Protein AF-0000000080382150 (afdb_homodimer)

Nearest PDB structures (foldseek):
  3g67-assembly1_A  TM=8.475E-01  e=1.224E-04  Thermotoga maritima
  3g6b-assembly1_A  TM=8.474E-01  e=5.951E-04  Thermotoga maritima
  1qu7-assembly1_B  TM=4.979E-01  e=1.853E-05  Escherichia coli
  6r1j-assembly1_D-2  TM=4.832E-01  e=9.112E-01  Aeromonas hydrophila J-1
  6grj-assembly1_F  TM=3.628E-01  e=4.428E+00  Aeromonas hydrophila

Organism: NCBI:txid216142

Solvent-accessible surface area (backbone atoms only — not comparable to full-atom values): 65398 Å² total; per-residue (Å²): 125,67,84,46,47,67,38,22,55,52,42,30,62,35,40,66,71,54,51,51,47,52,51,48,49,66,54,48,50,60,53,49,52,54,50,48,54,53,51,50,52,54,51,51,57,50,52,51,51,51,36,27,52,53,31,51,57,52,48,62,43,46,50,56,44,55,53,43,49,49,49,46,41,29,35,49,31,28,34,62,65,70,40,72,81,36,52,63,56,43,56,54,48,51,52,50,41,53,51,35,50,52,52,33,49,55,53,41,70,72,41,30,78,76,42,64,50,80,60,51,66,58,51,52,51,51,52,51,50,52,54,63,70,62,75,49,97,86,55,60,48,69,61,55,46,51,50,45,50,51,53,51,50,52,51,50,50,49,47,45,47,40,35,51,52,24,38,39,64,45,30,77,44,70,62,60,27,40,51,43,45,40,61,52,49,42,49,53,51,45,49,48,49,51,43,49,53,26,26,58,40,47,51,59,51,72,67,41,64,68,50,66,59,59,43,52,51,55,55,50,49,55,53,50,42,53,52,46,49,50,52,41,52,48,50,48,50,57,31,30,73,79,34,46,73,62,31,53,67,49,42,50,39,42,51,56,20,49,54,43,39,51,54,41,50,50,52,52,49,50,63,60,66,48,87,60,59,51,40,71,87,46,83,61,51,30,62,42,32,51,51,25,51,51,32,43,49,51,26,49,51,52,43,50,51,51,50,55,50,49,55,51,51,50,50,51,52,52,52,52,50,52,52,50,53,52,49,50,50,51,52,54,52,51,50,48,52,48,50,50,51,7,43,50,52,39,51,51,51,55,50,48,43,46,37,50,38,34,46,41,38,49,70,20,38,45,67,64,66,43,83,61,85,39,71,19,69,67,24,51,38,27,51,34,44,40,51,27,38,48,53,48,37,55,49,43,52,50,49,46,51,48,24,50,49,42,35,51,48,22,51,53,46,49,53,40,42,52,53,42,52,54,40,49,52,51,38,53,51,38,50,52,50,38,53,52,42,45,52,52,42,46,53,40,35,50,50,36,39,52,32,31,50,52,26,42,51,27,35,52,52,22,43,52,26,32,53,52,22,44,52,31,37,52,50,27,43,54,40,38,53,50,31,33,49,43,36,48,55,34,31,52,46,42,50,53,46,37,53,52,39,50,54,46,52,54,50,40,51,52,42,33,51,49,20,50,49,42,29,49,53,17,50,54,42,33,51,54,17,58,76,54,49,86,81,14,56,71,50,31,54,52,18,52,50,46,26,52,50,19,51,51,40,37,54,48,36,53,50,43,52,54,50,38,55,51,41,42,52,48,34,55,50,34,40,52,45,30,54,51,33,37,51,39,34,53,51,34,46,52,29,42,51,52,26,44,52,22,38,52,50,24,43,53,21,35,52,49,29,41,53,28,33,51,51,36,39,52,39,28,54,50,43,46,52,44,44,51,51,37,53,52,34,50,52,50,40,53,53,38,50,52,54,42,50,52,43,46,52,51,49,50,53,47,27,53,51,38,38,51,47,20,51,52,49,42,53,58,40,66,53,40,46,100,124,66,86,47,47,66,39,22,55,52,43,29,63,35,40,66,71,57,50,51,48,52,50,47,49,66,52,48,50,60,51,48,52,53,50,49,53,53,50,51,52,54,52,51,55,51,53,52,50,51,35,28,52,52,32,51,58,54,48,62,44,46,50,56,44,55,54,43,50,51,48,46,39,29,35,50,31,27,33,59,64,70,39,71,80,34,53,63,56,43,56,55,47,51,51,51,40,53,50,35,49,52,53,33,49,55,52,41,70,75,42,30,79,75,41,64,50,80,61,50,68,57,51,54,51,49,52,51,50,52,53,64,70,60,74,51,96,86,53,59,46,67,60,54,46,52,50,44,51,51,54,50,51,51,52,49,50,49,46,45,49,42,33,51,52,23,39,40,65,44,30,75,45,69,61,60,28,40,51,43,42,41,64,52,47,40,49,52,50,46,48,49,48,52,44,49,53,25,24,56,41,46,51,60,51,69,66,40,66,68,50,67,59,60,43,52,50,53,56,51,49,54,54,50,43,53,51,46,50,49,53,41,51,48,50,48,50,57,31,31,73,79,34,46,74,61,33,52,66,49,42,50,40,45,49,56,20,49,54,45,39,50,54,41,49,50,52,54,51,49,63,59,65,49,86,60,59,50,42,74,85,47,83,60,52,30,60,43,32,51,51,24,51,52,32,42,50,51,27,48,52,53,44,51,51,51,50,54,51,50,54,51,50,51,49,51,52,53,53,53,50,51,51,51,53,51,52,51,52,49,51,53,52,50,50,49,53,49,52,49,50,7,43,47,52,41,51,53,51,55,51,48,42,46,37,52,37,35,48,40,39,48,72,18,37,44,68,67,66,44,83,62,86,40,70,21,69,66,23,51,38,27,52,34,45,40,52,28,41,48,54,50,37,53,49,43,52,51,49,46,52,47,23,51,50,42,36,52,48,20,51,52,46,49,54,42,42,52,52,43,52,54,39,49,51,52,38,53,52,37,50,52,49,39,54,52,43,45,52,51,42,47,52,40,34,50,49,36,39,52,30,31,51,51,27,42,51,26,31,50,53,24,42,52,26,31,53,52,23,44,52,32,36,51,52,28,44,54,43,38,53,51,33,32,49,44,37,52,55,36,30,53,48,42,48,52,47,37,52,52,42,50,51,44,51,55,50,42,50,50,42,34,51,46,20,51,52,42,29,50,53,17,51,55,41,31,54,54,18,56,72,56,50,86,81,13,56,72,50,32,53,51,19,51,51,46,27,51,50,19,52,49,40,39,53,46,35,53,51,43,52,54,52,37,57,52,43,44,52,46,32,54,51,32,38,53,44,32,55,51,31,37,53,38,34,53,52,33,47,53,28,42,50,51,25,43,51,23,38,50,50,25,44,52,21,35,52,50,28,42,52,29,34,51,51,36,39,52,41,28,54,50,44,45,52,42,44,51,50,38,52,53,34,51,51,50,41,52,52,37,51,54,55,43,50,52,42,45,52,53,49,50,53,48,28,52,50,38,40,52,48,20,50,50,48,42,52,59,39,65,55,40,48,102

InterPro domains:
  IPR003660 HAMP domain [PF00672] (346-391)
  IPR003660 HAMP domain [PS50885] (345-397)
  IPR003660 HAMP domain [SM00304] (345-397)
  IPR004089 Methyl-accepting chemotaxis protein (MCP) signalling domain [PF00015] (469-638)
  IPR004089 Methyl-accepting chemotaxis protein (MCP) signalling domain [PS50111] (402-638)
  IPR004089 Methyl-accepting chemotaxis protein (MCP) signalling domain [SM00283] (412-673)
  IPR004090 Chemotaxis methyl-accepting receptor [PR00260] (426-455)
  IPR004090 Chemotaxis methyl-accepting receptor [PR00260] (539-568)

Radius of gyration: 103.99 Å; Cα contacts (8 Å, |Δi|>4): 1599; chains: 2; bounding box: 56×317×166 Å

Foldseek 3Di:
DPPCVVVVVVVVVDDLVVVLVVVCCVVVVVLVVVLVVVLVVLVVLLLLLVLQLLLLVLVVLLVQLLVLLLVLLLLLLLCQLPDVVSVVVNVVSVVVNVVSLVVSVVSCVVCCVQLVLDCLSVVLVVLSVVLSVPSDHPDDSVVSSVSSLVSSVSSLVSLVSSCVSSCQCVDPDQLSNLLSCLLRPLLSVLLNLLSSLLSLLSSADFFAFDDPVSLVVNVVSLVVSVVSVVVSVVSLVSSCVVPVPVSVQLVVLVVVLVVLVVVLSVVSVCQSPDPDRGGDPSVCSSVSSVVSSVSSVVSSVSSSVVSSVVSVVVSVVSVVVSVVSVVVSVVVVVVVVVVSVVVSVVVVVLVVLVVVQVVCVVQFELVDARDQPDDDPSSVVRVVVNVVSVVVVVVLVVLLVVLVVLLVVLVVLVVVLVVLVVVLVVVLVVLVVVLVVLVVLLVVLVVLLVVLVVLLVVLVVLLVVLVVLLVVLVVVLVVLVVVLVVLVVVLVVLVVVLVVLVVVLVVLVVQLVVLVVQLVVLVVQLVVLVVVPPVSPVSNVVSVVSNVVSVVSNVVSVVSNVVSVVSNVVSVVSSVVSVVVSVVSVVVSVVSVVVSVVSVVSSVVSVVSNVVSVVSNVVSVVSNVVSVVVNVVSVVSSVVSVVVNVVSVVSNVVSVVSNVVSVVSVVVSVSHDD/DPPCVVVVVVVVVDDLVVVLVVVCCVVVVVLVVVLVVVLVVLVVLLLLLVLQLLLLVLLVLLVVLLVLLLVLLLLLLLCQLPDVVSVVVNVVSLVVNVVSLVVSVVSCVVCCVQLVLDCLSVVLVVLSVVLSVPSDHPDDSVVSSVSSLVSSVSSLVSLVSSCVSSCQCVDPDQLLNLLSCLLRPLLSVLLNLLSSLLSLLSSADFFAFDDPVSLVVNVVSLVVSVVSVVVSVVSLVSSCVVPVPVSVQLVVLVVVLVVLVVVLSVVSVCQSVDPDRGGDPSVCSSVSSVVSSVSSVVSSVSSSVVSSVVSVVVSVVSVVVSVVSVVVSVVVVVVVVVVSVVVSVVVVVLVVLVVVQVVCVVQFELVDARDQPDDDPSSVVRVVVNVVSVVVVVVLVVLLVVLVVLLVVLVVLVVVLVVLVVVLVVVLVVLVVVLVVLVVLLVVLVVLLVVLVVLLVVLVVLLVVLVVLLVVLVVVLVVLVVVLVVLVVVLVVLVVQLVVLVVVLVVLVVQLVVLVVQLVVLVVQLVVLVVVPPVSPVSNVVSVVSNVVSVVSNVVSVVSNVVSVVSNVVSVVSSVVSVVVSVVSVVVSVVSVVVSVVSVVSSVVSVVSSVVSVVSNVVSVVSNVVSVVVNVVSVVSSVVSVVVNVVSVVSNVVSVVSNVVSVVSVVVSVSHDD

pLDDT: mean 86.03, std 6.14, range [49.38, 97.38]

Structure (mmCIF, N/CA/C/O backbone):
data_AF-0000000080382150-model_v1
#
loop_
_entity.id
_entity.type
_entity.pdbx_description
1 polymer 'Chemotaxis protein'
#
loop_
_atom_site.group_PDB
_atom_site.id
_atom_site.type_symbol
_atom_site.label_atom_id
_atom_site.label_alt_id
_atom_site.label_comp_id
_atom_site.label_asym_id
_atom_site.label_entity_id
_atom_site.label_seq_id
_atom_site.pdbx_PDB_ins_code
_atom_site.Cartn_x
_atom_site.Cartn_y
_atom_site.Cartn_z
_atom_site.occupancy
_atom_site.B_iso_or_equiv
_atom_site.auth_seq_id
_atom_site.auth_comp_id
_atom_site.auth_asym_id
_atom_site.auth_atom_id
_atom_site.pdbx_PDB_model_num
ATOM 1 N N . MET A 1 1 ? 17.188 16.141 25.906 1 49.38 1 MET A N 1
ATOM 2 C CA . MET A 1 1 ? 15.758 15.953 26.156 1 49.38 1 MET A CA 1
ATOM 3 C C . MET A 1 1 ? 14.93 16.828 25.219 1 49.38 1 MET A C 1
ATOM 5 O O . MET A 1 1 ? 15.133 18.031 25.141 1 49.38 1 MET A O 1
ATOM 9 N N . ASN A 1 2 ? 14.414 16.312 24.234 1 62.56 2 ASN A N 1
ATOM 10 C CA . ASN A 1 2 ? 13.797 17.094 23.172 1 62.56 2 ASN A CA 1
ATOM 11 C C . ASN A 1 2 ? 12.688 17.984 23.703 1 62.56 2 ASN A C 1
ATOM 13 O O . ASN A 1 2 ? 11.664 17.5 24.188 1 62.56 2 ASN A O 1
ATOM 17 N N . ILE A 1 3 ? 13.117 19.172 24.094 1 74.12 3 ILE A N 1
ATOM 18 C CA . ILE A 1 3 ? 12.305 20.219 24.703 1 74.12 3 ILE A CA 1
ATOM 19 C C . ILE A 1 3 ? 10.914 20.234 24.062 1 74.12 3 ILE A C 1
ATOM 21 O O . ILE A 1 3 ? 9.93 20.594 24.703 1 74.12 3 ILE A O 1
ATOM 25 N N . LEU A 1 4 ? 10.852 19.625 22.906 1 77.5 4 LEU A N 1
ATOM 26 C CA . LEU A 1 4 ? 9.586 19.656 22.188 1 77.5 4 LEU A CA 1
ATOM 27 C C . LEU A 1 4 ? 8.789 18.375 22.438 1 77.5 4 LEU A C 1
ATOM 29 O O . LEU A 1 4 ? 7.656 18.25 21.969 1 77.5 4 LEU A O 1
ATOM 33 N N . ALA A 1 5 ? 9.336 17.453 23.281 1 80.25 5 ALA A N 1
ATOM 34 C CA . ALA A 1 5 ? 8.75 16.125 23.453 1 80.25 5 ALA A CA 1
ATOM 35 C C . ALA A 1 5 ? 7.336 16.219 24.016 1 80.25 5 ALA A C 1
ATOM 37 O O . ALA A 1 5 ? 6.41 15.586 23.5 1 80.25 5 ALA A O 1
ATOM 38 N N . PRO A 1 6 ? 7.203 17.125 25.047 1 74.69 6 PRO A N 1
ATOM 39 C CA . PRO A 1 6 ? 5.832 17.188 25.562 1 74.69 6 PRO A CA 1
ATOM 40 C C . PRO A 1 6 ? 4.848 17.766 24.547 1 74.69 6 PRO A C 1
ATOM 42 O O . PRO A 1 6 ? 3.711 17.297 24.453 1 74.69 6 PRO A O 1
ATOM 45 N N . ALA A 1 7 ? 5.254 18.672 23.797 1 79.38 7 ALA A N 1
ATOM 46 C CA . ALA A 1 7 ? 4.387 19.266 22.781 1 79.38 7 ALA A CA 1
ATOM 47 C C . ALA A 1 7 ? 4.086 18.266 21.656 1 79.38 7 ALA A C 1
ATOM 49 O O . ALA A 1 7 ? 2.967 18.219 21.156 1 79.38 7 ALA A O 1
ATOM 50 N N . VAL A 1 8 ? 5.066 17.547 21.469 1 80.25 8 VAL A N 1
ATOM 51 C CA . VAL A 1 8 ? 4.91 16.578 20.406 1 80.25 8 VAL A CA 1
ATOM 52 C C . VAL A 1 8 ? 3.975 15.453 20.859 1 80.25 8 VAL A C 1
ATOM 54 O O . VAL A 1 8 ? 3.113 15.008 20.094 1 80.25 8 VAL A O 1
ATOM 57 N N . THR A 1 9 ? 4.105 15.023 22.062 1 77.62 9 THR A N 1
ATOM 58 C CA . THR A 1 9 ? 3.242 13.969 22.578 1 77.62 9 THR A CA 1
ATOM 59 C C . THR A 1 9 ? 1.796 14.445 22.672 1 77.62 9 THR A C 1
ATOM 61 O O . THR A 1 9 ? 0.867 13.688 22.375 1 77.62 9 THR A O 1
ATOM 64 N N . LEU A 1 10 ? 1.676 15.672 23.031 1 77.56 10 LEU A N 1
ATOM 65 C CA . LEU A 1 10 ? 0.33 16.234 23.109 1 77.56 10 LEU A CA 1
ATOM 66 C C . LEU A 1 10 ? -0.272 16.375 21.703 1 77.56 10 LEU A C 1
ATOM 68 O O . LEU A 1 10 ? -1.456 16.094 21.5 1 77.56 10 LEU A O 1
ATOM 72 N N . ALA A 1 11 ? 0.559 16.797 20.812 1 78.12 11 ALA A N 1
ATOM 73 C CA . ALA A 1 11 ? 0.101 16.969 19.438 1 78.12 11 ALA A CA 1
ATOM 74 C C . ALA A 1 11 ? -0.298 15.633 18.828 1 78.12 11 ALA A C 1
ATOM 76 O O . ALA A 1 11 ? -1.242 15.555 18.047 1 78.12 11 ALA A O 1
ATOM 77 N N . ASN A 1 12 ? 0.377 14.641 19.297 1 79.38 12 ASN A N 1
ATOM 78 C CA . ASN A 1 12 ? 0.105 13.32 18.734 1 79.38 12 ASN A CA 1
ATOM 79 C C . ASN A 1 12 ? -1.193 12.734 19.297 1 79.38 12 ASN A C 1
ATOM 81 O O . ASN A 1 12 ? -1.806 11.867 18.656 1 79.38 12 ASN A O 1
ATOM 85 N N . ARG A 1 13 ? -1.609 13.266 20.406 1 76.69 13 ARG A N 1
ATOM 86 C CA . ARG A 1 13 ? -2.818 12.727 21.016 1 76.69 13 ARG A CA 1
ATOM 87 C C . ARG A 1 13 ? -4.059 13.469 20.531 1 76.69 13 ARG A C 1
ATOM 89 O O . ARG A 1 13 ? -5.18 12.984 20.672 1 76.69 13 ARG A O 1
ATOM 96 N N . LEU A 1 14 ? -3.844 14.578 19.891 1 77.88 14 LEU A N 1
ATOM 97 C CA . LEU A 1 14 ? -4.977 15.391 19.469 1 77.88 14 LEU A CA 1
ATOM 98 C C . LEU A 1 14 ? -5.246 15.211 17.969 1 77.88 14 LEU A C 1
ATOM 100 O O . LEU A 1 14 ? -4.312 15.047 17.188 1 77.88 14 LEU A O 1
ATOM 104 N N . ARG A 1 15 ? -6.59 15.109 17.672 1 84.94 15 ARG A N 1
ATOM 105 C CA . ARG A 1 15 ? -6.988 15.047 16.266 1 84.94 15 ARG A CA 1
ATOM 106 C C . ARG A 1 15 ? -6.715 16.359 15.555 1 84.94 15 ARG A C 1
ATOM 108 O O . ARG A 1 15 ? -6.426 17.375 16.203 1 84.94 15 ARG A O 1
ATOM 115 N N . PHE A 1 16 ? -6.734 16.516 14.367 1 77.25 16 PHE A N 1
ATOM 116 C CA . PHE A 1 16 ? -6.34 17.672 13.562 1 77.25 16 PHE A CA 1
ATOM 117 C C . PHE A 1 16 ? -7.246 18.859 13.836 1 77.25 16 PHE A C 1
ATOM 119 O O . PHE A 1 16 ? -6.766 19.984 14.039 1 77.25 16 PHE A O 1
ATOM 126 N N . PRO A 1 17 ? -8.57 18.562 13.93 1 77 17 PRO A N 1
ATOM 127 C CA . PRO A 1 17 ? -9.406 19.734 14.227 1 77 17 PRO A CA 1
ATOM 128 C C . PRO A 1 17 ? -9.125 20.328 15.602 1 77 17 PRO A C 1
ATOM 130 O O . PRO A 1 17 ? -9.18 21.547 15.781 1 77 17 PRO A O 1
ATOM 133 N N . THR A 1 18 ? -8.789 19.531 16.531 1 78.56 18 THR A N 1
ATOM 134 C CA . THR A 1 18 ? -8.508 20.031 17.875 1 78.56 18 THR A CA 1
ATOM 135 C C . THR A 1 18 ? -7.152 20.719 17.938 1 78.56 18 THR A C 1
ATOM 137 O O . THR A 1 18 ? -6.984 21.719 18.641 1 78.56 18 THR A O 1
ATOM 140 N N . LYS A 1 19 ? -6.207 20.266 17.125 1 77.38 19 LYS A N 1
ATOM 141 C CA . LYS A 1 19 ? -4.898 20.906 17.062 1 77.38 19 LYS A CA 1
ATOM 142 C C . LYS A 1 19 ? -5.016 22.328 16.516 1 77.38 19 LYS A C 1
ATOM 144 O O . LYS A 1 19 ? -4.43 23.266 17.062 1 77.38 19 LYS A O 1
ATOM 149 N N . PHE A 1 20 ? -5.91 22.453 15.523 1 77.25 20 PHE A N 1
ATOM 150 C CA . PHE A 1 20 ? -6.062 23.75 14.891 1 77.25 20 PHE A CA 1
ATOM 151 C C . PHE A 1 20 ? -6.914 24.672 15.75 1 77.25 20 PHE A C 1
ATOM 153 O O . PHE A 1 20 ? -6.695 25.891 15.766 1 77.25 20 PHE A O 1
ATOM 160 N N . ALA A 1 21 ? -7.781 24 16.484 1 77.38 21 ALA A N 1
ATOM 161 C CA . ALA A 1 21 ? -8.594 24.797 17.391 1 77.38 21 ALA A CA 1
ATOM 162 C C . ALA A 1 21 ? -7.758 25.359 18.531 1 77.38 21 ALA A C 1
ATOM 164 O O . ALA A 1 21 ? -7.922 26.516 18.922 1 77.38 21 ALA A O 1
ATOM 165 N N . VAL A 1 22 ? -6.852 24.547 19 1 76.75 22 VAL A N 1
ATOM 166 C CA . VAL A 1 22 ? -5.977 24.984 20.094 1 76.75 22 VAL A CA 1
ATOM 167 C C . VAL A 1 22 ? -5.047 26.094 19.578 1 76.75 22 VAL A C 1
ATOM 169 O O . VAL A 1 22 ? -4.828 27.094 20.266 1 76.75 22 VAL A O 1
ATOM 172 N N . LEU A 1 23 ? -4.629 25.953 18.359 1 76.5 23 LEU A N 1
ATOM 173 C CA . LEU A 1 23 ? -3.76 26.969 17.766 1 76.5 23 LEU A CA 1
ATOM 174 C C . LEU A 1 23 ? -4.52 28.266 17.547 1 76.5 23 LEU A C 1
ATOM 176 O O . LEU A 1 23 ? -3.996 29.344 17.812 1 76.5 23 LEU A O 1
ATOM 180 N N . ALA A 1 24 ? -5.77 28.094 17.078 1 75.88 24 ALA A N 1
ATOM 181 C CA . ALA A 1 24 ? -6.602 29.281 16.859 1 75.88 24 ALA A CA 1
ATOM 182 C C . ALA A 1 24 ? -6.871 30.016 18.172 1 75.88 24 ALA A C 1
ATOM 184 O O . ALA A 1 24 ? -6.82 31.234 18.234 1 75.88 24 ALA A O 1
ATOM 185 N N . PHE A 1 25 ? -7.047 29.281 19.234 1 76.94 25 PHE A N 1
ATOM 186 C CA . PHE A 1 25 ? -7.34 29.859 20.547 1 76.94 25 PHE A CA 1
ATOM 187 C C . PHE A 1 25 ? -6.125 30.578 21.094 1 76.94 25 PHE A C 1
ATOM 189 O O . PHE A 1 25 ? -6.246 31.688 21.641 1 76.94 25 PHE A O 1
ATOM 196 N N . ILE A 1 26 ? -4.984 30.016 20.875 1 75 26 ILE A N 1
ATOM 197 C CA . ILE A 1 26 ? -3.756 30.578 21.422 1 75 26 ILE A CA 1
ATOM 198 C C . ILE A 1 26 ? -3.396 31.875 20.688 1 75 26 ILE A C 1
ATOM 200 O O . ILE A 1 26 ? -2.844 32.812 21.281 1 75 26 ILE A O 1
ATOM 204 N N . VAL A 1 27 ? -3.889 31.969 19.375 1 76.19 27 VAL A N 1
ATOM 205 C CA . VAL A 1 27 ? -3.586 33.156 18.578 1 76.19 27 VAL A CA 1
ATOM 206 C C . VAL A 1 27 ? -4.648 34.219 18.812 1 76.19 27 VAL A C 1
ATOM 208 O O . VAL A 1 27 ? -4.32 35.375 19 1 76.19 27 VAL A O 1
ATOM 211 N N . LEU A 1 28 ? -5.961 33.844 18.953 1 76.31 28 LEU A N 1
ATOM 212 C CA . LEU A 1 28 ? -7.07 34.781 18.953 1 76.31 28 LEU A CA 1
ATOM 213 C C . LEU A 1 28 ? -7.223 35.438 20.328 1 76.31 28 LEU A C 1
ATOM 215 O O . LEU A 1 28 ? -7.594 36.594 20.438 1 76.31 28 LEU A O 1
ATOM 219 N N . VAL A 1 29 ? -6.809 34.781 21.391 1 76.81 29 VAL A N 1
ATOM 220 C CA . VAL A 1 29 ? -7.055 35.281 22.734 1 76.81 29 VAL A CA 1
ATOM 221 C C . VAL A 1 29 ? -6.168 36.5 23 1 76.81 29 VAL A C 1
ATOM 223 O O . VAL A 1 29 ? -6.656 37.562 23.375 1 76.81 29 VAL A O 1
ATOM 226 N N . PRO A 1 30 ? -4.84 36.344 22.719 1 74.75 30 PRO A N 1
ATOM 227 C CA . PRO A 1 30 ? -4.02 37.531 22.938 1 74.75 30 PRO A CA 1
ATOM 228 C C . PRO A 1 30 ? -4.355 38.656 21.984 1 74.75 30 PRO A C 1
ATOM 230 O O . PRO A 1 30 ? -4.293 39.844 22.375 1 74.75 30 PRO A O 1
ATOM 233 N N . LEU A 1 31 ? -4.785 38.406 20.766 1 77.5 31 LEU A N 1
ATOM 234 C CA . LEU A 1 31 ? -5.141 39.438 19.797 1 77.5 31 LEU A CA 1
ATOM 235 C C . LEU A 1 31 ? -6.41 40.156 20.219 1 77.5 31 LEU A C 1
ATOM 237 O O . LEU A 1 31 ? -6.492 41.375 20.109 1 77.5 31 LEU A O 1
ATOM 241 N N . LEU A 1 32 ? -7.352 39.438 20.812 1 77.44 32 LEU A N 1
ATOM 242 C CA . LEU A 1 32 ? -8.602 40 21.266 1 77.44 32 LEU A CA 1
ATOM 243 C C . LEU A 1 32 ? -8.398 40.812 22.547 1 77.44 32 LEU A C 1
ATOM 245 O O . LEU A 1 32 ? -8.992 41.875 22.719 1 77.44 32 LEU A O 1
ATOM 249 N N . LEU A 1 33 ? -7.5 40.344 23.375 1 76.94 33 LEU A N 1
ATOM 250 C CA . LEU A 1 33 ? -7.238 41.062 24.625 1 76.94 33 LEU A CA 1
ATOM 251 C C . LEU A 1 33 ? -6.527 42.375 24.375 1 76.94 33 LEU A C 1
ATOM 253 O O . LEU A 1 33 ? -6.91 43.406 24.922 1 76.94 33 LEU A O 1
ATOM 257 N N . LEU A 1 34 ? -5.551 42.281 23.438 1 75.88 34 LEU A N 1
ATOM 258 C CA . LEU A 1 34 ? -4.82 43.5 23.109 1 75.88 34 LEU A CA 1
ATOM 259 C C . LEU A 1 34 ? -5.703 44.469 22.328 1 75.88 34 LEU A C 1
ATOM 261 O O . LEU A 1 34 ? -5.668 45.688 22.562 1 75.88 34 LEU A O 1
ATOM 265 N N . GLY A 1 35 ? -6.543 43.844 21.453 1 75.94 35 GLY A N 1
ATOM 266 C CA . GLY A 1 35 ? -7.449 44.688 20.688 1 75.94 35 GLY A CA 1
ATOM 267 C C . GLY A 1 35 ? -8.492 45.375 21.531 1 75.94 35 GLY A C 1
ATOM 268 O O . GLY A 1 35 ? -8.758 46.562 21.344 1 75.94 35 GLY A O 1
ATOM 269 N N . THR A 1 36 ? -9.008 44.75 22.578 1 78.81 36 THR A N 1
ATOM 270 C CA . THR A 1 36 ? -10.031 45.312 23.453 1 78.81 36 THR A CA 1
ATOM 271 C C . THR A 1 36 ? -9.43 46.406 24.344 1 78.81 36 THR A C 1
ATOM 273 O O . THR A 1 36 ? -10.055 47.438 24.562 1 78.81 36 THR A O 1
ATOM 276 N N . ARG A 1 37 ? -8.25 46.219 24.781 1 76.69 37 ARG A N 1
ATOM 277 C CA . ARG A 1 37 ? -7.605 47.219 25.625 1 76.69 37 ARG A CA 1
ATOM 278 C C . ARG A 1 37 ? -7.332 48.5 24.844 1 76.69 37 ARG A C 1
ATOM 280 O O . ARG A 1 37 ? -7.512 49.594 25.359 1 76.69 37 ARG A O 1
ATOM 287 N N . PHE A 1 38 ? -6.996 48.312 23.641 1 79.75 38 PHE A N 1
ATOM 288 C CA . PHE A 1 38 ? -6.715 49.469 22.797 1 79.75 38 PHE A CA 1
ATOM 289 C C . PHE A 1 38 ? -7.996 50.25 22.5 1 79.75 38 PHE A C 1
ATOM 291 O O . PHE A 1 38 ? -8 51.5 22.516 1 79.75 38 PHE A O 1
ATOM 298 N N . ILE A 1 39 ? -9.125 49.562 22.344 1 81 39 ILE A N 1
ATOM 299 C CA . ILE A 1 39 ? -10.398 50.188 22.047 1 81 39 ILE A CA 1
ATOM 300 C C . ILE A 1 39 ? -10.922 50.906 23.281 1 81 39 ILE A C 1
ATOM 302 O O . ILE A 1 39 ? -11.461 52.031 23.172 1 81 39 ILE A O 1
ATOM 306 N N . VAL A 1 40 ? -10.664 50.375 24.406 1 81 40 VAL A N 1
ATOM 307 C CA . VAL A 1 40 ? -11.117 51 25.641 1 81 40 VAL A CA 1
ATOM 308 C C . VAL A 1 40 ? -10.336 52.281 25.875 1 81 40 VAL A C 1
ATOM 310 O O . VAL A 1 40 ? -10.914 53.312 26.266 1 81 40 VAL A O 1
ATOM 313 N N . GLN A 1 41 ? -9.086 52.188 25.562 1 78.25 41 GLN A N 1
ATOM 314 C CA . GLN A 1 41 ? -8.258 53.375 25.719 1 78.25 41 GLN A CA 1
ATOM 315 C C . GLN A 1 41 ? -8.711 54.5 24.781 1 78.25 41 GLN A C 1
ATOM 317 O O . GLN A 1 41 ? -8.781 55.656 25.172 1 78.25 41 GLN A O 1
ATOM 322 N N . LEU A 1 42 ? -9.047 54.156 23.578 1 80.25 42 LEU A N 1
ATOM 323 C CA . LEU A 1 42 ? -9.492 55.156 22.594 1 80.25 42 LEU A CA 1
ATOM 324 C C . LEU A 1 42 ? -10.859 55.719 22.969 1 80.25 42 LEU A C 1
ATOM 326 O O . LEU A 1 42 ? -11.094 56.906 22.828 1 80.25 42 LEU A O 1
ATOM 330 N N . ASN A 1 43 ? -11.711 54.906 23.578 1 84.75 43 ASN A N 1
ATOM 331 C CA . ASN A 1 43 ? -13.031 55.375 24.016 1 84.75 43 ASN A CA 1
ATOM 332 C C . ASN A 1 43 ? -12.945 56.312 25.203 1 84.75 43 ASN A C 1
ATOM 334 O O . ASN A 1 43 ? -13.703 57.281 25.312 1 84.75 43 ASN A O 1
ATOM 338 N N . ASP A 1 44 ? -11.961 56.062 26.062 1 82.88 44 ASP A N 1
ATOM 339 C CA . ASP A 1 44 ? -11.766 56.938 27.203 1 82.88 44 ASP A CA 1
ATOM 340 C C . ASP A 1 44 ? -11.289 58.312 26.766 1 82.88 44 ASP A C 1
ATOM 342 O O . ASP A 1 44 ? -11.789 59.344 27.266 1 82.88 44 ASP A O 1
ATOM 346 N N . SER A 1 45 ? -10.375 58.281 25.859 1 82.94 45 SER A N 1
ATOM 347 C CA . SER A 1 45 ? -9.875 59.562 25.344 1 82.94 45 SER A CA 1
ATOM 348 C C . SER A 1 45 ? -10.984 60.344 24.656 1 82.94 45 SER A C 1
ATOM 350 O O . SER A 1 45 ? -11.062 61.562 24.797 1 82.94 45 SER A O 1
ATOM 352 N N . LEU A 1 46 ? -11.914 59.75 23.984 1 85.56 46 LEU A N 1
ATOM 353 C CA . LEU A 1 46 ? -13.016 60.406 23.297 1 85.56 46 LEU A CA 1
ATOM 354 C C . LEU A 1 46 ? -14.047 60.938 24.281 1 85.56 46 LEU A C 1
ATOM 356 O O . LEU A 1 46 ? -14.609 62 24.078 1 85.56 46 LEU A O 1
ATOM 360 N N . ALA A 1 47 ? -14.227 60.25 25.375 1 86.12 47 ALA A N 1
ATOM 361 C CA . ALA A 1 47 ? -15.172 60.688 26.391 1 86.12 47 ALA A CA 1
ATOM 362 C C . ALA A 1 47 ? -14.688 61.969 27.078 1 86.12 47 ALA A C 1
ATOM 364 O O . ALA A 1 47 ? -15.484 62.875 27.359 1 86.12 47 ALA A O 1
ATOM 365 N N . VAL A 1 48 ? -13.383 62 27.203 1 85.31 48 VAL A N 1
ATOM 366 C CA . VAL A 1 48 ? -12.797 63.188 27.828 1 85.31 48 VAL A CA 1
ATOM 367 C C . VAL A 1 48 ? -12.992 64.375 26.922 1 85.31 48 VAL A C 1
ATOM 369 O O . VAL A 1 48 ? -13.391 65.5 27.375 1 85.31 48 VAL A O 1
ATOM 372 N N . ILE A 1 49 ? -12.82 64.25 25.625 1 86.81 49 ILE A N 1
ATOM 373 C CA . ILE A 1 49 ? -12.953 65.312 24.672 1 86.81 49 ILE A CA 1
ATOM 374 C C . ILE A 1 49 ? -14.414 65.75 24.594 1 86.81 49 ILE A C 1
ATOM 376 O O . ILE A 1 49 ? -14.695 67 24.531 1 86.81 49 ILE A O 1
ATOM 380 N N . ARG A 1 50 ? -15.359 65 24.781 1 89.5 50 ARG A N 1
ATOM 381 C CA . ARG A 1 50 ? -16.766 65.312 24.734 1 89.5 50 ARG A CA 1
ATOM 382 C C . ARG A 1 50 ? -17.188 66.125 25.984 1 89.5 50 ARG A C 1
ATOM 384 O O . ARG A 1 50 ? -17.984 67.062 25.891 1 89.5 50 ARG A O 1
ATOM 391 N N . SER A 1 51 ? -16.562 65.688 27.078 1 90.75 51 SER A N 1
ATOM 392 C CA . SER A 1 51 ? -16.828 66.438 28.312 1 90.75 51 SER A CA 1
ATOM 393 C C . SER A 1 51 ? -16.281 67.875 28.219 1 90.75 51 SER A C 1
ATOM 395 O O . SER A 1 51 ? -16.906 68.812 28.703 1 90.75 51 SER A O 1
ATOM 397 N N . GLU A 1 52 ? -15.219 67.938 27.578 1 90.88 52 GLU A N 1
ATOM 398 C CA . GLU A 1 52 ? -14.625 69.25 27.375 1 90.88 52 GLU A CA 1
ATOM 399 C C . GLU A 1 52 ? -15.5 70.125 26.469 1 90.88 52 GLU A C 1
ATOM 401 O O . GLU A 1 52 ? -15.641 71.312 26.703 1 90.88 52 GLU A O 1
ATOM 406 N N . GLN A 1 53 ? -16.016 69.5 25.484 1 91 53 GLN A N 1
ATOM 407 C CA . GLN A 1 53 ? -16.906 70.25 24.594 1 91 53 GLN A CA 1
ATOM 408 C C . GLN A 1 53 ? -18.141 70.75 25.328 1 91 53 GLN A C 1
ATOM 410 O O . GLN A 1 53 ? -18.609 71.875 25.094 1 91 53 GLN A O 1
ATOM 415 N N . THR A 1 54 ? -18.625 69.938 26.188 1 92.38 54 THR A N 1
ATOM 416 C CA . THR A 1 54 ? -19.766 70.375 27 1 92.38 54 THR A CA 1
ATOM 417 C C . THR A 1 54 ? -19.391 71.562 27.891 1 92.38 54 THR A C 1
ATOM 419 O O . THR A 1 54 ? -20.188 72.5 28.047 1 92.38 54 THR A O 1
ATOM 422 N N . GLY A 1 55 ? -18.25 71.5 28.469 1 92.75 55 GLY A N 1
ATOM 423 C CA . GLY A 1 55 ? -17.781 72.625 29.266 1 92.75 55 GLY A CA 1
ATOM 424 C C . GLY A 1 55 ? -17.656 73.875 28.469 1 92.75 55 GLY A C 1
ATOM 425 O O . GLY A 1 55 ? -18.062 74.938 28.938 1 92.75 55 GLY A O 1
ATOM 426 N N . GLN A 1 56 ? -17.156 73.75 27.312 1 93.25 56 GLN A N 1
ATOM 427 C CA . GLN A 1 56 ? -16.969 74.938 26.469 1 93.25 56 GLN A CA 1
ATOM 428 C C . GLN A 1 56 ? -18.328 75.562 26.078 1 93.25 56 GLN A C 1
ATOM 430 O O . GLN A 1 56 ? -18.484 76.75 26.078 1 93.25 56 GLN A O 1
ATOM 435 N N . ARG A 1 57 ? -19.281 74.812 25.797 1 92.19 57 ARG A N 1
ATOM 436 C CA . ARG A 1 57 ? -20.609 75.312 25.469 1 92.19 57 ARG A CA 1
ATOM 437 C C . ARG A 1 57 ? -21.25 76 26.656 1 92.19 57 ARG A C 1
ATOM 439 O O . ARG A 1 57 ? -21.906 77 26.5 1 92.19 57 ARG A O 1
ATOM 446 N N . TYR A 1 58 ? -21.047 75.438 27.797 1 95 58 TYR A N 1
ATOM 447 C CA . TYR A 1 58 ? -21.531 76.062 29.031 1 95 58 TYR A CA 1
ATOM 448 C C . TYR A 1 58 ? -20.922 77.438 29.25 1 95 58 TYR A C 1
ATOM 450 O O . TYR A 1 58 ? -21.625 78.375 29.562 1 95 58 TYR A O 1
ATOM 458 N N . LEU A 1 59 ? -19.656 77.5 29 1 93.94 59 LEU A N 1
ATOM 459 C CA . LEU A 1 59 ? -18.938 78.75 29.266 1 93.94 59 LEU A CA 1
ATOM 460 C C . LEU A 1 59 ? -19.281 79.812 28.25 1 93.94 59 LEU A C 1
ATOM 462 O O . LEU A 1 59 ? -19.234 81 28.547 1 93.94 59 LEU A O 1
ATOM 466 N N . LEU A 1 60 ? -19.656 79.438 27.109 1 94.25 60 LEU A N 1
ATOM 467 C CA . LEU A 1 60 ? -20.125 80.375 26.109 1 94.25 60 LEU A CA 1
ATOM 468 C C . LEU A 1 60 ? -21.391 81.062 26.594 1 94.25 60 LEU A C 1
ATOM 470 O O . LEU A 1 60 ? -21.609 82.25 26.266 1 94.25 60 LEU A O 1
ATOM 474 N N . ASP A 1 61 ? -22.109 80.438 27.484 1 95 61 ASP A N 1
ATOM 475 C CA . ASP A 1 61 ? -23.344 81.062 27.984 1 95 61 ASP A CA 1
ATOM 476 C C . ASP A 1 61 ? -23.078 81.812 29.266 1 95 61 ASP A C 1
ATOM 478 O O . ASP A 1 61 ? -23.922 82.625 29.672 1 95 61 ASP A O 1
ATOM 482 N N . VAL A 1 62 ? -21.969 81.688 29.828 1 95.88 62 VAL A N 1
ATOM 483 C CA . VAL A 1 62 ? -21.594 82.5 31 1 95.88 62 VAL A CA 1
ATOM 484 C C . VAL A 1 62 ? -20.953 83.812 30.562 1 95.88 62 VAL A C 1
ATOM 486 O O . VAL A 1 62 ? -21.062 84.812 31.25 1 95.88 62 VAL A O 1
ATOM 489 N N . THR A 1 63 ? -20.344 83.812 29.438 1 94.88 63 THR A N 1
ATOM 490 C CA . THR A 1 63 ? -19.562 84.938 28.938 1 94.88 63 THR A CA 1
ATOM 491 C C . THR A 1 63 ? -20.422 86.188 28.828 1 94.88 63 THR A C 1
ATOM 493 O O . THR A 1 63 ? -20.031 87.25 29.297 1 94.88 63 THR A O 1
ATOM 496 N N . PRO A 1 64 ? -21.656 86.125 28.359 1 94.94 64 PRO A N 1
ATOM 497 C CA . PRO A 1 64 ? -22.484 87.312 28.281 1 94.94 64 PRO A CA 1
ATOM 498 C C . PRO A 1 64 ? -22.844 87.875 29.656 1 94.94 64 PRO A C 1
ATOM 500 O O . PRO A 1 64 ? -22.969 89.062 29.828 1 94.94 64 PRO A O 1
ATOM 503 N N . ILE A 1 65 ? -22.984 87.062 30.625 1 96.25 65 ILE A N 1
ATOM 504 C CA . ILE A 1 65 ? -23.281 87.562 31.969 1 96.25 65 ILE A CA 1
ATOM 505 C C . ILE A 1 65 ? -22.125 88.375 32.5 1 96.25 65 ILE A C 1
ATOM 507 O O . ILE A 1 65 ? -22.328 89.438 33.094 1 96.25 65 ILE A O 1
ATOM 511 N N . LEU A 1 66 ? -20.953 87.938 32.25 1 94.69 66 LEU A N 1
ATOM 512 C CA . LEU A 1 66 ? -19.766 88.625 32.656 1 94.69 66 LEU A CA 1
ATOM 513 C C . LEU A 1 66 ? -19.688 90 31.969 1 94.69 66 LEU A C 1
ATOM 515 O O . LEU A 1 66 ? -19.484 91.062 32.625 1 94.69 66 LEU A O 1
ATOM 519 N N . ARG A 1 67 ? -19.969 90.062 30.766 1 92.44 67 ARG A N 1
ATOM 520 C CA . ARG A 1 67 ? -19.875 91.312 29.984 1 92.44 67 ARG A CA 1
ATOM 521 C C . ARG A 1 67 ? -20.953 92.312 30.391 1 92.44 67 ARG A C 1
ATOM 523 O O . ARG A 1 67 ? -20.656 93.438 30.641 1 92.44 67 ARG A O 1
ATOM 530 N N . LEU A 1 68 ? -22.094 91.812 30.547 1 95.19 68 LEU A N 1
ATOM 531 C CA . LEU A 1 68 ? -23.219 92.688 30.859 1 95.19 68 LEU A CA 1
ATOM 532 C C . LEU A 1 68 ? -23.141 93.125 32.312 1 95.19 68 LEU A C 1
ATOM 534 O O . LEU A 1 68 ? -23.547 94.25 32.594 1 95.19 68 LEU A O 1
ATOM 538 N N . SER A 1 69 ? -22.641 92.375 33.156 1 95.38 69 SER A N 1
ATOM 539 C CA . SER A 1 69 ? -22.438 92.812 34.531 1 95.38 69 SER A CA 1
ATOM 540 C C . SER A 1 69 ? -21.375 93.875 34.625 1 95.38 69 SER A C 1
ATOM 542 O O . SER A 1 69 ? -21.516 94.812 35.406 1 95.38 69 SER A O 1
ATOM 544 N N . MET A 1 70 ? -20.391 93.688 33.844 1 92 70 MET A N 1
ATOM 545 C CA . MET A 1 70 ? -19.359 94.75 33.812 1 92 70 MET A CA 1
ATOM 546 C C . MET A 1 70 ? -19.922 96.062 33.281 1 92 70 MET A C 1
ATOM 548 O O . MET A 1 70 ? -19.609 97.125 33.781 1 92 70 MET A O 1
ATOM 552 N N . MET A 1 71 ? -20.719 95.938 32.312 1 90.62 71 MET A N 1
ATOM 553 C CA . MET A 1 71 ? -21.375 97.125 31.766 1 90.62 71 MET A CA 1
ATOM 554 C C . MET A 1 71 ? -22.344 97.75 32.781 1 90.62 71 MET A C 1
ATOM 556 O O . MET A 1 71 ? -22.391 98.938 32.906 1 90.62 71 MET A O 1
ATOM 560 N N . GLN A 1 72 ? -23.016 96.938 33.438 1 93.69 72 GLN A N 1
ATOM 561 C CA . GLN A 1 72 ? -23.953 97.375 34.469 1 93.69 72 GLN A CA 1
ATOM 562 C C . GLN A 1 72 ? -23.219 98.188 35.562 1 93.69 72 GLN A C 1
ATOM 564 O O . GLN A 1 72 ? -23.719 99.188 36.062 1 93.69 72 GLN A O 1
ATOM 569 N N . ARG A 1 73 ? -22.062 97.625 35.938 1 92.5 73 ARG A N 1
ATOM 570 C CA . ARG A 1 73 ? -21.234 98.312 36.906 1 92.5 73 ARG A CA 1
ATOM 571 C C . ARG A 1 73 ? -20.875 99.75 36.469 1 92.5 73 ARG A C 1
ATOM 573 O O . ARG A 1 73 ? -21.016 100.688 37.219 1 92.5 73 ARG A O 1
ATOM 580 N N . ALA A 1 74 ? -20.5 99.812 35.219 1 88.62 74 ALA A N 1
ATOM 581 C CA . ALA A 1 74 ? -20.109 101.125 34.688 1 88.62 74 ALA A CA 1
ATOM 582 C C . ALA A 1 74 ? -21.312 102.062 34.594 1 88.62 74 ALA A C 1
ATOM 584 O O . ALA A 1 74 ? -21.219 103.25 34.938 1 88.62 74 ALA A O 1
ATOM 585 N N . LEU A 1 75 ? -22.438 101.562 34.188 1 89.31 75 LEU A N 1
ATOM 586 C CA . LEU A 1 75 ? -23.641 102.375 34 1 89.31 75 LEU A CA 1
ATOM 587 C C . LEU A 1 75 ? -24.203 102.812 35.344 1 89.31 75 LEU A C 1
ATOM 589 O O . LEU A 1 75 ? -24.641 104 35.469 1 89.31 75 LEU A O 1
ATOM 593 N N . THR A 1 76 ? -24.203 102 36.281 1 91.81 76 THR A N 1
ATOM 594 C CA . THR A 1 76 ? -24.703 102.375 37.594 1 91.81 76 THR A CA 1
ATOM 595 C C . THR A 1 76 ? -23.828 103.438 38.25 1 91.81 76 THR A C 1
ATOM 597 O O . THR A 1 76 ? -24.328 104.312 38.906 1 91.81 76 THR A O 1
ATOM 600 N N . ASN A 1 77 ? -22.531 103.25 38.062 1 88.81 77 ASN A N 1
ATOM 601 C CA . ASN A 1 77 ? -21.625 104.25 38.625 1 88.81 77 ASN A CA 1
ATOM 602 C C . ASN A 1 77 ? -21.828 105.625 37.969 1 88.81 77 ASN A C 1
ATOM 604 O O . ASN A 1 77 ? -21.75 106.625 38.625 1 88.81 77 ASN A O 1
ATOM 608 N N . ARG A 1 78 ? -22.125 105.625 36.75 1 84.81 78 ARG A N 1
ATOM 609 C CA . ARG A 1 78 ? -22.406 106.875 36 1 84.81 78 ARG A CA 1
ATOM 610 C C . ARG A 1 78 ? -23.703 107.5 36.5 1 84.81 78 ARG A C 1
ATOM 612 O O . ARG A 1 78 ? -23.766 108.688 36.688 1 84.81 78 ARG A O 1
ATOM 619 N N . LEU A 1 79 ? -24.656 106.812 36.719 1 88.81 79 LEU A N 1
ATOM 620 C CA . LEU A 1 79 ? -25.953 107.25 37.156 1 88.81 79 LEU A CA 1
ATOM 621 C C . LEU A 1 79 ? -25.859 107.812 38.562 1 88.81 79 LEU A C 1
ATOM 623 O O . LEU A 1 79 ? -26.359 108.938 38.844 1 88.81 79 LEU A O 1
ATOM 627 N N . LEU A 1 80 ? -25.172 107.188 39.438 1 88.5 80 LEU A N 1
ATOM 628 C CA . LEU A 1 80 ? -25.078 107.625 40.844 1 88.5 80 LEU A CA 1
ATOM 629 C C . LEU A 1 80 ? -24.141 108.812 41 1 88.5 80 LEU A C 1
ATOM 631 O O . LEU A 1 80 ? -24.188 109.5 42.031 1 88.5 80 LEU A O 1
ATOM 635 N N . SER A 1 81 ? -23.281 109 40 1 80.31 81 SER A N 1
ATOM 636 C CA . SER A 1 81 ? -22.359 110.125 40.031 1 80.31 81 SER A CA 1
ATOM 637 C C . SER A 1 81 ? -23.031 111.375 39.469 1 80.31 81 SER A C 1
ATOM 639 O O . SER A 1 81 ? -22.359 112.438 39.25 1 80.31 81 SER A O 1
ATOM 641 N N . GLY A 1 82 ? -24.375 111.375 39.094 1 80 82 GLY A N 1
ATOM 642 C CA . GLY A 1 82 ? -25.125 112.562 38.812 1 80 82 GLY A CA 1
ATOM 643 C C . GLY A 1 82 ? -25.609 112.688 37.406 1 80 82 GLY A C 1
ATOM 644 O O . GLY A 1 82 ? -26.297 113.625 37.031 1 80 82 GLY A O 1
ATOM 645 N N . ASP A 1 83 ? -25.328 111.75 36.531 1 83.12 83 ASP A N 1
ATOM 646 C CA . ASP A 1 83 ? -25.766 111.75 35.125 1 83.12 83 ASP A CA 1
ATOM 647 C C . ASP A 1 83 ? -27.125 111.062 34.969 1 83.12 83 ASP A C 1
ATOM 649 O O . ASP A 1 83 ? -27.172 109.875 34.781 1 83.12 83 ASP A O 1
ATOM 653 N N . GLN A 1 84 ? -28.141 111.75 34.875 1 84.69 84 GLN A N 1
ATOM 654 C CA . GLN A 1 84 ? -29.484 111.188 34.844 1 84.69 84 GLN A CA 1
ATOM 655 C C . GLN A 1 84 ? -29.797 110.562 33.5 1 84.69 84 GLN A C 1
ATOM 657 O O . GLN A 1 84 ? -30.719 109.75 33.375 1 84.69 84 GLN A O 1
ATOM 662 N N . THR A 1 85 ? -29.047 110.875 32.5 1 85.19 85 THR A N 1
ATOM 663 C CA . THR A 1 85 ? -29.297 110.375 31.156 1 85.19 85 THR A CA 1
ATOM 664 C C . THR A 1 85 ? -28.953 108.875 31.078 1 85.19 85 THR A C 1
ATOM 666 O O . THR A 1 85 ? -29.359 108.188 30.156 1 85.19 85 THR A O 1
ATOM 669 N N . ALA A 1 86 ? -28.281 108.375 32.062 1 88.06 86 ALA A N 1
ATOM 670 C CA . ALA A 1 86 ? -27.828 107 32.094 1 88.06 86 ALA A CA 1
ATOM 671 C C . ALA A 1 86 ? -28.938 106.062 32.562 1 88.06 86 ALA A C 1
ATOM 673 O O . ALA A 1 86 ? -28.828 104.812 32.406 1 88.06 86 ALA A O 1
ATOM 674 N N . GLN A 1 87 ? -30.047 106.625 33.031 1 90.44 87 GLN A N 1
ATOM 675 C CA . GLN A 1 87 ? -31.125 105.812 33.625 1 90.44 87 GLN A CA 1
ATOM 676 C C . GLN A 1 87 ? -31.719 104.875 32.562 1 90.44 87 GLN A C 1
ATOM 678 O O . GLN A 1 87 ? -31.969 103.688 32.844 1 90.44 87 GLN A O 1
ATOM 683 N N . ALA A 1 88 ? -31.875 105.312 31.422 1 92.5 88 ALA A N 1
ATOM 684 C CA . ALA A 1 88 ? -32.438 104.5 30.359 1 92.5 88 ALA A CA 1
ATOM 685 C C . ALA A 1 88 ? -31.5 103.312 30 1 92.5 88 ALA A C 1
ATOM 687 O O . ALA A 1 88 ? -31.953 102.188 29.766 1 92.5 88 ALA A O 1
ATOM 688 N N . ASP A 1 89 ? -30.281 103.562 29.922 1 92.06 89 ASP A N 1
ATOM 689 C CA . ASP A 1 89 ? -29.281 102.562 29.578 1 92.06 89 ASP A CA 1
ATOM 690 C C . ASP A 1 89 ? -29.172 101.562 30.672 1 92.06 89 ASP A C 1
ATOM 692 O O . ASP A 1 89 ? -28.969 100.375 30.391 1 92.06 89 ASP A O 1
ATOM 696 N N . VAL A 1 90 ? -29.25 101.938 31.953 1 93.88 90 VAL A N 1
ATOM 697 C CA . VAL A 1 90 ? -29.188 101 33.094 1 93.88 90 VAL A CA 1
ATOM 698 C C . VAL A 1 90 ? -30.344 100 33.031 1 93.88 90 VAL A C 1
ATOM 700 O O . VAL A 1 90 ? -30.141 98.812 33.156 1 93.88 90 VAL A O 1
ATOM 703 N N . LEU A 1 91 ? -31.531 100.562 32.688 1 93.81 91 LEU A N 1
ATOM 704 C CA . LEU A 1 91 ? -32.719 99.688 32.656 1 93.81 91 LEU A CA 1
ATOM 705 C C . LEU A 1 91 ? -32.625 98.75 31.453 1 93.81 91 LEU A C 1
ATOM 707 O O . LEU A 1 91 ? -33 97.562 31.578 1 93.81 91 LEU A O 1
ATOM 711 N N . ALA A 1 92 ? -32.188 99.188 30.375 1 95.25 92 ALA A N 1
ATOM 712 C CA . ALA A 1 92 ? -32.031 98.375 29.188 1 95.25 92 ALA A CA 1
ATOM 713 C C . ALA A 1 92 ? -31.031 97.25 29.406 1 95.25 92 ALA A C 1
ATOM 715 O O . ALA A 1 92 ? -31.234 96.125 28.984 1 95.25 92 ALA A O 1
ATOM 716 N N . ASN A 1 93 ? -29.922 97.5 30.016 1 95.56 93 ASN A N 1
ATOM 717 C CA . ASN A 1 93 ? -28.891 96.5 30.297 1 95.56 93 ASN A CA 1
ATOM 718 C C . ASN A 1 93 ? -29.375 95.5 31.328 1 95.56 93 ASN A C 1
ATOM 720 O O . ASN A 1 93 ? -28.969 94.375 31.281 1 95.56 93 ASN A O 1
ATOM 724 N N . GLN A 1 94 ? -30.203 96 32.281 1 96.38 94 GLN A N 1
ATOM 725 C CA . GLN A 1 94 ? -30.75 95.062 33.281 1 96.38 94 GLN A CA 1
ATOM 726 C C . GLN A 1 94 ? -31.625 94 32.625 1 96.38 94 GLN A C 1
ATOM 728 O O . GLN A 1 94 ? -31.562 92.812 33 1 96.38 94 GLN A O 1
ATOM 733 N N . ALA A 1 95 ? -32.25 94.375 31.641 1 96 95 ALA A N 1
ATOM 734 C CA . ALA A 1 95 ? -33.062 93.438 30.906 1 96 95 ALA A CA 1
ATOM 735 C C . ALA A 1 95 ? -32.219 92.438 30.172 1 96 95 ALA A C 1
ATOM 737 O O . ALA A 1 95 ? -32.562 91.25 30.109 1 96 95 ALA A O 1
ATOM 738 N N . LYS A 1 96 ? -31.156 92.812 29.672 1 96.69 96 LYS A N 1
ATOM 739 C CA . LYS A 1 96 ? -30.25 91.938 28.969 1 96.69 96 LYS A CA 1
ATOM 740 C C . LYS A 1 96 ? -29.594 90.938 29.922 1 96.69 96 LYS A C 1
ATOM 742 O O . LYS A 1 96 ? -29.359 89.812 29.562 1 96.69 96 LYS A O 1
ATOM 747 N N . ILE A 1 97 ? -29.25 91.438 31.094 1 97.19 97 ILE A N 1
ATOM 748 C CA . ILE A 1 97 ? -28.656 90.562 32.094 1 97.19 97 ILE A CA 1
ATOM 749 C C . ILE A 1 97 ? -29.656 89.438 32.5 1 97.19 97 ILE A C 1
ATOM 751 O O . ILE A 1 97 ? -29.281 88.25 32.594 1 97.19 97 ILE A O 1
ATOM 755 N N . GLU A 1 98 ? -30.875 89.875 32.625 1 96.75 98 GLU A N 1
ATOM 756 C CA . GLU A 1 98 ? -31.891 88.938 33 1 96.75 98 GLU A CA 1
ATOM 757 C C . GLU A 1 98 ? -32.094 87.875 31.875 1 96.75 98 GLU A C 1
ATOM 759 O O . GLU A 1 98 ? -32.281 86.688 32.156 1 96.75 98 GLU A O 1
ATOM 764 N N . ALA A 1 99 ? -32 88.312 30.734 1 96.75 99 ALA A N 1
ATOM 765 C CA . ALA A 1 99 ? -32.125 87.375 29.594 1 96.75 99 ALA A CA 1
ATOM 766 C C . ALA A 1 99 ? -30.938 86.438 29.547 1 96.75 99 ALA A C 1
ATOM 768 O O . ALA A 1 99 ? -31.109 85.25 29.219 1 96.75 99 ALA A O 1
ATOM 769 N N . ALA A 1 100 ? -29.797 86.938 29.781 1 97.19 100 ALA A N 1
ATOM 770 C CA . ALA A 1 100 ? -28.594 86.062 29.766 1 97.19 100 ALA A CA 1
ATOM 771 C C . ALA A 1 100 ? -28.641 85.062 30.875 1 97.19 100 ALA A C 1
ATOM 773 O O . ALA A 1 100 ? -28.266 83.875 30.656 1 97.19 100 ALA A O 1
ATOM 774 N N . PHE A 1 101 ? -29.125 85.438 32.031 1 97.31 101 PHE A N 1
ATOM 775 C CA . PHE A 1 101 ? -29.25 84.5 33.125 1 97.31 101 PHE A CA 1
ATOM 776 C C . PHE A 1 101 ? -30.312 83.438 32.812 1 97.31 101 PHE A C 1
ATOM 778 O O . PHE A 1 101 ? -30.156 82.312 33.188 1 97.31 101 PHE A O 1
ATOM 785 N N . SER A 1 102 ? -31.328 83.812 32.125 1 96.31 102 SER A N 1
ATOM 786 C CA . SER A 1 102 ? -32.344 82.875 31.719 1 96.31 102 SER A CA 1
ATOM 787 C C . SER A 1 102 ? -31.781 81.812 30.75 1 96.31 102 SER A C 1
ATOM 789 O O . SER A 1 102 ? -32.094 80.625 30.844 1 96.31 102 SER A O 1
ATOM 791 N N . LYS A 1 103 ? -31.047 82.25 29.875 1 96.5 103 LYS A N 1
ATOM 792 C CA . LYS A 1 103 ? -30.406 81.375 28.938 1 96.5 103 LYS A CA 1
ATOM 793 C C . LYS A 1 103 ? -29.438 80.438 29.656 1 96.5 103 LYS A C 1
ATOM 795 O O . LYS A 1 103 ? -29.406 79.25 29.375 1 96.5 103 LYS A O 1
ATOM 800 N N . LEU A 1 104 ? -28.656 80.938 30.547 1 97 104 LEU A N 1
ATOM 801 C CA . LEU A 1 104 ? -27.734 80.125 31.312 1 97 104 LEU A CA 1
ATOM 802 C C . LEU A 1 104 ? -28.469 79.125 32.188 1 97 104 LEU A C 1
ATOM 804 O O . LEU A 1 104 ? -28.016 78 32.375 1 97 104 LEU A O 1
ATOM 808 N N . ALA A 1 105 ? -29.547 79.562 32.688 1 95.81 105 ALA A N 1
ATOM 809 C CA . ALA A 1 105 ? -30.359 78.688 33.5 1 95.81 105 ALA A CA 1
ATOM 810 C C . ALA A 1 105 ? -30.828 77.5 32.688 1 95.81 105 ALA A C 1
ATOM 812 O O . ALA A 1 105 ? -30.875 76.375 33.188 1 95.81 105 ALA A O 1
ATOM 813 N N . THR A 1 106 ? -31.141 77.625 31.469 1 95.12 106 THR A N 1
ATOM 814 C CA . THR A 1 106 ? -31.531 76.562 30.594 1 95.12 106 THR A CA 1
ATOM 815 C C . THR A 1 106 ? -30.359 75.625 30.344 1 95.12 106 THR A C 1
ATOM 817 O O . THR A 1 106 ? -30.531 74.375 30.391 1 95.12 106 THR A O 1
ATOM 820 N N . THR A 1 107 ? -29.312 76.25 30.078 1 95.56 107 THR A N 1
ATOM 821 C CA . THR A 1 107 ? -28.125 75.438 29.844 1 95.56 107 THR A CA 1
ATOM 822 C C . THR A 1 107 ? -27.719 74.688 31.125 1 95.56 107 THR A C 1
ATOM 824 O O . THR A 1 107 ? -27.328 73.5 31.062 1 95.56 107 THR A O 1
ATOM 827 N N . ASP A 1 108 ? -27.812 75.312 32.25 1 95.94 108 ASP A N 1
ATOM 828 C CA . ASP A 1 108 ? -27.484 74.688 33.531 1 95.94 108 ASP A CA 1
ATOM 829 C C . ASP A 1 108 ? -28.422 73.562 33.844 1 95.94 108 ASP A C 1
ATOM 831 O O . ASP A 1 108 ? -28.016 72.562 34.469 1 95.94 108 ASP A O 1
ATOM 835 N N . GLY A 1 109 ? -29.625 73.625 33.5 1 93.19 109 GLY A N 1
ATOM 836 C CA . GLY A 1 109 ? -30.562 72.562 33.688 1 93.19 109 GLY A CA 1
ATOM 837 C C . GLY A 1 109 ? -30.172 71.312 32.938 1 93.19 109 GLY A C 1
ATOM 838 O O . GLY A 1 109 ? -30.391 70.188 33.406 1 93.19 109 GLY A O 1
ATOM 839 N N . GLN A 1 110 ? -29.547 71.5 31.891 1 93.38 110 GLN A N 1
ATOM 840 C CA . GLN A 1 110 ? -29.141 70.375 31.047 1 93.38 110 GLN A CA 1
ATOM 841 C C . GLN A 1 110 ? -27.859 69.75 31.562 1 93.38 110 GLN A C 1
ATOM 843 O O . GLN A 1 110 ? -27.672 68.562 31.438 1 93.38 110 GLN A O 1
ATOM 848 N N . PHE A 1 111 ? -26.953 70.562 32.188 1 93 111 PHE A N 1
ATOM 849 C CA . PHE A 1 111 ? -25.609 70 32.438 1 93 111 PHE A CA 1
ATOM 850 C C . PHE A 1 111 ? -25.281 70.125 33.906 1 93 111 PHE A C 1
ATOM 852 O O . PHE A 1 111 ? -24.141 69.875 34.312 1 93 111 PHE A O 1
ATOM 859 N N . ASN A 1 112 ? -26.188 70.5 34.75 1 92.5 112 ASN A N 1
ATOM 860 C CA . ASN A 1 112 ? -25.953 70.688 36.188 1 92.5 112 ASN A CA 1
ATOM 861 C C . ASN A 1 112 ? -25.391 69.438 36.875 1 92.5 112 ASN A C 1
ATOM 863 O O . ASN A 1 112 ? -24.484 69.562 37.688 1 92.5 112 ASN A O 1
ATOM 867 N N . ASP A 1 113 ? -25.859 68.312 36.531 1 90.81 113 ASP A N 1
ATOM 868 C CA . ASP A 1 113 ? -25.422 67.062 37.156 1 90.81 113 ASP A CA 1
ATOM 869 C C . ASP A 1 113 ? -24.016 66.688 36.719 1 90.81 113 ASP A C 1
ATOM 871 O O . ASP A 1 113 ? -23.188 66.312 37.531 1 90.81 113 ASP A O 1
ATOM 875 N N . ALA A 1 114 ? -23.766 66.875 35.531 1 89.31 114 ALA A N 1
ATOM 876 C CA . ALA A 1 114 ? -22.469 66.5 34.969 1 89.31 114 ALA A CA 1
ATOM 877 C C . ALA A 1 114 ? -21.359 67.438 35.469 1 89.31 114 ALA A C 1
ATOM 879 O O . ALA A 1 114 ? -20.234 67 35.719 1 89.31 114 ALA A O 1
ATOM 880 N N . LEU A 1 115 ? -21.641 68.625 35.594 1 91.81 115 LEU A N 1
ATOM 881 C CA . LEU A 1 115 ? -20.641 69.625 35.969 1 91.81 115 LEU A CA 1
ATOM 882 C C . LEU A 1 115 ? -20.703 69.938 37.469 1 91.81 115 LEU A C 1
ATOM 884 O O . LEU A 1 115 ? -19.844 70.688 37.969 1 91.81 115 LEU A O 1
ATOM 888 N N . GLN A 1 116 ? -21.719 69.5 38.125 1 91.25 116 GLN A N 1
ATOM 889 C CA . GLN A 1 116 ? -21.875 69.688 39.594 1 91.25 116 GLN A CA 1
ATOM 890 C C . GLN A 1 116 ? -21.891 71.188 39.938 1 91.25 116 GLN A C 1
ATOM 892 O O . GLN A 1 116 ? -21.172 71.625 40.844 1 91.25 116 GLN A O 1
ATOM 897 N N . THR A 1 117 ? -22.672 71.875 39.25 1 92.62 117 THR A N 1
ATOM 898 C CA . THR A 1 117 ? -22.734 73.312 39.5 1 92.62 117 THR A CA 1
ATOM 899 C C . THR A 1 117 ? -23.625 73.625 40.688 1 92.62 117 THR A C 1
ATOM 901 O O . THR A 1 117 ? -23.531 74.688 41.281 1 92.62 117 THR A O 1
ATOM 904 N N . GLY A 1 118 ? -24.531 72.75 41.094 1 91.94 118 GLY A N 1
ATOM 905 C CA . GLY A 1 118 ? -25.391 72.938 42.25 1 91.94 118 GLY A CA 1
ATOM 906 C C . GLY A 1 118 ? -26.297 74.188 42.125 1 91.94 118 GLY A C 1
ATOM 907 O O . GLY A 1 118 ? -27.016 74.312 41.125 1 91.94 118 GLY A O 1
ATOM 908 N N . ASP A 1 119 ? -26.141 75.062 43.156 1 93 119 ASP A N 1
ATOM 909 C CA . ASP A 1 119 ? -27 76.25 43.156 1 93 119 ASP A CA 1
ATOM 910 C C . ASP A 1 119 ? -26.188 77.5 42.844 1 93 119 ASP A C 1
ATOM 912 O O . ASP A 1 119 ? -26.625 78.625 43.156 1 93 119 ASP A O 1
ATOM 916 N N . ARG A 1 120 ? -25.141 77.312 42.25 1 93.81 120 ARG A N 1
ATOM 917 C CA . ARG A 1 120 ? -24.219 78.438 42.031 1 93.81 120 ARG A CA 1
ATOM 918 C C . ARG A 1 120 ? -24.812 79.438 41.062 1 93.81 120 ARG A C 1
ATOM 920 O O . ARG A 1 120 ? -24.688 80.625 41.25 1 93.81 120 ARG A O 1
ATOM 927 N N . VAL A 1 121 ? -25.484 78.938 40.062 1 96.25 121 VAL A N 1
ATOM 928 C CA . VAL A 1 121 ? -26.094 79.812 39.062 1 96.25 121 VAL A CA 1
ATOM 929 C C . VAL A 1 121 ? -27.203 80.625 39.719 1 96.25 121 VAL A C 1
ATOM 931 O O . VAL A 1 121 ? -27.328 81.812 39.469 1 96.25 121 VAL A O 1
ATOM 934 N N . GLU A 1 122 ? -27.922 80.062 40.562 1 94.81 122 GLU A N 1
ATOM 935 C CA . GLU A 1 122 ? -29 80.75 41.281 1 94.81 122 GLU A CA 1
ATOM 936 C C . GLU A 1 122 ? -28.469 81.812 42.25 1 94.81 122 GLU A C 1
ATOM 938 O O . GLU A 1 122 ? -29.031 82.875 42.375 1 94.81 122 GLU A O 1
ATOM 943 N N . ARG A 1 123 ? -27.469 81.5 42.906 1 95.19 123 ARG A N 1
ATOM 944 C CA . ARG A 1 123 ? -26.844 82.438 43.812 1 95.19 123 ARG A CA 1
ATOM 945 C C . ARG A 1 123 ? -26.281 83.625 43.094 1 95.19 123 ARG A C 1
ATOM 947 O O . ARG A 1 123 ? -26.391 84.75 43.562 1 95.19 123 ARG A O 1
ATOM 954 N N . LEU A 1 124 ? -25.656 83.312 41.906 1 95.62 124 LEU A N 1
ATOM 955 C CA . LEU A 1 124 ? -25.125 84.375 41.094 1 95.62 124 LEU A CA 1
ATOM 956 C C . LEU A 1 124 ? -26.234 85.312 40.594 1 95.62 124 LEU A C 1
ATOM 958 O O . LEU A 1 124 ? -26.109 86.5 40.625 1 95.62 124 LEU A O 1
ATOM 962 N N . HIS A 1 125 ? -27.281 84.75 40.188 1 96.38 125 HIS A N 1
ATOM 963 C CA . HIS A 1 125 ? -28.453 85.5 39.75 1 96.38 125 HIS A CA 1
ATOM 964 C C . HIS A 1 125 ? -29.047 86.312 40.875 1 96.38 125 HIS A C 1
ATOM 966 O O . HIS A 1 125 ? -29.375 87.5 40.656 1 96.38 125 HIS A O 1
ATOM 972 N N . ALA A 1 126 ? -29.156 85.75 42.031 1 95.88 126 ALA A N 1
ATOM 973 C CA . ALA A 1 126 ? -29.719 86.438 43.188 1 95.88 126 ALA A CA 1
ATOM 974 C C . ALA A 1 126 ? -28.844 87.625 43.594 1 95.88 126 ALA A C 1
ATOM 976 O O . ALA A 1 126 ? -29.359 88.688 43.938 1 95.88 126 ALA A O 1
ATOM 977 N N . SER A 1 127 ? -27.641 87.375 43.531 1 95.56 127 SER A N 1
ATOM 978 C CA . SER A 1 127 ? -26.719 88.438 43.875 1 95.56 127 SER A CA 1
ATOM 979 C C . SER A 1 127 ? -26.828 89.625 42.875 1 95.56 127 SER A C 1
ATOM 981 O O . SER A 1 127 ? -26.828 90.75 43.25 1 95.56 127 SER A O 1
ATOM 983 N N . ALA A 1 128 ? -26.938 89.312 41.625 1 96.19 128 ALA A N 1
ATOM 984 C CA . ALA A 1 128 ? -27.078 90.312 40.594 1 96.19 128 ALA A CA 1
ATOM 985 C C . ALA A 1 128 ? -28.406 91.062 40.719 1 96.19 128 ALA A C 1
ATOM 987 O O . ALA A 1 128 ? -28.453 92.25 40.594 1 96.19 128 ALA A O 1
ATOM 988 N N . THR A 1 129 ? -29.422 90.375 41.062 1 95.19 129 THR A N 1
ATOM 989 C CA . THR A 1 129 ? -30.734 91 41.219 1 95.19 129 THR A CA 1
ATOM 990 C C . THR A 1 129 ? -30.766 91.938 42.406 1 95.19 129 THR A C 1
ATOM 992 O O . THR A 1 129 ? -31.359 93 42.375 1 95.19 129 THR A O 1
ATOM 995 N N . ARG A 1 130 ? -30.141 91.5 43.406 1 94.88 130 ARG A N 1
ATOM 996 C CA . ARG A 1 130 ? -30.062 92.375 44.594 1 94.88 130 ARG A CA 1
ATOM 997 C C . ARG A 1 130 ? -29.328 93.688 44.312 1 94.88 130 ARG A C 1
ATOM 999 O O . ARG A 1 130 ? -29.75 94.75 44.75 1 94.88 130 ARG A O 1
ATOM 1006 N N . LEU A 1 131 ? -28.328 93.5 43.562 1 95.5 131 LEU A N 1
ATOM 1007 C CA . LEU A 1 131 ? -27.547 94.688 43.219 1 95.5 131 LEU A CA 1
ATOM 1008 C C . LEU A 1 131 ? -28.312 95.625 42.281 1 95.5 131 LEU A C 1
ATOM 1010 O O . LEU A 1 131 ? -28.266 96.875 42.406 1 95.5 131 LEU A O 1
ATOM 1014 N N . MET A 1 132 ? -29.031 95.125 41.375 1 93.81 132 MET A N 1
ATOM 1015 C CA . MET A 1 132 ? -29.812 95.938 40.438 1 93.81 132 MET A CA 1
ATOM 1016 C C . MET A 1 132 ? -30.969 96.625 41.156 1 93.81 132 MET A C 1
ATOM 1018 O O . MET A 1 132 ? -31.266 97.75 40.844 1 93.81 132 MET A O 1
ATOM 1022 N N . SER A 1 133 ? -31.469 96.062 42.188 1 91.94 133 SER A N 1
ATOM 1023 C CA . SER A 1 133 ? -32.594 96.625 42.906 1 91.94 133 SER A CA 1
ATOM 1024 C C . SER A 1 133 ? -32.125 97.688 43.906 1 91.94 133 SER A C 1
ATOM 1026 O O . SER A 1 133 ? -32.875 98.562 44.25 1 91.94 133 SER A O 1
ATOM 1028 N N . SER A 1 134 ? -30.953 97.562 44.312 1 90.5 134 SER A N 1
ATOM 1029 C CA . SER A 1 134 ? -30.422 98.5 45.312 1 90.5 134 SER A CA 1
ATOM 1030 C C . SER A 1 134 ? -29.891 99.75 44.688 1 90.5 134 SER A C 1
ATOM 1032 O O . SER A 1 134 ? -29.531 100.688 45.406 1 90.5 134 SER A O 1
ATOM 1034 N N . ALA A 1 135 ? -29.844 99.812 43.375 1 86.69 135 ALA A N 1
ATOM 1035 C CA . ALA A 1 135 ? -29.312 101 42.688 1 86.69 135 ALA A CA 1
ATOM 1036 C C . ALA A 1 135 ? -30.328 102.125 42.688 1 86.69 135 ALA A C 1
ATOM 1038 O O . ALA A 1 135 ? -30.969 102.438 41.656 1 86.69 135 ALA A O 1
ATOM 1039 N N . LYS A 1 136 ? -30.594 102.938 43.969 1 79.19 136 LYS A N 1
ATOM 1040 C CA . LYS A 1 136 ? -31.531 104 44.125 1 79.19 136 LYS A CA 1
ATOM 1041 C C . LYS A 1 136 ? -30.781 105.312 44.344 1 79.19 136 LYS A C 1
ATOM 1043 O O . LYS A 1 136 ? -29.609 105.312 44.75 1 79.19 136 LYS A O 1
ATOM 1048 N N . PRO A 1 137 ? -31.562 106.375 43.938 1 76.5 137 PRO A N 1
ATOM 1049 C CA . PRO A 1 137 ? -30.938 107.688 44.156 1 76.5 137 PRO A CA 1
ATOM 1050 C C . PRO A 1 137 ? -30.594 107.938 45.625 1 76.5 137 PRO A C 1
ATOM 1052 O O . PRO A 1 137 ? -31.406 107.688 46.531 1 76.5 137 PRO A O 1
ATOM 1055 N N . GLY A 1 138 ? -29.344 108.25 46.031 1 79.38 138 GLY A N 1
ATOM 1056 C CA . GLY A 1 138 ? -28.922 108.562 47.375 1 79.38 138 GLY A CA 1
ATOM 1057 C C . GLY A 1 138 ? -27.953 107.5 47.938 1 79.38 138 GLY A C 1
ATOM 1058 O O . GLY A 1 138 ? -27.344 107.688 48.969 1 79.38 138 GLY A O 1
ATOM 1059 N N . VAL A 1 139 ? -27.766 106.312 47.25 1 86.5 139 VAL A N 1
ATOM 1060 C CA . VAL A 1 139 ? -26.875 105.312 47.719 1 86.5 139 VAL A CA 1
ATOM 1061 C C . VAL A 1 139 ? -25.422 105.688 47.438 1 86.5 139 VAL A C 1
ATOM 1063 O O . VAL A 1 139 ? -25.156 106.438 46.5 1 86.5 139 VAL A O 1
ATOM 1066 N N . ASP A 1 140 ? -24.594 105.188 48.344 1 86 140 ASP A N 1
ATOM 1067 C CA . ASP A 1 140 ? -23.156 105.5 48.188 1 86 140 ASP A CA 1
ATOM 1068 C C . ASP A 1 140 ? -22.609 104.875 46.906 1 86 140 ASP A C 1
ATOM 1070 O O . ASP A 1 140 ? -22.625 103.625 46.75 1 86 140 ASP A O 1
ATOM 1074 N N . PRO A 1 141 ? -22.25 105.688 45.969 1 86 141 PRO A N 1
ATOM 1075 C CA . PRO A 1 141 ? -21.734 105.188 44.688 1 86 141 PRO A CA 1
ATOM 1076 C C . PRO A 1 141 ? -20.562 104.25 44.875 1 86 141 PRO A C 1
ATOM 1078 O O . PRO A 1 141 ? -20.438 103.25 44.156 1 86 141 PRO A O 1
ATOM 1081 N N . SER A 1 142 ? -19.719 104.5 45.781 1 82.94 142 SER A N 1
ATOM 1082 C CA . SER A 1 142 ? -18.562 103.625 46.031 1 82.94 142 SER A CA 1
ATOM 1083 C C . SER A 1 142 ? -18.969 102.25 46.562 1 82.94 142 SER A C 1
ATOM 1085 O O . SER A 1 142 ? -18.391 101.25 46.156 1 82.94 142 SER A O 1
ATOM 1087 N N . GLY A 1 143 ? -19.922 102.188 47.375 1 86.12 143 GLY A N 1
ATOM 1088 C CA . GLY A 1 143 ? -20.422 100.938 47.906 1 86.12 143 GLY A CA 1
ATOM 1089 C C . GLY A 1 143 ? -21.062 100.062 46.812 1 86.12 143 GLY A C 1
ATOM 1090 O O . GLY A 1 143 ? -20.875 98.875 46.812 1 86.12 143 GLY A O 1
ATOM 1091 N N . MET A 1 144 ? -21.797 100.688 45.969 1 91 144 MET A N 1
ATOM 1092 C CA . MET A 1 144 ? -22.453 100 44.875 1 91 144 MET A CA 1
ATOM 1093 C C . MET A 1 144 ? -21.422 99.438 43.875 1 91 144 MET A C 1
ATOM 1095 O O . MET A 1 144 ? -21.562 98.375 43.375 1 91 144 MET A O 1
ATOM 1099 N N . PHE A 1 145 ? -20.422 100.188 43.594 1 90.12 145 PHE A N 1
ATOM 1100 C CA . PHE A 1 145 ? -19.359 99.812 42.688 1 90.12 145 PHE A CA 1
ATOM 1101 C C . PHE A 1 145 ? -18.625 98.562 43.25 1 90.12 145 PHE A C 1
ATOM 1103 O O . PHE A 1 145 ? -18.359 97.625 42.5 1 90.12 145 PHE A O 1
ATOM 1110 N N . ASP A 1 146 ? -18.391 98.562 44.469 1 87.12 146 ASP A N 1
ATOM 1111 C CA . ASP A 1 146 ? -17.719 97.438 45.125 1 87.12 146 ASP A CA 1
ATOM 1112 C C . ASP A 1 146 ? -18.594 96.188 45.125 1 87.12 146 ASP A C 1
ATOM 1114 O O . ASP A 1 146 ? -18.094 95.062 45.031 1 87.12 146 ASP A O 1
ATOM 1118 N N . GLY A 1 147 ? -19.812 96.438 45.281 1 90 147 GLY A N 1
ATOM 1119 C CA . GLY A 1 147 ? -20.75 95.312 45.219 1 90 147 GLY A CA 1
ATOM 1120 C C . GLY A 1 147 ? -20.734 94.562 43.906 1 90 147 GLY A C 1
ATOM 1121 O O . GLY A 1 147 ? -20.719 93.375 43.844 1 90 147 GLY A O 1
ATOM 1122 N N . TRP A 1 148 ? -20.734 95.312 42.812 1 93.75 148 TRP A N 1
ATOM 1123 C CA . TRP A 1 148 ? -20.656 94.75 41.5 1 93.75 148 TRP A CA 1
ATOM 1124 C C . TRP A 1 148 ? -19.312 94.062 41.281 1 93.75 148 TRP A C 1
ATOM 1126 O O . TRP A 1 148 ? -19.234 93 40.594 1 93.75 148 TRP A O 1
ATOM 1136 N N . ASN A 1 149 ? -18.266 94.625 41.781 1 90.38 149 ASN A N 1
ATOM 1137 C CA . ASN A 1 149 ? -16.969 93.938 41.688 1 90.38 149 ASN A CA 1
ATOM 1138 C C . ASN A 1 149 ? -16.969 92.625 42.375 1 90.38 149 ASN A C 1
ATOM 1140 O O . ASN A 1 149 ? -16.391 91.625 41.844 1 90.38 149 ASN A O 1
ATOM 1144 N N . ASP A 1 150 ? -17.578 92.5 43.469 1 88.94 150 ASP A N 1
ATOM 1145 C CA . ASP A 1 150 ? -17.672 91.25 44.156 1 88.94 150 ASP A CA 1
ATOM 1146 C C . ASP A 1 150 ? -18.469 90.25 43.375 1 88.94 150 ASP A C 1
ATOM 1148 O O . ASP A 1 150 ? -18.094 89.062 43.281 1 88.94 150 ASP A O 1
ATOM 1152 N N . GLN A 1 151 ? -19.562 90.75 42.844 1 93.69 151 GLN A N 1
ATOM 1153 C CA . GLN A 1 151 ? -20.375 89.875 42 1 93.69 151 GLN A CA 1
ATOM 1154 C C . GLN A 1 151 ? -19.594 89.312 40.812 1 93.69 151 GLN A C 1
ATOM 1156 O O . GLN A 1 151 ? -19.734 88.188 40.438 1 93.69 151 GLN A O 1
ATOM 1161 N N . LEU A 1 152 ? -18.844 90.125 40.188 1 93.88 152 LEU A N 1
ATOM 1162 C CA . LEU A 1 152 ? -18.062 89.75 39 1 93.88 152 LEU A CA 1
ATOM 1163 C C . LEU A 1 152 ? -16.938 88.75 39.375 1 93.88 152 LEU A C 1
ATOM 1165 O O . LEU A 1 152 ? -16.609 87.875 38.625 1 93.88 152 LEU A O 1
ATOM 1169 N N . THR A 1 153 ? -16.344 88.938 40.469 1 88.62 153 THR A N 1
ATOM 1170 C CA . THR A 1 153 ? -15.344 88 40.969 1 88.62 153 THR A CA 1
ATOM 1171 C C . THR A 1 153 ? -15.945 86.625 41.188 1 88.62 153 THR A C 1
ATOM 1173 O O . THR A 1 153 ? -15.328 85.625 40.844 1 88.62 153 THR A O 1
ATOM 1176 N N . GLU A 1 154 ? -17.062 86.625 41.719 1 91.25 154 GLU A N 1
ATOM 1177 C CA . GLU A 1 154 ? -17.75 85.312 41.906 1 91.25 154 GLU A CA 1
ATOM 1178 C C . GLU A 1 154 ? -18.062 84.625 40.594 1 91.25 154 GLU A C 1
ATOM 1180 O O . GLU A 1 154 ? -17.984 83.438 40.469 1 91.25 154 GLU A O 1
ATOM 1185 N N . THR A 1 155 ? -18.469 85.375 39.656 1 94.38 155 THR A N 1
ATOM 1186 C CA . THR A 1 155 ? -18.766 84.875 38.344 1 94.38 155 THR A CA 1
ATOM 1187 C C . THR A 1 155 ? -17.484 84.312 37.688 1 94.38 155 THR A C 1
ATOM 1189 O O . THR A 1 155 ? -17.516 83.25 37.062 1 94.38 155 THR A O 1
ATOM 1192 N N . LEU A 1 156 ? -16.391 85 37.812 1 92.31 156 LEU A N 1
ATOM 1193 C CA . LEU A 1 156 ? -15.109 84.5 37.281 1 92.31 156 LEU A CA 1
ATOM 1194 C C . LEU A 1 156 ? -14.688 83.188 37.969 1 92.31 156 LEU A C 1
ATOM 1196 O O . LEU A 1 156 ? -14.156 82.312 37.312 1 92.31 156 LEU A O 1
ATOM 1200 N N . ASN A 1 157 ? -14.914 83.125 39.219 1 89.62 157 ASN A N 1
ATOM 1201 C CA . ASN A 1 157 ? -14.625 81.875 39.906 1 89.62 157 ASN A CA 1
ATOM 1202 C C . ASN A 1 157 ? -15.5 80.75 39.406 1 89.62 157 ASN A C 1
ATOM 1204 O O . ASN A 1 157 ? -15.062 79.625 39.375 1 89.62 157 ASN A O 1
ATOM 1208 N N . PHE A 1 158 ? -16.719 81.062 39.125 1 92.19 158 PHE A N 1
ATOM 1209 C CA . PHE A 1 158 ? -17.641 80.062 38.562 1 92.19 158 PHE A CA 1
ATOM 1210 C C . PHE A 1 158 ? -17.141 79.562 37.219 1 92.19 158 PHE A C 1
ATOM 1212 O O . PHE A 1 158 ? -17.25 78.375 36.938 1 92.19 158 PHE A O 1
ATOM 1219 N N . VAL A 1 159 ? -16.609 80.438 36.406 1 93.62 159 VAL A N 1
ATOM 1220 C CA . VAL A 1 159 ? -16.047 80.062 35.125 1 93.62 159 VAL A CA 1
ATOM 1221 C C . VAL A 1 159 ? -14.922 79.062 35.344 1 93.62 159 VAL A C 1
ATOM 1223 O O . VAL A 1 159 ? -14.867 78 34.656 1 93.62 159 VAL A O 1
ATOM 1226 N N . TYR A 1 160 ? -14.062 79.25 36.25 1 88.75 160 TYR A N 1
ATOM 1227 C CA . TYR A 1 160 ? -12.977 78.312 36.531 1 88.75 160 TYR A CA 1
ATOM 1228 C C . TYR A 1 160 ? -13.523 77 37.031 1 88.75 160 TYR A C 1
ATOM 1230 O O . TYR A 1 160 ? -13.008 75.938 36.688 1 88.75 160 TYR A O 1
ATOM 1238 N N . TYR A 1 161 ? -14.5 77.125 37.875 1 91.44 161 TYR A N 1
ATOM 1239 C CA . TYR A 1 161 ? -15.102 75.938 38.406 1 91.44 161 TYR A CA 1
ATOM 1240 C C . TYR A 1 161 ? -15.633 75 37.312 1 91.44 161 TYR A C 1
ATOM 1242 O O . TYR A 1 161 ? -15.383 73.812 37.281 1 91.44 161 TYR A O 1
ATOM 1250 N N . VAL A 1 162 ? -16.344 75.625 36.406 1 93.75 162 VAL A N 1
ATOM 1251 C CA . VAL A 1 162 ? -16.906 74.875 35.312 1 93.75 162 VAL A CA 1
ATOM 1252 C C . VAL A 1 162 ? -15.789 74.25 34.438 1 93.75 162 VAL A C 1
ATOM 1254 O O . VAL A 1 162 ? -15.875 73.125 33.969 1 93.75 162 VAL A O 1
ATOM 1257 N N . SER A 1 163 ? -14.758 75 34.188 1 91.56 163 SER A N 1
ATOM 1258 C CA . SER A 1 163 ? -13.609 74.562 33.406 1 91.56 163 SER A CA 1
ATOM 1259 C C . SER A 1 163 ? -12.945 73.375 34.062 1 91.56 163 SER A C 1
ATOM 1261 O O . SER A 1 163 ? -12.492 72.438 33.406 1 91.56 163 SER A O 1
ATOM 1263 N N . ALA A 1 164 ? -12.938 73.375 35.344 1 88.56 164 ALA A N 1
ATOM 1264 C CA . ALA A 1 164 ? -12.305 72.312 36.094 1 88.56 164 ALA A CA 1
ATOM 1265 C C . ALA A 1 164 ? -13.18 71.062 36.094 1 88.56 164 ALA A C 1
ATOM 1267 O O . ALA A 1 164 ? -12.68 69.938 35.875 1 88.56 164 ALA A O 1
ATOM 1268 N N . THR A 1 165 ? -14.445 71.188 36.312 1 90.44 165 THR A N 1
ATOM 1269 C CA . THR A 1 165 ? -15.336 70.062 36.438 1 90.44 165 THR A CA 1
ATOM 1270 C C . THR A 1 165 ? -15.594 69.438 35.094 1 90.44 165 THR A C 1
ATOM 1272 O O . THR A 1 165 ? -15.898 68.188 35 1 90.44 165 THR A O 1
ATOM 1275 N N . SER A 1 166 ? -15.508 70.188 34 1 91.94 166 SER A N 1
ATOM 1276 C CA . SER A 1 166 ? -15.68 69.625 32.656 1 91.94 166 SER A CA 1
ATOM 1277 C C . SER A 1 166 ? -14.414 68.938 32.188 1 91.94 166 SER A C 1
ATOM 1279 O O . SER A 1 166 ? -14.422 68.312 31.156 1 91.94 166 SER A O 1
ATOM 1281 N N . GLY A 1 167 ? -13.367 69.25 33 1 86.75 167 GLY A N 1
ATOM 1282 C CA . GLY A 1 167 ? -12.117 68.625 32.594 1 86.75 167 GLY A CA 1
ATOM 1283 C C . GLY A 1 167 ? -11.305 69.438 31.625 1 86.75 167 GLY A C 1
ATOM 1284 O O . GLY A 1 167 ? -10.258 69 31.141 1 86.75 167 GLY A O 1
ATOM 1285 N N . MET A 1 168 ? -11.664 70.562 31.297 1 88.81 168 MET A N 1
ATOM 1286 C CA . MET A 1 168 ? -10.961 71.438 30.375 1 88.81 168 MET A CA 1
ATOM 1287 C C . MET A 1 168 ? -9.57 71.75 30.891 1 88.81 168 MET A C 1
ATOM 1289 O O . MET A 1 168 ? -8.602 71.75 30.125 1 88.81 168 MET A O 1
ATOM 1293 N N . VAL A 1 169 ? -9.453 71.875 32.125 1 82.25 169 VAL A N 1
ATOM 1294 C CA . VAL A 1 169 ? -8.172 72.25 32.719 1 82.25 169 VAL A CA 1
ATOM 1295 C C . VAL A 1 169 ? -7.207 71.062 32.656 1 82.25 169 VAL A C 1
ATOM 1297 O O . VAL A 1 169 ? -5.992 71.25 32.781 1 82.25 169 VAL A O 1
ATOM 1300 N N . LEU A 1 170 ? -7.727 69.812 32.375 1 77.56 170 LEU A N 1
ATOM 1301 C CA . LEU A 1 170 ? -6.922 68.625 32.312 1 77.56 170 LEU A CA 1
ATOM 1302 C C . LEU A 1 170 ? -6.684 68.188 30.891 1 77.56 170 LEU A C 1
ATOM 1304 O O . LEU A 1 170 ? -6.371 67 30.641 1 77.56 170 LEU A O 1
ATOM 1308 N N . ASP A 1 171 ? -6.879 69.125 30.078 1 83.38 171 ASP A N 1
ATOM 1309 C CA . ASP A 1 171 ? -6.75 68.812 28.672 1 83.38 171 ASP A CA 1
ATOM 1310 C C . ASP A 1 171 ? -5.355 68.25 28.375 1 83.38 171 ASP A C 1
ATOM 1312 O O . ASP A 1 171 ? -4.355 68.812 28.859 1 83.38 171 ASP A O 1
ATOM 1316 N N . GLU A 1 172 ? -5.332 67.25 27.719 1 78.19 172 GLU A N 1
ATOM 1317 C CA . GLU A 1 172 ? -4.074 66.562 27.422 1 78.19 172 GLU A CA 1
ATOM 1318 C C . GLU A 1 172 ? -3.314 67.25 26.297 1 78.19 172 GLU A C 1
ATOM 1320 O O . GLU A 1 172 ? -2.102 67.125 26.156 1 78.19 172 GLU A O 1
ATOM 1325 N N . ASP A 1 173 ? -3.957 68.062 25.516 1 84.5 173 ASP A N 1
ATOM 1326 C CA . ASP A 1 173 ? -3.338 68.75 24.391 1 84.5 173 ASP A CA 1
ATOM 1327 C C . ASP A 1 173 ? -2.785 70.062 24.812 1 84.5 173 ASP A C 1
ATOM 1329 O O . ASP A 1 173 ? -3.502 70.875 25.391 1 84.5 173 ASP A O 1
ATOM 1333 N N . TYR A 1 174 ? -1.611 70.25 24.438 1 83.81 174 TYR A N 1
ATOM 1334 C CA . TYR A 1 174 ? -0.9 71.438 24.844 1 83.81 174 TYR A CA 1
ATOM 1335 C C . TYR A 1 174 ? -1.588 72.688 24.281 1 83.81 174 TYR A C 1
ATOM 1337 O O . TYR A 1 174 ? -1.826 73.625 25.016 1 83.81 174 TYR A O 1
ATOM 1345 N N . ALA A 1 175 ? -1.911 72.625 23.047 1 85 175 ALA A N 1
ATOM 1346 C CA . ALA A 1 175 ? -2.506 73.812 22.406 1 85 175 ALA A CA 1
ATOM 1347 C C . ALA A 1 175 ? -3.879 74.125 22.984 1 85 175 ALA A C 1
ATOM 1349 O O . ALA A 1 175 ? -4.172 75.25 23.328 1 85 175 ALA A O 1
ATOM 1350 N N . SER A 1 176 ? -4.664 73.125 23.203 1 87.56 176 SER A N 1
ATOM 1351 C CA . SER A 1 176 ? -6.008 73.312 23.75 1 87.56 176 SER A CA 1
ATOM 1352 C C . SER A 1 176 ? -5.957 73.75 25.203 1 87.56 176 SER A C 1
ATOM 1354 O O . SER A 1 176 ? -6.777 74.562 25.625 1 87.56 176 SER A O 1
ATOM 1356 N N . LEU A 1 177 ? -4.988 73.312 25.844 1 86.94 177 LEU A N 1
ATOM 1357 C CA . LEU A 1 177 ? -4.875 73.625 27.25 1 86.94 177 LEU A CA 1
ATOM 1358 C C . LEU A 1 177 ? -4.625 75.125 27.422 1 86.94 177 LEU A C 1
ATOM 1360 O O . LEU A 1 177 ? -5.277 75.75 28.25 1 86.94 177 LEU A O 1
ATOM 1364 N N . PHE A 1 178 ? -3.682 75.625 26.688 1 88.75 178 PHE A N 1
ATOM 1365 C CA . PHE A 1 178 ? -3.348 77.062 26.844 1 88.75 178 PHE A CA 1
ATOM 1366 C C . PHE A 1 178 ? -4.445 77.938 26.266 1 88.75 178 PHE A C 1
ATOM 1368 O O . PHE A 1 178 ? -4.691 79 26.766 1 88.75 178 PHE A O 1
ATOM 1375 N N . MET A 1 179 ? -5.117 77.438 25.266 1 90.19 179 MET A N 1
ATOM 1376 C CA . MET A 1 179 ? -6.285 78.188 24.781 1 90.19 179 MET A CA 1
ATOM 1377 C C . MET A 1 179 ? -7.379 78.188 25.844 1 90.19 179 MET A C 1
ATOM 1379 O O . MET A 1 179 ? -8.055 79.25 26 1 90.19 179 MET A O 1
ATOM 1383 N N . ILE A 1 180 ? -7.492 77.125 26.5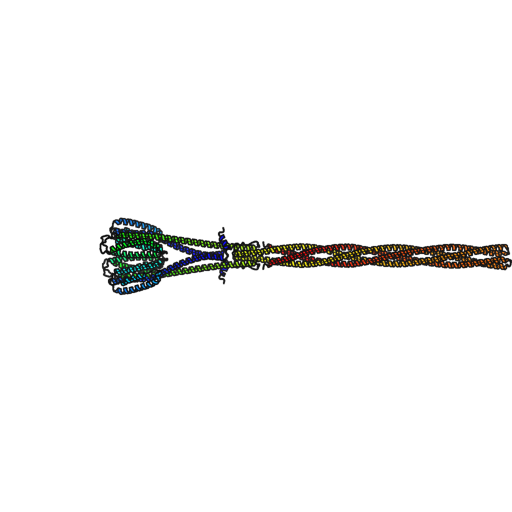62 1 90.75 180 ILE A N 1
ATOM 1384 C CA . ILE A 1 180 ? -8.461 77.062 27.656 1 90.75 180 ILE A CA 1
ATOM 1385 C C . ILE A 1 180 ? -8.062 78.062 28.766 1 90.75 180 ILE A C 1
ATOM 1387 O O . ILE A 1 180 ? -8.898 78.812 29.281 1 90.75 180 ILE A O 1
ATOM 1391 N N . ASP A 1 181 ? -6.832 78 29.047 1 87.88 181 ASP A N 1
ATOM 1392 C CA . ASP A 1 181 ? -6.305 78.938 30.062 1 87.88 181 ASP A CA 1
ATOM 1393 C C . ASP A 1 181 ? -6.555 80.375 29.672 1 87.88 181 ASP A C 1
ATOM 1395 O O . ASP A 1 181 ? -7.023 81.188 30.484 1 87.88 181 ASP A O 1
ATOM 1399 N N . LEU A 1 182 ? -6.285 80.688 28.469 1 90.56 182 LEU A N 1
ATOM 1400 C CA . LEU A 1 182 ? -6.473 82.062 27.953 1 90.56 182 LEU A CA 1
ATOM 1401 C C . LEU A 1 182 ? -7.949 82.438 27.953 1 90.56 182 LEU A C 1
ATOM 1403 O O . LEU A 1 182 ? -8.305 83.562 28.359 1 90.56 182 LEU A O 1
ATOM 1407 N N . SER A 1 183 ? -8.734 81.562 27.609 1 90.69 183 SER A N 1
ATOM 1408 C CA . SER A 1 183 ? -10.156 81.812 27.422 1 90.69 183 SER A CA 1
ATOM 1409 C C . SER A 1 183 ? -10.891 81.875 28.766 1 90.69 183 SER A C 1
ATOM 1411 O O . SER A 1 183 ? -11.844 82.625 28.938 1 90.69 183 SER A O 1
ATOM 1413 N N . THR A 1 184 ? -10.406 81.125 29.766 1 87.5 184 THR A N 1
ATOM 1414 C CA . THR A 1 184 ? -11.195 80.938 30.984 1 87.5 184 THR A CA 1
ATOM 1415 C C . THR A 1 184 ? -10.594 81.75 32.156 1 87.5 184 THR A C 1
ATOM 1417 O O . THR A 1 184 ? -11.305 82.062 33.094 1 87.5 184 THR A O 1
ATOM 1420 N N . LEU A 1 185 ? -9.336 82 32.031 1 84.44 185 LEU A N 1
ATOM 1421 C CA . LEU A 1 185 ? -8.711 82.562 33.188 1 84.44 185 LEU A CA 1
ATOM 1422 C C . LEU A 1 185 ? -8.086 83.938 32.844 1 84.44 185 LEU A C 1
ATOM 1424 O O . LEU A 1 185 ? -8.523 85 33.344 1 84.44 185 LEU A O 1
ATOM 1428 N N . ARG A 1 186 ? -7.254 84 31.938 1 88.5 186 ARG A N 1
ATOM 1429 C CA . ARG A 1 186 ? -6.379 85.125 31.734 1 88.5 186 ARG A CA 1
ATOM 1430 C C . ARG A 1 186 ? -7.129 86.312 31.062 1 88.5 186 ARG A C 1
ATOM 1432 O O . ARG A 1 186 ? -7.145 87.438 31.562 1 88.5 186 ARG A O 1
ATOM 1439 N N . LEU A 1 187 ? -7.789 86 30.031 1 92.69 187 LEU A N 1
ATOM 1440 C CA . LEU A 1 187 ? -8.445 87.062 29.266 1 92.69 187 LEU A CA 1
ATOM 1441 C C . LEU A 1 187 ? -9.617 87.688 30.047 1 92.69 187 LEU A C 1
ATOM 1443 O O . LEU A 1 187 ? -9.766 88.875 30.125 1 92.69 187 LEU A O 1
ATOM 1447 N N . PRO A 1 188 ? -10.398 86.812 30.719 1 91.75 188 PRO A N 1
ATOM 1448 C CA . PRO A 1 188 ? -11.484 87.438 31.5 1 91.75 188 PRO A CA 1
ATOM 1449 C C . PRO A 1 188 ? -10.984 88.312 32.656 1 91.75 188 PRO A C 1
ATOM 1451 O O . PRO A 1 188 ? -11.594 89.312 32.938 1 91.75 188 PRO A O 1
ATOM 1454 N N . ARG A 1 189 ? -9.93 88 33.219 1 89.62 189 ARG A N 1
ATOM 1455 C CA . ARG A 1 189 ? -9.352 88.812 34.281 1 89.62 189 ARG A CA 1
ATOM 1456 C C . ARG A 1 189 ? -8.844 90.125 33.719 1 89.62 189 ARG A C 1
ATOM 1458 O O . ARG A 1 189 ? -9.008 91.188 34.344 1 89.62 189 ARG A O 1
ATOM 1465 N N . GLN A 1 190 ? -8.281 90.062 32.594 1 92.62 190 GLN A N 1
ATOM 1466 C CA . GLN A 1 190 ? -7.828 91.312 31.938 1 92.62 190 GLN A CA 1
ATOM 1467 C C . GLN A 1 190 ? -9 92.188 31.594 1 92.62 190 GLN A C 1
ATOM 1469 O O . GLN A 1 190 ? -8.945 93.375 31.812 1 92.62 190 GLN A O 1
ATOM 1474 N N . ILE A 1 191 ? -10.016 91.688 31.141 1 94.25 191 ILE A N 1
ATOM 1475 C CA . ILE A 1 191 ? -11.203 92.438 30.781 1 94.25 191 ILE A CA 1
ATOM 1476 C C . ILE A 1 191 ? -11.812 93.062 32.031 1 94.25 191 ILE A C 1
ATOM 1478 O O . ILE A 1 191 ? -12.188 94.25 32.031 1 94.25 191 ILE A O 1
ATOM 1482 N N . ASN A 1 192 ? -11.805 92.312 33.062 1 92.25 192 ASN A N 1
ATOM 1483 C CA . ASN A 1 192 ? -12.422 92.75 34.281 1 92.25 192 ASN A CA 1
ATOM 1484 C C . ASN A 1 192 ? -11.664 94 34.875 1 92.25 192 ASN A C 1
ATOM 1486 O O . ASN A 1 192 ? -12.281 94.938 35.312 1 92.25 192 ASN A O 1
ATOM 1490 N N . ILE A 1 193 ? -10.359 93.875 34.844 1 91.19 193 ILE A N 1
ATOM 1491 C CA . ILE A 1 193 ? -9.578 94.938 35.438 1 91.19 193 ILE A CA 1
ATOM 1492 C C . ILE A 1 193 ? -9.68 96.188 34.594 1 91.19 193 ILE A C 1
ATOM 1494 O O . ILE A 1 193 ? -9.773 97.312 35.094 1 91.19 193 ILE A O 1
ATOM 1498 N N . VAL A 1 194 ? -9.727 96.062 33.375 1 93.06 194 VAL A N 1
ATOM 1499 C CA . VAL A 1 194 ? -9.922 97.188 32.469 1 93.06 194 VAL A CA 1
ATOM 1500 C C . VAL A 1 194 ? -11.336 97.75 32.625 1 93.06 194 VAL A C 1
ATOM 1502 O O . VAL A 1 194 ? -11.531 99 32.625 1 93.06 194 VAL A O 1
ATOM 1505 N N . GLY A 1 195 ? -12.219 96.875 32.812 1 92.19 195 GLY A N 1
ATOM 1506 C CA . GLY A 1 195 ? -13.586 97.312 33.094 1 92.19 195 GLY A CA 1
ATOM 1507 C C . GLY A 1 195 ? -13.727 98.125 34.375 1 92.19 195 GLY A C 1
ATOM 1508 O O . GLY A 1 195 ? -14.484 99.062 34.438 1 92.19 195 GLY A O 1
ATOM 1509 N N . GLN A 1 196 ? -13 97.688 35.344 1 90.75 196 GLN A N 1
ATOM 1510 C CA . GLN A 1 196 ? -13 98.438 36.594 1 90.75 196 GLN A CA 1
ATOM 1511 C C . GLN A 1 196 ? -12.422 99.812 36.406 1 90.75 196 GLN A C 1
ATOM 1513 O O . GLN A 1 196 ? -12.977 100.812 36.906 1 90.75 196 GLN A O 1
ATOM 1518 N N . LEU A 1 197 ? -11.375 99.875 35.719 1 90.44 197 LEU A N 1
ATOM 1519 C CA . LEU A 1 197 ? -10.742 101.125 35.438 1 90.44 197 LEU A CA 1
ATOM 1520 C C . LEU A 1 197 ? -11.672 102.062 34.656 1 90.44 197 LEU A C 1
ATOM 1522 O O . LEU A 1 197 ? -11.789 103.25 34.938 1 90.44 197 LEU A O 1
ATOM 1526 N N . ARG A 1 198 ? -12.305 101.5 33.75 1 88.5 198 ARG A N 1
ATOM 1527 C CA . ARG A 1 198 ? -13.273 102.188 32.938 1 88.5 198 ARG A CA 1
ATOM 1528 C C . ARG A 1 198 ? -14.438 102.688 33.781 1 88.5 198 ARG A C 1
ATOM 1530 O O . ARG A 1 198 ? -14.906 103.812 33.656 1 88.5 198 ARG A O 1
ATOM 1537 N N . GLY A 1 199 ? -14.945 101.875 34.625 1 85.62 199 GLY A N 1
ATOM 1538 C CA . GLY A 1 199 ? -16.031 102.25 35.531 1 85.62 199 GLY A CA 1
ATOM 1539 C C . GLY A 1 199 ? -15.664 103.375 36.438 1 85.62 199 GLY A C 1
ATOM 1540 O O . GLY A 1 199 ? -16.469 104.312 36.656 1 85.62 199 GLY A O 1
ATOM 1541 N N . LEU A 1 200 ? -14.484 103.312 36.906 1 83.25 200 LEU A N 1
ATOM 1542 C CA . LEU A 1 200 ? -14.016 104.438 37.781 1 83.25 200 LEU A CA 1
ATOM 1543 C C . LEU A 1 200 ? -13.852 105.688 36.969 1 83.25 200 LEU A C 1
ATOM 1545 O O . LEU A 1 200 ? -14.211 106.812 37.469 1 83.25 200 LEU A O 1
ATOM 1549 N N . ALA A 1 201 ? -13.383 105.562 35.844 1 84.88 201 ALA A N 1
ATOM 1550 C CA . ALA A 1 201 ? -13.164 106.75 34.969 1 84.88 201 ALA A CA 1
ATOM 1551 C C . ALA A 1 201 ? -14.492 107.375 34.594 1 84.88 201 ALA A C 1
ATOM 1553 O O . ALA A 1 201 ? -14.555 108.562 34.344 1 84.88 201 ALA A O 1
ATOM 1554 N N . SER A 1 202 ? -15.562 106.688 34.531 1 82.19 202 SER A N 1
ATOM 1555 C CA . SER A 1 202 ? -16.875 107.188 34.125 1 82.19 202 SER A CA 1
ATOM 1556 C C . SER A 1 202 ? -17.469 108.062 35.219 1 82.19 202 SER A C 1
ATOM 1558 O O . SER A 1 202 ? -18.359 108.875 34.938 1 82.19 202 SER A O 1
ATOM 1560 N N . GLY A 1 203 ? -16.938 108 36.406 1 77.44 203 GLY A N 1
ATOM 1561 C CA . GLY A 1 203 ? -17.391 108.875 37.5 1 77.44 203 GLY A CA 1
ATOM 1562 C C . GLY A 1 203 ? -16.609 110.125 37.594 1 77.44 203 GLY A C 1
ATOM 1563 O O . GLY A 1 203 ? -16.969 111 38.406 1 77.44 203 GLY A O 1
ATOM 1564 N N . LEU A 1 204 ? -15.57 110.375 36.781 1 78.62 204 LEU A N 1
ATOM 1565 C CA . LEU A 1 204 ? -14.734 111.562 36.844 1 78.62 204 LEU A CA 1
ATOM 1566 C C . LEU A 1 204 ? -15.383 112.688 36.062 1 78.62 204 LEU A C 1
ATOM 1568 O O . LEU A 1 204 ? -15.953 112.5 35 1 78.62 204 LEU A O 1
ATOM 1572 N N . ARG A 1 205 ? -15.492 114.062 36.75 1 78.62 205 ARG A N 1
ATOM 1573 C CA . ARG A 1 205 ? -16.094 115.25 36.094 1 78.62 205 ARG A CA 1
ATOM 1574 C C . ARG A 1 205 ? -15.094 116.375 36.031 1 78.62 205 ARG A C 1
ATOM 1576 O O . ARG A 1 205 ? -14.336 116.625 37 1 78.62 205 ARG A O 1
ATOM 1583 N N . GLU A 1 206 ? -15.172 116.875 34.906 1 76.62 206 GLU A N 1
ATOM 1584 C CA . GLU A 1 206 ? -14.297 118.062 34.688 1 76.62 206 GLU A CA 1
ATOM 1585 C C . GLU A 1 206 ? -14.562 119.125 35.719 1 76.62 206 GLU A C 1
ATOM 1587 O O . GLU A 1 206 ? -15.719 119.5 36 1 76.62 206 GLU A O 1
ATOM 1592 N N . GLY A 1 207 ? -13.609 119.625 36.406 1 75.81 207 GLY A N 1
ATOM 1593 C CA . GLY A 1 207 ? -13.719 120.688 37.344 1 75.81 207 GLY A CA 1
ATOM 1594 C C . GLY A 1 207 ? -13.82 120.25 38.781 1 75.81 207 GLY A C 1
ATOM 1595 O O . GLY A 1 207 ? -13.781 121.062 39.719 1 75.81 207 GLY A O 1
ATOM 1596 N N . GLN A 1 208 ? -13.992 119 39 1 77.12 208 GLN A N 1
ATOM 1597 C CA . GLN A 1 208 ? -14.102 118.438 40.375 1 77.12 208 GLN A CA 1
ATOM 1598 C C . GLN A 1 208 ? -12.75 118 40.875 1 77.12 208 GLN A C 1
ATOM 1600 O O . GLN A 1 208 ? -11.906 117.5 40.125 1 77.12 208 GLN A O 1
ATOM 1605 N N . PRO A 1 209 ? -12.555 118.25 42.156 1 80.12 209 PRO A N 1
ATOM 1606 C CA . PRO A 1 209 ? -11.289 117.812 42.719 1 80.12 209 PRO A CA 1
ATOM 1607 C C . PRO A 1 209 ? -11.211 116.25 42.844 1 80.12 209 PRO A C 1
ATOM 1609 O O . PRO A 1 209 ? -12.227 115.625 43.062 1 80.12 209 PRO A O 1
ATOM 1612 N N . LEU A 1 210 ? -10.102 115.75 42.5 1 79.5 210 LEU A N 1
ATOM 1613 C CA . LEU A 1 210 ? -9.836 114.312 42.688 1 79.5 210 LEU A CA 1
ATOM 1614 C C . LEU A 1 210 ? -9.344 114 44.094 1 79.5 210 LEU A C 1
ATOM 1616 O O . LEU A 1 210 ? -8.258 114.438 44.5 1 79.5 210 LEU A O 1
ATOM 1620 N N . SER A 1 211 ? -10.258 113.375 44.812 1 75.56 211 SER A N 1
ATOM 1621 C CA . SER A 1 211 ? -9.891 113.062 46.188 1 75.56 211 SER A CA 1
ATOM 1622 C C . SER A 1 211 ? -8.617 112.188 46.25 1 75.56 211 SER A C 1
ATOM 1624 O O . SER A 1 211 ? -8.359 111.375 45.375 1 75.56 211 SER A O 1
ATOM 1626 N N . PRO A 1 212 ? -7.707 112.5 47.188 1 74.94 212 PRO A N 1
ATOM 1627 C CA . PRO A 1 212 ? -6.504 111.688 47.344 1 74.94 212 PRO A CA 1
ATOM 1628 C C . PRO A 1 212 ? -6.812 110.188 47.438 1 74.94 212 PRO A C 1
ATOM 1630 O O . PRO A 1 212 ? -6.035 109.375 46.969 1 74.94 212 PRO A O 1
ATOM 1633 N N . ALA A 1 213 ? -7.918 109.875 47.938 1 70.94 213 ALA A N 1
ATOM 1634 C CA . ALA A 1 213 ? -8.312 108.438 48.062 1 70.94 213 ALA A CA 1
ATOM 1635 C C . ALA A 1 213 ? -8.578 107.812 46.688 1 70.94 213 ALA A C 1
ATOM 1637 O O . ALA A 1 213 ? -8.094 106.75 46.406 1 70.94 213 ALA A O 1
ATOM 1638 N N . THR A 1 214 ? -9.258 108.562 45.938 1 76.19 214 THR A N 1
ATOM 1639 C CA . THR A 1 214 ? -9.578 108.062 44.594 1 76.19 214 THR A CA 1
ATOM 1640 C C . THR A 1 214 ? -8.328 108 43.719 1 76.19 214 THR A C 1
ATOM 1642 O O . THR A 1 214 ? -8.18 107.062 42.906 1 76.19 214 THR A O 1
ATOM 1645 N N . ARG A 1 215 ? -7.406 109 43.938 1 81.44 215 ARG A N 1
ATOM 1646 C CA . ARG A 1 215 ? -6.133 109 43.219 1 81.44 215 ARG A CA 1
ATOM 1647 C C . ARG A 1 215 ? -5.316 107.75 43.562 1 81.44 215 ARG A C 1
ATOM 1649 O O . ARG A 1 215 ? -4.75 107.125 42.688 1 81.44 215 ARG A O 1
ATOM 1656 N N . GLY A 1 216 ? -5.324 107.312 44.75 1 72 216 GLY A N 1
ATOM 1657 C CA . GLY A 1 216 ? -4.598 106.188 45.219 1 72 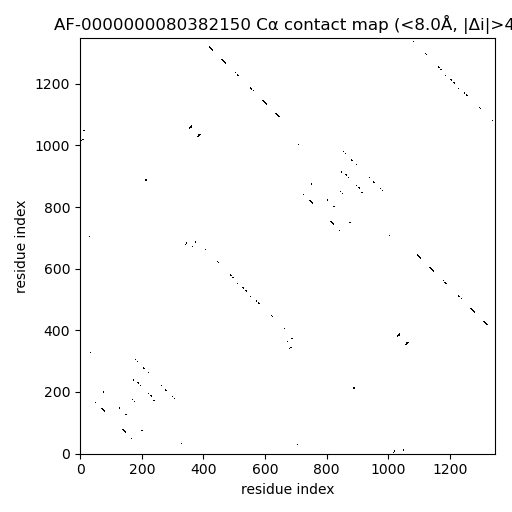216 GLY A CA 1
ATOM 1658 C C . GLY A 1 216 ? -5.18 104.875 44.688 1 72 216 GLY A C 1
ATOM 1659 O O . GLY A 1 216 ? -4.438 103.938 44.281 1 72 216 GLY A O 1
ATOM 1660 N N . VAL A 1 217 ? -6.434 104.812 44.531 1 76.31 217 VAL A N 1
ATOM 1661 C CA . VAL A 1 217 ? -7.109 103.562 44.031 1 76.31 217 VAL A CA 1
ATOM 1662 C C . VAL A 1 217 ? -6.816 103.375 42.562 1 76.31 217 VAL A C 1
ATOM 1664 O O . VAL A 1 217 ? -6.527 102.25 42.125 1 76.31 217 VAL A O 1
ATOM 1667 N N . ILE A 1 218 ? -6.895 104.375 41.75 1 82.56 218 ILE A N 1
ATOM 1668 C CA . ILE A 1 218 ? -6.648 104.312 40.312 1 82.56 218 ILE A CA 1
ATOM 1669 C C . ILE A 1 218 ? -5.203 103.875 40.062 1 82.56 218 ILE A C 1
ATOM 1671 O O . ILE A 1 218 ? -4.934 103.062 39.219 1 82.56 218 ILE A O 1
ATOM 1675 N N . LYS A 1 219 ? -4.293 104.438 40.844 1 81.19 219 LYS A N 1
ATOM 1676 C CA . LYS A 1 219 ? -2.883 104.125 40.688 1 81.19 219 LYS A CA 1
ATOM 1677 C C . LYS A 1 219 ? -2.639 102.625 41 1 81.19 219 LYS A C 1
ATOM 1679 O O . LYS A 1 219 ? -1.887 101.938 40.312 1 81.19 219 LYS A O 1
ATOM 1684 N N . SER A 1 220 ? -3.279 102.125 42 1 76.44 220 SER A N 1
ATOM 1685 C CA . SER A 1 220 ? -3.145 100.75 42.406 1 76.44 220 SER A CA 1
ATOM 1686 C C . SER A 1 220 ? -3.74 99.812 41.344 1 76.44 220 SER A C 1
ATOM 1688 O O . SER A 1 220 ? -3.164 98.812 41.031 1 76.44 220 SER A O 1
ATOM 1690 N N . MET A 1 221 ? -4.789 100.188 40.812 1 83.62 221 MET A N 1
ATOM 1691 C CA . MET A 1 221 ? -5.449 99.312 39.812 1 83.62 221 MET A CA 1
ATOM 1692 C C . MET A 1 221 ? -4.633 99.312 38.531 1 83.62 221 MET A C 1
ATOM 1694 O O . MET A 1 221 ? -4.598 98.25 37.844 1 83.62 221 MET A O 1
ATOM 1698 N N . LEU A 1 222 ? -4.082 100.438 38.219 1 88 222 LEU A N 1
ATOM 1699 C CA . LEU A 1 222 ? -3.227 100.5 37.031 1 88 222 LEU A CA 1
ATOM 1700 C C . LEU A 1 222 ? -2.027 99.562 37.188 1 88 222 LEU A C 1
ATOM 1702 O O . LEU A 1 222 ? -1.624 98.875 36.25 1 88 222 LEU A O 1
ATOM 1706 N N . LYS A 1 223 ? -1.505 99.438 38.344 1 80.12 223 LYS A N 1
ATOM 1707 C CA . LYS A 1 223 ? -0.406 98.562 38.625 1 80.12 223 LYS A CA 1
ATOM 1708 C C . LYS A 1 223 ? -0.863 97.062 38.5 1 80.12 223 LYS A C 1
ATOM 1710 O O . LYS A 1 223 ? -0.15 96.25 37.938 1 80.12 223 LYS A O 1
ATOM 1715 N N . ASN A 1 224 ? -1.988 96.812 39.031 1 82.25 224 ASN A N 1
ATOM 1716 C CA . ASN A 1 224 ? -2.551 95.5 38.938 1 82.25 224 ASN A CA 1
ATOM 1717 C C . ASN A 1 224 ? -2.807 95.062 37.469 1 82.25 224 ASN A C 1
ATOM 1719 O O . ASN A 1 224 ? -2.598 93.938 37.094 1 82.25 224 ASN A O 1
ATOM 1723 N N . GLU A 1 225 ? -3.369 96 36.812 1 89.75 225 GLU A N 1
ATOM 1724 C CA . GLU A 1 225 ? -3.623 95.75 35.375 1 89.75 225 GLU A CA 1
ATOM 1725 C C . GLU A 1 225 ? -2.34 95.375 34.656 1 89.75 225 GLU A C 1
ATOM 1727 O O . GLU A 1 225 ? -2.344 94.5 33.812 1 89.75 225 GLU A O 1
ATOM 1732 N N . LEU A 1 226 ? -1.233 96.062 34.969 1 87.19 226 LEU A N 1
ATOM 1733 C CA . LEU A 1 226 ? 0.04 95.75 34.312 1 87.19 226 LEU A CA 1
ATOM 1734 C C . LEU A 1 226 ? 0.486 94.312 34.656 1 87.19 226 LEU A C 1
ATOM 1736 O O . LEU A 1 226 ? 1.068 93.625 33.812 1 87.19 226 LEU A O 1
ATOM 1740 N N . LEU A 1 227 ? 0.194 93.875 35.812 1 80.88 227 LEU A N 1
ATOM 1741 C CA . LEU A 1 227 ? 0.537 92.562 36.219 1 80.88 227 LEU A CA 1
ATOM 1742 C C . LEU A 1 227 ? -0.289 91.5 35.438 1 80.88 227 LEU A C 1
ATOM 1744 O O . LEU A 1 227 ? 0.25 90.562 34.938 1 80.88 227 LEU A O 1
ATOM 1748 N N . ILE A 1 228 ? -1.514 91.688 35.312 1 87.81 228 ILE A N 1
ATOM 1749 C CA . ILE A 1 228 ? -2.418 90.812 34.625 1 87.81 228 ILE A CA 1
ATOM 1750 C C . ILE A 1 228 ? -2.051 90.812 33.125 1 87.81 228 ILE A C 1
ATOM 1752 O O . ILE A 1 228 ? -2.109 89.75 32.5 1 87.81 228 ILE A O 1
ATOM 1756 N N . HIS A 1 229 ? -1.687 92 32.719 1 90.75 229 HIS A N 1
ATOM 1757 C CA . HIS A 1 229 ? -1.233 92.125 31.344 1 90.75 229 HIS A CA 1
ATOM 1758 C C . HIS A 1 229 ? -0.028 91.188 31.062 1 90.75 229 HIS A C 1
ATOM 1760 O O . HIS A 1 229 ? 0.012 90.5 30.062 1 90.75 229 HIS A O 1
ATOM 1766 N N . LYS A 1 230 ? 0.867 91.125 31.953 1 86.31 230 LYS A N 1
ATOM 1767 C CA . LYS A 1 230 ? 2.07 90.312 31.797 1 86.31 230 LYS A CA 1
ATOM 1768 C C . LYS A 1 230 ? 1.741 88.812 31.844 1 86.31 230 LYS A C 1
ATOM 1770 O O . LYS A 1 230 ? 2.342 88 31.125 1 86.31 230 LYS A O 1
ATOM 1775 N N . GLU A 1 231 ? 0.868 88.5 32.656 1 86.12 231 GLU A N 1
ATOM 1776 C CA . GLU A 1 231 ? 0.449 87.125 32.781 1 86.12 231 GLU A CA 1
ATOM 1777 C C . GLU A 1 231 ? -0.209 86.625 31.469 1 86.12 231 GLU A C 1
ATOM 1779 O O . GLU A 1 231 ? 0.018 85.5 31.031 1 86.12 231 GLU A O 1
ATOM 1784 N N . LEU A 1 232 ? -1.029 87.5 30.953 1 91.88 232 LEU A N 1
ATOM 1785 C CA . LEU A 1 232 ? -1.689 87.188 29.688 1 91.88 232 LEU A CA 1
ATOM 1786 C C . LEU A 1 232 ? -0.668 87 28.562 1 91.88 232 LEU A C 1
ATOM 1788 O O . LEU A 1 232 ? -0.748 86.062 27.781 1 91.88 232 LEU A O 1
ATOM 1792 N N . GLN A 1 233 ? 0.287 87.875 28.547 1 89.88 233 GLN A N 1
ATOM 1793 C CA . GLN A 1 233 ? 1.33 87.812 27.531 1 89.88 233 GLN A CA 1
ATOM 1794 C C . GLN A 1 233 ? 2.15 86.562 27.688 1 89.88 233 GLN A C 1
ATOM 1796 O O . GLN A 1 233 ? 2.523 85.938 26.688 1 89.88 233 GLN A O 1
ATOM 1801 N N . GLN A 1 234 ? 2.412 86.188 28.828 1 88.75 234 GLN A N 1
ATOM 1802 C CA . GLN A 1 234 ? 3.166 84.938 29.062 1 88.75 234 GLN A CA 1
ATOM 1803 C C . GLN A 1 234 ? 2.393 83.688 28.562 1 88.75 234 GLN A C 1
ATOM 1805 O O . GLN A 1 234 ? 2.975 82.812 27.984 1 88.75 234 GLN A O 1
ATOM 1810 N N . SER A 1 235 ? 1.186 83.688 28.938 1 90.12 235 SER A N 1
ATOM 1811 C CA . SER A 1 235 ? 0.365 82.562 28.484 1 90.12 235 SER A CA 1
ATOM 1812 C C . SER A 1 235 ? 0.326 82.5 26.969 1 90.12 235 SER A C 1
ATOM 1814 O O . SER A 1 235 ? 0.357 81.375 26.406 1 90.12 235 SER A O 1
ATOM 1816 N N . LEU A 1 236 ? 0.272 83.625 26.312 1 91.94 236 LEU A N 1
ATOM 1817 C CA . LEU A 1 236 ? 0.281 83.688 24.844 1 91.94 236 LEU A CA 1
ATOM 1818 C C . LEU A 1 236 ? 1.617 83.188 24.297 1 91.94 236 LEU A C 1
ATOM 1820 O O . LEU A 1 236 ? 1.658 82.5 23.281 1 91.94 236 LEU A O 1
ATOM 1824 N N . GLU A 1 237 ? 2.664 83.5 24.984 1 89.75 237 GLU A N 1
ATOM 1825 C CA . GLU A 1 237 ? 3.986 83 24.562 1 89.75 237 GLU A CA 1
ATOM 1826 C C . GLU A 1 237 ? 4.125 81.5 24.703 1 89.75 237 GLU A C 1
ATOM 1828 O O . GLU A 1 237 ? 4.789 80.875 23.906 1 89.75 237 GLU A O 1
ATOM 1833 N N . LEU A 1 238 ? 3.568 81.062 25.719 1 89.06 238 LEU A N 1
ATOM 1834 C CA . LEU A 1 238 ? 3.602 79.625 25.938 1 89.06 238 LEU A CA 1
ATOM 1835 C C . LEU A 1 238 ? 2.799 78.875 24.859 1 89.06 238 LEU A C 1
ATOM 1837 O O . LEU A 1 238 ? 3.201 77.812 24.391 1 89.06 238 LEU A O 1
ATOM 1841 N N . LEU A 1 239 ? 1.66 79.438 24.5 1 90.62 239 LEU A N 1
ATOM 1842 C CA . LEU A 1 239 ? 0.888 78.875 23.406 1 90.62 239 LEU A CA 1
ATOM 1843 C C . LEU A 1 239 ? 1.685 78.938 22.094 1 90.62 239 LEU A C 1
ATOM 1845 O O . LEU A 1 239 ? 1.663 78 21.312 1 90.62 239 LEU A O 1
ATOM 1849 N N . ARG A 1 240 ? 2.432 80 21.906 1 90 240 ARG A N 1
ATOM 1850 C CA . ARG A 1 240 ? 3.213 80.25 20.688 1 90 240 ARG A CA 1
ATOM 1851 C C . ARG A 1 240 ? 4.355 79.188 20.594 1 90 240 ARG A C 1
ATOM 1853 O O . ARG A 1 240 ? 4.727 78.812 19.5 1 90 240 ARG A O 1
ATOM 1860 N N . ARG A 1 241 ? 4.863 78.75 21.688 1 86.81 241 ARG A N 1
ATOM 1861 C CA . ARG A 1 241 ? 5.977 77.812 21.734 1 86.81 241 ARG A CA 1
ATOM 1862 C C . ARG A 1 241 ? 5.629 76.5 21.016 1 86.81 241 ARG A C 1
ATOM 1864 O O . ARG A 1 241 ? 6.473 75.938 20.328 1 86.81 241 ARG A O 1
ATOM 1871 N N . ARG A 1 242 ? 4.41 76.188 21.141 1 84 242 ARG A N 1
ATOM 1872 C CA . ARG A 1 242 ? 4.055 74.875 20.594 1 84 242 ARG A CA 1
ATOM 1873 C C . ARG A 1 242 ? 3.215 75 19.328 1 84 242 ARG A C 1
ATOM 1875 O O . ARG A 1 242 ? 3.289 74.188 18.438 1 84 242 ARG A O 1
ATOM 1882 N N . GLU A 1 243 ? 2.322 76.188 19.406 1 89.44 243 GLU A N 1
ATOM 1883 C CA . GLU A 1 243 ? 1.449 76.438 18.25 1 89.44 243 GLU A CA 1
ATOM 1884 C C . GLU A 1 243 ? 1.521 77.875 17.797 1 89.44 243 GLU A C 1
ATOM 1886 O O . GLU A 1 243 ? 0.591 78.625 18.016 1 89.44 243 GLU A O 1
ATOM 1891 N N . PRO A 1 244 ? 2.5 78.188 17.031 1 90.69 244 PRO A N 1
ATOM 1892 C CA . PRO A 1 244 ? 2.688 79.562 16.641 1 90.69 244 PRO A CA 1
ATOM 1893 C C . PRO A 1 244 ? 1.557 80.062 15.75 1 90.69 244 PRO A C 1
ATOM 1895 O O . PRO A 1 244 ? 1.117 81.25 15.914 1 90.69 244 PRO A O 1
ATOM 1898 N N . ALA A 1 245 ? 1.098 79.25 14.805 1 89.06 245 ALA A N 1
ATOM 1899 C CA . ALA A 1 245 ? 0.043 79.688 13.898 1 89.06 245 ALA A CA 1
ATOM 1900 C C . ALA A 1 245 ? -1.227 80.062 14.664 1 89.06 245 ALA A C 1
ATOM 1902 O O . ALA A 1 245 ? -1.854 81.062 14.391 1 89.06 245 ALA A O 1
ATOM 1903 N N . LEU A 1 246 ? -1.565 79.25 15.602 1 86.31 246 LEU A N 1
ATOM 1904 C CA . LEU A 1 246 ? -2.746 79.5 16.422 1 86.31 246 LEU A CA 1
ATOM 1905 C C . LEU A 1 246 ? -2.539 80.75 17.312 1 86.31 246 LEU A C 1
ATOM 1907 O O . LEU A 1 246 ? -3.451 81.562 17.469 1 86.31 246 LEU A O 1
ATOM 1911 N N . ALA A 1 247 ? -1.381 80.875 17.828 1 89.94 247 ALA A N 1
ATOM 1912 C CA . ALA A 1 247 ? -1.044 82 18.688 1 89.94 247 ALA A CA 1
ATOM 1913 C C . ALA A 1 247 ? -1.155 83.312 17.938 1 89.94 247 ALA A C 1
ATOM 1915 O O . ALA A 1 247 ? -1.636 84.312 18.484 1 89.94 247 ALA A O 1
ATOM 1916 N N . ASP A 1 248 ? -0.758 83.25 16.688 1 88.06 248 ASP A N 1
ATOM 1917 C CA . ASP A 1 248 ? -0.804 84.5 15.883 1 88.06 248 ASP A CA 1
ATOM 1918 C C . ASP A 1 248 ? -2.246 84.875 15.617 1 88.06 248 ASP A C 1
ATOM 1920 O O . ASP A 1 248 ? -2.553 86.062 15.609 1 88.06 248 ASP A O 1
ATOM 1924 N N . ARG A 1 249 ? -3.066 84 15.398 1 87.31 249 ARG A N 1
ATOM 1925 C CA . ARG A 1 249 ? -4.469 84.312 15.125 1 87.31 249 ARG A CA 1
ATOM 1926 C C . ARG A 1 249 ? -5.148 84.938 16.344 1 87.31 249 ARG A C 1
ATOM 1928 O O . ARG A 1 249 ? -5.992 85.812 16.219 1 87.31 249 ARG A O 1
ATOM 1935 N N . ILE A 1 250 ? -4.77 84.438 17.5 1 87.12 250 ILE A N 1
ATOM 1936 C CA . ILE A 1 250 ? -5.395 84.875 18.734 1 87.12 250 ILE A CA 1
ATOM 1937 C C . ILE A 1 250 ? -4.723 86.188 19.203 1 87.12 250 ILE A C 1
ATOM 1939 O O . ILE A 1 250 ? -5.363 87.062 19.828 1 87.12 250 ILE A O 1
ATOM 1943 N N . GLN A 1 251 ? -3.445 86.375 18.875 1 88.56 251 GLN A N 1
ATOM 1944 C CA . GLN A 1 251 ? -2.643 87.438 19.359 1 88.56 251 GLN A CA 1
ATOM 1945 C C . GLN A 1 251 ? -3.039 88.75 18.672 1 88.56 251 GLN A C 1
ATOM 1947 O O . GLN A 1 251 ? -2.951 89.875 19.266 1 88.56 251 GLN A O 1
ATOM 1952 N N . ALA A 1 252 ? -3.553 88.75 17.516 1 88.56 252 ALA A N 1
ATOM 1953 C CA . ALA A 1 252 ? -3.836 89.938 16.734 1 88.56 252 ALA A CA 1
ATOM 1954 C C . ALA A 1 252 ? -4.895 90.812 17.406 1 88.56 252 ALA A C 1
ATOM 1956 O O . ALA A 1 252 ? -4.66 92 17.688 1 88.56 252 ALA A O 1
ATOM 1957 N N . PRO A 1 253 ? -5.977 90.188 17.734 1 88.31 253 PRO A N 1
ATOM 1958 C CA . PRO A 1 253 ? -6.961 91 18.422 1 88.31 253 PRO A CA 1
ATOM 1959 C C . PRO A 1 253 ? -6.488 91.5 19.797 1 88.31 253 PRO A C 1
ATOM 1961 O O . PRO A 1 253 ? -6.84 92.562 20.234 1 88.31 253 PRO A O 1
ATOM 1964 N N . ILE A 1 254 ? -5.691 90.812 20.438 1 90.94 254 ILE A N 1
ATOM 1965 C CA . ILE A 1 254 ? -5.18 91.188 21.766 1 90.94 254 ILE A CA 1
ATOM 1966 C C . ILE A 1 254 ? -4.188 92.312 21.641 1 90.94 254 ILE A C 1
ATOM 1968 O O . ILE A 1 254 ? -4.207 93.25 22.453 1 90.94 254 ILE A O 1
ATOM 1972 N N . ASP A 1 255 ? -3.4 92.25 20.641 1 89.56 255 ASP A N 1
ATOM 1973 C CA . ASP A 1 255 ? -2.439 93.312 20.406 1 89.56 255 ASP A CA 1
ATOM 1974 C C . ASP A 1 255 ? -3.148 94.625 20.094 1 89.56 255 ASP A C 1
ATOM 1976 O O . ASP A 1 255 ? -2.727 95.688 20.562 1 89.56 255 ASP A O 1
ATOM 1980 N N . SER A 1 256 ? -4.145 94.562 19.344 1 89.62 256 SER A N 1
ATOM 1981 C CA . SER A 1 256 ? -4.938 95.75 19.062 1 89.62 256 SER A CA 1
ATOM 1982 C C . SER A 1 256 ? -5.523 96.312 20.328 1 89.62 256 SER A C 1
ATOM 1984 O O . SER A 1 256 ? -5.492 97.562 20.531 1 89.62 256 SER A O 1
ATOM 1986 N N . ALA A 1 257 ? -5.977 95.5 21.172 1 91.88 257 ALA A N 1
ATOM 1987 C CA . ALA A 1 257 ? -6.531 95.875 22.453 1 91.88 257 ALA A CA 1
ATOM 1988 C C . ALA A 1 257 ? -5.453 96.5 23.344 1 91.88 257 ALA A C 1
ATOM 1990 O O . ALA A 1 257 ? -5.695 97.5 24.016 1 91.88 257 ALA A O 1
ATOM 1991 N N . PHE A 1 258 ? -4.285 96 23.281 1 90.81 258 PHE A N 1
ATOM 1992 C CA . PHE A 1 258 ? -3.186 96.438 24.109 1 90.81 258 PHE A CA 1
ATOM 1993 C C . PHE A 1 258 ? -2.695 97.812 23.625 1 90.81 258 PHE A C 1
ATOM 1995 O O . PHE A 1 258 ? -2.285 98.688 24.438 1 90.81 258 PHE A O 1
ATOM 2002 N N . MET A 1 259 ? -2.82 98.062 22.422 1 90.69 259 MET A N 1
ATOM 2003 C CA . MET A 1 259 ? -2.467 99.375 21.891 1 90.69 259 MET A CA 1
ATOM 2004 C C . MET A 1 259 ? -3.438 100.438 22.375 1 90.69 259 MET A C 1
ATOM 2006 O O . MET A 1 259 ? -3.018 101.5 22.812 1 90.69 259 MET A O 1
ATOM 2010 N N . SER A 1 260 ? -4.617 100.062 22.281 1 91.69 260 SER A N 1
ATOM 2011 C CA . SER A 1 260 ? -5.629 101 22.797 1 91.69 260 SER A CA 1
ATOM 2012 C C . SER A 1 260 ? -5.508 101.125 24.312 1 91.69 260 SER A C 1
ATOM 2014 O O . SER A 1 260 ? -5.738 102.25 24.844 1 91.69 260 SER A O 1
ATOM 2016 N N . LEU A 1 261 ? -5.133 100.125 24.922 1 93.12 261 LEU A N 1
ATOM 2017 C CA . LEU A 1 261 ? -4.984 100.125 26.375 1 93.12 261 LEU A CA 1
ATOM 2018 C C . LEU A 1 261 ? -3.834 101.062 26.797 1 93.12 261 LEU A C 1
ATOM 2020 O O . LEU A 1 261 ? -3.904 101.688 27.844 1 93.12 261 LEU A O 1
ATOM 2024 N N . THR A 1 262 ? -2.805 101.062 26.062 1 91.06 262 THR A N 1
ATOM 2025 C CA . THR A 1 262 ? -1.674 101.938 26.359 1 91.06 262 THR A CA 1
ATOM 2026 C C . THR A 1 262 ? -2.107 103.438 26.375 1 91.06 262 THR A C 1
ATOM 2028 O O . THR A 1 262 ? -1.712 104.188 27.266 1 91.06 262 THR A O 1
ATOM 2031 N N . GLY A 1 263 ? -2.885 103.75 25.422 1 88.56 263 GLY A N 1
ATOM 2032 C CA . GLY A 1 263 ? -3.426 105.125 25.406 1 88.56 263 GLY A CA 1
ATOM 2033 C C . GLY A 1 263 ? -4.316 105.375 26.609 1 88.56 263 GLY A C 1
ATOM 2034 O O . GLY A 1 263 ? -4.211 106.438 27.219 1 88.56 263 GLY A O 1
ATOM 2035 N N . PHE A 1 264 ? -5.172 104.562 26.953 1 91.62 264 PHE A N 1
ATOM 2036 C CA . PHE A 1 264 ? -6.062 104.688 28.094 1 91.62 264 PHE A CA 1
ATOM 2037 C C . PHE A 1 264 ? -5.27 104.812 29.391 1 91.62 264 PHE A C 1
ATOM 2039 O O . PHE A 1 264 ? -5.562 105.688 30.234 1 91.62 264 PHE A O 1
ATOM 2046 N N . ARG A 1 265 ? -4.219 103.938 29.5 1 91.31 265 ARG A N 1
ATOM 2047 C CA . ARG A 1 265 ? -3.348 103.938 30.672 1 91.31 265 ARG A CA 1
ATOM 2048 C C . ARG A 1 265 ? -2.623 105.25 30.797 1 91.31 265 ARG A C 1
ATOM 2050 O O . ARG A 1 265 ? -2.518 105.812 31.891 1 91.31 265 ARG A O 1
ATOM 2057 N N . ALA A 1 266 ? -2.215 105.812 29.734 1 88.81 266 ALA A N 1
ATOM 2058 C CA . ALA A 1 266 ? -1.505 107.062 29.734 1 88.81 266 ALA A CA 1
ATOM 2059 C C . ALA A 1 266 ? -2.414 108.188 30.188 1 88.81 266 ALA A C 1
ATOM 2061 O O . ALA A 1 266 ? -1.984 109.062 30.938 1 88.81 266 ALA A O 1
ATOM 2062 N N . ASP A 1 267 ? -3.594 108.125 29.75 1 88.25 267 ASP A N 1
ATOM 2063 C CA . ASP A 1 267 ? -4.555 109.188 30.141 1 88.25 267 ASP A CA 1
ATOM 2064 C C . ASP A 1 267 ? -4.855 109.062 31.641 1 88.25 267 ASP A C 1
ATOM 2066 O O . ASP A 1 267 ? -4.953 110.125 32.312 1 88.25 267 ASP A O 1
ATOM 2070 N N . LEU A 1 268 ? -5.031 107.938 32.125 1 89.31 268 LEU A N 1
ATOM 2071 C CA . LEU A 1 268 ? -5.312 107.75 33.531 1 89.31 268 LEU A CA 1
ATOM 2072 C C . LEU A 1 268 ? -4.098 108.188 34.375 1 89.31 268 LEU A C 1
ATOM 2074 O O . LEU A 1 268 ? -4.242 108.75 35.469 1 89.31 268 LEU A O 1
ATOM 2078 N N . ASP A 1 269 ? -2.93 107.812 33.875 1 86.38 269 ASP A N 1
ATOM 2079 C CA . ASP A 1 269 ? -1.701 108.25 34.562 1 86.38 269 ASP A CA 1
ATOM 2080 C C . ASP A 1 269 ? -1.559 109.75 34.594 1 86.38 269 ASP A C 1
ATOM 2082 O O . ASP A 1 269 ? -1.095 110.312 35.594 1 86.38 269 ASP A O 1
ATOM 2086 N N . ALA A 1 270 ? -1.985 110.375 33.625 1 84 270 ALA A N 1
ATOM 2087 C CA . ALA A 1 270 ? -1.93 111.875 33.531 1 84 270 ALA A CA 1
ATOM 2088 C C . ALA A 1 270 ? -2.895 112.5 34.531 1 84 270 ALA A C 1
ATOM 2090 O O . ALA A 1 270 ? -2.572 113.5 35.188 1 84 270 ALA A O 1
ATOM 2091 N N . VAL A 1 271 ? -3.963 111.812 34.625 1 82.25 271 VAL A N 1
ATOM 2092 C CA . VAL A 1 271 ? -4.98 112.312 35.562 1 82.25 271 VAL A CA 1
ATOM 2093 C C . VAL A 1 271 ? -4.496 112.125 37 1 82.25 271 VAL A C 1
ATOM 2095 O O . VAL A 1 271 ? -4.707 113 37.844 1 82.25 271 VAL A O 1
ATOM 2098 N N . THR A 1 272 ? -3.881 111.125 37.312 1 81.94 272 THR A N 1
ATOM 2099 C CA . THR A 1 272 ? -3.477 110.812 38.688 1 81.94 272 THR A CA 1
ATOM 2100 C C . THR A 1 272 ? -2.17 111.5 39.031 1 81.94 272 THR A C 1
ATOM 2102 O O . THR A 1 272 ? -1.871 111.75 40.219 1 81.94 272 THR A O 1
ATOM 2105 N N . SER A 1 273 ? -1.369 111.875 38.062 1 78.19 273 SER A N 1
ATOM 2106 C CA . SER A 1 273 ? -0.089 112.562 38.344 1 78.19 273 SER A CA 1
ATOM 2107 C C . SER A 1 273 ? -0.235 114.062 38.344 1 78.19 273 SER A C 1
ATOM 2109 O O . SER A 1 273 ? 0.688 114.812 38.75 1 78.19 273 SER A O 1
ATOM 2111 N N . SER A 1 274 ? -1.374 114.562 37.906 1 74.94 274 SER A N 1
ATOM 2112 C CA . SER A 1 274 ? -1.565 116 37.844 1 74.94 274 SER A CA 1
ATOM 2113 C C . SER A 1 274 ? -1.637 116.625 39.219 1 74.94 274 SER A C 1
ATOM 2115 O O . SER A 1 274 ? -2.236 116.062 40.125 1 74.94 274 SER A O 1
ATOM 2117 N N . THR A 1 275 ? -0.794 117.688 39.594 1 65.19 275 THR A N 1
ATOM 2118 C CA . THR A 1 275 ? -0.686 118.375 40.875 1 65.19 275 THR A CA 1
ATOM 2119 C C . THR A 1 275 ? -1.869 119.312 41.062 1 65.19 275 THR A C 1
ATOM 2121 O O . THR A 1 275 ? -2.062 119.875 42.156 1 65.19 275 THR A O 1
ATOM 2124 N N . SER A 1 276 ? -2.643 119.562 40.031 1 66.06 276 SER A N 1
ATOM 2125 C CA . SER A 1 276 ? -3.783 120.438 40.188 1 66.06 276 SER A CA 1
ATOM 2126 C C . SER A 1 276 ? -4.973 119.75 40.812 1 66.06 276 SER A C 1
ATOM 2128 O O . SER A 1 276 ? -5.23 118.562 40.562 1 66.06 276 SER A O 1
ATOM 2130 N N . ASP A 1 277 ? -5.547 120.25 41.781 1 64.94 277 ASP A N 1
ATOM 2131 C CA . ASP A 1 277 ? -6.66 119.75 42.531 1 64.94 277 ASP A CA 1
ATOM 2132 C C . ASP A 1 277 ? -7.895 119.562 41.656 1 64.94 277 ASP A C 1
ATOM 2134 O O . ASP A 1 277 ? -8.836 118.812 42.062 1 64.94 277 ASP A O 1
ATOM 2138 N N . THR A 1 278 ? -7.867 120.25 40.469 1 74 278 THR A N 1
ATOM 2139 C CA . THR A 1 278 ? -9.07 120.188 39.625 1 74 278 THR A CA 1
ATOM 2140 C C . THR A 1 278 ? -8.828 119.312 38.375 1 74 278 THR A C 1
ATOM 2142 O O . THR A 1 278 ? -7.785 119.438 37.75 1 74 278 THR A O 1
ATOM 2145 N N . LEU A 1 279 ? -9.695 118.312 38 1 77.5 279 LEU A N 1
ATOM 2146 C CA . LEU A 1 279 ? -9.617 117.438 36.875 1 77.5 279 LEU A CA 1
ATOM 2147 C C . LEU A 1 279 ? -9.805 118.125 35.562 1 77.5 279 LEU A C 1
ATOM 2149 O O . LEU A 1 279 ? -10.727 118.938 35.406 1 77.5 279 LEU A O 1
ATOM 2153 N N . VAL A 1 280 ? -8.734 118.062 34.719 1 75.12 280 VAL A N 1
ATOM 2154 C CA . VAL A 1 280 ? -8.82 118.688 33.406 1 75.12 280 VAL A CA 1
ATOM 2155 C C . VAL A 1 280 ? -8.742 117.625 32.312 1 75.12 280 VAL A C 1
ATOM 2157 O O . VAL A 1 280 ? -7.973 116.688 32.438 1 75.12 280 VAL A O 1
ATOM 2160 N N . ASN A 1 281 ? -9.586 117.75 31.281 1 74.06 281 ASN A N 1
ATOM 2161 C CA . ASN A 1 281 ? -9.539 116.938 30.047 1 74.06 281 ASN A CA 1
ATOM 2162 C C . ASN A 1 281 ? -9.883 115.5 30.312 1 74.06 281 ASN A C 1
ATOM 2164 O O . ASN A 1 281 ? -9.188 114.562 29.844 1 74.06 281 ASN A O 1
ATOM 2168 N N . VAL A 1 282 ? -10.875 115.188 31.172 1 80.62 282 VAL A N 1
ATOM 2169 C CA . VAL A 1 282 ? -11.242 113.812 31.562 1 80.62 282 VAL A CA 1
ATOM 2170 C C . VAL A 1 282 ? -12.477 113.375 30.781 1 80.62 282 VAL A C 1
ATOM 2172 O O . VAL A 1 282 ? -12.906 112.25 30.891 1 80.62 282 VAL A O 1
ATOM 2175 N N . GLN A 1 283 ? -12.953 114.25 29.891 1 76.19 283 GLN A N 1
ATOM 2176 C CA . GLN A 1 283 ? -14.211 114 29.203 1 76.19 283 GLN A CA 1
ATOM 2177 C C . GLN A 1 283 ? -14.078 112.812 28.26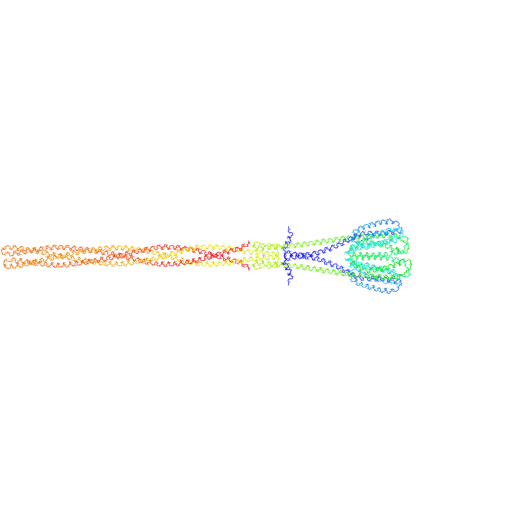6 1 76.19 283 GLN A C 1
ATOM 2179 O O . GLN A 1 283 ? -15.016 112 28.109 1 76.19 283 GLN A O 1
ATOM 2184 N N . ASN A 1 284 ? -12.93 112.5 27.734 1 84.19 284 ASN A N 1
ATOM 2185 C CA . ASN A 1 284 ? -12.789 111.5 26.719 1 84.19 284 ASN A CA 1
ATOM 2186 C C . ASN A 1 284 ? -12.195 110.188 27.297 1 84.19 284 ASN A C 1
ATOM 2188 O O . ASN A 1 284 ? -12.07 109.188 26.578 1 84.19 284 ASN A O 1
ATOM 2192 N N . VAL A 1 285 ? -11.883 110.062 28.484 1 87.62 285 VAL A N 1
ATOM 2193 C CA . VAL A 1 285 ? -11.18 108.938 29.094 1 87.62 285 VAL A CA 1
ATOM 2194 C C . VAL A 1 285 ? -12.117 107.75 29.156 1 87.62 285 VAL A C 1
ATOM 2196 O O . VAL A 1 285 ? -11.734 106.625 28.766 1 87.62 285 VAL A O 1
ATOM 2199 N N . PRO A 1 286 ? -13.398 107.938 29.531 1 85.25 286 PRO A N 1
ATOM 2200 C CA . PRO A 1 286 ? -14.289 106.75 29.562 1 85.25 286 PRO A CA 1
ATOM 2201 C C . PRO A 1 286 ? -14.539 106.188 28.172 1 85.25 286 PRO A C 1
ATOM 2203 O O . PRO A 1 286 ? -14.641 104.938 28.031 1 85.25 286 PRO A O 1
ATOM 2206 N N . ALA A 1 287 ? -14.602 107 27.219 1 86.19 287 ALA A N 1
ATOM 2207 C CA . ALA A 1 287 ? -14.812 106.562 25.844 1 86.19 287 ALA A CA 1
ATOM 2208 C C . ALA A 1 287 ? -13.633 105.688 25.375 1 86.19 287 ALA A C 1
ATOM 2210 O O . ALA A 1 287 ? -13.812 104.75 24.656 1 86.19 287 ALA A O 1
ATOM 2211 N N . LYS A 1 288 ? -12.422 106 25.75 1 90 288 LYS A N 1
ATOM 2212 C CA . LYS A 1 288 ? -11.242 105.188 25.406 1 90 288 LYS A CA 1
ATOM 2213 C C . LYS A 1 288 ? -11.273 103.875 26.125 1 90 288 LYS A C 1
ATOM 2215 O O . LYS A 1 288 ? -10.875 102.875 25.547 1 90 288 LYS A O 1
ATOM 2220 N N . GLY A 1 289 ? -11.719 103.938 27.281 1 90.62 289 GLY A N 1
ATOM 2221 C CA . GLY A 1 289 ? -11.891 102.688 28 1 90.62 289 GLY A CA 1
ATOM 2222 C C . GLY A 1 289 ? -12.898 101.75 27.344 1 90.62 289 GLY A C 1
ATOM 2223 O O . GLY A 1 289 ? -12.688 100.562 27.297 1 90.62 289 GLY A O 1
ATOM 2224 N N . ASN A 1 290 ? -13.945 102.312 26.812 1 89.06 290 ASN A N 1
ATOM 2225 C CA . ASN A 1 290 ? -14.945 101.5 26.109 1 89.06 290 ASN A CA 1
ATOM 2226 C C . ASN A 1 290 ? -14.375 100.875 24.859 1 89.06 290 ASN A C 1
ATOM 2228 O O . ASN A 1 290 ? -14.711 99.688 24.547 1 89.06 290 ASN A O 1
ATOM 2232 N N . THR A 1 291 ? -13.531 101.5 24.297 1 90.88 291 THR A N 1
ATOM 2233 C CA . THR A 1 291 ? -12.93 100.938 23.078 1 90.88 291 THR A CA 1
ATOM 2234 C C . THR A 1 291 ? -12.023 99.812 23.422 1 90.88 291 THR A C 1
ATOM 2236 O O . THR A 1 291 ? -12.023 98.75 22.703 1 90.88 291 THR A O 1
ATOM 2239 N N . VAL A 1 292 ? -11.266 99.875 24.453 1 93.5 292 VAL A N 1
ATOM 2240 C CA . VAL A 1 292 ? -10.375 98.812 24.875 1 93.5 292 VAL A CA 1
ATOM 2241 C C . VAL A 1 292 ? -11.188 97.562 25.219 1 93.5 292 VAL A C 1
ATOM 2243 O O . VAL A 1 292 ? -10.875 96.438 24.781 1 93.5 292 VAL A O 1
ATOM 2246 N N . VAL A 1 293 ? -12.211 97.688 25.969 1 93.12 293 VAL A N 1
ATOM 2247 C CA . VAL A 1 293 ? -13.039 96.625 26.406 1 93.12 293 VAL A CA 1
ATOM 2248 C C . VAL A 1 293 ? -13.703 95.938 25.203 1 93.12 293 VAL A C 1
ATOM 2250 O O . VAL A 1 293 ? -13.797 94.688 25.125 1 93.12 293 VAL A O 1
ATOM 2253 N N . ALA A 1 294 ? -14.125 96.688 24.328 1 91.06 294 ALA A N 1
ATOM 2254 C CA . ALA A 1 294 ? -14.75 96.188 23.125 1 91.06 294 ALA A CA 1
ATOM 2255 C C . ALA A 1 294 ? -13.766 95.312 22.328 1 91.06 294 ALA A C 1
ATOM 2257 O O . ALA A 1 294 ? -14.133 94.312 21.781 1 91.06 294 ALA A O 1
ATOM 2258 N N . GLU A 1 295 ? -12.578 95.812 22.234 1 92.5 295 GLU A N 1
ATOM 2259 C CA . GLU A 1 295 ? -11.555 95.062 21.516 1 92.5 295 GLU A CA 1
ATOM 2260 C C . GLU A 1 295 ? -11.203 93.75 22.25 1 92.5 295 GLU A C 1
ATOM 2262 O O . GLU A 1 295 ? -10.945 92.688 21.625 1 92.5 295 GLU A O 1
ATOM 2267 N N . LEU A 1 296 ? -11.172 93.812 23.484 1 93.88 296 LEU A N 1
ATOM 2268 C CA . LEU A 1 296 ? -10.898 92.562 24.281 1 93.88 296 LEU A CA 1
ATOM 2269 C C . LEU A 1 296 ? -12.031 91.562 24.125 1 93.88 296 LEU A C 1
ATOM 2271 O O . LEU A 1 296 ? -11.789 90.375 24.125 1 93.88 296 LEU A O 1
ATOM 2275 N N . TYR A 1 297 ? -13.234 92.062 24.062 1 93.31 297 TYR A N 1
ATOM 2276 C CA . TYR A 1 297 ? -14.359 91.188 23.828 1 93.31 297 TYR A CA 1
ATOM 2277 C C . TYR A 1 297 ? -14.242 90.5 22.484 1 93.31 297 TYR A C 1
ATOM 2279 O O . TYR A 1 297 ? -14.547 89.312 22.359 1 93.31 297 TYR A O 1
ATOM 2287 N N . LYS A 1 298 ? -13.805 91.25 21.594 1 90.94 298 LYS A N 1
ATOM 2288 C CA . LYS A 1 298 ? -13.594 90.688 20.266 1 90.94 298 LYS A CA 1
ATOM 2289 C C . LYS A 1 298 ? -12.531 89.562 20.328 1 90.94 298 LYS A C 1
ATOM 2291 O O . LYS A 1 298 ? -12.68 88.5 19.688 1 90.94 298 LYS A O 1
ATOM 2296 N N . ALA A 1 299 ? -11.469 89.812 21.016 1 92.25 299 ALA A N 1
ATOM 2297 C CA . ALA A 1 299 ? -10.422 88.812 21.203 1 92.25 299 ALA A CA 1
ATOM 2298 C C . ALA A 1 299 ? -10.977 87.562 21.891 1 92.25 299 ALA A C 1
ATOM 2300 O O . ALA A 1 299 ? -10.633 86.438 21.531 1 92.25 299 ALA A O 1
ATOM 2301 N N . GLN A 1 300 ? -11.773 87.75 22.812 1 93.62 300 GLN A N 1
ATOM 2302 C CA . GLN A 1 300 ? -12.391 86.688 23.547 1 93.62 300 GLN A CA 1
ATOM 2303 C C . GLN A 1 300 ? -13.281 85.812 22.625 1 93.62 300 GLN A C 1
ATOM 2305 O O . GLN A 1 300 ? -13.258 84.625 22.703 1 93.62 300 GLN A O 1
ATOM 2310 N N . ASP A 1 301 ? -14.031 86.438 21.828 1 92.38 301 ASP A N 1
ATOM 2311 C CA . ASP A 1 301 ? -14.898 85.75 20.891 1 92.38 301 ASP A CA 1
ATOM 2312 C C . ASP A 1 301 ? -14.07 84.938 19.922 1 92.38 301 ASP A C 1
ATOM 2314 O O . ASP A 1 301 ? -14.414 83.75 19.641 1 92.38 301 ASP A O 1
ATOM 2318 N N . THR A 1 302 ? -13.047 85.5 19.453 1 91.44 302 THR A N 1
ATOM 2319 C CA . THR A 1 302 ? -12.18 84.75 18.531 1 91.44 302 THR A CA 1
ATOM 2320 C C . THR A 1 302 ? -11.562 83.562 19.203 1 91.44 302 THR A C 1
ATOM 2322 O O . THR A 1 302 ? -11.5 82.5 18.609 1 91.44 302 THR A O 1
ATOM 2325 N N . LEU A 1 303 ? -11.141 83.812 20.344 1 93 303 LEU A N 1
ATOM 2326 C CA . LEU A 1 303 ? -10.516 82.688 21.109 1 93 303 LEU A CA 1
ATOM 2327 C C . LEU A 1 303 ? -11.523 81.562 21.375 1 93 303 LEU A C 1
ATOM 2329 O O . LEU A 1 303 ? -11.195 80.438 21.234 1 93 303 LEU A O 1
ATOM 2333 N N . GLN A 1 304 ? -12.695 81.938 21.781 1 92.81 304 GLN A N 1
ATOM 2334 C CA . GLN A 1 304 ? -13.719 80.938 22.094 1 92.81 304 GLN A CA 1
ATOM 2335 C C . GLN A 1 304 ? -14.133 80.188 20.844 1 92.81 304 GLN A C 1
ATOM 2337 O O . GLN A 1 304 ? -14.352 79 20.906 1 92.81 304 GLN A O 1
ATOM 2342 N N . GLU A 1 305 ? -14.211 80.875 19.766 1 91 305 GLU A N 1
ATOM 2343 C CA . GLU A 1 305 ? -14.562 80.188 18.516 1 91 305 GLU A CA 1
ATOM 2344 C C . GLU A 1 305 ? -13.469 79.25 18.078 1 91 305 GLU A C 1
ATOM 2346 O O . GLU A 1 305 ? -13.75 78.125 17.656 1 91 305 GLU A O 1
ATOM 2351 N N . GLU A 1 306 ? -12.281 79.688 18.203 1 91.06 306 GLU A N 1
ATOM 2352 C CA . GLU A 1 306 ? -11.164 78.812 17.812 1 91.06 306 GLU A CA 1
ATOM 2353 C C . GLU A 1 306 ? -11.062 77.625 18.719 1 91.06 306 GLU A C 1
ATOM 2355 O O . GLU A 1 306 ? -10.695 76.5 18.25 1 91.06 306 GLU A O 1
ATOM 2360 N N . LEU A 1 307 ? -11.32 77.812 19.953 1 91.88 307 LEU A N 1
ATOM 2361 C CA . LEU A 1 307 ? -11.289 76.688 20.875 1 91.88 307 LEU A CA 1
ATOM 2362 C C . LEU A 1 307 ? -12.383 75.688 20.547 1 91.88 307 LEU A C 1
ATOM 2364 O O . LEU A 1 307 ? -12.148 74.438 20.578 1 91.88 307 LEU A O 1
ATOM 2368 N N . LEU A 1 308 ? -13.547 76.125 20.234 1 91.5 308 LEU A N 1
ATOM 2369 C CA . LEU A 1 308 ? -14.656 75.25 19.844 1 91.5 308 LEU A CA 1
ATOM 2370 C C . LEU A 1 308 ? -14.297 74.438 18.609 1 91.5 308 LEU A C 1
ATOM 2372 O O . LEU A 1 308 ? -14.562 73.25 18.547 1 91.5 308 LEU A O 1
ATOM 2376 N N . ASN A 1 309 ? -13.672 75.062 17.688 1 90.5 309 ASN A N 1
ATOM 2377 C CA . ASN A 1 309 ? -13.297 74.375 16.453 1 90.5 309 ASN A CA 1
ATOM 2378 C C . ASN A 1 309 ? -12.195 73.375 16.672 1 90.5 309 ASN A C 1
ATOM 2380 O O . ASN A 1 309 ? -12.227 72.25 16.094 1 90.5 309 ASN A O 1
ATOM 2384 N N . ARG A 1 310 ? -11.289 73.688 17.516 1 90 310 ARG A N 1
ATOM 2385 C CA . ARG A 1 310 ? -10.18 72.812 17.781 1 90 310 ARG A CA 1
ATOM 2386 C C . ARG A 1 310 ? -10.672 71.562 18.484 1 90 310 ARG A C 1
ATOM 2388 O O . ARG A 1 310 ? -10.227 70.438 18.172 1 90 310 ARG A O 1
ATOM 2395 N N . LEU A 1 311 ? -11.547 71.688 19.422 1 90.88 311 LEU A N 1
ATOM 2396 C CA . LEU A 1 311 ? -12.078 70.562 20.141 1 90.88 311 LEU A CA 1
ATOM 2397 C C . LEU A 1 311 ? -12.906 69.688 19.234 1 90.88 311 LEU A C 1
ATOM 2399 O O . LEU A 1 311 ? -12.844 68.438 19.328 1 90.88 311 LEU A O 1
ATOM 2403 N N . ALA A 1 312 ? -13.602 70.312 18.344 1 90.44 312 ALA A N 1
ATOM 2404 C CA . ALA A 1 312 ? -14.398 69.562 17.375 1 90.44 312 ALA A CA 1
ATOM 2405 C C . ALA A 1 312 ? -13.5 68.75 16.422 1 90.44 312 ALA A C 1
ATOM 2407 O O . ALA A 1 312 ? -13.773 67.562 16.125 1 90.44 312 ALA A O 1
ATOM 2408 N N . TYR A 1 313 ? -12.438 69.375 16 1 89.75 313 TYR A N 1
ATOM 2409 C CA . TYR A 1 313 ? -11.484 68.688 15.109 1 89.75 313 TYR A CA 1
ATOM 2410 C C . TYR A 1 313 ? -10.812 67.5 15.797 1 89.75 313 TYR A C 1
ATOM 2412 O O . TYR A 1 313 ? -10.672 66.438 15.203 1 89.75 313 TYR A O 1
ATOM 2420 N N . ARG A 1 314 ? -10.445 67.625 17 1 88.44 314 ARG A N 1
ATOM 2421 C CA . ARG A 1 314 ? -9.789 66.562 17.75 1 88.44 314 ARG A CA 1
ATOM 2422 C C . ARG A 1 314 ? -10.727 65.375 17.969 1 88.44 314 ARG A C 1
ATOM 2424 O O . ARG A 1 314 ? -10.297 64.25 17.891 1 88.44 314 ARG A O 1
ATOM 2431 N N . ALA A 1 315 ? -11.969 65.75 18.281 1 89.5 315 ALA A N 1
ATOM 2432 C CA . ALA A 1 315 ? -12.953 64.688 18.469 1 89.5 315 ALA A CA 1
ATOM 2433 C C . ALA A 1 315 ? -13.148 63.875 17.172 1 89.5 315 ALA A C 1
ATOM 2435 O O . ALA A 1 315 ? -13.219 62.625 17.203 1 89.5 315 ALA A O 1
ATOM 2436 N N . GLN A 1 316 ? -13.172 64.562 16.062 1 89.25 316 GLN A N 1
ATOM 2437 C CA . GLN A 1 316 ? -13.352 63.875 14.773 1 89.25 316 GLN A CA 1
ATOM 2438 C C . GLN A 1 316 ? -12.117 63.062 14.406 1 89.25 316 GLN A C 1
ATOM 2440 O O . GLN A 1 316 ? -12.242 61.969 13.875 1 89.25 316 GLN A O 1
ATOM 2445 N N . GLU A 1 317 ? -10.969 63.562 14.719 1 87 317 GLU A N 1
ATOM 2446 C CA . GLU A 1 317 ? -9.719 62.875 14.422 1 87 317 GLU A CA 1
ATOM 2447 C C . GLU A 1 317 ? -9.609 61.594 15.234 1 87 317 GLU A C 1
ATOM 2449 O O . GLU A 1 317 ? -9.219 60.531 14.695 1 87 317 GLU A O 1
ATOM 2454 N N . LYS A 1 318 ? -10.008 61.656 16.422 1 86.5 318 LYS A N 1
ATOM 2455 C CA . LYS A 1 318 ? -9.914 60.5 17.281 1 86.5 318 LYS A CA 1
ATOM 2456 C C . LYS A 1 318 ? -10.945 59.438 16.891 1 86.5 318 LYS A C 1
ATOM 2458 O O . LYS A 1 318 ? -10.672 58.219 16.969 1 86.5 318 LYS A O 1
ATOM 2463 N N . THR A 1 319 ? -12.102 59.875 16.438 1 87.25 319 THR A N 1
ATOM 2464 C CA . THR A 1 319 ? -13.125 58.969 15.992 1 87.25 319 THR A CA 1
ATOM 2465 C C . THR A 1 319 ? -12.695 58.25 14.703 1 87.25 319 THR A C 1
ATOM 2467 O O . THR A 1 319 ? -12.914 57.062 14.539 1 87.25 319 THR A O 1
ATOM 2470 N N . SER A 1 320 ? -12.07 59 13.852 1 89.06 320 SER A N 1
ATOM 2471 C CA . SER A 1 320 ? -11.578 58.406 12.609 1 89.06 320 SER A CA 1
ATOM 2472 C C . SER A 1 320 ? -10.453 57.406 12.875 1 89.06 320 SER A C 1
ATOM 2474 O O . SER A 1 320 ? -10.375 56.375 12.227 1 89.06 320 SER A O 1
ATOM 2476 N N . GLU A 1 321 ? -9.633 57.656 13.859 1 82.69 321 GLU A N 1
ATOM 2477 C CA . GLU A 1 321 ? -8.562 56.75 14.25 1 82.69 321 GLU A CA 1
ATOM 2478 C C . GLU A 1 321 ? -9.125 55.438 14.82 1 82.69 321 GLU A C 1
ATOM 2480 O O . GLU A 1 321 ? -8.633 54.344 14.516 1 82.69 321 GLU A O 1
ATOM 2485 N N . ARG A 1 322 ? -10.148 55.594 15.508 1 82.75 322 ARG A N 1
ATOM 2486 C CA . ARG A 1 322 ? -10.781 54.406 16.109 1 82.75 322 ARG A CA 1
ATOM 2487 C C . ARG A 1 322 ? -11.367 53.5 15.023 1 82.75 322 ARG A C 1
ATOM 2489 O O . ARG A 1 322 ? -11.164 52.281 15.047 1 82.75 322 ARG A O 1
ATOM 2496 N N . LEU A 1 323 ? -12.008 54.125 14.039 1 83.31 323 LEU A N 1
ATOM 2497 C CA . LEU A 1 323 ? -12.633 53.344 12.977 1 83.31 323 LEU A CA 1
ATOM 2498 C C . LEU A 1 323 ? -11.578 52.656 12.102 1 83.31 323 LEU A C 1
ATOM 2500 O O . LEU A 1 323 ? -11.75 51.5 11.688 1 83.31 323 LEU A O 1
ATOM 2504 N N . PHE A 1 324 ? -10.484 53.312 11.945 1 82.06 324 PHE A N 1
ATOM 2505 C CA . PHE A 1 324 ? -9.398 52.781 11.133 1 82.06 324 PHE A CA 1
ATOM 2506 C C . PHE A 1 324 ? -8.766 51.562 11.82 1 82.06 324 PHE A C 1
ATOM 2508 O O . PHE A 1 324 ? -8.531 50.531 11.188 1 82.06 324 PHE A O 1
ATOM 2515 N N . ILE A 1 325 ? -8.609 51.688 13.078 1 77.69 325 ILE A N 1
ATOM 2516 C CA . ILE A 1 325 ? -7.957 50.625 13.82 1 77.69 325 ILE A CA 1
ATOM 2517 C C . ILE A 1 325 ? -8.906 49.438 13.945 1 77.69 325 ILE A C 1
ATOM 2519 O O . ILE A 1 325 ? -8.492 48.281 13.789 1 77.69 325 ILE A O 1
ATOM 2523 N N . LEU A 1 326 ? -10.195 49.688 14.062 1 82 326 LEU A N 1
ATOM 2524 C CA . LEU A 1 326 ? -11.195 48.625 14.125 1 82 326 LEU A CA 1
ATOM 2525 C C . LEU A 1 326 ? -11.297 47.906 12.789 1 82 326 LEU A C 1
ATOM 2527 O O . LEU A 1 326 ? -11.398 46.656 12.75 1 82 326 LEU A O 1
ATOM 2531 N N . GLY A 1 327 ? -11.25 48.688 11.727 1 79.88 327 GLY A N 1
ATOM 2532 C CA . GLY A 1 327 ? -11.258 48.094 10.406 1 79.88 327 GLY A CA 1
ATOM 2533 C C . GLY A 1 327 ? -10.031 47.219 10.133 1 79.88 327 GLY A C 1
ATOM 2534 O O . GLY A 1 327 ? -10.148 46.125 9.586 1 79.88 327 GLY A O 1
ATOM 2535 N N . MET A 1 328 ? -8.914 47.656 10.609 1 77.31 328 MET A N 1
ATOM 2536 C CA . MET A 1 328 ? -7.672 46.906 10.414 1 77.31 328 MET A CA 1
ATOM 2537 C C . MET A 1 328 ? -7.695 45.594 11.203 1 77.31 328 MET A C 1
ATOM 2539 O O . MET A 1 328 ? -7.281 44.562 10.703 1 77.31 328 MET A O 1
ATOM 2543 N N . PHE A 1 329 ? -8.281 45.625 12.406 1 77.75 329 PHE A N 1
ATOM 2544 C CA . PHE A 1 329 ? -8.398 44.406 13.234 1 77.75 329 PHE A CA 1
ATOM 2545 C C . PHE A 1 329 ? -9.344 43.406 12.594 1 77.75 329 PHE A C 1
ATOM 2547 O O . PHE A 1 329 ? -9.078 42.219 12.609 1 77.75 329 PHE A O 1
ATOM 2554 N N . ALA A 1 330 ? -10.344 43.969 12.008 1 79.88 330 ALA A N 1
ATOM 2555 C CA . ALA A 1 330 ? -11.32 43.094 11.367 1 79.88 330 ALA A CA 1
ATOM 2556 C C . ALA A 1 330 ? -10.727 42.438 10.125 1 79.88 330 ALA A C 1
ATOM 2558 O O . ALA A 1 330 ? -10.898 41.219 9.914 1 79.88 330 ALA A O 1
ATOM 2559 N N . VAL A 1 331 ? -9.922 43.125 9.359 1 80.44 331 VAL A N 1
ATOM 2560 C CA . VAL A 1 331 ? -9.344 42.625 8.125 1 80.44 331 VAL A CA 1
ATOM 2561 C C . VAL A 1 331 ? -8.281 41.562 8.461 1 80.44 331 VAL A C 1
ATOM 2563 O O . VAL A 1 331 ? -8.258 40.5 7.859 1 80.44 331 VAL A O 1
ATOM 2566 N N . VAL A 1 332 ? -7.441 41.812 9.477 1 75.94 332 VAL A N 1
ATOM 2567 C CA . VAL A 1 332 ? -6.387 40.875 9.852 1 75.94 332 VAL A CA 1
ATOM 2568 C C . VAL A 1 332 ? -7 39.594 10.461 1 75.94 332 VAL A C 1
ATOM 2570 O O . VAL A 1 332 ? -6.551 38.5 10.188 1 75.94 332 VAL A O 1
ATOM 2573 N N . GLY A 1 333 ? -8.039 39.844 11.289 1 75.94 333 GLY A N 1
ATOM 2574 C CA . GLY A 1 333 ? -8.734 38.719 11.859 1 75.94 333 GLY A CA 1
ATOM 2575 C C . GLY A 1 333 ? -9.383 37.812 10.812 1 75.94 333 GLY A C 1
ATOM 2576 O O . GLY A 1 333 ? -9.258 36.594 10.859 1 75.94 333 GLY A O 1
ATOM 2577 N N . LEU A 1 334 ? -10.023 38.438 9.82 1 80.62 334 LEU A N 1
ATOM 2578 C CA . LEU A 1 334 ? -10.688 37.688 8.75 1 80.62 334 LEU A CA 1
ATOM 2579 C C . LEU A 1 334 ? -9.664 36.969 7.883 1 80.62 334 LEU A C 1
ATOM 2581 O O . LEU A 1 334 ? -9.898 35.844 7.453 1 80.62 334 LEU A O 1
ATOM 2585 N N . LEU A 1 335 ? -8.57 37.625 7.637 1 78.62 335 LEU A N 1
ATOM 2586 C CA . LEU A 1 335 ? -7.512 37.031 6.844 1 78.62 335 LEU A CA 1
ATOM 2587 C C . LEU A 1 335 ? -6.93 35.812 7.562 1 78.62 335 LEU A C 1
ATOM 2589 O O . LEU A 1 335 ? -6.656 34.781 6.938 1 78.62 335 LEU A O 1
ATOM 2593 N N . LEU A 1 336 ? -6.789 35.875 8.836 1 76.25 336 LEU A N 1
ATOM 2594 C CA . LEU A 1 336 ? -6.277 34.75 9.641 1 76.25 336 LEU A CA 1
ATOM 2595 C C . LEU A 1 336 ? -7.223 33.562 9.586 1 76.25 336 LEU A C 1
ATOM 2597 O O . LEU A 1 336 ? -6.793 32.438 9.367 1 76.25 336 LEU A O 1
ATOM 2601 N N . VAL A 1 337 ? -8.484 33.875 9.75 1 76.81 337 VAL A N 1
ATOM 2602 C CA . VAL A 1 337 ? -9.484 32.812 9.727 1 76.81 337 VAL A CA 1
ATOM 2603 C C . VAL A 1 337 ? -9.539 32.188 8.336 1 76.81 337 VAL A C 1
ATOM 2605 O O . VAL A 1 337 ? -9.625 30.969 8.195 1 76.81 337 VAL A O 1
ATOM 2608 N N . TYR A 1 338 ? -9.367 32.969 7.316 1 82.44 338 TYR A N 1
ATOM 2609 C CA . TYR A 1 338 ? -9.414 32.5 5.934 1 82.44 338 TYR A CA 1
ATOM 2610 C C . TYR A 1 338 ? -8.234 31.578 5.629 1 82.44 338 TYR A C 1
ATOM 2612 O O . TYR A 1 338 ? -8.422 30.484 5.086 1 82.44 338 TYR A O 1
ATOM 2620 N N . VAL A 1 339 ? -7.074 32 6.02 1 76.88 339 VAL A N 1
ATOM 2621 C CA . VAL A 1 339 ? -5.879 31.219 5.734 1 76.88 339 VAL A CA 1
ATOM 2622 C C . VAL A 1 339 ? -5.887 29.938 6.566 1 76.88 339 VAL A C 1
ATOM 2624 O O . VAL A 1 339 ? -5.543 28.875 6.07 1 76.88 339 VAL A O 1
ATOM 2627 N N . PHE A 1 340 ? -6.344 30.062 7.77 1 78.56 340 PHE A N 1
ATOM 2628 C CA . PHE A 1 340 ? -6.422 28.906 8.656 1 78.56 340 PHE A CA 1
ATOM 2629 C C . PHE A 1 340 ? -7.41 27.875 8.117 1 78.56 340 PHE A C 1
ATOM 2631 O O . PHE A 1 340 ? -7.105 26.688 8.07 1 78.56 340 PHE A O 1
ATOM 2638 N N . CYS A 1 341 ? -8.539 28.359 7.707 1 77.69 341 CYS A N 1
ATOM 2639 C CA . CYS A 1 341 ? -9.562 27.453 7.184 1 77.69 341 CYS A CA 1
ATOM 2640 C C . CYS A 1 341 ? -9.109 26.812 5.879 1 77.69 341 CYS A C 1
ATOM 2642 O O . CYS A 1 341 ? -9.406 25.641 5.617 1 77.69 341 CYS A O 1
ATOM 2644 N N . GLY A 1 342 ? -8.406 27.578 5.105 1 78.06 342 GLY A N 1
ATOM 2645 C CA . GLY A 1 342 ? -7.871 27.031 3.865 1 78.06 342 GLY A CA 1
ATOM 2646 C C . GLY A 1 342 ? -6.855 25.922 4.086 1 78.06 342 GLY A C 1
ATOM 2647 O O . GLY A 1 342 ? -6.941 24.859 3.467 1 78.06 342 GLY A O 1
ATOM 2648 N N . ILE A 1 343 ? -5.938 26.125 4.957 1 76.19 343 ILE A N 1
ATOM 2649 C CA . ILE A 1 343 ? -4.898 25.156 5.25 1 76.19 343 ILE A CA 1
ATOM 2650 C C . ILE A 1 343 ? -5.52 23.906 5.879 1 76.19 343 ILE A C 1
ATOM 2652 O O . ILE A 1 343 ? -5.168 22.781 5.52 1 76.19 343 ILE A O 1
ATOM 2656 N N . TYR A 1 344 ? -6.488 24.094 6.746 1 80.44 344 TYR A N 1
ATOM 2657 C CA . TYR A 1 344 ? -7.176 22.984 7.398 1 80.44 344 TYR A CA 1
ATOM 2658 C C . TYR A 1 344 ? -7.945 22.156 6.383 1 80.44 344 TYR A C 1
ATOM 2660 O O . TYR A 1 344 ? -7.855 20.922 6.391 1 80.44 344 TYR A O 1
ATOM 2668 N N . SER A 1 345 ? -8.633 22.828 5.625 1 81.5 345 SER A N 1
ATOM 2669 C CA . SER A 1 345 ? -9.453 22.109 4.652 1 81.5 345 SER A CA 1
ATOM 2670 C C . SER A 1 345 ? -8.578 21.328 3.666 1 81.5 345 SER A C 1
ATOM 2672 O O . SER A 1 345 ? -8.898 20.203 3.309 1 81.5 345 SER A O 1
ATOM 2674 N N . ALA A 1 346 ? -7.516 21.875 3.236 1 79.25 346 ALA A N 1
ATOM 2675 C CA . ALA A 1 346 ? -6.602 21.219 2.307 1 79.25 346 ALA A CA 1
ATOM 2676 C C . ALA A 1 346 ? -5.977 19.969 2.938 1 79.25 346 ALA A C 1
ATOM 2678 O O . ALA A 1 346 ? -5.914 18.906 2.312 1 79.25 346 ALA A O 1
ATOM 2679 N N . MET A 1 347 ? -5.59 20.078 4.125 1 77.31 347 MET A N 1
ATOM 2680 C CA . MET A 1 347 ? -4.953 18.969 4.824 1 77.31 347 MET A CA 1
ATOM 2681 C C . MET A 1 347 ? -5.953 17.859 5.098 1 77.31 347 MET A C 1
ATOM 2683 O O . MET A 1 347 ? -5.637 16.672 4.934 1 77.31 347 MET A O 1
ATOM 2687 N N . ARG A 1 348 ? -7.082 18.25 5.547 1 78.5 348 ARG A N 1
ATOM 2688 C CA . ARG A 1 348 ? -8.117 17.266 5.852 1 78.5 348 ARG A CA 1
ATOM 2689 C C . ARG A 1 348 ? -8.484 16.453 4.613 1 78.5 348 ARG A C 1
ATOM 2691 O O . ARG A 1 348 ? -8.617 15.227 4.68 1 78.5 348 ARG A O 1
ATOM 2698 N N . ARG A 1 349 ? -8.641 16.969 3.488 1 85.25 349 ARG A N 1
ATOM 2699 C CA . ARG A 1 349 ? -9.031 16.297 2.252 1 85.25 349 ARG A CA 1
ATOM 2700 C C . ARG A 1 349 ? -7.93 15.352 1.777 1 85.25 349 ARG A C 1
ATOM 2702 O O . ARG A 1 349 ? -8.211 14.219 1.375 1 85.25 349 ARG A O 1
ATOM 2709 N N . SER A 1 350 ? -6.711 15.906 1.82 1 80.88 350 SER A N 1
ATOM 2710 C CA . SER A 1 350 ? -5.59 15.094 1.362 1 80.88 350 SER A CA 1
ATOM 2711 C C . SER A 1 350 ? -5.426 13.844 2.223 1 80.88 350 SER A C 1
ATOM 2713 O O . SER A 1 350 ? -5.191 12.75 1.701 1 80.88 350 SER A O 1
ATOM 2715 N N . ILE A 1 351 ? -5.586 13.953 3.506 1 81.56 351 ILE A N 1
ATOM 2716 C CA . ILE A 1 351 ? -5.434 12.828 4.426 1 81.56 351 ILE A CA 1
ATOM 2717 C C . ILE A 1 351 ? -6.59 11.844 4.238 1 81.56 351 ILE A C 1
ATOM 2719 O O . ILE A 1 351 ? -6.383 10.633 4.234 1 81.56 351 ILE A O 1
ATOM 2723 N N . GLN A 1 352 ? -7.738 12.43 4.062 1 82.25 352 GLN A N 1
ATOM 2724 C CA . GLN A 1 352 ? -8.898 11.578 3.857 1 82.25 352 GLN A CA 1
ATOM 2725 C C . GLN A 1 352 ? -8.773 10.766 2.568 1 82.25 352 GLN A C 1
ATOM 2727 O O . GLN A 1 352 ? -9.164 9.602 2.52 1 82.25 352 GLN A O 1
ATOM 2732 N N . ASP A 1 353 ? -8.25 11.359 1.572 1 84.44 353 ASP A N 1
ATOM 2733 C CA . ASP A 1 353 ? -8.047 10.664 0.304 1 84.44 353 ASP A CA 1
ATOM 2734 C C . ASP A 1 353 ? -7.086 9.492 0.467 1 84.44 353 ASP A C 1
ATOM 2736 O O . ASP A 1 353 ? -7.332 8.406 -0.059 1 84.44 353 ASP A O 1
ATOM 2740 N N . VAL A 1 354 ? -6.043 9.695 1.127 1 82.62 354 VAL A N 1
ATOM 2741 C CA . VAL A 1 354 ? -5.055 8.648 1.353 1 82.62 354 VAL A CA 1
ATOM 2742 C C . VAL A 1 354 ? -5.652 7.551 2.227 1 82.62 354 VAL A C 1
ATOM 2744 O O . VAL A 1 354 ? -5.469 6.363 1.954 1 82.62 354 VAL A O 1
ATOM 2747 N N . LEU A 1 355 ? -6.383 7.988 3.23 1 82.19 355 LEU A N 1
ATOM 2748 C CA . LEU A 1 355 ? -7 7.027 4.137 1 82.19 355 LEU A CA 1
ATOM 2749 C C . LEU A 1 355 ? -8.023 6.164 3.402 1 82.19 355 LEU A C 1
ATOM 2751 O O . LEU A 1 355 ? -8.031 4.941 3.559 1 82.19 355 LEU A O 1
ATOM 2755 N N . GLN A 1 356 ? -8.836 6.777 2.641 1 83.81 356 GLN A N 1
ATOM 2756 C CA . GLN A 1 356 ? -9.836 6.043 1.878 1 83.81 356 GLN A CA 1
ATOM 2757 C C . GLN A 1 356 ? -9.188 5.082 0.889 1 83.81 356 GLN A C 1
ATOM 2759 O O . GLN A 1 356 ? -9.609 3.932 0.759 1 83.81 356 GLN A O 1
ATOM 2764 N N . ALA A 1 357 ? -8.195 5.543 0.197 1 84.25 357 ALA A N 1
ATOM 2765 C CA . ALA A 1 357 ? -7.488 4.703 -0.77 1 84.25 357 ALA A CA 1
ATOM 2766 C C . ALA A 1 357 ? -6.84 3.504 -0.085 1 84.25 357 ALA A C 1
ATOM 2768 O O . ALA A 1 357 ? -6.949 2.373 -0.565 1 84.25 357 ALA A O 1
ATOM 2769 N N . THR A 1 358 ? -6.203 3.713 0.971 1 82.25 358 THR A N 1
ATOM 2770 C CA . THR A 1 358 ? -5.523 2.639 1.683 1 82.25 358 THR A CA 1
ATOM 2771 C C . THR A 1 358 ? -6.523 1.616 2.209 1 82.25 358 THR A C 1
ATOM 2773 O O . THR A 1 358 ? -6.25 0.414 2.209 1 82.25 358 THR A O 1
ATOM 2776 N N . GLN A 1 359 ? -7.684 2.098 2.65 1 82.56 359 GLN A N 1
ATOM 2777 C CA . GLN A 1 359 ? -8.719 1.19 3.139 1 82.56 359 GLN A CA 1
ATOM 2778 C C . GLN A 1 359 ? -9.273 0.335 2.006 1 82.56 359 GLN A C 1
ATOM 2780 O O . GLN A 1 359 ? -9.477 -0.87 2.17 1 82.56 359 GLN A O 1
ATOM 2785 N N . LEU A 1 360 ? -9.5 0.96 0.907 1 83 360 LEU A N 1
ATOM 2786 C CA . LEU A 1 360 ? -10.008 0.236 -0.253 1 83 360 LEU A CA 1
ATOM 2787 C C . LEU A 1 360 ? -8.984 -0.79 -0.741 1 83 360 LEU A C 1
ATOM 2789 O O . LEU A 1 360 ? -9.352 -1.913 -1.095 1 83 360 LEU A O 1
ATOM 2793 N N . ILE A 1 361 ? -7.785 -0.405 -0.745 1 81.5 361 ILE A N 1
ATOM 2794 C CA . ILE A 1 361 ? -6.715 -1.302 -1.159 1 81.5 361 ILE A CA 1
ATOM 2795 C C . ILE A 1 361 ? -6.602 -2.463 -0.174 1 81.5 361 ILE A C 1
ATOM 2797 O O . ILE A 1 361 ? -6.418 -3.613 -0.579 1 81.5 361 ILE A O 1
ATOM 2801 N N . ALA A 1 362 ? -6.727 -2.154 1.102 1 77.19 362 ALA A N 1
ATOM 2802 C CA . ALA A 1 362 ? -6.68 -3.189 2.131 1 77.19 362 ALA A CA 1
ATOM 2803 C C . ALA A 1 362 ? -7.828 -4.18 1.966 1 77.19 362 ALA A C 1
ATOM 2805 O O . ALA A 1 362 ? -7.699 -5.352 2.318 1 77.19 362 ALA A O 1
ATOM 2806 N N . GLN A 1 363 ? -8.969 -3.695 1.414 1 79 363 GLN A N 1
ATOM 2807 C CA . GLN A 1 363 ? -10.133 -4.543 1.184 1 79 363 GLN A CA 1
ATOM 2808 C C . GLN A 1 363 ? -10.023 -5.285 -0.146 1 79 363 GLN A C 1
ATOM 2810 O O . GLN A 1 363 ? -10.906 -6.07 -0.502 1 79 363 GLN A O 1
ATOM 2815 N N . GLY A 1 364 ? -8.984 -4.988 -0.908 1 80.44 364 GLY A N 1
ATOM 2816 C CA . GLY A 1 364 ? -8.711 -5.793 -2.086 1 80.44 364 GLY A CA 1
ATOM 2817 C C . GLY A 1 364 ? -8.867 -5.027 -3.385 1 80.44 364 GLY A C 1
ATOM 2818 O O . GLY A 1 364 ? -8.656 -5.578 -4.469 1 80.44 364 GLY A O 1
ATOM 2819 N N . ASP A 1 365 ? -9.25 -3.789 -3.352 1 83.06 365 ASP A N 1
ATOM 2820 C CA . ASP A 1 365 ? -9.43 -3.01 -4.574 1 83.06 365 ASP A CA 1
ATOM 2821 C C . ASP A 1 365 ? -8.133 -2.328 -4.992 1 83.06 365 ASP A C 1
ATOM 2823 O O . ASP A 1 365 ? -7.848 -1.207 -4.566 1 83.06 365 ASP A O 1
ATOM 2827 N N . LEU A 1 366 ? -7.414 -2.945 -5.895 1 82.12 366 LEU A N 1
ATOM 2828 C CA . LEU A 1 366 ? -6.129 -2.404 -6.324 1 82.12 366 LEU A CA 1
ATOM 2829 C C . LEU A 1 366 ? -6.301 -1.468 -7.516 1 82.12 366 LEU A C 1
ATOM 2831 O O . LEU A 1 366 ? -5.324 -0.915 -8.023 1 82.12 366 LEU A O 1
ATOM 2835 N N . SER A 1 367 ? -7.566 -1.274 -7.934 1 81.69 367 SER A N 1
ATOM 2836 C CA . SER A 1 367 ? -7.828 -0.371 -9.047 1 81.69 367 SER A CA 1
ATOM 2837 C C . SER A 1 367 ? -7.918 1.077 -8.578 1 81.69 367 SER A C 1
ATOM 2839 O O . SER A 1 367 ? -7.82 2.004 -9.383 1 81.69 367 SER A O 1
ATOM 2841 N N . THR A 1 368 ? -7.996 1.236 -7.277 1 82.25 368 THR A N 1
ATOM 2842 C CA . THR A 1 368 ? -8.141 2.572 -6.707 1 82.25 368 THR A CA 1
ATOM 2843 C C . THR A 1 368 ? -6.797 3.295 -6.672 1 82.25 368 THR A C 1
ATOM 2845 O O . THR A 1 368 ? -5.762 2.68 -6.418 1 82.25 368 THR A O 1
ATOM 2848 N N . ARG A 1 369 ? -6.824 4.535 -7.098 1 85.31 369 ARG A N 1
ATOM 2849 C CA . ARG A 1 369 ? -5.648 5.398 -7.035 1 85.31 369 ARG A CA 1
ATOM 2850 C C . ARG A 1 369 ? -5.918 6.629 -6.176 1 85.31 369 ARG A C 1
ATOM 2852 O O . ARG A 1 369 ? -7.051 7.113 -6.109 1 85.31 369 ARG A O 1
ATOM 2859 N N . VAL A 1 370 ? -4.895 7.02 -5.398 1 83.12 370 VAL A N 1
ATOM 2860 C CA . VAL A 1 370 ? -5.008 8.242 -4.617 1 83.12 370 VAL A CA 1
ATOM 2861 C C . VAL A 1 370 ? -4.973 9.453 -5.543 1 83.12 370 VAL A C 1
ATOM 2863 O O . VAL A 1 370 ? -4.105 9.555 -6.418 1 83.12 370 VAL A O 1
ATOM 2866 N N . GLN A 1 371 ? -5.988 10.328 -5.516 1 81.44 371 GLN A N 1
ATOM 2867 C CA . GLN A 1 371 ? -5.988 11.57 -6.281 1 81.44 371 GLN A CA 1
ATOM 2868 C C . GLN A 1 371 ? -4.992 12.57 -5.699 1 81.44 371 GLN A C 1
ATOM 2870 O O . GLN A 1 371 ? -5.23 13.148 -4.641 1 81.44 371 GLN A O 1
ATOM 2875 N N . VAL A 1 372 ? -3.824 12.656 -6.371 1 78.62 372 VAL A N 1
ATOM 2876 C CA . VAL A 1 372 ? -2.775 13.555 -5.891 1 78.62 372 VAL A CA 1
ATOM 2877 C C . VAL A 1 372 ? -3.076 14.984 -6.332 1 78.62 372 VAL A C 1
ATOM 2879 O O . VAL A 1 372 ? -3.109 15.273 -7.531 1 78.62 372 VAL A O 1
ATOM 2882 N N . ARG A 1 373 ? -3.633 15.867 -5.598 1 75.44 373 ARG A N 1
ATOM 2883 C CA . ARG A 1 373 ? -4.09 17.219 -5.938 1 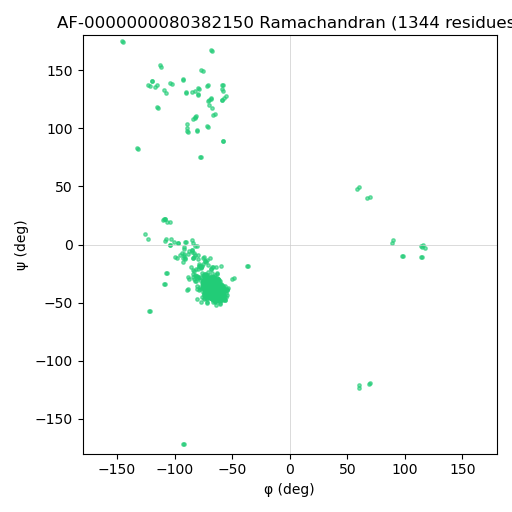75.44 373 ARG A CA 1
ATOM 2884 C C . ARG A 1 373 ? -3 18.25 -5.672 1 75.44 373 ARG A C 1
ATOM 2886 O O . ARG A 1 373 ? -2.998 19.328 -6.27 1 75.44 373 ARG A O 1
ATOM 2893 N N . GLY A 1 374 ? -1.849 17.953 -5.051 1 75 374 GLY A N 1
ATOM 2894 C CA . GLY A 1 374 ? -0.894 18.969 -4.656 1 75 374 GLY A CA 1
ATOM 2895 C C . GLY A 1 374 ? 0.549 18.516 -4.766 1 75 374 GLY A C 1
ATOM 2896 O O . GLY A 1 374 ? 0.839 17.516 -5.414 1 75 374 GLY A O 1
ATOM 2897 N N . LYS A 1 375 ? 1.46 19.438 -4.523 1 78.94 375 LYS A N 1
ATOM 2898 C CA . LYS A 1 375 ? 2.889 19.141 -4.586 1 78.94 375 LYS A CA 1
ATOM 2899 C C . LYS A 1 375 ? 3.51 19.125 -3.193 1 78.94 375 LYS A C 1
ATOM 2901 O O . LYS A 1 375 ? 4.699 19.406 -3.037 1 78.94 375 LYS A O 1
ATOM 2906 N N . ASP A 1 376 ? 2.682 18.922 -2.201 1 77.62 376 ASP A N 1
ATOM 2907 C CA . ASP A 1 376 ? 3.199 18.938 -0.836 1 77.62 376 ASP A CA 1
ATOM 2908 C C . ASP A 1 376 ? 3.592 17.531 -0.384 1 77.62 376 ASP A C 1
ATOM 2910 O O . ASP A 1 376 ? 3.715 16.625 -1.205 1 77.62 376 ASP A O 1
ATOM 2914 N N . GLU A 1 377 ? 3.912 17.344 0.883 1 78.44 377 GLU A N 1
ATOM 2915 C CA . GLU A 1 377 ? 4.355 16.078 1.443 1 78.44 377 GLU A CA 1
ATOM 2916 C C . GLU A 1 377 ? 3.262 15.016 1.341 1 78.44 377 GLU A C 1
ATOM 2918 O O . GLU A 1 377 ? 3.553 13.828 1.174 1 78.44 377 GLU A O 1
ATOM 2923 N N . MET A 1 378 ? 2.045 15.523 1.397 1 79 378 MET A N 1
ATOM 2924 C CA . MET A 1 378 ? 0.942 14.57 1.265 1 79 378 MET A CA 1
ATOM 2925 C C . MET A 1 378 ? 0.829 14.062 -0.169 1 79 378 MET A C 1
ATOM 2927 O O . MET A 1 378 ? 0.427 12.922 -0.399 1 79 378 MET A O 1
ATOM 2931 N N . ALA A 1 379 ? 1.141 14.922 -1.082 1 81.44 379 ALA A N 1
ATOM 2932 C CA . ALA A 1 379 ? 1.191 14.492 -2.479 1 81.44 379 ALA A CA 1
ATOM 2933 C C . ALA A 1 379 ? 2.271 13.438 -2.688 1 81.44 379 ALA A C 1
ATOM 2935 O O . ALA A 1 379 ? 2.072 12.477 -3.438 1 81.44 379 ALA A O 1
ATOM 2936 N N . ASP A 1 380 ? 3.346 13.562 -2 1 81.75 380 ASP A N 1
ATOM 2937 C CA . ASP A 1 380 ? 4.422 12.586 -2.082 1 81.75 380 ASP A CA 1
ATOM 2938 C C . ASP A 1 380 ? 3.967 11.227 -1.544 1 81.75 380 ASP A C 1
ATOM 2940 O O . ASP A 1 380 ? 4.297 10.188 -2.113 1 81.75 380 ASP A O 1
ATOM 2944 N N . VAL A 1 381 ? 3.27 11.258 -0.496 1 82.19 381 VAL A N 1
ATOM 2945 C CA . VAL A 1 381 ? 2.738 10.031 0.09 1 82.19 381 VAL A CA 1
ATOM 2946 C C . VAL A 1 381 ? 1.764 9.375 -0.885 1 82.19 381 VAL A C 1
ATOM 2948 O O . VAL A 1 381 ? 1.822 8.164 -1.107 1 82.19 381 VAL A O 1
ATOM 2951 N N . GLY A 1 382 ? 0.883 10.242 -1.379 1 85.19 382 GLY A N 1
ATOM 2952 C CA . GLY A 1 382 ? -0.079 9.719 -2.334 1 85.19 382 GLY A CA 1
ATOM 2953 C C . GLY A 1 382 ? 0.573 9.086 -3.547 1 85.19 382 GLY A C 1
ATOM 2954 O O . GLY A 1 382 ? 0.179 7.992 -3.971 1 85.19 382 GLY A O 1
ATOM 2955 N N . ASN A 1 383 ? 1.575 9.695 -4.125 1 84.88 383 ASN A N 1
ATOM 2956 C CA . ASN A 1 383 ? 2.299 9.172 -5.277 1 84.88 383 ASN A CA 1
ATOM 2957 C C . ASN A 1 383 ? 3.018 7.867 -4.941 1 84.88 383 ASN A C 1
ATOM 2959 O O . ASN A 1 383 ? 3.031 6.938 -5.75 1 84.88 383 ASN A O 1
ATOM 2963 N N . SER A 1 384 ? 3.617 7.859 -3.826 1 83.56 384 SER A N 1
ATOM 2964 C CA . SER A 1 384 ? 4.316 6.652 -3.398 1 83.56 384 SER A CA 1
ATOM 2965 C C . SER A 1 384 ? 3.348 5.484 -3.219 1 83.56 384 SER A C 1
ATOM 2967 O O . SER A 1 384 ? 3.66 4.352 -3.584 1 83.56 384 SER A O 1
ATOM 2969 N N . LEU A 1 385 ? 2.213 5.777 -2.711 1 84.31 385 LEU A N 1
ATOM 2970 C CA . LEU A 1 385 ? 1.18 4.762 -2.545 1 84.31 385 LEU A CA 1
ATOM 2971 C C . LEU A 1 385 ? 0.692 4.254 -3.896 1 84.31 385 LEU A C 1
ATOM 2973 O O . LEU A 1 385 ? 0.516 3.049 -4.086 1 84.31 385 LEU A O 1
ATOM 2977 N N . ASN A 1 386 ? 0.518 5.125 -4.801 1 86.38 386 ASN A N 1
ATOM 2978 C CA . ASN A 1 386 ? 0.086 4.734 -6.141 1 86.38 386 ASN A CA 1
ATOM 2979 C C . ASN A 1 386 ? 1.115 3.84 -6.824 1 86.38 386 ASN A C 1
ATOM 2981 O O . ASN A 1 386 ? 0.754 2.877 -7.5 1 86.38 386 ASN A O 1
ATOM 2985 N N . ARG A 1 387 ? 2.34 3.982 -6.754 1 87.44 387 ARG A N 1
ATOM 2986 C CA . ARG A 1 387 ? 3.398 3.145 -7.312 1 87.44 387 ARG A CA 1
ATOM 2987 C C . ARG A 1 387 ? 3.389 1.758 -6.676 1 87.44 387 ARG A C 1
ATOM 2989 O O . ARG A 1 387 ? 3.588 0.754 -7.363 1 87.44 387 ARG A O 1
ATOM 2996 N N . MET A 1 388 ? 3.193 1.843 -5.414 1 82.81 388 MET A N 1
ATOM 2997 C CA . MET A 1 388 ? 3.119 0.578 -4.688 1 82.81 388 MET A CA 1
ATOM 2998 C C . MET A 1 388 ? 1.966 -0.278 -5.203 1 82.81 388 MET A C 1
ATOM 3000 O O . MET A 1 388 ? 2.145 -1.465 -5.48 1 82.81 388 MET A O 1
ATOM 3004 N N . VAL A 1 389 ? 0.801 0.348 -5.27 1 84.19 389 VAL A N 1
ATOM 3005 C CA . VAL A 1 389 ? -0.386 -0.37 -5.719 1 84.19 389 VAL A CA 1
ATOM 3006 C C . VAL A 1 389 ? -0.186 -0.853 -7.152 1 84.19 389 VAL A C 1
ATOM 3008 O O . VAL A 1 389 ? -0.61 -1.955 -7.508 1 84.19 389 VAL A O 1
ATOM 3011 N N . GLN A 1 390 ? 0.479 -0.061 -7.938 1 83.12 390 GLN A N 1
ATOM 3012 C CA . GLN A 1 390 ? 0.759 -0.452 -9.312 1 83.12 390 GLN A CA 1
ATOM 3013 C C . GLN A 1 390 ? 1.698 -1.654 -9.367 1 83.12 390 GLN A C 1
ATOM 3015 O O . GLN A 1 390 ? 1.481 -2.586 -10.141 1 83.12 390 GLN A O 1
ATOM 3020 N N . ALA A 1 391 ? 2.691 -1.609 -8.617 1 79.75 391 ALA A N 1
ATOM 3021 C CA . ALA A 1 391 ? 3.637 -2.721 -8.555 1 79.75 391 ALA A CA 1
ATOM 3022 C C . ALA A 1 391 ? 2.949 -3.998 -8.078 1 79.75 391 ALA A C 1
ATOM 3024 O O . ALA A 1 391 ? 3.158 -5.07 -8.648 1 79.75 391 ALA A O 1
ATOM 3025 N N . PHE A 1 392 ? 2.076 -3.961 -7.207 1 83.44 392 PHE A N 1
ATOM 3026 C CA . PHE A 1 392 ? 1.339 -5.105 -6.68 1 83.44 392 PHE A CA 1
ATOM 3027 C C . PHE A 1 392 ? 0.335 -5.617 -7.703 1 83.44 392 PHE A C 1
ATOM 3029 O O . PHE A 1 392 ? 0.201 -6.828 -7.895 1 83.44 392 PHE A O 1
ATOM 3036 N N . GLY A 1 393 ? -0.277 -4.598 -8.211 1 82.5 393 GLY A N 1
ATOM 3037 C CA . GLY A 1 393 ? -1.233 -4.996 -9.227 1 82.5 393 GLY A CA 1
ATOM 3038 C C . GLY A 1 393 ? -0.6 -5.762 -10.375 1 82.5 393 GLY A C 1
ATOM 3039 O O . GLY A 1 393 ? -1.137 -6.777 -10.82 1 82.5 393 GLY A O 1
ATOM 3040 N N . SER A 1 394 ? 0.513 -5.34 -10.82 1 83.12 394 SER A N 1
ATOM 3041 C CA . SER A 1 394 ? 1.23 -6.016 -11.898 1 83.12 394 SER A CA 1
ATOM 3042 C C . SER A 1 394 ? 1.673 -7.414 -11.469 1 83.12 394 SER A C 1
ATOM 3044 O O . SER A 1 394 ? 1.589 -8.359 -12.258 1 83.12 394 SER A O 1
ATOM 3046 N N . SER A 1 395 ? 2.131 -7.547 -10.305 1 81.56 395 SER A N 1
ATOM 3047 C CA . SER A 1 395 ? 2.549 -8.844 -9.773 1 81.56 395 SER A CA 1
ATOM 3048 C C . SER A 1 395 ? 1.367 -9.805 -9.664 1 81.56 395 SER A C 1
ATOM 3050 O O . SER A 1 395 ? 1.478 -10.977 -10.031 1 81.56 395 SER A O 1
ATOM 3052 N N . LEU A 1 396 ? 0.281 -9.344 -9.266 1 82 396 LEU A N 1
ATOM 3053 C CA . LEU A 1 396 ? -0.902 -10.188 -9.117 1 82 396 LEU A CA 1
ATOM 3054 C C . LEU A 1 396 ? -1.459 -10.586 -10.477 1 82 396 LEU A C 1
ATOM 3056 O O . LEU A 1 396 ? -1.96 -11.703 -10.641 1 82 396 LEU A O 1
ATOM 3060 N N . THR A 1 397 ? -1.378 -9.734 -11.391 1 84.12 397 THR A N 1
ATOM 3061 C CA . THR A 1 397 ? -1.789 -10.086 -12.742 1 84.12 397 THR A CA 1
ATOM 3062 C C . THR A 1 397 ? -0.921 -11.203 -13.305 1 84.12 397 THR A C 1
ATOM 3064 O O . THR A 1 397 ? -1.423 -12.109 -13.977 1 84.12 397 THR A O 1
ATOM 3067 N N . GLN A 1 398 ? 0.279 -11.125 -13.055 1 82.31 398 GLN A N 1
ATOM 3068 C CA . GLN A 1 398 ? 1.193 -12.18 -13.477 1 82.31 398 GLN A CA 1
ATOM 3069 C C . GLN A 1 398 ? 0.862 -13.5 -12.797 1 82.31 398 GLN A C 1
ATOM 3071 O O . GLN A 1 398 ? 0.896 -14.555 -13.43 1 82.31 398 GLN A O 1
ATOM 3076 N N . VAL A 1 399 ? 0.558 -13.523 -11.562 1 81.31 399 VAL A N 1
ATOM 3077 C CA . VAL A 1 399 ? 0.16 -14.719 -10.828 1 81.31 399 VAL A CA 1
ATOM 3078 C C . VAL A 1 399 ? -1.136 -15.273 -11.414 1 81.31 399 VAL A C 1
ATOM 3080 O O . VAL A 1 399 ? -1.293 -16.5 -11.547 1 81.31 399 VAL A O 1
ATOM 3083 N N . GLU A 1 400 ? -2.02 -14.398 -11.766 1 82.69 400 GLU A N 1
ATOM 3084 C CA . GLU A 1 400 ? -3.268 -14.828 -12.391 1 82.69 400 GLU A CA 1
ATOM 3085 C C . GLU A 1 400 ? -3.002 -15.562 -13.703 1 82.69 400 GLU A C 1
ATOM 3087 O O . GLU A 1 400 ? -3.586 -16.625 -13.953 1 82.69 400 GLU A O 1
ATOM 3092 N N . ARG A 1 401 ? -2.152 -15.078 -14.477 1 84.25 401 ARG A N 1
ATOM 3093 C CA . ARG A 1 401 ? -1.787 -15.711 -15.734 1 84.25 401 ARG A CA 1
ATOM 3094 C C . ARG A 1 401 ? -1.109 -17.062 -15.5 1 84.25 401 ARG A C 1
ATOM 3096 O O . ARG A 1 401 ? -1.401 -18.031 -16.188 1 84.25 401 ARG A O 1
ATOM 3103 N N . SER A 1 402 ? -0.266 -17.016 -14.586 1 81.56 402 SER A N 1
ATOM 3104 C CA . SER A 1 402 ? 0.426 -18.266 -14.266 1 81.56 402 SER A CA 1
ATOM 3105 C C . SER A 1 402 ? -0.545 -19.312 -13.742 1 81.56 402 SER A C 1
ATOM 3107 O O . SER A 1 402 ? -0.424 -20.5 -14.07 1 81.56 402 SER A O 1
ATOM 3109 N N . SER A 1 403 ? -1.476 -18.891 -12.93 1 83.94 403 SER A N 1
ATOM 3110 C CA . SER A 1 403 ? -2.49 -19.797 -12.414 1 83.94 403 SER A CA 1
ATOM 3111 C C . SER A 1 403 ? -3.32 -20.406 -13.539 1 83.94 403 SER A C 1
ATOM 3113 O O . SER A 1 403 ? -3.625 -21.594 -13.531 1 83.94 403 SER A O 1
ATOM 3115 N N . GLN A 1 404 ? -3.65 -19.609 -14.539 1 85 404 GLN A N 1
ATOM 3116 C CA . GLN A 1 404 ? -4.387 -20.109 -15.695 1 85 404 GLN A CA 1
ATOM 3117 C C . GLN A 1 404 ? -3.549 -21.094 -16.5 1 85 404 GLN A C 1
ATOM 3119 O O . GLN A 1 404 ? -4.059 -22.125 -16.953 1 85 404 GLN A O 1
ATOM 3124 N N . SER A 1 405 ? -2.34 -20.766 -16.609 1 86.81 405 SER A N 1
ATOM 3125 C CA . SER A 1 405 ? -1.447 -21.656 -17.344 1 86.81 405 SER A CA 1
ATOM 3126 C C . SER A 1 405 ? -1.292 -23 -16.625 1 86.81 405 SER A C 1
ATOM 3128 O O . SER A 1 405 ? -1.244 -24.047 -17.281 1 86.81 405 SER A O 1
ATOM 3130 N N . VAL A 1 406 ? -1.185 -23.016 -15.352 1 84.38 406 VAL A N 1
ATOM 3131 C CA . VAL A 1 406 ? -1.102 -24.25 -14.57 1 84.38 406 VAL A CA 1
ATOM 3132 C C . VAL A 1 406 ? -2.393 -25.062 -14.734 1 84.38 406 VAL A C 1
ATOM 3134 O O . VAL A 1 406 ? -2.355 -26.281 -14.906 1 84.38 406 VAL A O 1
ATOM 3137 N N . SER A 1 407 ? -3.498 -24.391 -14.711 1 86.56 407 SER A N 1
ATOM 3138 C CA . SER A 1 407 ? -4.785 -25.047 -14.914 1 86.56 407 SER A CA 1
ATOM 3139 C C . SER A 1 407 ? -4.859 -25.703 -16.297 1 86.56 407 SER A C 1
ATOM 3141 O O . SER A 1 407 ? -5.32 -26.844 -16.422 1 86.56 407 SER A O 1
ATOM 3143 N N . ASP A 1 408 ? -4.398 -25.016 -17.281 1 88.75 408 ASP A N 1
ATOM 3144 C CA . ASP A 1 408 ? -4.383 -25.547 -18.641 1 88.75 408 ASP A CA 1
ATOM 3145 C C . ASP A 1 408 ? -3.465 -26.766 -18.734 1 88.75 408 ASP A C 1
ATOM 3147 O O . ASP A 1 408 ? -3.803 -27.766 -19.391 1 88.75 408 ASP A O 1
ATOM 3151 N N . ALA A 1 409 ? -2.344 -26.625 -18.125 1 84.31 409 ALA A N 1
ATOM 3152 C CA . ALA A 1 409 ? -1.399 -27.734 -18.125 1 84.31 409 ALA A CA 1
ATOM 3153 C C . ALA A 1 409 ? -1.993 -28.969 -17.438 1 84.31 409 ALA A C 1
ATOM 3155 O O . ALA A 1 409 ? -1.843 -30.094 -17.906 1 84.31 409 ALA A O 1
ATOM 3156 N N . ALA A 1 410 ? -2.66 -28.797 -16.312 1 85.06 410 ALA A N 1
ATOM 3157 C CA . ALA A 1 410 ? -3.309 -29.891 -15.586 1 85.06 410 ALA A CA 1
ATOM 3158 C C . ALA A 1 410 ? -4.391 -30.547 -16.438 1 85.06 410 ALA A C 1
ATOM 3160 O O . ALA A 1 410 ? -4.516 -31.781 -16.453 1 85.06 410 ALA A O 1
ATOM 3161 N N . ALA A 1 411 ? -5.129 -29.781 -17.188 1 85.81 411 ALA A N 1
ATOM 3162 C CA . ALA A 1 411 ? -6.176 -30.297 -18.062 1 85.81 411 ALA A CA 1
ATOM 3163 C C . ALA A 1 411 ? -5.578 -31.141 -19.188 1 85.81 411 ALA A C 1
ATOM 3165 O O . ALA A 1 411 ? -6.086 -32.219 -19.5 1 85.81 411 ALA A O 1
ATOM 3166 N N . ARG A 1 412 ? -4.555 -30.641 -19.734 1 86.25 412 ARG A N 1
ATOM 3167 C CA . ARG A 1 412 ? -3.873 -31.391 -20.797 1 86.25 412 ARG A CA 1
ATOM 3168 C C . ARG A 1 412 ? -3.32 -32.719 -20.281 1 86.25 412 ARG A C 1
ATOM 3170 O O . ARG A 1 412 ? -3.404 -33.719 -20.953 1 86.25 412 ARG A O 1
ATOM 3177 N N . MET A 1 413 ? -2.803 -32.656 -19.125 1 82.5 413 MET A N 1
ATOM 3178 C CA . MET A 1 413 ? -2.299 -33.875 -18.484 1 82.5 413 MET A CA 1
ATOM 3179 C C . MET A 1 413 ? -3.426 -34.875 -18.25 1 82.5 413 MET A C 1
ATOM 3181 O O . MET A 1 413 ? -3.25 -36.062 -18.484 1 82.5 413 MET A O 1
ATOM 3185 N N . GLY A 1 414 ? -4.547 -34.312 -17.828 1 85.31 414 GLY A N 1
ATOM 3186 C CA . GLY A 1 414 ? -5.699 -35.188 -17.656 1 85.31 414 GLY A CA 1
ATOM 3187 C C . GLY A 1 414 ? -6.105 -35.906 -18.922 1 85.31 414 GLY A C 1
ATOM 3188 O O . GLY A 1 414 ? -6.344 -37.125 -18.906 1 85.31 414 GLY A O 1
ATOM 3189 N N . VAL A 1 415 ? -6.129 -35.25 -20 1 86.56 415 VAL A N 1
ATOM 3190 C CA . VAL A 1 415 ? -6.48 -35.844 -21.297 1 86.56 415 VAL A CA 1
ATOM 3191 C C . VAL A 1 415 ? -5.449 -36.906 -21.688 1 86.56 415 VAL A C 1
ATOM 3193 O O . VAL A 1 415 ? -5.809 -38 -22.141 1 86.56 415 VAL A O 1
ATOM 3196 N N . SER A 1 416 ? -4.195 -36.531 -21.453 1 83.75 416 SER A N 1
ATOM 3197 C CA . SER A 1 416 ? -3.111 -37.469 -21.766 1 83.75 416 SER A CA 1
ATOM 3198 C C . SER A 1 416 ? -3.207 -38.719 -20.938 1 83.75 416 SER A C 1
ATOM 3200 O O . SER A 1 416 ? -2.996 -39.812 -21.438 1 83.75 416 SER A O 1
ATOM 3202 N N . ILE A 1 417 ? -3.523 -38.594 -19.719 1 85.56 417 ILE A N 1
ATOM 3203 C CA . ILE A 1 417 ? -3.648 -39.719 -18.797 1 85.56 417 ILE A CA 1
ATOM 3204 C C . ILE A 1 417 ? -4.805 -40.625 -19.234 1 85.56 417 ILE A C 1
ATOM 3206 O O . ILE A 1 417 ? -4.672 -41.844 -19.25 1 85.56 417 ILE A O 1
ATOM 3210 N N . ASP A 1 418 ? -5.863 -40.062 -19.656 1 87 418 ASP A N 1
ATOM 3211 C CA . ASP A 1 418 ? -7.02 -40.812 -20.109 1 87 418 ASP A CA 1
ATOM 3212 C C . ASP A 1 418 ? -6.688 -41.625 -21.359 1 87 418 ASP A C 1
ATOM 3214 O O . ASP A 1 418 ? -7.055 -42.781 -21.469 1 87 418 ASP A O 1
ATOM 3218 N N . SER A 1 419 ? -6.039 -40.969 -22.219 1 85.94 419 SER A N 1
ATOM 3219 C CA . SER A 1 419 ? -5.617 -41.625 -23.438 1 85.94 419 SER A CA 1
ATOM 3220 C C . SER A 1 419 ? -4.664 -42.781 -23.141 1 85.94 419 SER A C 1
ATOM 3222 O O . SER A 1 419 ? -4.766 -43.844 -23.75 1 85.94 419 SER A O 1
ATOM 3224 N N . ALA A 1 420 ? -3.764 -42.562 -22.234 1 83.44 420 ALA A N 1
ATOM 3225 C CA . ALA A 1 420 ? -2.801 -43.594 -21.859 1 83.44 420 ALA A CA 1
ATOM 3226 C C . ALA A 1 420 ? -3.496 -44.781 -21.203 1 83.44 420 ALA A C 1
ATOM 3228 O O . ALA A 1 420 ? -3.15 -45.938 -21.453 1 83.44 420 ALA A O 1
ATOM 3229 N N . LYS A 1 421 ? -4.402 -44.5 -20.359 1 86.69 421 LYS A N 1
ATOM 3230 C CA . LYS A 1 421 ? -5.156 -45.562 -19.703 1 86.69 421 LYS A CA 1
ATOM 3231 C C . LYS A 1 421 ? -5.891 -46.438 -20.719 1 86.69 421 LYS A C 1
ATOM 3233 O O . LYS A 1 421 ? -5.887 -47.656 -20.609 1 86.69 421 LYS A O 1
ATOM 3238 N N . ARG A 1 422 ? -6.535 -45.781 -21.641 1 89.5 422 ARG A N 1
ATOM 3239 C CA . ARG A 1 422 ? -7.242 -46.531 -22.688 1 89.5 422 ARG A CA 1
ATOM 3240 C C . ARG A 1 422 ? -6.281 -47.375 -23.5 1 89.5 422 ARG A C 1
ATOM 3242 O O . ARG A 1 422 ? -6.562 -48.562 -23.781 1 89.5 422 ARG A O 1
ATOM 3249 N N . ALA A 1 423 ? -5.164 -46.75 -23.891 1 83.56 423 ALA A N 1
ATOM 3250 C CA . ALA A 1 423 ? -4.152 -47.469 -24.656 1 83.56 423 ALA A CA 1
ATOM 3251 C C . ALA A 1 423 ? -3.619 -48.656 -23.875 1 83.56 423 ALA A C 1
ATOM 3253 O O . ALA A 1 423 ? -3.428 -49.75 -24.438 1 83.56 423 ALA A O 1
ATOM 3254 N N . MET A 1 424 ? -3.406 -48.562 -22.625 1 84.19 424 MET A N 1
ATOM 3255 C CA . MET A 1 424 ? -2.873 -49.625 -21.781 1 84.19 424 MET A CA 1
ATOM 3256 C C . MET A 1 424 ? -3.887 -50.75 -21.625 1 84.19 424 MET A C 1
ATOM 3258 O O . MET A 1 424 ? -3.514 -51.906 -21.594 1 84.19 424 MET A O 1
ATOM 3262 N N . SER A 1 425 ? -5.082 -50.438 -21.484 1 87.06 425 SER A N 1
ATOM 3263 C CA . SER A 1 425 ? -6.125 -51.438 -21.391 1 87.06 425 SER A CA 1
ATOM 3264 C C . SER A 1 425 ? -6.172 -52.312 -22.641 1 87.06 425 SER A C 1
ATOM 3266 O O . SER A 1 425 ? -6.254 -53.531 -22.547 1 87.06 425 SER A O 1
ATOM 3268 N N . THR A 1 426 ? -6.152 -51.625 -23.719 1 86.19 426 THR A N 1
ATOM 3269 C CA . THR A 1 426 ? -6.141 -52.344 -24.984 1 86.19 426 THR A CA 1
ATOM 3270 C C . THR A 1 426 ? -4.91 -53.25 -25.094 1 86.19 426 THR A C 1
ATOM 3272 O O . THR A 1 426 ? -5.012 -54.406 -25.5 1 86.19 426 THR A O 1
ATOM 3275 N N . GLN A 1 427 ? -3.805 -52.719 -24.719 1 85.31 427 GLN A N 1
ATOM 3276 C CA . GLN A 1 427 ? -2.557 -53.469 -24.781 1 85.31 427 GLN A CA 1
ATOM 3277 C C . GLN A 1 427 ? -2.605 -54.688 -23.875 1 85.31 427 GLN A C 1
ATOM 3279 O O . GLN A 1 427 ? -2.109 -55.781 -24.234 1 85.31 427 GLN A O 1
ATOM 3284 N N . GLN A 1 428 ? -3.107 -54.562 -22.719 1 86.81 428 GLN A N 1
ATOM 3285 C CA . GLN A 1 428 ? -3.238 -55.688 -21.797 1 86.81 428 GLN A CA 1
ATOM 3286 C C . GLN A 1 428 ? -4.117 -56.781 -22.391 1 86.81 428 GLN A C 1
ATOM 3288 O O . GLN A 1 428 ? -3.811 -57.969 -22.25 1 86.81 428 GLN A O 1
ATOM 3293 N N . GLY A 1 429 ? -5.16 -56.375 -23 1 90.19 429 GLY A N 1
ATOM 3294 C CA . GLY A 1 429 ? -6.02 -57.344 -23.672 1 90.19 429 GLY A CA 1
ATOM 3295 C C . GLY A 1 429 ? -5.32 -58.094 -24.781 1 90.19 429 GLY A C 1
ATOM 3296 O O . GLY A 1 429 ? -5.434 -59.312 -24.859 1 90.19 429 GLY A O 1
ATOM 3297 N N . GLU A 1 430 ? -4.629 -57.281 -25.547 1 90.38 430 GLU A N 1
ATOM 3298 C CA . GLU A 1 430 ? -3.895 -57.906 -26.656 1 90.38 430 GLU A CA 1
ATOM 3299 C C . GLU A 1 430 ? -2.82 -58.844 -26.125 1 90.38 430 GLU A C 1
ATOM 3301 O O . GLU A 1 430 ? -2.598 -59.906 -26.703 1 90.38 430 GLU A O 1
ATOM 3306 N N . THR A 1 431 ? -2.152 -58.531 -25.141 1 89.56 431 THR A N 1
ATOM 3307 C CA . THR A 1 431 ? -1.102 -59.344 -24.562 1 89.56 431 THR A CA 1
ATOM 3308 C C . THR A 1 431 ? -1.682 -60.656 -24.016 1 89.56 431 THR A C 1
ATOM 3310 O O . THR A 1 431 ? -1.082 -61.719 -24.172 1 89.56 431 THR A O 1
ATOM 3313 N N . GLU A 1 432 ? -2.799 -60.562 -23.406 1 92.19 432 GLU A N 1
ATOM 3314 C CA . GLU A 1 432 ? -3.467 -61.75 -22.891 1 92.19 432 GLU A CA 1
ATOM 3315 C C . GLU A 1 432 ? -3.861 -62.688 -24.031 1 92.19 432 GLU A C 1
ATOM 3317 O O . GLU A 1 432 ? -3.764 -63.906 -23.891 1 92.19 432 GLU A O 1
ATOM 3322 N N . GLN A 1 433 ? -4.293 -62.031 -25.047 1 92.62 433 GLN A N 1
ATOM 3323 C CA . GLN A 1 433 ? -4.652 -62.844 -26.203 1 92.62 433 GLN A CA 1
ATOM 3324 C C . GLN A 1 433 ? -3.438 -63.562 -26.781 1 92.62 433 GLN A C 1
ATOM 3326 O O . GLN A 1 433 ? -3.527 -64.75 -27.172 1 92.62 433 GLN A O 1
ATOM 3331 N N . VAL A 1 434 ? -2.365 -62.875 -26.844 1 92.94 434 VAL A N 1
ATOM 3332 C CA . VAL A 1 434 ? -1.139 -63.5 -27.328 1 92.94 434 VAL A CA 1
ATOM 3333 C C . VAL A 1 434 ? -0.735 -64.625 -26.391 1 92.94 434 VAL A C 1
ATOM 3335 O O . VAL A 1 434 ? -0.319 -65.688 -26.844 1 92.94 434 VAL A O 1
ATOM 3338 N N . ALA A 1 435 ? -0.806 -64.438 -25.109 1 92.38 435 ALA A N 1
ATOM 3339 C CA . ALA A 1 435 ? -0.47 -65.5 -24.125 1 92.38 435 ALA A CA 1
ATOM 3340 C C . ALA A 1 435 ? -1.313 -66.75 -24.344 1 92.38 435 ALA A C 1
ATOM 3342 O O . ALA A 1 435 ? -0.792 -67.875 -24.312 1 92.38 435 ALA A O 1
ATOM 3343 N N . THR A 1 436 ? -2.586 -66.5 -24.516 1 93.12 436 THR A N 1
ATOM 3344 C CA . THR A 1 436 ? -3.49 -67.625 -24.75 1 93.12 436 THR A CA 1
ATOM 3345 C C . THR A 1 436 ? -3.131 -68.312 -26.047 1 93.12 436 THR A C 1
ATOM 3347 O O . THR A 1 436 ? -3.098 -69.562 -26.094 1 93.12 436 THR A O 1
ATOM 3350 N N . ALA A 1 437 ? -2.891 -67.438 -27.016 1 93.56 437 ALA A N 1
ATOM 3351 C CA . ALA A 1 437 ? -2.553 -68 -28.328 1 93.56 437 ALA A CA 1
ATOM 3352 C C . ALA A 1 437 ? -1.269 -68.812 -28.266 1 93.56 437 ALA A C 1
ATOM 3354 O O . ALA A 1 437 ? -1.174 -69.875 -28.875 1 93.56 437 ALA A O 1
ATOM 3355 N N . ILE A 1 438 ? -0.363 -68.375 -27.562 1 92.5 438 ILE A N 1
ATOM 3356 C CA . ILE A 1 438 ? 0.914 -69.125 -27.469 1 92.5 438 ILE A CA 1
ATOM 3357 C C . ILE A 1 438 ? 0.737 -70.375 -26.688 1 92.5 438 ILE A C 1
ATOM 3359 O O . ILE A 1 438 ? 1.404 -71.375 -26.969 1 92.5 438 ILE A O 1
ATOM 3363 N N . ASN A 1 439 ? -0.1 -70.5 -25.719 1 92.12 439 ASN A N 1
ATOM 3364 C CA . ASN A 1 439 ? -0.419 -71.75 -25.031 1 92.12 439 ASN A CA 1
ATOM 3365 C C . ASN A 1 439 ? -1.03 -72.75 -25.984 1 92.12 439 ASN A C 1
ATOM 3367 O O . ASN A 1 439 ? -0.666 -73.938 -25.938 1 92.12 439 ASN A O 1
ATOM 3371 N N . GLU A 1 440 ? -1.906 -72.188 -26.75 1 92.44 440 GLU A N 1
ATOM 3372 C CA . GLU A 1 440 ? -2.5 -73.062 -27.766 1 92.44 440 GLU A CA 1
ATOM 3373 C C . GLU A 1 440 ? -1.444 -73.625 -28.734 1 92.44 440 GLU A C 1
ATOM 3375 O O . GLU A 1 440 ? -1.452 -74.75 -29.094 1 92.44 440 GLU A O 1
ATOM 3380 N N . MET A 1 441 ? -0.561 -72.812 -29.109 1 89.69 441 MET A N 1
ATOM 3381 C CA . MET A 1 441 ? 0.522 -73.125 -30.016 1 89.69 441 MET A CA 1
ATOM 3382 C C . MET A 1 441 ? 1.424 -74.188 -29.391 1 89.69 441 MET A C 1
ATOM 3384 O O . MET A 1 441 ? 1.795 -75.188 -30.047 1 89.69 441 MET A O 1
ATOM 3388 N N . THR A 1 442 ? 1.761 -74 -28.172 1 91.5 442 THR A N 1
ATOM 3389 C CA . THR A 1 442 ? 2.609 -75 -27.469 1 91.5 442 THR A CA 1
ATOM 3390 C C . THR A 1 442 ? 1.953 -76.375 -27.406 1 91.5 442 THR A C 1
ATOM 3392 O O . THR A 1 442 ? 2.615 -77.375 -27.625 1 91.5 442 THR A O 1
ATOM 3395 N N . ALA A 1 443 ? 0.668 -76.375 -27.141 1 92.75 443 ALA A N 1
ATOM 3396 C CA . ALA A 1 443 ? -0.07 -77.625 -27.125 1 92.75 443 ALA A CA 1
ATOM 3397 C C . ALA A 1 443 ? -0.072 -78.25 -28.5 1 92.75 443 ALA A C 1
ATOM 3399 O O . ALA A 1 443 ? 0.119 -79.5 -28.609 1 92.75 443 ALA A O 1
ATOM 3400 N N . SER A 1 444 ? -0.274 -77.438 -29.391 1 93.69 444 SER A N 1
ATOM 3401 C CA . SER A 1 444 ? -0.31 -77.938 -30.766 1 93.69 444 SER A CA 1
ATOM 3402 C C . SER A 1 444 ? 1.047 -78.5 -31.188 1 93.69 444 SER A C 1
ATOM 3404 O O . SER A 1 444 ? 1.119 -79.5 -31.891 1 93.69 444 SER A O 1
ATOM 3406 N N . VAL A 1 445 ? 2.082 -77.875 -30.875 1 93.38 445 VAL A N 1
ATOM 3407 C CA . VAL A 1 445 ? 3.438 -78.312 -31.188 1 93.38 445 VAL A CA 1
ATOM 3408 C C . VAL A 1 445 ? 3.701 -79.688 -30.516 1 93.38 445 VAL A C 1
ATOM 3410 O O . VAL A 1 445 ? 4.344 -80.562 -31.094 1 93.38 445 VAL A O 1
ATOM 3413 N N . ALA A 1 446 ? 3.211 -79.812 -29.312 1 92.31 446 ALA A N 1
ATOM 3414 C CA . ALA A 1 446 ? 3.348 -81.062 -28.609 1 92.31 446 ALA A CA 1
ATOM 3415 C C . ALA A 1 446 ? 2.611 -82.188 -29.344 1 92.31 446 ALA A C 1
ATOM 3417 O O . ALA A 1 446 ? 3.111 -83.312 -29.438 1 92.31 446 ALA A O 1
ATOM 3418 N N . ASP A 1 447 ? 1.481 -81.812 -29.844 1 92.81 447 ASP A N 1
ATOM 3419 C CA . ASP A 1 447 ? 0.71 -82.812 -30.625 1 92.81 447 ASP A CA 1
ATOM 3420 C C . ASP A 1 447 ? 1.472 -83.25 -31.891 1 92.81 447 ASP A C 1
ATOM 3422 O O . ASP A 1 447 ? 1.496 -84.375 -32.25 1 92.81 447 ASP A O 1
ATOM 3426 N N . VAL A 1 448 ? 2.061 -82.312 -32.531 1 92.81 448 VAL A N 1
ATOM 3427 C CA . VAL A 1 448 ? 2.85 -82.562 -33.719 1 92.81 448 VAL A CA 1
ATOM 3428 C C . VAL A 1 448 ? 4.016 -83.5 -33.375 1 92.81 448 VAL A C 1
ATOM 3430 O O . VAL A 1 448 ? 4.27 -84.5 -34.062 1 92.81 448 VAL A O 1
ATOM 3433 N N . ALA A 1 449 ? 4.691 -83.188 -32.312 1 91.62 449 ALA A N 1
ATOM 3434 C CA . ALA A 1 449 ? 5.824 -84 -31.875 1 91.62 449 ALA A CA 1
ATOM 3435 C C . ALA A 1 449 ? 5.387 -85.438 -31.578 1 91.62 449 ALA A C 1
ATOM 3437 O O . ALA A 1 449 ? 6.039 -86.375 -32 1 91.62 449 ALA A O 1
ATOM 3438 N N . GLN A 1 450 ? 4.281 -85.625 -30.922 1 93.06 450 GLN A N 1
ATOM 3439 C CA . GLN A 1 450 ? 3.773 -86.938 -30.547 1 93.06 450 GLN A CA 1
ATOM 3440 C C . GLN A 1 450 ? 3.357 -87.75 -31.781 1 93.06 450 GLN A C 1
ATOM 3442 O O . GLN A 1 450 ? 3.689 -88.938 -31.922 1 93.06 450 GLN A O 1
ATOM 3447 N N . ASN A 1 451 ? 2.666 -87 -32.594 1 94.12 451 ASN A N 1
ATOM 3448 C CA . ASN A 1 451 ? 2.221 -87.688 -33.812 1 94.12 451 ASN A CA 1
ATOM 3449 C C . ASN A 1 451 ? 3.396 -88 -34.719 1 94.12 451 ASN A C 1
ATOM 3451 O O . ASN A 1 451 ? 3.377 -89.062 -35.406 1 94.12 451 ASN A O 1
ATOM 3455 N N . THR A 1 452 ? 4.336 -87.188 -34.75 1 94.06 452 THR A N 1
ATOM 3456 C CA . THR A 1 452 ? 5.535 -87.438 -35.562 1 94.06 452 THR A CA 1
ATOM 3457 C C . THR A 1 452 ? 6.285 -88.625 -35 1 94.06 452 THR A C 1
ATOM 3459 O O . THR A 1 452 ? 6.773 -89.5 -35.781 1 94.06 452 THR A O 1
ATOM 3462 N N . GLU A 1 453 ? 6.375 -88.812 -33.75 1 91.62 453 GLU A N 1
ATOM 3463 C CA . GLU A 1 453 ? 7 -90 -33.125 1 91.62 453 GLU A CA 1
ATOM 3464 C C . GLU A 1 453 ? 6.246 -91.25 -33.469 1 91.62 453 GLU A C 1
ATOM 3466 O O . GLU A 1 453 ? 6.855 -92.312 -33.75 1 91.62 453 GLU A O 1
ATOM 3471 N N . GLY A 1 454 ? 4.938 -91.125 -33.344 1 91.06 454 GLY A N 1
ATOM 3472 C CA . GLY A 1 454 ? 4.121 -92.25 -33.719 1 91.06 454 GLY A CA 1
ATOM 3473 C C . GLY A 1 454 ? 4.305 -92.688 -35.188 1 91.06 454 GLY A C 1
ATOM 3474 O O . GLY A 1 454 ? 4.422 -93.875 -35.469 1 91.06 454 GLY A O 1
ATOM 3475 N N . ALA A 1 455 ? 4.414 -91.688 -36 1 91.44 455 ALA A N 1
ATOM 3476 C CA . ALA A 1 455 ? 4.625 -91.938 -37.406 1 91.44 455 ALA A CA 1
ATOM 3477 C C . ALA A 1 455 ? 5.996 -92.562 -37.656 1 91.44 455 ALA A C 1
ATOM 3479 O O . ALA A 1 455 ? 6.125 -93.5 -38.469 1 91.44 455 ALA A O 1
ATOM 3480 N N . ALA A 1 456 ? 6.988 -92.125 -37 1 88.81 456 ALA A N 1
ATOM 3481 C CA . ALA A 1 456 ? 8.336 -92.688 -37.094 1 88.81 456 ALA A CA 1
ATOM 3482 C C . ALA A 1 456 ? 8.367 -94.125 -36.656 1 88.81 456 ALA A C 1
ATOM 3484 O O . ALA A 1 456 ? 9.008 -94.938 -37.312 1 88.81 456 ALA A O 1
ATOM 3485 N N . HIS A 1 457 ? 7.66 -94.438 -35.625 1 91.25 457 HIS A N 1
ATOM 3486 C CA . HIS A 1 457 ? 7.586 -95.812 -35.125 1 91.25 457 HIS A CA 1
ATOM 3487 C C . HIS A 1 457 ? 6.871 -96.75 -36.125 1 91.25 457 HIS A C 1
ATOM 3489 O O . HIS A 1 457 ? 7.336 -97.875 -36.438 1 91.25 457 HIS A O 1
ATOM 3495 N N . ALA A 1 458 ? 5.785 -96.188 -36.594 1 90.69 458 ALA A N 1
ATOM 3496 C CA . ALA A 1 458 ? 5.031 -96.938 -37.594 1 90.69 458 ALA A CA 1
ATOM 3497 C C . ALA A 1 458 ? 5.855 -97.188 -38.844 1 90.69 458 ALA A C 1
ATOM 3499 O O . ALA A 1 458 ? 5.828 -98.25 -39.438 1 90.69 458 ALA A O 1
ATOM 3500 N N . ALA A 1 459 ? 6.598 -96.25 -39.281 1 89.69 459 ALA A N 1
ATOM 3501 C CA . ALA A 1 459 ? 7.48 -96.312 -40.438 1 89.69 459 ALA A CA 1
ATOM 3502 C C . ALA A 1 459 ? 8.594 -97.375 -40.188 1 89.69 459 ALA A C 1
ATOM 3504 O O . ALA A 1 459 ? 8.945 -98.125 -41.094 1 89.69 459 ALA A O 1
ATOM 3505 N N . GLY A 1 460 ? 9.133 -97.438 -39 1 88.75 460 GLY A N 1
ATOM 3506 C CA . GLY A 1 460 ? 10.125 -98.438 -38.625 1 88.75 460 GLY A CA 1
ATOM 3507 C C . GLY A 1 460 ? 9.602 -99.812 -38.688 1 88.75 460 GLY A C 1
ATOM 3508 O O . GLY A 1 460 ? 10.273 -100.75 -39.219 1 88.75 460 GLY A O 1
ATOM 3509 N N . GLN A 1 461 ? 8.438 -100 -38.219 1 90.12 461 GLN A N 1
ATOM 3510 C CA . GLN A 1 461 ? 7.812 -101.312 -38.281 1 90.12 461 GLN A CA 1
ATOM 3511 C C . GLN A 1 461 ? 7.535 -101.75 -39.719 1 90.12 461 GLN A C 1
ATOM 3513 O O . GLN A 1 461 ? 7.762 -102.938 -40.062 1 90.12 461 GLN A O 1
ATOM 3518 N N . ALA A 1 462 ? 7.098 -100.75 -40.438 1 89.38 462 ALA A N 1
ATOM 3519 C CA . ALA A 1 462 ? 6.844 -101.062 -41.844 1 89.38 462 ALA A CA 1
ATOM 3520 C C . ALA A 1 462 ? 8.133 -101.438 -42.562 1 89.38 462 ALA A C 1
ATOM 3522 O O . ALA A 1 462 ? 8.148 -102.375 -43.406 1 89.38 462 ALA A O 1
ATOM 3523 N N . SER A 1 463 ? 9.172 -100.812 -42.312 1 89.75 463 SER A N 1
ATOM 3524 C CA . SER A 1 463 ? 10.477 -101.062 -42.906 1 89.75 463 SER A CA 1
ATOM 3525 C C . SER A 1 463 ? 10.945 -102.5 -42.531 1 89.75 463 SER A C 1
ATOM 3527 O O . SER A 1 463 ? 11.414 -103.25 -43.406 1 89.75 463 SER A O 1
ATOM 3529 N N . GLN A 1 464 ? 10.773 -102.875 -41.344 1 91.31 464 GLN A N 1
ATOM 3530 C CA . GLN A 1 464 ? 11.164 -104.25 -40.875 1 91.31 464 GLN A CA 1
ATOM 3531 C C . GLN A 1 464 ? 10.344 -105.312 -41.562 1 91.31 464 GLN A C 1
ATOM 3533 O O . GLN A 1 464 ? 10.891 -106.312 -42 1 91.31 464 GLN A O 1
ATOM 3538 N N . SER A 1 465 ? 9.109 -105 -41.594 1 91.19 465 SER A N 1
ATOM 3539 C CA . SER A 1 465 ? 8.234 -105.938 -42.281 1 91.19 465 SER A CA 1
ATOM 3540 C C . SER A 1 465 ? 8.586 -106.062 -43.75 1 91.19 465 SER A C 1
ATOM 3542 O O . SER A 1 465 ? 8.523 -107.125 -44.312 1 91.19 465 SER A O 1
ATOM 3544 N N . THR A 1 466 ? 8.961 -104.938 -44.344 1 90.62 466 THR A N 1
ATOM 3545 C CA . THR A 1 466 ? 9.359 -104.938 -45.75 1 90.62 466 THR A CA 1
ATOM 3546 C C . THR A 1 466 ? 10.633 -105.75 -45.969 1 90.62 466 THR A C 1
ATOM 3548 O O . THR A 1 466 ? 10.711 -106.562 -46.875 1 90.62 466 THR A O 1
ATOM 3551 N N . HIS A 1 467 ? 11.57 -105.688 -45.125 1 89.19 467 HIS A N 1
ATOM 3552 C CA . HIS A 1 467 ? 12.812 -106.438 -45.188 1 89.19 467 HIS A CA 1
ATOM 3553 C C . HIS A 1 467 ? 12.547 -107.938 -45 1 89.19 467 HIS A C 1
ATOM 3555 O O . HIS A 1 467 ? 13.125 -108.75 -45.719 1 89.19 467 HIS A O 1
ATOM 3561 N N . ALA A 1 468 ? 11.695 -108.188 -44.094 1 90.12 468 ALA A N 1
ATOM 3562 C CA . ALA A 1 468 ? 11.328 -109.625 -43.875 1 90.12 468 ALA A CA 1
ATOM 3563 C C . ALA A 1 468 ? 10.609 -110.188 -45.094 1 90.12 468 ALA A C 1
ATOM 3565 O O . ALA A 1 468 ? 10.883 -111.312 -45.5 1 90.12 468 ALA A O 1
ATOM 3566 N N . GLY A 1 469 ? 9.773 -109.25 -45.594 1 85.69 469 GLY A N 1
ATOM 3567 C CA . GLY A 1 469 ? 9.07 -109.688 -46.781 1 85.69 469 GLY A CA 1
ATOM 3568 C C . GLY A 1 469 ? 9.992 -109.938 -47.969 1 85.69 469 GLY A C 1
ATOM 3569 O O . GLY A 1 469 ? 9.836 -110.938 -48.688 1 85.69 469 GLY A O 1
ATOM 3570 N N . LEU A 1 470 ? 10.984 -109.188 -48.156 1 86.44 470 LEU A N 1
ATOM 3571 C CA . LEU A 1 470 ? 11.961 -109.312 -49.219 1 86.44 470 LEU A CA 1
ATOM 3572 C C . LEU A 1 470 ? 12.766 -110.625 -49.062 1 86.44 470 LEU A C 1
ATOM 3574 O O . LEU A 1 470 ? 13.016 -111.312 -50 1 86.44 470 LEU A O 1
ATOM 3578 N N . ALA A 1 471 ? 13.117 -110.938 -47.844 1 89.19 471 ALA A N 1
ATOM 3579 C CA . ALA A 1 471 ? 13.867 -112.125 -47.562 1 89.19 471 ALA A CA 1
ATOM 3580 C C . ALA A 1 471 ? 13.039 -113.375 -47.875 1 89.19 471 ALA A C 1
ATOM 3582 O O . ALA A 1 471 ? 13.539 -114.375 -48.469 1 89.19 471 ALA A O 1
ATOM 3583 N N . GLN A 1 472 ? 11.836 -113.312 -47.5 1 84.69 472 GLN A N 1
ATOM 3584 C CA . GLN A 1 472 ? 10.93 -114.438 -47.75 1 84.69 472 GLN A CA 1
ATOM 3585 C C . GLN A 1 472 ? 10.695 -114.625 -49.219 1 84.69 472 GLN A C 1
ATOM 3587 O O . GLN A 1 472 ? 10.625 -115.812 -49.688 1 84.69 472 GLN A O 1
ATOM 3592 N N . MET A 1 473 ? 10.633 -113.562 -49.969 1 85.75 473 MET A N 1
ATOM 3593 C CA . MET A 1 473 ? 10.438 -113.688 -51.406 1 85.75 473 MET A CA 1
ATOM 3594 C C . MET A 1 473 ? 11.672 -114.25 -52.094 1 85.75 473 MET A C 1
ATOM 3596 O O . MET A 1 473 ? 11.555 -115 -53.062 1 85.75 473 MET A O 1
ATOM 3600 N N . HIS A 1 474 ? 12.789 -113.875 -51.625 1 86.38 474 HIS A N 1
ATOM 3601 C CA . HIS A 1 474 ? 14.016 -114.438 -52.156 1 86.38 474 HIS A CA 1
ATOM 3602 C C . HIS A 1 474 ? 14.07 -116 -51.938 1 86.38 474 HIS A C 1
ATOM 3604 O O . HIS A 1 474 ? 14.422 -116.75 -52.844 1 86.38 474 HIS A O 1
ATOM 3610 N N . GLU A 1 475 ? 13.727 -116.375 -50.812 1 85.44 475 GLU A N 1
ATOM 3611 C CA . GLU A 1 475 ? 13.695 -117.812 -50.5 1 85.44 475 GLU A CA 1
ATOM 3612 C C . GLU A 1 475 ? 12.688 -118.562 -51.375 1 85.44 475 GLU A C 1
ATOM 3614 O O . GLU A 1 475 ? 12.961 -119.625 -51.844 1 85.44 475 GLU A O 1
ATOM 3619 N N . THR A 1 476 ? 11.602 -117.812 -51.5 1 82.81 476 THR A N 1
ATOM 3620 C CA . THR A 1 476 ? 10.57 -118.375 -52.344 1 82.81 476 THR A CA 1
ATOM 3621 C C . THR A 1 476 ? 11.078 -118.562 -53.781 1 82.81 476 THR A C 1
ATOM 3623 O O . THR A 1 476 ? 10.859 -119.625 -54.406 1 82.81 476 THR A O 1
ATOM 3626 N N . LYS A 1 477 ? 11.797 -117.688 -54.281 1 84.69 477 LYS A N 1
ATOM 3627 C CA . LYS A 1 477 ? 12.352 -117.75 -55.656 1 84.69 477 LYS A CA 1
ATOM 3628 C C . LYS A 1 477 ? 13.328 -118.938 -55.781 1 84.69 477 LYS A C 1
ATOM 3630 O O . LYS A 1 477 ? 13.273 -119.688 -56.75 1 84.69 477 LYS A O 1
ATOM 3635 N N . VAL A 1 478 ? 14.117 -119.188 -54.812 1 87.81 478 VAL A N 1
ATOM 3636 C CA . VAL A 1 478 ? 15.094 -120.25 -54.844 1 87.81 478 VAL A CA 1
ATOM 3637 C C . VAL A 1 478 ? 14.383 -121.625 -54.812 1 87.81 478 VAL A C 1
ATOM 3639 O O . VAL A 1 478 ? 14.75 -122.5 -55.531 1 87.81 478 VAL A O 1
ATOM 3642 N N . THR A 1 479 ? 13.383 -121.562 -53.969 1 83.56 479 THR A N 1
ATOM 3643 C CA . THR A 1 479 ? 12.641 -122.812 -53.844 1 83.56 479 THR A CA 1
ATOM 3644 C C . THR A 1 479 ? 11.906 -123.125 -55.156 1 83.56 479 THR A C 1
ATOM 3646 O O . THR A 1 479 ? 11.852 -124.312 -55.562 1 83.56 479 THR A O 1
ATOM 3649 N N . ILE A 1 480 ? 11.414 -122.125 -55.812 1 82.94 480 ILE A N 1
ATOM 3650 C CA . ILE A 1 480 ? 10.711 -122.312 -57.094 1 82.94 480 ILE A CA 1
ATOM 3651 C C . ILE A 1 480 ? 11.695 -122.812 -58.156 1 82.94 480 ILE A C 1
ATOM 3653 O O . ILE A 1 480 ? 11.383 -123.688 -58.969 1 82.94 480 ILE A O 1
ATOM 3657 N N . GLU A 1 481 ? 12.859 -122.25 -58.219 1 85.31 481 GLU A N 1
ATOM 3658 C CA . GLU A 1 481 ? 13.891 -122.688 -59.156 1 85.31 481 GLU A CA 1
ATOM 3659 C C . GLU A 1 481 ? 14.281 -124.125 -58.969 1 85.31 481 GLU A C 1
ATOM 3661 O O . GLU A 1 481 ? 14.43 -124.875 -59.938 1 85.31 481 GLU A O 1
ATOM 3666 N N . SER A 1 482 ? 14.383 -124.562 -57.781 1 85.31 482 SER A N 1
ATOM 3667 C CA . SER A 1 482 ? 14.695 -125.938 -57.469 1 85.31 482 SER A CA 1
ATOM 3668 C C . SER A 1 482 ? 13.57 -126.875 -57.906 1 85.31 482 SER A C 1
ATOM 3670 O O . SER A 1 482 ? 13.828 -128 -58.344 1 85.31 482 SER A O 1
ATOM 3672 N N . LEU A 1 483 ? 12.438 -126.375 -57.656 1 82.38 483 LEU A N 1
ATOM 3673 C CA . LEU A 1 483 ? 11.266 -127.125 -58.062 1 82.38 483 LEU A CA 1
ATOM 3674 C C . LEU A 1 483 ? 11.234 -127.312 -59.594 1 82.38 483 LEU A C 1
ATOM 3676 O O . LEU A 1 483 ? 10.969 -128.375 -60.094 1 82.38 483 LEU A O 1
ATOM 3680 N N . ALA A 1 484 ? 11.508 -126.25 -60.312 1 82.25 484 ALA A N 1
ATOM 3681 C CA . ALA A 1 484 ? 11.57 -126.312 -61.75 1 82.25 484 ALA A CA 1
ATOM 3682 C C . ALA A 1 484 ? 12.633 -127.312 -62.25 1 82.25 484 ALA A C 1
ATOM 3684 O O . ALA A 1 484 ? 12.398 -128.125 -63.156 1 82.25 484 ALA A O 1
ATOM 3685 N N . ASP A 1 485 ? 13.672 -127.438 -61.594 1 84.25 485 ASP A N 1
ATOM 3686 C CA . ASP A 1 485 ? 14.758 -128.375 -61.938 1 84.25 485 ASP A CA 1
ATOM 3687 C C . ASP A 1 485 ? 14.352 -129.75 -61.656 1 84.25 485 ASP A C 1
ATOM 3689 O O . ASP A 1 485 ? 14.656 -130.625 -62.469 1 84.25 485 ASP A O 1
ATOM 3693 N N . GLU A 1 486 ? 13.758 -129.875 -60.562 1 78.81 486 GLU A N 1
ATOM 3694 C CA . GLU A 1 486 ? 13.32 -131.25 -60.219 1 78.81 486 GLU A CA 1
ATOM 3695 C C . GLU A 1 486 ? 12.297 -131.75 -61.219 1 78.81 486 GLU A C 1
ATOM 3697 O O . GLU A 1 486 ? 12.336 -132.875 -61.594 1 78.81 486 GLU A O 1
ATOM 3702 N N . VAL A 1 487 ? 11.461 -130.875 -61.656 1 80.44 487 VAL A N 1
ATOM 3703 C CA . VAL A 1 487 ? 10.461 -131.25 -62.656 1 80.44 487 VAL A CA 1
ATOM 3704 C C . VAL A 1 487 ? 11.133 -131.625 -63.969 1 80.44 487 VAL A C 1
ATOM 3706 O O . VAL A 1 487 ? 10.758 -132.625 -64.688 1 80.44 487 VAL A O 1
ATOM 3709 N N . GLU A 1 488 ? 12.141 -131 -64.312 1 82.31 488 GLU A N 1
ATOM 3710 C CA . GLU A 1 488 ? 12.891 -131.25 -65.562 1 82.31 488 GLU A CA 1
ATOM 3711 C C . GLU A 1 488 ? 13.633 -132.5 -65.5 1 82.31 488 GLU A C 1
ATOM 3713 O O . GLU A 1 488 ? 13.648 -133.25 -66.438 1 82.31 488 GLU A O 1
ATOM 3718 N N . ARG A 1 489 ? 14.266 -132.875 -64.375 1 82.56 489 ARG A N 1
ATOM 3719 C CA . ARG A 1 489 ? 14.984 -134.125 -64.188 1 82.56 489 ARG A CA 1
ATOM 3720 C C . ARG A 1 489 ? 14.023 -135.25 -64.25 1 82.56 489 ARG A C 1
ATOM 3722 O O . ARG A 1 489 ? 14.352 -136.25 -64.812 1 82.56 489 ARG A O 1
ATOM 3729 N N . SER A 1 490 ? 12.82 -135 -63.719 1 81.31 490 SER A N 1
ATOM 3730 C CA . SER A 1 490 ? 11.789 -136 -63.75 1 81.31 490 SER A CA 1
ATOM 3731 C C . SER A 1 490 ? 11.312 -136.25 -65.188 1 81.31 490 SER A C 1
ATOM 3733 O O . SER A 1 490 ? 11.109 -137.5 -65.625 1 81.31 490 SER A O 1
ATOM 3735 N N . ALA A 1 491 ? 11.25 -135.125 -65.938 1 79.94 491 ALA A N 1
ATOM 3736 C CA . ALA A 1 491 ? 10.852 -135.25 -67.312 1 79.94 491 ALA A CA 1
ATOM 3737 C C . ALA A 1 491 ? 11.867 -136 -68.125 1 79.94 491 ALA A C 1
ATOM 3739 O O . ALA A 1 491 ? 11.5 -136.875 -69 1 79.94 491 ALA A O 1
ATOM 3740 N N . GLN A 1 492 ? 13.086 -136 -67.875 1 82.81 492 GLN A N 1
ATOM 3741 C CA . GLN A 1 492 ? 14.141 -136.625 -68.625 1 82.81 492 GLN A CA 1
ATOM 3742 C C . GLN A 1 492 ? 14.109 -138.125 -68.25 1 82.81 492 GLN A C 1
ATOM 3744 O O . GLN A 1 492 ? 14.25 -139 -69.188 1 82.81 492 GLN A O 1
ATOM 3749 N N . LYS A 1 493 ? 13.875 -138.375 -67.062 1 79.25 493 LYS A N 1
ATOM 3750 C CA . LYS A 1 493 ? 13.828 -139.75 -66.625 1 79.25 493 LYS A CA 1
ATOM 3751 C C . LYS A 1 493 ? 12.617 -140.5 -67.25 1 79.25 493 LYS A C 1
ATOM 3753 O O . LYS A 1 493 ? 12.719 -141.625 -67.688 1 79.25 493 LYS A O 1
ATOM 3758 N N . VAL A 1 494 ? 11.547 -139.75 -67.312 1 82 494 VAL A N 1
ATOM 3759 C CA . VAL A 1 494 ? 10.328 -140.375 -67.875 1 82 494 VAL A CA 1
ATOM 3760 C C . VAL A 1 494 ? 10.484 -140.5 -69.375 1 82 494 VAL A C 1
ATOM 3762 O O . VAL A 1 494 ? 9.992 -141.5 -69.938 1 82 494 VAL A O 1
ATOM 3765 N N . SER A 1 495 ? 11.133 -139.75 -70.062 1 82.62 495 SER A N 1
ATOM 3766 C CA . SER A 1 495 ? 11.414 -139.875 -71.438 1 82.62 495 SER A CA 1
ATOM 3767 C C . SER A 1 495 ? 12.289 -141.125 -71.75 1 82.62 495 SER A C 1
ATOM 3769 O O . SER A 1 495 ? 12.109 -141.75 -72.75 1 82.62 495 SER A O 1
ATOM 3771 N N . ALA A 1 496 ? 13.227 -141.375 -70.938 1 81.69 496 ALA A N 1
ATOM 3772 C CA . ALA A 1 496 ? 14.062 -142.5 -71.062 1 81.69 496 ALA A CA 1
ATOM 3773 C C . ALA A 1 496 ? 13.234 -143.875 -70.938 1 81.69 496 ALA A C 1
ATOM 3775 O O . ALA A 1 496 ? 13.508 -144.875 -71.625 1 81.69 496 ALA A O 1
ATOM 3776 N N . LEU A 1 497 ? 12.18 -143.625 -70.125 1 78.69 497 LEU A N 1
ATOM 3777 C CA . LEU A 1 497 ? 11.258 -144.75 -70 1 78.69 497 LEU A CA 1
ATOM 3778 C C . LEU A 1 497 ? 10.547 -145 -71.312 1 78.69 497 LEU A C 1
ATOM 3780 O O . LEU A 1 497 ? 10.312 -146.25 -71.625 1 78.69 497 LEU A O 1
ATOM 3784 N N . ALA A 1 498 ? 10.328 -144 -72.062 1 76 498 ALA A N 1
ATOM 3785 C CA . ALA A 1 498 ? 9.711 -144.25 -73.375 1 76 498 ALA A CA 1
ATOM 3786 C C . ALA A 1 498 ? 10.633 -144.875 -74.375 1 76 498 ALA A C 1
ATOM 3788 O O . ALA A 1 498 ? 10.18 -145.75 -75.125 1 76 498 ALA A O 1
ATOM 3789 N N . GLN A 1 499 ? 11.883 -144.75 -74.312 1 81.69 499 GLN A N 1
ATOM 3790 C CA . GLN A 1 499 ? 12.852 -145.375 -75.188 1 81.69 499 GLN A CA 1
ATOM 3791 C C . GLN A 1 499 ? 12.977 -146.875 -74.812 1 81.69 499 GLN A C 1
ATOM 3793 O O . GLN A 1 499 ? 13.031 -147.75 -75.75 1 81.69 499 GLN A O 1
ATOM 3798 N N . HIS A 1 500 ? 12.984 -147.125 -73.562 1 80.06 500 HIS A N 1
ATOM 3799 C CA . HIS A 1 500 ? 13.031 -148.5 -73.188 1 80.06 500 HIS A CA 1
ATOM 3800 C C . HIS A 1 500 ? 11.789 -149.25 -73.625 1 80.06 500 HIS A C 1
ATOM 3802 O O . HIS A 1 500 ? 11.883 -150.375 -74.062 1 80.06 500 HIS A O 1
ATOM 3808 N N . SER A 1 501 ? 10.68 -148.5 -73.562 1 81 501 SER A N 1
ATOM 3809 C CA . SER A 1 501 ? 9.43 -149.125 -74 1 81 501 SER A CA 1
ATOM 3810 C C . SER A 1 501 ? 9.453 -149.5 -75.5 1 81 501 SER A C 1
ATOM 3812 O O . SER A 1 501 ? 8.938 -150.5 -75.938 1 81 501 SER A O 1
ATOM 3814 N N . GLN A 1 502 ? 10.102 -148.75 -76.25 1 80.88 502 GLN A N 1
ATOM 3815 C CA . GLN A 1 502 ? 10.25 -148.875 -77.625 1 80.88 502 GLN A CA 1
ATOM 3816 C C . GLN A 1 502 ? 11.156 -150.125 -77.938 1 80.88 502 GLN A C 1
ATOM 3818 O O . GLN A 1 502 ? 10.914 -150.875 -78.875 1 80.88 502 GLN A O 1
ATOM 3823 N N . GLN A 1 503 ? 12.141 -150.25 -77.188 1 86.06 503 GLN A N 1
ATOM 3824 C CA . GLN A 1 503 ? 13.055 -151.375 -77.375 1 86.06 503 GLN A CA 1
ATOM 3825 C C . GLN A 1 503 ? 12.359 -152.75 -77.062 1 86.06 503 GLN A C 1
ATOM 3827 O O . GLN A 1 503 ? 12.57 -153.75 -77.812 1 86.06 503 GLN A O 1
ATOM 3832 N N . ILE A 1 504 ? 11.547 -152.5 -76.125 1 84 504 ILE A N 1
ATOM 3833 C CA . ILE A 1 504 ? 10.773 -153.75 -75.812 1 84 504 ILE A CA 1
ATOM 3834 C C . ILE A 1 504 ? 9.859 -154.125 -77 1 84 504 ILE A C 1
ATOM 3836 O O . ILE A 1 504 ? 9.727 -155.25 -77.375 1 84 504 ILE A O 1
ATOM 3840 N N . GLY A 1 505 ? 9.344 -153 -77.562 1 81.31 505 GLY A N 1
ATOM 3841 C CA . GLY A 1 505 ? 8.523 -153.25 -78.75 1 81.31 505 GLY A CA 1
ATOM 3842 C C . GLY A 1 505 ? 9.258 -154 -79.875 1 81.31 505 GLY A C 1
ATOM 3843 O O . GLY A 1 505 ? 8.727 -154.875 -80.5 1 81.31 505 GLY A O 1
ATOM 3844 N N . GLY A 1 506 ? 10.477 -153.75 -80.125 1 85.25 506 GLY A N 1
ATOM 3845 C CA . GLY A 1 506 ? 11.281 -154.375 -81.125 1 85.25 506 GLY A CA 1
ATOM 3846 C C . GLY A 1 506 ? 11.578 -155.75 -80.875 1 85.25 506 GLY A C 1
ATOM 3847 O O . GLY A 1 506 ? 11.469 -156.625 -81.75 1 85.25 506 GLY A O 1
ATOM 3848 N N . VAL A 1 507 ? 11.812 -156 -79.75 1 88.12 507 VAL A N 1
ATOM 3849 C CA . VAL A 1 507 ? 12.18 -157.375 -79.312 1 88.12 507 VAL A CA 1
ATOM 3850 C C . VAL A 1 507 ? 10.953 -158.25 -79.375 1 88.12 507 VAL A C 1
ATOM 3852 O O . VAL A 1 507 ? 11.039 -159.5 -79.75 1 88.12 507 VAL A O 1
ATOM 3855 N N . ILE A 1 508 ? 9.914 -157.75 -79.062 1 89.38 508 ILE A N 1
ATOM 3856 C CA . ILE A 1 508 ? 8.664 -158.375 -79.125 1 89.38 508 ILE A CA 1
ATOM 3857 C C . ILE A 1 508 ? 8.273 -158.75 -80.562 1 89.38 508 ILE A C 1
ATOM 3859 O O . ILE A 1 508 ? 7.703 -159.875 -80.812 1 89.38 508 ILE A O 1
ATOM 3863 N N . GLU A 1 509 ? 8.633 -158 -81.438 1 87.12 509 GLU A N 1
ATOM 3864 C CA . GLU A 1 509 ? 8.398 -158.375 -82.875 1 87.12 509 GLU A CA 1
ATOM 3865 C C . GLU A 1 509 ? 9.25 -159.5 -83.312 1 87.12 509 GLU A C 1
ATOM 3867 O O . GLU A 1 509 ? 8.797 -160.25 -84.125 1 87.12 509 GLU A O 1
ATOM 3872 N N . VAL A 1 510 ? 10.352 -159.625 -82.875 1 89.44 510 VAL A N 1
ATOM 3873 C CA . VAL A 1 510 ? 11.234 -160.75 -83.25 1 89.44 510 VAL A CA 1
ATOM 3874 C C . VAL A 1 510 ? 10.656 -162 -82.688 1 89.44 510 VAL A C 1
ATOM 3876 O O . VAL A 1 510 ? 10.602 -163 -83.375 1 89.44 510 VAL A O 1
ATOM 3879 N N . ILE A 1 511 ? 10.133 -161.75 -81.562 1 89.44 511 ILE A N 1
ATOM 3880 C CA . ILE A 1 511 ? 9.57 -163 -80.938 1 89.44 511 ILE A CA 1
ATOM 3881 C C . ILE A 1 511 ? 8.32 -163.375 -81.688 1 89.44 511 ILE A C 1
ATOM 3883 O O . ILE A 1 511 ? 8.109 -164.625 -81.875 1 89.44 511 ILE A O 1
ATOM 3887 N N . ARG A 1 512 ? 7.613 -162.625 -82.062 1 89.56 512 ARG A N 1
ATOM 3888 C CA . ARG A 1 512 ? 6.414 -162.875 -82.875 1 89.56 512 ARG A CA 1
ATOM 3889 C C . ARG A 1 512 ? 6.777 -163.5 -84.188 1 89.56 512 ARG A C 1
ATOM 3891 O O . ARG A 1 512 ? 6.152 -164.5 -84.625 1 89.56 512 ARG A O 1
ATOM 3898 N N . ASN A 1 513 ? 7.762 -163.125 -84.75 1 91.12 513 ASN A N 1
ATOM 3899 C CA . ASN A 1 513 ? 8.227 -163.75 -86 1 91.12 513 ASN A CA 1
ATOM 3900 C C . ASN A 1 513 ? 8.758 -165.125 -85.812 1 91.12 513 ASN A C 1
ATOM 3902 O O . ASN A 1 513 ? 8.516 -166 -86.625 1 91.12 513 ASN A O 1
ATOM 3906 N N . ILE A 1 514 ? 9.344 -165.125 -84.75 1 88.88 514 ILE A N 1
ATOM 3907 C CA . ILE A 1 514 ? 9.883 -166.5 -84.438 1 88.88 514 ILE A CA 1
ATOM 3908 C C . ILE A 1 514 ? 8.734 -167.375 -84.188 1 88.88 514 ILE A C 1
ATOM 3910 O O . ILE A 1 514 ? 8.781 -168.625 -84.625 1 88.88 514 ILE A O 1
ATOM 3914 N N . ALA A 1 515 ? 7.785 -167 -83.625 1 92.06 515 ALA A N 1
ATOM 3915 C CA . ALA A 1 515 ? 6.609 -167.75 -83.312 1 92.06 515 ALA A CA 1
ATOM 3916 C C . ALA A 1 515 ? 5.871 -168.125 -84.625 1 92.06 515 ALA A C 1
ATOM 3918 O O . ALA A 1 515 ? 5.391 -169.25 -84.75 1 92.06 515 ALA A O 1
ATOM 3919 N N . ASP A 1 516 ? 5.91 -167.375 -85.562 1 88.44 516 ASP A N 1
ATOM 3920 C CA . ASP A 1 516 ? 5.289 -167.625 -86.875 1 88.44 516 ASP A CA 1
ATOM 3921 C C . ASP A 1 516 ? 6.07 -168.625 -87.625 1 88.44 516 ASP A C 1
ATOM 3923 O O . ASP A 1 516 ? 5.477 -169.5 -88.25 1 88.44 516 ASP A O 1
ATOM 3927 N N . GLN A 1 517 ? 7.223 -168.5 -87.562 1 90.94 517 GLN A N 1
ATOM 3928 C CA . GLN A 1 517 ? 8.094 -169.375 -88.25 1 90.94 517 GLN A CA 1
ATOM 3929 C C . GLN A 1 517 ? 8.039 -170.75 -87.625 1 90.94 517 GLN A C 1
ATOM 3931 O O . GLN A 1 517 ? 8.023 -171.75 -88.375 1 90.94 517 GLN A O 1
ATOM 3936 N N . THR A 1 518 ? 7.965 -170.625 -86.312 1 88.69 518 THR A N 1
ATOM 3937 C CA . THR A 1 518 ? 7.852 -171.875 -85.625 1 88.69 518 THR A CA 1
ATOM 3938 C C . THR A 1 518 ? 6.516 -172.625 -85.938 1 88.69 518 THR A C 1
ATOM 3940 O O . THR A 1 518 ? 6.453 -173.75 -86.125 1 88.69 518 THR A O 1
ATOM 3943 N N . ASN A 1 519 ? 5.57 -171.875 -86.062 1 88.62 519 ASN A N 1
ATOM 3944 C CA . ASN A 1 519 ? 4.242 -172.375 -86.375 1 88.62 519 ASN A CA 1
ATOM 3945 C C . ASN A 1 519 ? 4.199 -173 -87.812 1 88.62 519 ASN A C 1
ATOM 3947 O O . ASN A 1 519 ? 3.602 -174 -88.062 1 88.62 519 ASN A O 1
ATOM 3951 N N . LEU A 1 520 ? 4.895 -172.5 -88.688 1 87.62 520 LEU A N 1
ATOM 3952 C CA . LEU A 1 520 ? 4.957 -172.875 -90.062 1 87.62 520 LEU A CA 1
ATOM 3953 C C . LEU A 1 520 ? 5.785 -174.25 -90.188 1 87.62 520 LEU A C 1
ATOM 3955 O O . LEU A 1 520 ? 5.434 -175.125 -90.938 1 87.62 520 LEU A O 1
ATOM 3959 N N . LEU A 1 521 ? 6.766 -174.125 -89.5 1 87.94 521 LEU A N 1
ATOM 3960 C CA . LEU A 1 521 ? 7.629 -175.25 -89.5 1 87.94 521 LEU A CA 1
ATOM 3961 C C . LEU A 1 521 ? 6.91 -176.5 -88.875 1 87.94 521 LEU A C 1
ATOM 3963 O O . LEU A 1 521 ? 7.039 -177.625 -89.375 1 87.94 521 LEU A O 1
ATOM 3967 N N . ALA A 1 522 ? 6.117 -176.25 -87.938 1 86.62 522 ALA A N 1
ATOM 3968 C CA . ALA A 1 522 ? 5.328 -177.25 -87.312 1 86.62 522 ALA A CA 1
ATOM 3969 C C . ALA A 1 522 ? 4.203 -177.75 -88.188 1 86.62 522 ALA A C 1
ATOM 3971 O O . ALA A 1 522 ? 3.9 -179 -88.25 1 86.62 522 ALA A O 1
ATOM 3972 N N . LEU A 1 523 ? 3.725 -177 -89 1 85.31 523 LEU A N 1
ATOM 3973 C CA . LEU A 1 523 ? 2.689 -177.375 -90 1 85.31 523 LEU A CA 1
ATOM 3974 C C . LEU A 1 523 ? 3.264 -178.25 -91.125 1 85.31 523 LEU A C 1
ATOM 3976 O O . LEU A 1 523 ? 2.66 -179.25 -91.5 1 85.31 523 LEU A O 1
ATOM 3980 N N . ASN A 1 524 ? 4.297 -178 -91.562 1 84.19 524 ASN A N 1
ATOM 3981 C CA . ASN A 1 524 ? 4.957 -178.75 -92.625 1 84.19 524 ASN A CA 1
ATOM 3982 C C . ASN A 1 524 ? 5.383 -180.125 -92.125 1 84.19 524 ASN A C 1
ATOM 3984 O O . ASN A 1 524 ? 5.309 -181.125 -92.875 1 84.19 524 ASN A O 1
ATOM 3988 N N . ALA A 1 525 ? 5.793 -180 -90.875 1 83.44 525 ALA A N 1
ATOM 3989 C CA . ALA A 1 525 ? 6.184 -181.25 -90.188 1 83.44 525 ALA A CA 1
ATOM 3990 C C . ALA A 1 525 ? 4.977 -182.125 -90 1 83.44 525 ALA A C 1
ATOM 3992 O O . ALA A 1 525 ? 5.07 -183.375 -90.125 1 83.44 525 ALA A O 1
ATOM 3993 N N . ALA A 1 526 ? 3.84 -181.625 -89.812 1 84.44 526 ALA A N 1
ATOM 3994 C CA . ALA A 1 526 ? 2.596 -182.375 -89.688 1 84.44 526 ALA A CA 1
ATOM 3995 C C . ALA A 1 526 ? 2.119 -183 -91 1 84.44 526 ALA A C 1
ATOM 3997 O O . ALA A 1 526 ? 1.629 -184.125 -91.062 1 84.44 526 ALA A O 1
ATOM 3998 N N . ILE A 1 527 ? 2.365 -182.375 -92 1 80.44 527 ILE A N 1
ATOM 3999 C CA . ILE A 1 527 ? 1.989 -182.875 -93.312 1 80.44 527 ILE A CA 1
ATOM 4000 C C . ILE A 1 527 ? 2.885 -184 -93.75 1 80.44 527 ILE A C 1
ATOM 4002 O O . ILE A 1 527 ? 2.402 -185 -94.312 1 80.44 527 ILE A O 1
ATOM 4006 N N . GLU A 1 528 ? 4.031 -183.875 -93.562 1 77.5 528 GLU A N 1
ATOM 4007 C CA . GLU A 1 528 ? 4.996 -184.875 -93.938 1 77.5 528 GLU A CA 1
ATOM 4008 C C . GLU A 1 528 ? 4.809 -186.125 -93.125 1 77.5 528 GLU A C 1
ATOM 4010 O O . GLU A 1 528 ? 4.965 -187.25 -93.625 1 77.5 528 GLU A O 1
ATOM 4015 N N . ALA A 1 529 ? 4.488 -186 -91.875 1 79.88 529 ALA A N 1
ATOM 4016 C CA . ALA A 1 529 ? 4.211 -187.125 -91 1 79.88 529 ALA A CA 1
ATOM 4017 C C . ALA A 1 529 ? 2.961 -187.875 -91.438 1 79.88 529 ALA A C 1
ATOM 4019 O O . ALA A 1 529 ? 2.906 -189 -91.375 1 79.88 529 ALA A O 1
ATOM 4020 N N . ALA A 1 530 ? 2.031 -187.375 -92.062 1 79.06 530 ALA A N 1
ATOM 4021 C CA . ALA A 1 530 ? 0.815 -187.875 -92.562 1 79.06 530 ALA A CA 1
ATOM 4022 C C . ALA A 1 530 ? 1.108 -188.75 -93.875 1 79.06 530 ALA A C 1
ATOM 4024 O O . ALA A 1 530 ? 0.541 -189.75 -94.062 1 79.06 530 ALA A O 1
ATOM 4025 N N . ARG A 1 531 ? 1.966 -188.375 -94.625 1 77.62 531 ARG A N 1
ATOM 4026 C CA . ARG A 1 531 ? 2.35 -188.875 -95.938 1 77.62 531 ARG A CA 1
ATOM 4027 C C . ARG A 1 531 ? 3.123 -190.25 -95.688 1 77.62 531 ARG A C 1
ATOM 4029 O O . ARG A 1 531 ? 3.113 -191.125 -96.562 1 77.62 531 ARG A O 1
ATOM 4036 N N . ALA A 1 532 ? 3.768 -190.25 -94.562 1 78.44 532 ALA A N 1
ATOM 4037 C CA . ALA A 1 532 ? 4.602 -191.375 -94.25 1 78.44 532 ALA A CA 1
ATOM 4038 C C . ALA A 1 532 ? 3.773 -192.5 -93.688 1 78.44 532 ALA A C 1
ATOM 4040 O O . ALA A 1 532 ? 4.305 -193.625 -93.375 1 78.44 532 ALA A O 1
ATOM 4041 N N . GLY A 1 533 ? 2.379 -192.375 -93.5 1 75.44 533 GLY A N 1
ATOM 4042 C CA . GLY A 1 533 ? 1.395 -193.375 -93.125 1 75.44 533 GLY A CA 1
ATOM 4043 C C . GLY A 1 533 ? 1.517 -193.875 -91.688 1 75.44 533 GLY A C 1
ATOM 4044 O O . GLY A 1 533 ? 1.54 -193 -90.75 1 75.44 533 GLY A O 1
ATOM 4045 N N . GLU A 1 534 ? 1.749 -195.25 -91.438 1 74.81 534 GLU A N 1
ATOM 4046 C CA . GLU A 1 534 ? 1.769 -195.875 -90.125 1 74.81 534 GLU A CA 1
ATOM 4047 C C . GLU A 1 534 ? 3.082 -195.625 -89.375 1 74.81 534 GLU A C 1
ATOM 4049 O O . GLU A 1 534 ? 3.129 -195.5 -88.125 1 74.81 534 GLU A O 1
ATOM 4054 N N . GLN A 1 535 ? 4.113 -195.25 -90.062 1 74.06 535 GLN A N 1
ATOM 4055 C CA . GLN A 1 535 ? 5.434 -195 -89.5 1 74.06 535 GLN A CA 1
ATOM 4056 C C . GLN A 1 535 ? 5.57 -193.625 -89.062 1 74.06 535 GLN A C 1
ATOM 4058 O O . GLN A 1 535 ? 6.48 -193.25 -88.312 1 74.06 535 GLN A O 1
ATOM 4063 N N . GLY A 1 536 ? 4.559 -192.75 -89.375 1 75.38 536 GLY A N 1
ATOM 4064 C CA . GLY A 1 536 ? 4.66 -191.375 -89.062 1 75.38 536 GLY A CA 1
ATOM 4065 C C . GLY A 1 536 ? 3.76 -191 -87.938 1 75.38 536 GLY A C 1
ATOM 4066 O O . GLY A 1 536 ? 3.682 -189.75 -87.625 1 75.38 536 GLY A O 1
ATOM 4067 N N . ARG A 1 537 ? 3.104 -191.75 -87.312 1 82.94 537 ARG A N 1
ATOM 4068 C CA . ARG A 1 537 ? 2.125 -191.375 -86.25 1 82.94 537 ARG A CA 1
ATOM 4069 C C . ARG A 1 537 ? 2.793 -190.75 -85.062 1 82.94 537 ARG A C 1
ATOM 4071 O O . ARG A 1 537 ? 2.256 -189.75 -84.5 1 82.94 537 ARG A O 1
ATOM 4078 N N . GLY A 1 538 ? 3.98 -191.125 -84.688 1 79.62 538 GLY A N 1
ATOM 4079 C CA . GLY A 1 538 ? 4.691 -190.5 -83.562 1 79.62 538 GLY A CA 1
ATOM 4080 C C . GLY A 1 538 ? 5.156 -189 -83.875 1 79.62 538 GLY A C 1
ATOM 4081 O O . GLY A 1 538 ? 5.031 -188.125 -83 1 79.62 538 GLY A O 1
ATOM 4082 N N . PHE A 1 539 ? 5.52 -188.75 -85.062 1 79.56 539 PHE A N 1
ATOM 4083 C CA . PHE A 1 539 ? 6.004 -187.375 -85.5 1 79.56 539 PHE A CA 1
ATOM 4084 C C . PHE A 1 539 ? 4.844 -186.375 -85.688 1 79.56 539 PHE A C 1
ATOM 4086 O O . PHE A 1 539 ? 4.988 -185.25 -85.438 1 79.56 539 PHE A O 1
ATOM 4093 N N . ALA A 1 540 ? 3.711 -187 -85.938 1 83.12 540 ALA A N 1
ATOM 4094 C CA . ALA A 1 540 ? 2.512 -186.125 -86.062 1 83.12 540 ALA A CA 1
ATOM 4095 C C . ALA A 1 540 ? 2.07 -185.5 -84.75 1 83.12 540 ALA A C 1
ATOM 4097 O O . ALA A 1 540 ? 1.672 -184.375 -84.688 1 83.12 540 ALA A O 1
ATOM 4098 N N . VAL A 1 541 ? 2.369 -186.25 -83.688 1 85.19 541 VAL A N 1
ATOM 4099 C CA . VAL A 1 541 ? 2.006 -185.75 -82.375 1 85.19 541 VAL A CA 1
ATOM 4100 C C . VAL A 1 541 ? 2.965 -184.625 -81.875 1 85.19 541 VAL A C 1
ATOM 4102 O O . VAL A 1 541 ? 2.539 -183.625 -81.312 1 85.19 541 VAL A O 1
ATOM 4105 N N . VAL A 1 542 ? 4.102 -184.75 -82.25 1 85.19 542 VAL A N 1
ATOM 4106 C CA . VAL A 1 542 ? 5.109 -183.75 -81.875 1 85.19 542 VAL A CA 1
ATOM 4107 C C . VAL A 1 542 ? 4.895 -182.5 -82.688 1 85.19 542 VAL A C 1
ATOM 4109 O O . VAL A 1 542 ? 4.965 -181.375 -82.188 1 85.19 542 VAL A O 1
ATOM 4112 N N . ALA A 1 543 ? 4.656 -182.625 -83.938 1 85.38 543 ALA A N 1
ATOM 4113 C CA . ALA A 1 543 ? 4.414 -181.375 -84.75 1 85.38 543 ALA A CA 1
ATOM 4114 C C . ALA A 1 543 ? 3.186 -180.625 -84.312 1 85.38 543 ALA A C 1
ATOM 4116 O O . ALA A 1 543 ? 3.193 -179.375 -84.312 1 85.38 543 ALA A O 1
ATOM 4117 N N . ASP A 1 544 ? 2.178 -181.375 -83.75 1 86.12 544 ASP A N 1
ATOM 4118 C CA . ASP A 1 544 ? 0.955 -180.75 -83.312 1 86.12 544 ASP A CA 1
ATOM 4119 C C . ASP A 1 544 ? 1.188 -180 -82 1 86.12 544 ASP A C 1
ATOM 4121 O O . ASP A 1 544 ? 0.598 -179 -81.75 1 86.12 544 ASP A O 1
ATOM 4125 N N . GLU A 1 545 ? 2.035 -180.625 -81.312 1 88.69 545 GLU A N 1
ATOM 4126 C CA . GLU A 1 545 ? 2.346 -179.875 -80 1 88.69 545 GLU A CA 1
ATOM 4127 C C . GLU A 1 545 ? 3.191 -178.625 -80.188 1 88.69 545 GLU A C 1
ATOM 4129 O O . GLU A 1 545 ? 2.961 -177.625 -79.562 1 88.69 545 GLU A O 1
ATOM 4134 N N . VAL A 1 546 ? 4.121 -178.625 -81.125 1 86.31 546 VAL A N 1
ATOM 4135 C CA . VAL A 1 546 ? 4.953 -177.5 -81.438 1 86.31 546 VAL A CA 1
ATOM 4136 C C . VAL A 1 546 ? 4.102 -176.375 -82.062 1 86.31 546 VAL A C 1
ATOM 4138 O O . VAL A 1 546 ? 4.305 -175.25 -81.812 1 86.31 546 VAL A O 1
ATOM 4141 N N . ARG A 1 547 ? 3.184 -176.875 -82.75 1 87.88 547 ARG A N 1
ATOM 4142 C CA . ARG A 1 547 ? 2.262 -175.875 -83.375 1 87.88 547 ARG A CA 1
ATOM 4143 C C . ARG A 1 547 ? 1.431 -175.125 -82.312 1 87.88 547 ARG A C 1
ATOM 4145 O O . ARG A 1 547 ? 1.241 -174 -82.375 1 87.88 547 ARG A O 1
ATOM 4152 N N . THR A 1 548 ? 0.999 -175.875 -81.312 1 90.25 548 THR A N 1
ATOM 4153 C CA . THR A 1 548 ? 0.205 -175.25 -80.25 1 90.25 548 THR A CA 1
ATOM 4154 C C . THR A 1 548 ? 1.04 -174.375 -79.375 1 90.25 548 THR A C 1
ATOM 4156 O O . THR A 1 548 ? 0.562 -173.25 -79 1 90.25 548 THR A O 1
ATOM 4159 N N . LEU A 1 549 ? 2.266 -174.625 -79.25 1 87.31 549 LEU A N 1
ATOM 4160 C CA . LEU A 1 549 ? 3.164 -173.75 -78.438 1 87.31 549 LEU A CA 1
ATOM 4161 C C . LEU A 1 549 ? 3.514 -172.5 -79.25 1 87.31 549 LEU A C 1
ATOM 4163 O O . LEU A 1 549 ? 3.6 -171.5 -78.625 1 87.31 549 LEU A O 1
ATOM 4167 N N . ALA A 1 550 ? 3.666 -172.625 -80.438 1 89 550 ALA A N 1
ATOM 4168 C CA . ALA A 1 550 ? 3.926 -171.375 -81.25 1 89 550 ALA A CA 1
ATOM 4169 C C . ALA A 1 550 ? 2.73 -170.5 -81.312 1 89 550 ALA A C 1
ATOM 4171 O O . ALA A 1 550 ? 2.898 -169.25 -81.25 1 89 550 ALA A O 1
ATOM 4172 N N . SER A 1 551 ? 1.583 -171.125 -81.312 1 89.06 551 SER A N 1
ATOM 4173 C CA . SER A 1 551 ? 0.362 -170.375 -81.25 1 89.06 551 SER A CA 1
ATOM 4174 C C . SER A 1 551 ? 0.199 -169.625 -79.938 1 89.06 551 SER A C 1
ATOM 4176 O O . SER A 1 551 ? -0.246 -168.5 -79.875 1 89.06 551 SER A O 1
ATOM 4178 N N . ARG A 1 552 ? 0.585 -170.25 -78.938 1 90.12 552 ARG A N 1
ATOM 4179 C CA . ARG A 1 552 ? 0.521 -169.625 -77.625 1 90.12 552 ARG A CA 1
ATOM 4180 C C . ARG A 1 552 ? 1.528 -168.5 -77.5 1 90.12 552 ARG A C 1
ATOM 4182 O O . ARG A 1 552 ? 1.24 -167.5 -76.875 1 90.12 552 ARG A O 1
ATOM 4189 N N . THR A 1 553 ? 2.635 -168.5 -78.062 1 88.38 553 THR A N 1
ATOM 4190 C CA . THR A 1 553 ? 3.645 -167.5 -78.062 1 88.38 553 THR A CA 1
ATOM 4191 C C . THR A 1 553 ? 3.16 -166.25 -78.812 1 88.38 553 THR A C 1
ATOM 4193 O O . THR A 1 553 ? 3.361 -165.125 -78.438 1 88.38 553 THR A O 1
ATOM 4196 N N . GLN A 1 554 ? 2.518 -166.625 -79.938 1 87.69 554 GLN A N 1
ATOM 4197 C CA . GLN A 1 554 ? 1.964 -165.5 -80.75 1 87.69 554 GLN A CA 1
ATOM 4198 C C . GLN A 1 554 ? 0.928 -164.75 -79.938 1 87.69 554 GLN A C 1
ATOM 4200 O O . GLN A 1 554 ? 0.918 -163.5 -80 1 87.69 554 GLN A O 1
ATOM 4205 N N . ASN A 1 555 ? 0.121 -165.5 -79.188 1 90.38 555 ASN A N 1
ATOM 4206 C CA . ASN A 1 555 ? -0.892 -164.75 -78.375 1 90.38 555 ASN A CA 1
ATOM 4207 C C . ASN A 1 555 ? -0.262 -164 -77.312 1 90.38 555 ASN A C 1
ATOM 4209 O O . ASN A 1 555 ? -0.703 -162.875 -77 1 90.38 555 ASN A O 1
ATOM 4213 N N . SER A 1 556 ? 0.74 -164.375 -76.812 1 88.62 556 SER A N 1
ATOM 4214 C CA . SER A 1 556 ? 1.438 -163.75 -75.75 1 88.62 556 SER A CA 1
ATOM 4215 C C . SER A 1 556 ? 2.154 -162.5 -76.25 1 88.62 556 SER A C 1
ATOM 4217 O O . SER A 1 556 ? 2.176 -161.375 -75.625 1 88.62 556 SER A O 1
ATOM 4219 N N . THR A 1 557 ? 2.748 -162.5 -77.375 1 87.56 557 THR A N 1
ATOM 4220 C CA . THR A 1 557 ? 3.436 -161.375 -78 1 87.56 557 THR A CA 1
ATOM 4221 C C . THR A 1 557 ? 2.441 -160.25 -78.375 1 87.56 557 THR A C 1
ATOM 4223 O O . THR A 1 557 ? 2.762 -159 -78.25 1 87.56 557 THR A O 1
ATOM 4226 N N . GLU A 1 558 ? 1.253 -160.875 -78.75 1 87.56 558 GLU A N 1
ATOM 4227 C CA . GLU A 1 558 ? 0.217 -159.875 -79.062 1 87.56 558 GLU A CA 1
ATOM 4228 C C . GLU A 1 558 ? -0.252 -159.125 -77.812 1 87.56 558 GLU A C 1
ATOM 4230 O O . GLU A 1 558 ? -0.569 -158 -77.875 1 87.56 558 GLU A O 1
ATOM 4235 N N . GLU A 1 559 ? -0.249 -159.875 -76.812 1 90.38 559 GLU A N 1
ATOM 4236 C CA . GLU A 1 559 ? -0.623 -159.25 -75.562 1 90.38 559 GLU A CA 1
ATOM 4237 C C . GLU A 1 559 ? 0.423 -158.25 -75.125 1 90.38 559 GLU A C 1
ATOM 4239 O O . GLU A 1 559 ? 0.081 -157.125 -74.688 1 90.38 559 GLU A O 1
ATOM 4244 N N . ILE A 1 560 ? 1.59 -158.375 -75.25 1 86.62 560 ILE A N 1
ATOM 4245 C CA . ILE A 1 560 ? 2.67 -157.5 -74.812 1 86.62 560 ILE A CA 1
ATOM 4246 C C . ILE A 1 560 ? 2.678 -156.25 -75.75 1 86.62 560 ILE A C 1
ATOM 4248 O O . ILE A 1 560 ? 2.934 -155.125 -75.312 1 86.62 560 ILE A O 1
ATOM 4252 N N . ARG A 1 561 ? 2.441 -156.625 -77 1 83.06 561 ARG A N 1
ATOM 4253 C CA . ARG A 1 561 ? 2.389 -155.5 -77.938 1 83.06 561 ARG A CA 1
ATOM 4254 C C . ARG A 1 561 ? 1.347 -154.5 -77.5 1 83.06 561 ARG A C 1
ATOM 4256 O O . ARG A 1 561 ? 1.591 -153.25 -77.562 1 83.06 561 ARG A O 1
ATOM 4263 N N . ARG A 1 562 ? 0.222 -154.875 -76.938 1 87.25 562 ARG A N 1
ATOM 4264 C CA . ARG A 1 562 ? -0.837 -154 -76.5 1 87.25 562 ARG A CA 1
ATOM 4265 C C . ARG A 1 562 ? -0.4 -153.25 -75.25 1 87.25 562 ARG A C 1
ATOM 4267 O O . ARG A 1 562 ? -0.618 -152 -75.188 1 87.25 562 ARG A O 1
ATOM 4274 N N . ILE A 1 563 ? 0.307 -153.75 -74.438 1 83.19 563 ILE A N 1
ATOM 4275 C CA . ILE A 1 563 ? 0.743 -153.125 -73.25 1 83.19 563 ILE A CA 1
ATOM 4276 C C . ILE A 1 563 ? 1.813 -152.125 -73.5 1 83.19 563 ILE A C 1
ATOM 4278 O O . ILE A 1 563 ? 1.811 -151 -72.938 1 83.19 563 ILE A O 1
ATOM 4282 N N . ILE A 1 564 ? 2.631 -152.375 -74.438 1 81.5 564 ILE A N 1
ATOM 4283 C CA . ILE A 1 564 ? 3.707 -151.5 -74.812 1 81.5 564 ILE A CA 1
ATOM 4284 C C . ILE A 1 564 ? 3.121 -150.25 -75.5 1 81.5 564 ILE A C 1
ATOM 4286 O O . ILE A 1 564 ? 3.615 -149.125 -75.25 1 81.5 564 ILE A O 1
ATOM 4290 N N . GLN A 1 565 ? 2.109 -150.625 -76.312 1 84.62 565 GLN A N 1
ATOM 4291 C CA . GLN A 1 565 ? 1.457 -149.375 -76.938 1 84.62 565 GLN A CA 1
ATOM 4292 C C . GLN A 1 565 ? 0.815 -148.5 -75.938 1 84.62 565 GLN A C 1
ATOM 4294 O O . GLN A 1 565 ? 0.9 -147.25 -76 1 84.62 565 GLN A O 1
ATOM 4299 N N . GLU A 1 566 ? 0.333 -149.125 -74.875 1 82.81 566 GLU A N 1
ATOM 4300 C CA . GLU A 1 566 ? -0.265 -148.375 -73.75 1 82.81 566 GLU A CA 1
ATOM 4301 C C . GLU A 1 566 ? 0.802 -147.625 -72.938 1 82.81 566 GLU A C 1
ATOM 4303 O O . GLU A 1 566 ? 0.614 -146.5 -72.562 1 82.81 566 GLU A O 1
ATOM 4308 N N . LEU A 1 567 ? 1.927 -148.125 -72.812 1 78.5 567 LEU A N 1
ATOM 4309 C CA . LEU A 1 567 ? 3.031 -147.625 -72.062 1 78.5 567 LEU A CA 1
ATOM 4310 C C . LEU A 1 567 ? 3.617 -146.375 -72.812 1 78.5 567 LEU A C 1
ATOM 4312 O O . LEU A 1 567 ? 3.945 -145.375 -72.188 1 78.5 567 LEU A O 1
ATOM 4316 N N . GLN A 1 568 ? 3.744 -146.625 -74.125 1 79.62 568 GLN A N 1
ATOM 4317 C CA . GLN A 1 568 ? 4.285 -145.625 -74.938 1 79.62 568 GLN A CA 1
ATOM 4318 C C . GLN A 1 568 ? 3.363 -144.375 -74.875 1 79.62 568 GLN A C 1
ATOM 4320 O O . GLN A 1 568 ? 3.83 -143.25 -74.812 1 79.62 568 GLN A O 1
ATOM 4325 N N . SER A 1 569 ? 2.07 -144.625 -74.812 1 83.88 569 SER A N 1
ATOM 4326 C CA . SER A 1 569 ? 1.107 -143.5 -74.75 1 83.88 569 SER A CA 1
ATOM 4327 C C . SER A 1 569 ? 1.104 -142.875 -73.438 1 83.88 569 SER A C 1
ATOM 4329 O O . SER A 1 569 ? 1.03 -141.625 -73.312 1 83.88 569 SER A O 1
ATOM 4331 N N . ALA A 1 570 ? 1.3 -143.5 -72.375 1 75.75 570 ALA A N 1
ATOM 4332 C CA . ALA A 1 570 ? 1.287 -143 -71 1 75.75 570 ALA A CA 1
ATOM 4333 C C . ALA A 1 570 ? 2.547 -142.125 -70.75 1 75.75 570 ALA A C 1
ATOM 4335 O O . ALA A 1 570 ? 2.488 -141.125 -70.125 1 75.75 570 ALA A O 1
ATOM 4336 N N . THR A 1 571 ? 3.68 -142.5 -71.25 1 77.62 571 THR A N 1
ATOM 4337 C CA . THR A 1 571 ? 4.938 -141.875 -71.062 1 77.62 571 THR A CA 1
ATOM 4338 C C . THR A 1 571 ? 4.926 -140.5 -71.812 1 77.62 571 THR A C 1
ATOM 4340 O O . THR A 1 571 ? 5.398 -139.5 -71.25 1 77.62 571 THR A O 1
ATOM 4343 N N . SER A 1 572 ? 4.332 -140.75 -73.062 1 81.88 572 SER A N 1
ATOM 4344 C CA . SER A 1 572 ? 4.246 -139.5 -73.812 1 81.88 572 SER A CA 1
ATOM 4345 C C . SER A 1 572 ? 3.354 -138.375 -73.125 1 81.88 572 SER A C 1
ATOM 4347 O O . SER A 1 572 ? 3.658 -137.25 -73.125 1 81.88 572 SER A O 1
ATOM 4349 N N . ALA A 1 573 ? 2.346 -138.875 -72.438 1 80.44 573 ALA A N 1
ATOM 4350 C CA . ALA A 1 573 ? 1.434 -138 -71.688 1 80.44 573 ALA A CA 1
ATOM 4351 C C . ALA A 1 573 ? 2.088 -137.5 -70.438 1 80.44 573 ALA A C 1
ATOM 4353 O O . ALA A 1 573 ? 1.887 -136.375 -70.062 1 80.44 573 ALA A O 1
ATOM 4354 N N . ALA A 1 574 ? 2.926 -138.125 -69.812 1 76.44 574 ALA A N 1
ATOM 4355 C CA . ALA A 1 574 ? 3.613 -137.75 -68.625 1 76.44 574 ALA A CA 1
ATOM 4356 C C . ALA A 1 574 ? 4.648 -136.625 -68.938 1 76.44 574 ALA A C 1
ATOM 4358 O O . ALA A 1 574 ? 4.77 -135.625 -68.188 1 76.44 574 ALA A O 1
ATOM 4359 N N . VAL A 1 575 ? 5.375 -136.875 -70 1 77.19 575 VAL A N 1
ATOM 4360 C CA . VAL A 1 575 ? 6.387 -135.875 -70.438 1 77.19 575 VAL A CA 1
ATOM 4361 C C . VAL A 1 575 ? 5.719 -134.625 -70.75 1 77.19 575 VAL A C 1
ATOM 4363 O O . VAL A 1 575 ? 6.234 -133.5 -70.438 1 77.19 575 VAL A O 1
ATOM 4366 N N . GLU A 1 576 ? 4.473 -134.75 -71.375 1 82.56 576 GLU A N 1
ATOM 4367 C CA . GLU A 1 576 ? 3.762 -133.5 -71.688 1 82.56 576 GLU A CA 1
ATOM 4368 C C . GLU A 1 576 ? 3.273 -132.75 -70.438 1 82.56 576 GLU A C 1
ATOM 4370 O O . GLU A 1 576 ? 3.307 -131.5 -70.375 1 82.56 576 GLU A O 1
ATOM 4375 N N . GLN A 1 577 ? 2.914 -133.5 -69.562 1 78.56 577 GLN A N 1
ATOM 4376 C CA . GLN A 1 577 ? 2.459 -132.875 -68.312 1 78.56 577 GLN A CA 1
ATOM 4377 C C . GLN A 1 577 ? 3.615 -132.25 -67.562 1 78.56 577 GLN A C 1
ATOM 4379 O O . GLN A 1 577 ? 3.449 -131.125 -66.938 1 78.56 577 GLN A O 1
ATOM 4384 N N . MET A 1 578 ? 4.773 -132.75 -67.562 1 77.81 578 MET A N 1
ATOM 4385 C CA . MET A 1 578 ? 5.941 -132.125 -66.875 1 77.81 578 MET A CA 1
ATOM 4386 C C . MET A 1 578 ? 6.422 -130.875 -67.562 1 77.81 578 MET A C 1
ATOM 4388 O O . MET A 1 578 ? 6.902 -130 -66.875 1 77.81 578 MET A O 1
ATOM 4392 N N . LYS A 1 579 ? 6.23 -131 -68.875 1 80.75 579 LYS A N 1
ATOM 4393 C CA . LYS A 1 579 ? 6.551 -129.75 -69.625 1 80.75 579 LYS A CA 1
ATOM 4394 C C . LYS A 1 579 ? 5.625 -128.625 -69.188 1 80.75 579 LYS A C 1
ATOM 4396 O O . LYS A 1 579 ? 6.066 -127.5 -69.062 1 80.75 579 LYS A O 1
ATOM 4401 N N . ALA A 1 580 ? 4.398 -129 -68.875 1 81.69 580 ALA A N 1
ATOM 4402 C CA . ALA A 1 580 ? 3.443 -128 -68.375 1 81.69 580 ALA A CA 1
ATOM 4403 C C . ALA A 1 580 ? 3.803 -127.562 -67 1 81.69 580 ALA A C 1
ATOM 4405 O O . ALA A 1 580 ? 3.67 -126.375 -66.688 1 81.69 580 ALA A O 1
ATOM 4406 N N . GLY A 1 581 ? 4.289 -128.375 -66.25 1 74.75 581 GLY A N 1
ATOM 4407 C CA . GLY A 1 581 ? 4.734 -128 -64.875 1 74.75 581 GLY A CA 1
ATOM 4408 C C . GLY A 1 581 ? 5.914 -127 -64.875 1 74.75 581 GLY A C 1
ATOM 4409 O O . GLY A 1 581 ? 5.953 -126.062 -64.062 1 74.75 581 GLY A O 1
ATOM 4410 N N . ARG A 1 582 ? 6.82 -127.312 -65.75 1 78.56 582 ARG A N 1
ATOM 4411 C CA . ARG A 1 582 ? 7.969 -126.438 -65.875 1 78.56 582 ARG A CA 1
ATOM 4412 C C . ARG A 1 582 ? 7.539 -125 -66.25 1 78.56 582 ARG A C 1
ATOM 4414 O O . ARG A 1 582 ? 8.07 -124 -65.75 1 78.56 582 ARG A O 1
ATOM 4421 N N . GLN A 1 583 ? 6.496 -125 -67.125 1 84.81 583 GLN A N 1
ATOM 4422 C CA . GLN A 1 583 ? 6 -123.688 -67.562 1 84.81 583 GLN A CA 1
ATOM 4423 C C . GLN A 1 583 ? 5.324 -122.938 -66.375 1 84.81 583 GLN A C 1
ATOM 4425 O O . GLN A 1 583 ? 5.496 -121.75 -66.25 1 84.81 583 GLN A O 1
ATOM 4430 N N . ARG A 1 584 ? 4.723 -123.625 -65.625 1 80.5 584 ARG A N 1
ATOM 4431 C CA . ARG A 1 584 ? 4.062 -123 -64.438 1 80.5 584 ARG A CA 1
ATOM 4432 C C . ARG A 1 584 ? 5.082 -122.562 -63.438 1 80.5 584 ARG A C 1
ATOM 4434 O O . ARG A 1 584 ? 4.891 -121.5 -62.812 1 80.5 584 ARG A O 1
ATOM 4441 N N . ALA A 1 585 ? 6.125 -123.25 -63.219 1 79.94 585 ALA A N 1
ATOM 4442 C CA . ALA A 1 585 ? 7.191 -122.812 -62.344 1 79.94 585 ALA A CA 1
ATOM 4443 C C . ALA A 1 585 ? 7.828 -121.5 -62.812 1 79.94 585 ALA A C 1
ATOM 4445 O O . ALA A 1 585 ? 8.141 -120.625 -62 1 79.94 585 ALA A O 1
ATOM 4446 N N . GLN A 1 586 ? 7.906 -121.438 -64.125 1 85.88 586 GLN A N 1
ATOM 4447 C CA . GLN A 1 586 ? 8.469 -120.188 -64.688 1 85.88 586 GLN A CA 1
ATOM 4448 C C . GLN A 1 586 ? 7.539 -119 -64.438 1 85.88 586 GLN A C 1
ATOM 4450 O O . GLN A 1 586 ? 8 -117.938 -64.188 1 85.88 586 GLN A O 1
ATOM 4455 N N . GLU A 1 587 ? 6.273 -119.312 -64.438 1 83.94 587 GLU A N 1
ATOM 4456 C CA . GLU A 1 587 ? 5.301 -118.25 -64.188 1 83.94 587 GLU A CA 1
ATOM 4457 C C . GLU A 1 587 ? 5.344 -117.875 -62.688 1 83.94 587 GLU A C 1
ATOM 4459 O O . GLU A 1 587 ? 5.203 -116.688 -62.375 1 83.94 587 GLU A O 1
ATOM 4464 N N . CYS A 1 588 ? 5.652 -118.75 -61.875 1 80.81 588 CYS A N 1
ATOM 4465 C CA . CYS A 1 588 ? 5.773 -118.438 -60.438 1 80.81 588 CYS A CA 1
ATOM 4466 C C . CYS A 1 588 ? 6.988 -117.562 -60.156 1 80.81 588 CYS A C 1
ATOM 4468 O O . CYS A 1 588 ? 6.93 -116.688 -59.312 1 80.81 588 CYS A O 1
ATOM 4470 N N . LEU A 1 589 ? 8 -117.875 -60.875 1 83.19 589 LEU A N 1
ATOM 4471 C CA . LEU A 1 589 ? 9.211 -117.062 -60.688 1 83.19 589 LEU A CA 1
ATOM 4472 C C . LEU A 1 589 ? 8.977 -115.625 -61.125 1 83.19 589 LEU A C 1
ATOM 4474 O O . LEU A 1 589 ? 9.469 -114.688 -60.5 1 83.19 589 LEU A O 1
ATOM 4478 N N . GLN A 1 590 ? 8.133 -115.5 -62.156 1 87 590 GLN A N 1
ATOM 4479 C CA . GLN A 1 590 ? 7.832 -114.125 -62.594 1 87 590 GLN A CA 1
ATOM 4480 C C . GLN A 1 590 ? 6.965 -113.438 -61.594 1 87 590 GLN A C 1
ATOM 4482 O O . GLN A 1 590 ? 7.176 -112.25 -61.344 1 87 590 GLN A O 1
ATOM 4487 N N . SER A 1 591 ? 6.121 -114.125 -61 1 83.06 591 SER A N 1
ATOM 4488 C CA . SER A 1 591 ? 5.254 -113.5 -60 1 83.06 591 SER A CA 1
ATOM 4489 C C . SER A 1 591 ? 6.035 -113.125 -58.75 1 83.06 591 SER A C 1
ATOM 4491 O O . SER A 1 591 ? 5.805 -112.062 -58.156 1 83.06 591 SER A O 1
ATOM 4493 N N . ALA A 1 592 ? 6.934 -113.875 -58.312 1 81.69 592 ALA A N 1
ATOM 4494 C CA . ALA A 1 592 ? 7.773 -113.562 -57.156 1 81.69 592 ALA A CA 1
ATOM 4495 C C . ALA A 1 592 ? 8.672 -112.375 -57.375 1 81.69 592 ALA A C 1
ATOM 4497 O O . ALA A 1 592 ? 8.891 -111.562 -56.469 1 81.69 592 ALA A O 1
ATOM 4498 N N . ASP A 1 593 ? 9.062 -112.375 -58.688 1 87.31 593 ASP A N 1
ATOM 4499 C CA . ASP A 1 593 ? 9.883 -111.188 -59.031 1 87.31 593 ASP A CA 1
ATOM 4500 C C . ASP A 1 593 ? 9.07 -109.875 -58.969 1 87.31 593 ASP A C 1
ATOM 4502 O O . ASP A 1 593 ? 9.57 -108.875 -58.5 1 87.31 593 ASP A O 1
ATOM 4506 N N . ALA A 1 594 ? 7.895 -110 -59.344 1 86.81 594 ALA A N 1
ATOM 4507 C CA . ALA A 1 594 ? 7.031 -108.812 -59.281 1 86.81 594 ALA A CA 1
ATOM 4508 C C . ALA A 1 594 ? 6.723 -108.438 -57.844 1 86.81 594 ALA A C 1
ATOM 4510 O O . ALA A 1 594 ? 6.684 -107.25 -57.5 1 86.81 594 ALA A O 1
ATOM 4511 N N . ALA A 1 595 ? 6.578 -109.25 -56.969 1 83.12 595 ALA A N 1
ATOM 4512 C CA . ALA A 1 595 ? 6.344 -109 -55.562 1 83.12 595 ALA A CA 1
ATOM 4513 C C . ALA A 1 595 ? 7.574 -108.375 -54.906 1 83.12 595 ALA A C 1
ATOM 4515 O O . ALA A 1 595 ? 7.457 -107.438 -54.094 1 83.12 595 ALA A O 1
ATOM 4516 N N . SER A 1 596 ? 8.688 -108.938 -55.344 1 87.62 596 SER A N 1
ATOM 4517 C CA . SER A 1 596 ? 9.93 -108.375 -54.812 1 87.62 596 SER A CA 1
ATOM 4518 C C . SER A 1 596 ? 10.102 -106.938 -55.219 1 87.62 596 SER A C 1
ATOM 4520 O O . SER A 1 596 ? 10.562 -106.125 -54.438 1 87.62 596 SER A O 1
ATOM 4522 N N . ASN A 1 597 ? 9.656 -106.625 -56.438 1 89.81 597 ASN A N 1
ATOM 4523 C CA . ASN A 1 597 ? 9.727 -105.25 -56.906 1 89.81 597 ASN A CA 1
ATOM 4524 C C . ASN A 1 597 ? 8.781 -104.375 -56.156 1 89.81 597 ASN A C 1
ATOM 4526 O O . ASN A 1 597 ? 9.125 -103.188 -55.844 1 89.81 597 ASN A O 1
ATOM 4530 N N . SER A 1 598 ? 7.691 -104.875 -55.844 1 88.69 598 SER A N 1
ATOM 4531 C CA . SER A 1 598 ? 6.738 -104.125 -55.062 1 88.69 598 SER A CA 1
ATOM 4532 C C . SER A 1 598 ? 7.277 -103.875 -53.656 1 88.69 598 SER A C 1
ATOM 4534 O O . SER A 1 598 ? 7.141 -102.75 -53.125 1 88.69 598 SER A O 1
ATOM 4536 N N . LEU A 1 599 ? 7.918 -104.688 -53.031 1 87.56 599 LEU A N 1
ATOM 4537 C CA . LEU A 1 599 ? 8.492 -104.562 -51.688 1 87.56 599 LEU A CA 1
ATOM 4538 C C . LEU A 1 599 ? 9.641 -103.562 -51.719 1 87.56 599 LEU A C 1
ATOM 4540 O O . LEU A 1 599 ? 9.82 -102.812 -50.75 1 87.56 599 LEU A O 1
ATOM 4544 N N . ASP A 1 600 ? 10.328 -103.625 -52.875 1 89.12 600 ASP A N 1
ATOM 4545 C CA . ASP A 1 600 ? 11.391 -102.625 -53 1 89.12 600 ASP A CA 1
ATOM 4546 C C . ASP A 1 600 ? 10.828 -101.188 -53.062 1 89.12 600 ASP A C 1
ATOM 4548 O O . ASP A 1 600 ? 11.375 -100.25 -52.438 1 89.12 600 ASP A O 1
ATOM 4552 N N . ALA A 1 601 ? 9.766 -101.125 -53.719 1 90.06 601 ALA A N 1
ATOM 4553 C CA . ALA A 1 601 ? 9.125 -99.812 -53.812 1 90.06 601 ALA A CA 1
ATOM 4554 C C . ALA A 1 601 ? 8.57 -99.375 -52.469 1 90.06 601 ALA A C 1
ATOM 4556 O O . ALA A 1 601 ? 8.641 -98.188 -52.125 1 90.06 601 ALA A O 1
ATOM 4557 N N . ILE A 1 602 ? 8.102 -100.188 -51.75 1 90 602 ILE A N 1
ATOM 4558 C CA . ILE A 1 602 ? 7.59 -99.875 -50.406 1 90 602 ILE A CA 1
ATOM 4559 C C . ILE A 1 602 ? 8.742 -99.438 -49.5 1 90 602 ILE A C 1
ATOM 4561 O O . ILE A 1 602 ? 8.609 -98.5 -48.75 1 90 602 ILE A O 1
ATOM 4565 N N . SER A 1 603 ? 9.805 -100.25 -49.594 1 89.12 603 SER A N 1
ATOM 4566 C CA . SER A 1 603 ? 10.969 -99.875 -48.781 1 89.12 603 SER A CA 1
ATOM 4567 C C . SER A 1 603 ? 11.43 -98.438 -49.062 1 89.12 603 SER A C 1
ATOM 4569 O O . SER A 1 603 ? 11.742 -97.688 -48.125 1 89.12 603 SER A O 1
ATOM 4571 N N . GLU A 1 604 ? 11.383 -98.062 -50.344 1 89.75 604 GLU A N 1
ATOM 4572 C CA . GLU A 1 604 ? 11.773 -96.688 -50.719 1 89.75 604 GLU A CA 1
ATOM 4573 C C . GLU A 1 604 ? 10.781 -95.688 -50.188 1 89.75 604 GLU A C 1
ATOM 4575 O O . GLU A 1 604 ? 11.18 -94.625 -49.688 1 89.75 604 GLU A O 1
ATOM 4580 N N . GLY A 1 605 ? 9.562 -96 -50.281 1 87.81 605 GLY A N 1
ATOM 4581 C CA . GLY A 1 605 ? 8.539 -95.062 -49.75 1 87.81 605 GLY A CA 1
ATOM 4582 C C . GLY A 1 605 ? 8.633 -94.875 -48.25 1 87.81 605 GLY A C 1
ATOM 4583 O O . GLY A 1 605 ? 8.531 -93.75 -47.75 1 87.81 605 GLY A O 1
ATOM 4584 N N . VAL A 1 606 ? 8.859 -95.938 -47.469 1 89 606 VAL A N 1
ATOM 4585 C CA . VAL A 1 606 ? 8.961 -95.875 -46.031 1 89 606 VAL A CA 1
ATOM 4586 C C . VAL A 1 606 ? 10.195 -95.062 -45.625 1 89 606 VAL A C 1
ATOM 4588 O O . VAL A 1 606 ? 10.156 -94.25 -44.656 1 89 606 VAL A O 1
ATOM 4591 N N . GLU A 1 607 ? 11.234 -95.25 -46.406 1 88.75 607 GLU A N 1
ATOM 4592 C CA . GLU A 1 607 ? 12.438 -94.5 -46.125 1 88.75 607 GLU A CA 1
ATOM 4593 C C . GLU A 1 607 ? 12.188 -93 -46.312 1 88.75 607 GLU A C 1
ATOM 4595 O O . GLU A 1 607 ? 12.688 -92.188 -45.531 1 88.75 607 GLU A O 1
ATOM 4600 N N . GLN A 1 608 ? 11.453 -92.688 -47.312 1 91 608 GLN A N 1
ATOM 4601 C CA . GLN A 1 608 ? 11.102 -91.312 -47.531 1 91 608 GLN A CA 1
ATOM 4602 C C . GLN A 1 608 ? 10.242 -90.75 -46.375 1 91 608 GLN A C 1
ATOM 4604 O O . GLN A 1 608 ? 10.43 -89.625 -45.938 1 91 608 GLN A O 1
ATOM 4609 N N . ILE A 1 609 ? 9.375 -91.438 -45.844 1 90.56 609 ILE A N 1
ATOM 4610 C CA . ILE A 1 609 ? 8.508 -91.062 -44.75 1 90.56 609 ILE A CA 1
ATOM 4611 C C . ILE A 1 609 ? 9.344 -90.812 -43.5 1 90.56 609 ILE A C 1
ATOM 4613 O O . ILE A 1 609 ? 9.133 -89.812 -42.812 1 90.56 609 ILE A O 1
ATOM 4617 N N . VAL A 1 610 ? 10.25 -91.688 -43.25 1 88.06 610 VAL A N 1
ATOM 4618 C CA . VAL A 1 610 ? 11.117 -91.5 -42.094 1 88.06 610 VAL A CA 1
ATOM 4619 C C . VAL A 1 610 ? 11.891 -90.188 -42.188 1 88.06 610 VAL A C 1
ATOM 4621 O O . VAL A 1 610 ? 12.008 -89.5 -41.219 1 88.06 610 VAL A O 1
ATOM 4624 N N . GLY A 1 611 ? 12.391 -90 -43.406 1 90.31 611 GLY A N 1
ATOM 4625 C 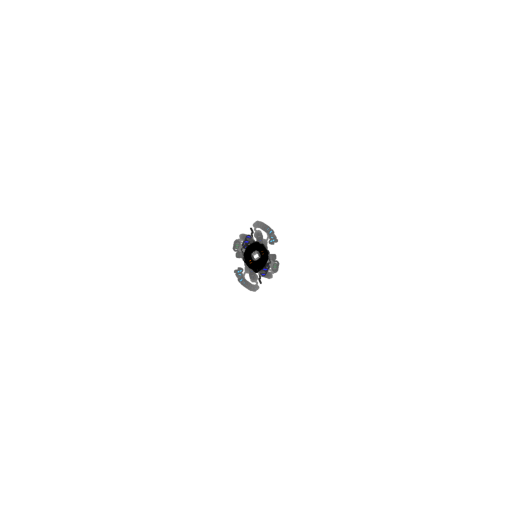CA . GLY A 1 611 ? 13.109 -88.75 -43.625 1 90.31 611 GLY A CA 1
ATOM 4626 C C . GLY A 1 611 ? 12.258 -87.5 -43.375 1 90.31 611 GLY A C 1
ATOM 4627 O O . GLY A 1 611 ? 12.688 -86.562 -42.688 1 90.31 611 GLY A O 1
ATOM 4628 N N . MET A 1 612 ? 11.102 -87.438 -43.844 1 91 612 MET A N 1
ATOM 4629 C CA . MET A 1 612 ? 10.195 -86.312 -43.688 1 91 612 MET A CA 1
ATOM 4630 C C . MET A 1 612 ? 9.773 -86.125 -42.219 1 91 612 MET A C 1
ATOM 4632 O O . MET A 1 612 ? 9.672 -85.062 -41.719 1 91 612 MET A O 1
ATOM 4636 N N . ASN A 1 613 ? 9.531 -87.25 -41.562 1 90.06 613 ASN A N 1
ATOM 4637 C CA . ASN A 1 613 ? 9.133 -87.188 -40.156 1 90.06 613 ASN A CA 1
ATOM 4638 C C . ASN A 1 613 ? 10.266 -86.688 -39.281 1 90.06 613 ASN A C 1
ATOM 4640 O O . ASN A 1 613 ? 10.023 -86.062 -38.281 1 90.06 613 ASN A O 1
ATOM 4644 N N . THR A 1 614 ? 11.469 -87.062 -39.719 1 89.75 614 THR A N 1
ATOM 4645 C CA . THR A 1 614 ? 12.617 -86.562 -39 1 89.75 614 THR A CA 1
ATOM 4646 C C . THR A 1 614 ? 12.664 -85 -39.094 1 89.75 614 THR A C 1
ATOM 4648 O O . THR A 1 614 ? 12.945 -84.312 -38.125 1 89.75 614 THR A O 1
ATOM 4651 N N . GLN A 1 615 ? 12.352 -84.562 -40.281 1 92.94 615 GLN A N 1
ATOM 4652 C CA . GLN A 1 615 ? 12.32 -83.125 -40.469 1 92.94 615 GLN A CA 1
ATOM 4653 C C . GLN A 1 615 ? 11.18 -82.5 -39.688 1 92.94 615 GLN A C 1
ATOM 4655 O O . GLN A 1 615 ? 11.352 -81.375 -39.125 1 92.94 615 GLN A O 1
ATOM 4660 N N . ILE A 1 616 ? 10.055 -83 -39.594 1 93.5 616 ILE A N 1
ATOM 4661 C CA . ILE A 1 616 ? 8.906 -82.5 -38.812 1 93.5 616 ILE A CA 1
ATOM 4662 C C . ILE A 1 616 ? 9.25 -82.5 -37.344 1 93.5 616 ILE A C 1
ATOM 4664 O O . ILE A 1 616 ? 8.961 -81.5 -36.656 1 93.5 616 ILE A O 1
ATOM 4668 N N . ALA A 1 617 ? 9.836 -83.562 -36.875 1 91.19 617 ALA A N 1
ATOM 4669 C CA . ALA A 1 617 ? 10.242 -83.625 -35.469 1 91.19 617 ALA A CA 1
ATOM 4670 C C . ALA A 1 617 ? 11.203 -82.438 -35.125 1 91.19 617 ALA A C 1
ATOM 4672 O O . ALA A 1 617 ? 11.07 -81.812 -34.094 1 91.19 617 ALA A O 1
ATOM 4673 N N . SER A 1 618 ? 12.141 -82.25 -36.062 1 93.19 618 SER A N 1
ATOM 4674 C CA . SER A 1 618 ? 13.094 -81.188 -35.844 1 93.19 618 SER A CA 1
ATOM 4675 C C . SER A 1 618 ? 12.391 -79.812 -35.812 1 93.19 618 SER A C 1
ATOM 4677 O O . SER A 1 618 ? 12.703 -78.938 -34.969 1 93.19 618 SER A O 1
ATOM 4679 N N . ALA A 1 619 ? 11.5 -79.625 -36.688 1 92.88 619 ALA A N 1
ATOM 4680 C CA . ALA A 1 619 ? 10.734 -78.375 -36.719 1 92.88 619 ALA A CA 1
ATOM 4681 C C . ALA A 1 619 ? 9.906 -78.188 -35.438 1 92.88 619 ALA A C 1
ATOM 4683 O O . ALA A 1 619 ? 9.805 -77.125 -34.906 1 92.88 619 ALA A O 1
ATOM 4684 N N . ALA A 1 620 ? 9.359 -79.25 -34.969 1 91.81 620 ALA A N 1
ATOM 4685 C CA . ALA A 1 620 ? 8.555 -79.188 -33.75 1 91.81 620 ALA A CA 1
ATOM 4686 C C . ALA A 1 620 ? 9.406 -78.812 -32.531 1 91.81 620 ALA A C 1
ATOM 4688 O O . ALA A 1 620 ? 8.961 -78.062 -31.688 1 91.81 620 ALA A O 1
ATOM 4689 N N . VAL A 1 621 ? 10.625 -79.312 -32.5 1 92.19 621 VAL A N 1
ATOM 4690 C CA . VAL A 1 621 ? 11.531 -78.938 -31.406 1 92.19 621 VAL A CA 1
ATOM 4691 C C . VAL A 1 621 ? 11.859 -77.438 -31.484 1 92.19 621 VAL A C 1
ATOM 4693 O O . VAL A 1 621 ? 11.852 -76.75 -30.453 1 92.19 621 VAL A O 1
ATOM 4696 N N . GLN A 1 622 ? 12.086 -77.062 -32.688 1 92 622 GLN A N 1
ATOM 4697 C CA . GLN A 1 622 ? 12.359 -75.625 -32.875 1 92 622 GLN A CA 1
ATOM 4698 C C . GLN A 1 622 ? 11.141 -74.812 -32.5 1 92 622 GLN A C 1
ATOM 4700 O O . GLN A 1 622 ? 11.281 -73.75 -31.844 1 92 622 GLN A O 1
ATOM 4705 N N . GLN A 1 623 ? 9.992 -75.188 -32.844 1 92.31 623 GLN A N 1
ATOM 4706 C CA . GLN A 1 623 ? 8.758 -74.438 -32.531 1 92.31 623 GLN A CA 1
ATOM 4707 C C . GLN A 1 623 ? 8.508 -74.375 -31.047 1 92.31 623 GLN A C 1
ATOM 4709 O O . GLN A 1 623 ? 8.023 -73.375 -30.531 1 92.31 623 GLN A O 1
ATOM 4714 N N . HIS A 1 624 ? 8.812 -75.438 -30.422 1 92.06 624 HIS A N 1
ATOM 4715 C CA . HIS A 1 624 ? 8.664 -75.438 -28.969 1 92.06 624 HIS A CA 1
ATOM 4716 C C . HIS A 1 624 ? 9.586 -74.438 -28.312 1 92.06 624 HIS A C 1
ATOM 4718 O O . HIS A 1 624 ? 9.164 -73.688 -27.406 1 92.06 624 HIS A O 1
ATOM 4724 N N . ALA A 1 625 ? 10.797 -74.312 -28.797 1 92.81 625 ALA A N 1
ATOM 4725 C CA . ALA A 1 625 ? 11.758 -73.375 -28.281 1 92.81 625 ALA A CA 1
ATOM 4726 C C . ALA A 1 625 ? 11.289 -71.938 -28.531 1 92.81 625 ALA A C 1
ATOM 4728 O O . ALA A 1 625 ? 11.352 -71.062 -27.641 1 92.81 625 ALA A O 1
ATOM 4729 N N . VAL A 1 626 ? 10.828 -71.688 -29.703 1 93 626 VAL A N 1
ATOM 4730 C CA . VAL A 1 626 ? 10.352 -70.375 -30.078 1 93 626 VAL A CA 1
ATOM 4731 C C . VAL A 1 626 ? 9.125 -70 -29.234 1 93 626 VAL A C 1
ATOM 4733 O O . VAL A 1 626 ? 8.969 -68.812 -28.828 1 93 626 VAL A O 1
ATOM 4736 N N . SER A 1 627 ? 8.234 -70.938 -29.031 1 93.19 627 SER A N 1
ATOM 4737 C CA . SER A 1 627 ? 7.055 -70.688 -28.203 1 93.19 627 SER A CA 1
ATOM 4738 C C . SER A 1 627 ? 7.445 -70.312 -26.781 1 93.19 627 SER A C 1
ATOM 4740 O O . SER A 1 627 ? 6.816 -69.438 -26.172 1 93.19 627 SER A O 1
ATOM 4742 N N . GLU A 1 628 ? 8.477 -70.938 -26.297 1 92.25 628 GLU A N 1
ATOM 4743 C CA . GLU A 1 628 ? 8.969 -70.562 -24.953 1 92.25 628 GLU A CA 1
ATOM 4744 C C . GLU A 1 628 ? 9.539 -69.188 -24.922 1 92.25 628 GLU A C 1
ATOM 4746 O O . GLU A 1 628 ? 9.328 -68.438 -23.953 1 92.25 628 GLU A O 1
ATOM 4751 N N . ASP A 1 629 ? 10.188 -68.812 -25.953 1 93 629 ASP A N 1
ATOM 4752 C CA . ASP A 1 629 ? 10.727 -67.5 -26.047 1 93 629 ASP A CA 1
ATOM 4753 C C . ASP A 1 629 ? 9.602 -66.438 -26.078 1 93 629 ASP A C 1
ATOM 4755 O O . ASP A 1 629 ? 9.68 -65.438 -25.391 1 93 629 ASP A O 1
ATOM 4759 N N . ILE A 1 630 ? 8.633 -66.688 -26.812 1 91.94 630 ILE A N 1
ATOM 4760 C CA . ILE A 1 630 ? 7.5 -65.75 -26.922 1 91.94 630 ILE A CA 1
ATOM 4761 C C . ILE A 1 630 ? 6.805 -65.625 -25.578 1 91.94 630 ILE A C 1
ATOM 4763 O O . ILE A 1 630 ? 6.398 -64.562 -25.172 1 91.94 630 ILE A O 1
ATOM 4767 N N . ASN A 1 631 ? 6.684 -66.75 -24.922 1 91.75 631 ASN A N 1
ATOM 4768 C CA . ASN A 1 631 ? 6.082 -66.75 -23.594 1 91.75 631 ASN A CA 1
ATOM 4769 C C . ASN A 1 631 ? 6.855 -65.875 -22.641 1 91.75 631 ASN A C 1
ATOM 4771 O O . ASN A 1 631 ? 6.258 -65.125 -21.859 1 91.75 631 ASN A O 1
ATOM 4775 N N . ARG A 1 632 ? 8.109 -65.875 -22.688 1 92.38 632 ARG A N 1
ATOM 4776 C CA . ARG A 1 632 ? 8.953 -65 -21.859 1 92.38 632 ARG A CA 1
ATOM 4777 C C . ARG A 1 632 ? 8.773 -63.562 -22.234 1 92.38 632 ARG A C 1
ATOM 4779 O O . ARG A 1 632 ? 8.641 -62.688 -21.359 1 92.38 632 ARG A O 1
ATOM 4786 N N . ASN A 1 633 ? 8.766 -63.312 -23.5 1 92.31 633 ASN A N 1
ATOM 4787 C CA . ASN A 1 633 ? 8.586 -61.938 -23.969 1 92.31 633 ASN A CA 1
ATOM 4788 C C . ASN A 1 633 ? 7.238 -61.375 -23.547 1 92.31 633 ASN A C 1
ATOM 4790 O O . ASN A 1 633 ? 7.148 -60.219 -23.141 1 92.31 633 ASN A O 1
ATOM 4794 N N . VAL A 1 634 ? 6.227 -62.156 -23.688 1 91.5 634 VAL A N 1
ATOM 4795 C CA . VAL A 1 634 ? 4.875 -61.719 -23.344 1 91.5 634 VAL A CA 1
ATOM 4796 C C . VAL A 1 634 ? 4.789 -61.406 -21.844 1 91.5 634 VAL A C 1
ATOM 4798 O O . VAL A 1 634 ? 4.129 -60.469 -21.438 1 91.5 634 VAL A O 1
ATOM 4801 N N . THR A 1 635 ? 5.434 -62.219 -21.062 1 90.25 635 THR A N 1
ATOM 4802 C CA . THR A 1 635 ? 5.48 -61.969 -19.625 1 90.25 635 THR A CA 1
ATOM 4803 C C . THR A 1 635 ? 6.176 -60.625 -19.328 1 90.25 635 THR A C 1
ATOM 4805 O O . THR A 1 635 ? 5.727 -59.875 -18.484 1 90.25 635 THR A O 1
ATOM 4808 N N . GLU A 1 636 ? 7.207 -60.375 -20.047 1 89.56 636 GLU A N 1
ATOM 4809 C CA . GLU A 1 636 ? 7.926 -59.125 -19.859 1 89.56 636 GLU A CA 1
ATOM 4810 C C . GLU A 1 636 ? 7.086 -57.906 -20.312 1 89.56 636 GLU A C 1
ATOM 4812 O O . GLU A 1 636 ? 7.121 -56.844 -19.688 1 89.56 636 GLU A O 1
ATOM 4817 N N . ILE A 1 637 ? 6.395 -58.094 -21.328 1 87.06 637 ILE A N 1
ATOM 4818 C CA . ILE A 1 637 ? 5.484 -57.062 -21.812 1 87.06 637 ILE A CA 1
ATOM 4819 C C . ILE A 1 637 ? 4.418 -56.781 -20.75 1 87.06 637 ILE A C 1
ATOM 4821 O O . ILE A 1 637 ? 4.109 -55.625 -20.469 1 87.06 637 ILE A O 1
ATOM 4825 N N . ARG A 1 638 ? 3.869 -57.812 -20.219 1 86.81 638 ARG A N 1
ATOM 4826 C CA . ARG A 1 638 ? 2.865 -57.688 -19.172 1 86.81 638 ARG A CA 1
ATOM 4827 C C . ARG A 1 638 ? 3.428 -56.938 -17.953 1 86.81 638 ARG A C 1
ATOM 4829 O O . ARG A 1 638 ? 2.783 -56.031 -17.422 1 86.81 638 ARG A O 1
ATOM 4836 N N . ASN A 1 639 ? 4.629 -57.25 -17.547 1 86.75 639 ASN A N 1
ATOM 4837 C CA . ASN A 1 639 ? 5.273 -56.562 -16.422 1 86.75 639 ASN A CA 1
ATOM 4838 C C . ASN A 1 639 ? 5.52 -55.094 -16.734 1 86.75 639 ASN A C 1
ATOM 4840 O O . ASN A 1 639 ? 5.309 -54.25 -15.875 1 86.75 639 ASN A O 1
ATOM 4844 N N . GLY A 1 640 ? 5.996 -54.906 -17.906 1 82.38 640 GLY A N 1
ATOM 4845 C CA . GLY A 1 640 ? 6.184 -53.531 -18.344 1 82.38 640 GLY A CA 1
ATOM 4846 C C . GLY A 1 640 ? 4.895 -52.75 -18.359 1 82.38 640 GLY A C 1
ATOM 4847 O O . GLY A 1 640 ? 4.875 -51.562 -17.953 1 82.38 640 GLY A O 1
ATOM 4848 N N . SER A 1 641 ? 3.82 -53.281 -18.75 1 85.44 641 SER A N 1
ATOM 4849 C CA . SER A 1 641 ? 2.512 -52.625 -18.781 1 85.44 641 SER A CA 1
ATOM 4850 C C . SER A 1 641 ? 2.029 -52.281 -17.375 1 85.44 641 SER A C 1
ATOM 4852 O O . SER A 1 641 ? 1.423 -51.219 -17.172 1 85.44 641 SER A O 1
ATOM 4854 N N . LEU A 1 642 ? 2.301 -53.125 -16.422 1 84.38 642 LEU A N 1
ATOM 4855 C CA . LEU A 1 642 ? 1.914 -52.875 -15.039 1 84.38 642 LEU A CA 1
ATOM 4856 C C . LEU A 1 642 ? 2.691 -51.688 -14.477 1 84.38 642 LEU A C 1
ATOM 4858 O O . LEU A 1 642 ? 2.117 -50.844 -13.797 1 84.38 642 LEU A O 1
ATOM 4862 N N . ALA A 1 643 ? 3.926 -51.688 -14.797 1 82.94 643 ALA A N 1
ATOM 4863 C CA . ALA A 1 643 ? 4.754 -50.594 -14.352 1 82.94 643 ALA A CA 1
ATOM 4864 C C . ALA A 1 643 ? 4.277 -49.281 -14.969 1 82.94 643 ALA A C 1
ATOM 4866 O O . ALA A 1 643 ? 4.23 -48.25 -14.289 1 82.94 643 ALA A O 1
ATOM 4867 N N . LEU A 1 644 ? 3.938 -49.25 -16.172 1 83.81 644 LEU A N 1
ATOM 4868 C CA . LEU A 1 644 ? 3.432 -48.062 -16.875 1 83.81 644 LEU A CA 1
ATOM 4869 C C . LEU A 1 644 ? 2.107 -47.625 -16.266 1 83.81 644 LEU A C 1
ATOM 4871 O O . LEU A 1 644 ? 1.868 -46.406 -16.125 1 83.81 644 LEU A O 1
ATOM 4875 N N . MET A 1 645 ? 1.277 -48.531 -15.93 1 86.31 645 MET A N 1
ATOM 4876 C CA . MET A 1 645 ? -0.008 -48.219 -15.32 1 86.31 645 MET A CA 1
ATOM 4877 C C . MET A 1 645 ? 0.187 -47.5 -13.984 1 86.31 645 MET A C 1
ATOM 4879 O O . MET A 1 645 ? -0.546 -46.562 -13.664 1 86.31 645 MET A O 1
ATOM 4883 N N . GLU A 1 646 ? 1.159 -47.938 -13.234 1 86.62 646 GLU A N 1
ATOM 4884 C CA . GLU A 1 646 ? 1.481 -47.25 -11.977 1 86.62 646 GLU A CA 1
ATOM 4885 C C . GLU A 1 646 ? 1.928 -45.812 -12.219 1 86.62 646 GLU A C 1
ATOM 4887 O O . GLU A 1 646 ? 1.514 -44.906 -11.5 1 86.62 646 GLU A O 1
ATOM 4892 N N . GLY A 1 647 ? 2.748 -45.719 -13.188 1 83.75 647 GLY A N 1
ATOM 4893 C CA . GLY A 1 647 ? 3.182 -44.375 -13.562 1 83.75 647 GLY A CA 1
ATOM 4894 C C . GLY A 1 647 ? 2.039 -43.5 -13.992 1 83.75 647 GLY A C 1
ATOM 4895 O O . GLY A 1 647 ? 1.995 -42.312 -13.633 1 83.75 647 GLY A O 1
ATOM 4896 N N . ILE A 1 648 ? 1.112 -43.938 -14.734 1 85.88 648 ILE A N 1
ATOM 4897 C CA . ILE A 1 648 ? -0.058 -43.219 -15.203 1 85.88 648 ILE A CA 1
ATOM 4898 C C . ILE A 1 648 ? -0.931 -42.812 -14.016 1 85.88 648 ILE A C 1
ATOM 4900 O O . ILE A 1 648 ? -1.431 -41.688 -13.953 1 85.88 648 ILE A O 1
ATOM 4904 N N . GLU A 1 649 ? -1.063 -43.656 -13.086 1 88.5 649 GLU A N 1
ATOM 4905 C CA . GLU A 1 649 ? -1.843 -43.375 -11.883 1 88.5 649 GLU A CA 1
ATOM 4906 C C . GLU A 1 649 ? -1.181 -42.25 -11.055 1 88.5 649 GLU A C 1
ATOM 4908 O O . GLU A 1 649 ? -1.86 -41.375 -10.531 1 88.5 649 GLU A O 1
ATOM 4913 N N . ASP A 1 650 ? 0.078 -42.344 -10.961 1 87.81 650 ASP A N 1
ATOM 4914 C CA . ASP A 1 650 ? 0.825 -41.312 -10.273 1 87.81 650 ASP A CA 1
ATOM 4915 C C . ASP A 1 650 ? 0.633 -39.938 -10.953 1 87.81 650 ASP A C 1
ATOM 4917 O O . ASP A 1 650 ? 0.472 -38.938 -10.289 1 87.81 650 ASP A O 1
ATOM 4921 N N . ASN A 1 651 ? 0.678 -39.969 -12.203 1 85.5 651 ASN A N 1
ATOM 4922 C CA . ASN A 1 651 ? 0.476 -38.719 -12.977 1 85.5 651 ASN A CA 1
ATOM 4923 C C . ASN A 1 651 ? -0.936 -38.188 -12.797 1 85.5 651 ASN A C 1
ATOM 4925 O O . ASN A 1 651 ? -1.136 -36.969 -12.781 1 85.5 651 ASN A O 1
ATOM 4929 N N . ALA A 1 652 ? -1.872 -39.031 -12.688 1 88.06 652 ALA A N 1
ATOM 4930 C CA . ALA A 1 652 ? -3.246 -38.625 -12.438 1 88.06 652 ALA A CA 1
ATOM 4931 C C . ALA A 1 652 ? -3.361 -37.875 -11.102 1 88.06 652 ALA A C 1
ATOM 4933 O O . ALA A 1 652 ? -4.012 -36.844 -11.016 1 88.06 652 ALA A O 1
ATOM 4934 N N . VAL A 1 653 ? -2.697 -38.375 -10.078 1 89.5 653 VAL A N 1
ATOM 4935 C CA . VAL A 1 653 ? -2.691 -37.75 -8.766 1 89.5 653 VAL A CA 1
ATOM 4936 C C . VAL A 1 653 ? -2.01 -36.406 -8.852 1 89.5 653 VAL A C 1
ATOM 4938 O O . VAL A 1 653 ? -2.502 -35.406 -8.297 1 89.5 653 VAL A O 1
ATOM 4941 N N . THR A 1 654 ? -0.954 -36.406 -9.531 1 86.94 654 THR A N 1
ATOM 4942 C CA . THR A 1 654 ? -0.216 -35.156 -9.703 1 86.94 654 THR A CA 1
ATOM 4943 C C . THR A 1 654 ? -1.065 -34.125 -10.438 1 86.94 654 THR A C 1
ATOM 4945 O O . THR A 1 654 ? -1.056 -32.938 -10.086 1 86.94 654 THR A O 1
ATOM 4948 N N . ALA A 1 655 ? -1.788 -34.469 -11.461 1 86.88 655 ALA A N 1
ATOM 4949 C CA . ALA A 1 655 ? -2.672 -33.594 -12.211 1 86.88 655 ALA A CA 1
ATOM 4950 C C . ALA A 1 655 ? -3.764 -33 -11.312 1 86.88 655 ALA A C 1
ATOM 4952 O O . ALA A 1 655 ? -4.098 -31.828 -11.398 1 86.88 655 ALA A O 1
ATOM 4953 N N . GLU A 1 656 ? -4.305 -33.812 -10.469 1 89.31 656 GLU A N 1
ATOM 4954 C CA . GLU A 1 656 ? -5.312 -33.344 -9.516 1 89.31 656 GLU A CA 1
ATOM 4955 C C . GLU A 1 656 ? -4.73 -32.312 -8.547 1 89.31 656 GLU A C 1
ATOM 4957 O O . GLU A 1 656 ? -5.379 -31.312 -8.234 1 89.31 656 GLU A O 1
ATOM 4962 N N . GLU A 1 657 ? -3.594 -32.625 -8.078 1 88.81 657 GLU A N 1
ATOM 4963 C CA . GLU A 1 657 ? -2.906 -31.703 -7.188 1 88.81 657 GLU A CA 1
ATOM 4964 C C . GLU A 1 657 ? -2.662 -30.359 -7.871 1 88.81 657 GLU A C 1
ATOM 4966 O O . GLU A 1 657 ? -2.854 -29.312 -7.262 1 88.81 657 GLU A O 1
ATOM 4971 N N . LEU A 1 658 ? -2.26 -30.422 -9.102 1 87.12 658 LEU A N 1
ATOM 4972 C CA . LEU A 1 658 ? -2.006 -29.219 -9.867 1 87.12 658 LEU A CA 1
ATOM 4973 C C . LEU A 1 658 ? -3.291 -28.406 -10.062 1 87.12 658 LEU A C 1
ATOM 4975 O O . LEU A 1 658 ? -3.277 -27.188 -10.008 1 87.12 658 LEU A O 1
ATOM 4979 N N . THR A 1 659 ? -4.352 -29.062 -10.281 1 88.81 659 THR A N 1
ATOM 4980 C CA . THR A 1 659 ? -5.648 -28.406 -10.406 1 88.81 659 THR A CA 1
ATOM 4981 C C . THR A 1 659 ? -6.023 -27.703 -9.102 1 88.81 659 THR A C 1
ATOM 4983 O O . THR A 1 659 ? -6.492 -26.562 -9.125 1 88.81 659 THR A O 1
ATOM 4986 N N . LEU A 1 660 ? -5.789 -28.328 -8.016 1 87.94 660 LEU A N 1
ATOM 4987 C CA . LEU A 1 660 ? -6.074 -27.734 -6.715 1 87.94 660 LEU A CA 1
ATOM 4988 C C . LEU A 1 660 ? -5.195 -26.516 -6.465 1 87.94 660 LEU A C 1
ATOM 4990 O O . LEU A 1 660 ? -5.672 -25.5 -5.969 1 87.94 660 LEU A O 1
ATOM 4994 N N . LEU A 1 661 ? -3.992 -26.688 -6.836 1 83.94 661 LEU A N 1
ATOM 4995 C CA . LEU A 1 661 ? -3.053 -25.594 -6.652 1 83.94 661 LEU A CA 1
ATOM 4996 C C . LEU A 1 661 ? -3.441 -24.391 -7.516 1 83.94 661 LEU A C 1
ATOM 4998 O O . LEU A 1 661 ? -3.361 -23.25 -7.07 1 83.94 661 LEU A O 1
ATOM 5002 N N . ALA A 1 662 ? -3.824 -24.609 -8.734 1 86.38 662 ALA A N 1
ATOM 5003 C CA . ALA A 1 662 ? -4.297 -23.547 -9.617 1 86.38 662 ALA A CA 1
ATOM 5004 C C . ALA A 1 662 ? -5.52 -22.844 -9.031 1 86.38 662 ALA A C 1
ATOM 5006 O O . ALA A 1 662 ? -5.629 -21.609 -9.094 1 86.38 662 ALA A O 1
ATOM 5007 N N . THR A 1 663 ? -6.375 -23.547 -8.453 1 85.81 663 THR A N 1
ATOM 5008 C CA . THR A 1 663 ? -7.566 -23 -7.82 1 85.81 663 THR A CA 1
ATOM 5009 C C . THR A 1 663 ? -7.191 -22.141 -6.613 1 85.81 663 THR A C 1
ATOM 5011 O O . THR A 1 663 ? -7.762 -21.062 -6.406 1 85.81 663 THR A O 1
ATOM 5014 N N . GLU A 1 664 ? -6.281 -22.609 -5.902 1 84.31 664 GLU A N 1
ATOM 5015 C CA . GLU A 1 664 ? -5.805 -21.859 -4.746 1 84.31 664 GLU A CA 1
ATOM 5016 C C . GLU A 1 664 ? -5.184 -20.531 -5.168 1 84.31 664 GLU A C 1
ATOM 5018 O O . GLU A 1 664 ? -5.457 -19.484 -4.562 1 84.31 664 GLU A O 1
ATOM 5023 N N . LEU A 1 665 ? -4.371 -20.578 -6.164 1 84.19 665 LEU A N 1
ATOM 5024 C CA . LEU A 1 665 ? -3.75 -19.359 -6.695 1 84.19 665 LEU A CA 1
ATOM 5025 C C . LEU A 1 665 ? -4.805 -18.391 -7.207 1 84.19 665 LEU A C 1
ATOM 5027 O O . LEU A 1 665 ? -4.715 -17.188 -6.961 1 84.19 665 LEU A O 1
ATOM 5031 N N . ARG A 1 666 ? -5.84 -18.859 -7.805 1 85.88 666 ARG A N 1
ATOM 5032 C CA . ARG A 1 666 ? -6.938 -18.047 -8.312 1 85.88 666 ARG A CA 1
ATOM 5033 C C . ARG A 1 666 ? -7.711 -17.406 -7.164 1 85.88 666 ARG A C 1
ATOM 5035 O O . ARG A 1 666 ? -8.133 -16.25 -7.27 1 85.88 666 ARG A O 1
ATOM 5042 N N . THR A 1 667 ? -7.828 -18.141 -6.18 1 83.62 667 THR A N 1
ATOM 5043 C CA . THR A 1 667 ? -8.531 -17.625 -5.012 1 83.62 667 THR A CA 1
ATOM 5044 C C . THR A 1 667 ? -7.77 -16.453 -4.402 1 83.62 667 THR A C 1
ATOM 5046 O O . THR A 1 667 ? -8.367 -15.453 -4.004 1 83.62 667 THR A O 1
ATOM 5049 N N . VAL A 1 668 ? -6.461 -16.578 -4.324 1 78.19 668 VAL A N 1
ATOM 5050 C CA . VAL A 1 668 ? -5.625 -15.508 -3.791 1 78.19 668 VAL A CA 1
ATOM 5051 C C . VAL A 1 668 ? -5.758 -14.266 -4.668 1 78.19 668 VAL A C 1
ATOM 5053 O O . VAL A 1 668 ? -5.914 -13.148 -4.156 1 78.19 668 VAL A O 1
ATOM 5056 N N . VAL A 1 669 ? -5.766 -14.445 -5.988 1 79.94 669 VAL A N 1
ATOM 5057 C CA . VAL A 1 669 ? -5.84 -13.344 -6.945 1 79.94 669 VAL A CA 1
ATOM 5058 C C . VAL A 1 669 ? -7.246 -12.75 -6.941 1 79.94 669 VAL A C 1
ATOM 5060 O O . VAL A 1 669 ? -7.418 -11.539 -7.066 1 79.94 669 VAL A O 1
ATOM 5063 N N . SER A 1 670 ? -8.203 -13.57 -6.793 1 81.56 670 SER A N 1
ATOM 5064 C CA . SER A 1 670 ? -9.594 -13.133 -6.859 1 81.56 670 SER A CA 1
ATOM 5065 C C . SER A 1 670 ? -9.945 -12.234 -5.68 1 81.56 670 SER A C 1
ATOM 5067 O O . SER A 1 670 ? -10.914 -11.469 -5.742 1 81.56 670 SER A O 1
ATOM 5069 N N . ARG A 1 671 ? -9.18 -12.289 -4.645 1 78.88 671 ARG A N 1
ATOM 5070 C CA . ARG A 1 671 ? -9.383 -11.414 -3.49 1 78.88 671 ARG A CA 1
ATOM 5071 C C . ARG A 1 671 ? -9.062 -9.961 -3.836 1 78.88 671 ARG A C 1
ATOM 5073 O O . ARG A 1 671 ? -9.523 -9.047 -3.15 1 78.88 671 ARG A O 1
ATOM 5080 N N . PHE A 1 672 ? -8.281 -9.867 -4.895 1 80.12 672 PHE A N 1
ATOM 5081 C CA . PHE A 1 672 ? -7.844 -8.523 -5.266 1 80.12 672 PHE A CA 1
ATOM 5082 C C . PHE A 1 672 ? -8.414 -8.133 -6.621 1 80.12 672 PHE A C 1
ATOM 5084 O O . PHE A 1 672 ? -8.438 -8.938 -7.551 1 80.12 672 PHE A O 1
ATOM 5091 N N . LYS A 1 673 ? -9.172 -7.156 -6.711 1 77.5 673 LYS A N 1
ATOM 5092 C CA . LYS A 1 673 ? -9.656 -6.621 -7.98 1 77.5 673 LYS A CA 1
ATOM 5093 C C . LYS A 1 673 ? -8.625 -5.695 -8.617 1 77.5 673 LYS A C 1
ATOM 5095 O O . LYS A 1 673 ? -8.25 -4.68 -8.023 1 77.5 673 LYS A O 1
ATOM 5100 N N . VAL A 1 674 ? -7.973 -6.004 -9.688 1 74.69 674 VAL A N 1
ATOM 5101 C CA . VAL A 1 674 ? -6.941 -5.188 -10.312 1 74.69 674 VAL A CA 1
ATOM 5102 C C . VAL A 1 674 ? -7.535 -4.414 -11.492 1 74.69 674 VAL A C 1
ATOM 5104 O O . VAL A 1 674 ? -8.453 -4.895 -12.156 1 74.69 674 VAL A O 1
ATOM 5107 N N . MET B 1 1 ? -19.344 28.266 -5.043 1 49.72 1 MET B N 1
ATOM 5108 C CA . MET B 1 1 ? -17.922 28.469 -5.285 1 49.72 1 MET B CA 1
ATOM 5109 C C . MET B 1 1 ? -17.141 28.406 -3.979 1 49.72 1 MET B C 1
ATOM 5111 O O . MET B 1 1 ? -17.453 29.109 -3.021 1 49.72 1 MET B O 1
ATOM 5115 N N . ASN B 1 2 ? -16.531 27.391 -3.709 1 62.69 2 ASN B N 1
ATOM 5116 C CA . ASN B 1 2 ? -15.945 27.156 -2.395 1 62.69 2 ASN B CA 1
ATOM 5117 C C . ASN B 1 2 ? -14.953 28.25 -2.012 1 62.69 2 ASN B C 1
ATOM 5119 O O . ASN B 1 2 ? -13.914 28.406 -2.658 1 62.69 2 ASN B O 1
ATOM 5123 N N . ILE B 1 3 ? -15.508 29.266 -1.393 1 73.94 3 ILE B N 1
ATOM 5124 C CA . ILE B 1 3 ? -14.828 30.484 -0.954 1 73.94 3 ILE B CA 1
ATOM 5125 C C . ILE B 1 3 ? -13.422 30.141 -0.471 1 73.94 3 ILE B C 1
ATOM 5127 O O . ILE B 1 3 ? -12.5 30.953 -0.582 1 73.94 3 ILE B O 1
ATOM 5131 N N . LEU B 1 4 ? -13.258 28.875 -0.181 1 78.25 4 LEU B N 1
ATOM 5132 C CA . LEU B 1 4 ? -11.969 28.469 0.362 1 78.25 4 LEU B CA 1
ATOM 5133 C C . LEU B 1 4 ? -11.062 27.906 -0.735 1 78.25 4 LEU B C 1
ATOM 5135 O O . LEU B 1 4 ? -9.906 27.562 -0.481 1 78.25 4 LEU B O 1
ATOM 5139 N N . ALA B 1 5 ? -11.562 27.906 -1.995 1 80.12 5 ALA B N 1
ATOM 5140 C CA . ALA B 1 5 ? -10.859 27.234 -3.088 1 80.12 5 ALA B CA 1
ATOM 5141 C C . ALA B 1 5 ? -9.492 27.859 -3.328 1 80.12 5 ALA B C 1
ATOM 5143 O O . ALA B 1 5 ? -8.492 27.156 -3.447 1 80.12 5 ALA B O 1
ATOM 5144 N N . PRO B 1 6 ? -9.477 29.234 -3.303 1 74.69 6 PRO B N 1
ATOM 5145 C CA . PRO B 1 6 ? -8.148 29.797 -3.533 1 74.69 6 PRO B CA 1
ATOM 5146 C C . PRO B 1 6 ? -7.176 29.5 -2.396 1 74.69 6 PRO B C 1
ATOM 5148 O O . PRO B 1 6 ? -5.996 29.219 -2.641 1 74.69 6 PRO B O 1
ATOM 5151 N N . ALA B 1 7 ? -7.629 29.469 -1.229 1 79.31 7 ALA B N 1
ATOM 5152 C CA . ALA B 1 7 ? -6.773 29.172 -0.086 1 79.31 7 ALA B CA 1
ATOM 5153 C C . ALA B 1 7 ? -6.336 27.703 -0.106 1 79.31 7 ALA B C 1
ATOM 5155 O O . ALA B 1 7 ? -5.195 27.391 0.231 1 79.31 7 ALA B O 1
ATOM 5156 N N . VAL B 1 8 ? -7.238 27 -0.568 1 80.25 8 VAL B N 1
ATOM 5157 C CA . VAL B 1 8 ? -6.949 25.578 -0.606 1 80.25 8 VAL B CA 1
ATOM 5158 C C . VAL B 1 8 ? -5.934 25.281 -1.71 1 80.25 8 VAL B C 1
ATOM 5160 O O . VAL B 1 8 ? -5.004 24.5 -1.514 1 80.25 8 VAL B O 1
ATOM 5163 N N . THR B 1 9 ? -6.074 25.906 -2.828 1 77.69 9 THR B N 1
ATOM 5164 C CA . THR B 1 9 ? -5.141 25.688 -3.928 1 77.69 9 THR B CA 1
ATOM 5165 C C . THR B 1 9 ? -3.75 26.203 -3.566 1 77.69 9 THR B C 1
ATOM 5167 O O . THR B 1 9 ? -2.744 25.578 -3.912 1 77.69 9 THR B O 1
ATOM 5170 N N . LEU B 1 10 ? -3.75 27.281 -2.875 1 78 10 LEU B N 1
ATOM 5171 C CA . LEU B 1 10 ? -2.463 27.812 -2.443 1 78 10 LEU B CA 1
ATOM 5172 C C . LEU B 1 10 ? -1.818 26.906 -1.4 1 78 10 LEU B C 1
ATOM 5174 O O . LEU B 1 10 ? -0.607 26.672 -1.433 1 78 10 LEU B O 1
ATOM 5178 N N . ALA B 1 11 ? -2.648 26.438 -0.524 1 78.06 11 ALA B N 1
ATOM 5179 C CA . ALA B 1 11 ? -2.148 25.547 0.518 1 78.06 11 ALA B CA 1
ATOM 5180 C C . ALA B 1 11 ? -1.604 24.25 -0.082 1 78.06 11 ALA B C 1
ATOM 5182 O O . ALA B 1 11 ? -0.622 23.703 0.415 1 78.06 11 ALA B O 1
ATOM 5183 N N . ASN B 1 12 ? -2.211 23.906 -1.167 1 79.38 12 ASN B N 1
ATOM 5184 C CA . ASN B 1 12 ? -1.796 22.656 -1.796 1 79.38 12 ASN B CA 1
ATOM 5185 C C . ASN B 1 12 ? -0.477 22.828 -2.545 1 79.38 12 ASN B C 1
ATOM 5187 O O . ASN B 1 12 ? 0.239 21.844 -2.768 1 79.38 12 ASN B O 1
ATOM 5191 N N . ARG B 1 13 ? -0.15 24.047 -2.859 1 76.56 13 ARG B N 1
ATOM 5192 C CA . ARG B 1 13 ? 1.071 24.281 -3.619 1 76.56 13 ARG B CA 1
ATOM 5193 C C . ARG B 1 13 ? 2.26 24.5 -2.691 1 76.56 13 ARG B C 1
ATOM 5195 O O . ARG B 1 13 ? 3.414 24.391 -3.113 1 76.56 13 ARG B O 1
ATOM 5202 N N . LEU B 1 14 ? 1.977 24.688 -1.433 1 77.88 14 LEU B N 1
ATOM 5203 C CA . LEU B 1 14 ? 3.051 25 -0.494 1 77.88 14 LEU B CA 1
ATOM 5204 C C . LEU B 1 14 ? 3.406 23.781 0.347 1 77.88 14 LEU B C 1
ATOM 5206 O O . LEU B 1 14 ? 2.529 22.984 0.705 1 77.88 14 LEU B O 1
ATOM 5210 N N . ARG B 1 15 ? 4.75 23.625 0.526 1 84.5 15 ARG B N 1
ATOM 5211 C CA . ARG B 1 15 ? 5.219 22.547 1.407 1 84.5 15 ARG B CA 1
ATOM 5212 C C . ARG B 1 15 ? 4.855 22.844 2.859 1 84.5 15 ARG B C 1
ATOM 5214 O O . ARG B 1 15 ? 4.445 23.953 3.191 1 84.5 15 ARG B O 1
ATOM 5221 N N . PHE B 1 16 ? 4.918 22.047 3.76 1 77.25 16 PHE B N 1
ATOM 5222 C CA . PHE B 1 16 ? 4.457 22.141 5.141 1 77.25 16 PHE B CA 1
ATOM 5223 C C . PHE B 1 16 ? 5.234 23.203 5.902 1 77.25 16 PHE B C 1
ATOM 5225 O O . PHE B 1 16 ? 4.645 24.047 6.594 1 77.25 16 PHE B O 1
ATOM 5232 N N . PRO B 1 17 ? 6.578 23.219 5.668 1 77.06 17 PRO B N 1
ATOM 5233 C CA . PRO B 1 17 ? 7.285 24.266 6.398 1 77.06 17 PRO B CA 1
ATOM 5234 C C . PRO B 1 17 ? 6.891 25.672 5.938 1 77.06 17 PRO B C 1
ATOM 5236 O O . PRO B 1 17 ? 6.82 26.594 6.75 1 77.06 17 PRO B O 1
ATOM 5239 N N . THR B 1 18 ? 6.594 25.828 4.707 1 78.62 18 THR B N 1
ATOM 5240 C CA . THR B 1 18 ? 6.207 27.141 4.191 1 78.62 18 THR B CA 1
ATOM 5241 C C . THR B 1 18 ? 4.793 27.5 4.633 1 78.62 18 THR B C 1
ATOM 5243 O O . THR B 1 18 ? 4.504 28.656 4.918 1 78.62 18 THR B O 1
ATOM 5246 N N . LYS B 1 19 ? 3.932 26.5 4.777 1 77.5 19 LYS B N 1
ATOM 5247 C CA . LYS B 1 19 ? 2.574 26.75 5.258 1 77.5 19 LYS B CA 1
ATOM 5248 C C . LYS B 1 19 ? 2.586 27.25 6.695 1 77.5 19 LYS B C 1
ATOM 5250 O O . LYS B 1 19 ? 1.896 28.219 7.023 1 77.5 19 LYS B O 1
ATOM 5255 N N . PHE B 1 20 ? 3.516 26.672 7.461 1 77.31 20 PHE B N 1
ATOM 5256 C CA . PHE B 1 20 ? 3.576 27.047 8.867 1 77.31 20 PHE B CA 1
ATOM 5257 C C . PHE B 1 20 ? 4.301 28.375 9.047 1 77.31 20 PHE B C 1
ATOM 5259 O O . PHE B 1 20 ? 3.973 29.156 9.945 1 77.31 20 PHE B O 1
ATOM 5266 N N . ALA B 1 21 ? 5.188 28.578 8.086 1 77.38 21 ALA B N 1
ATOM 5267 C CA . ALA B 1 21 ? 5.883 29.859 8.133 1 77.38 21 ALA B CA 1
ATOM 5268 C C . ALA B 1 21 ? 4.938 31.016 7.781 1 77.38 21 ALA B C 1
ATOM 5270 O O . ALA B 1 21 ? 4.977 32.062 8.414 1 77.38 21 ALA B O 1
ATOM 5271 N N . VAL B 1 22 ? 4.094 30.75 6.82 1 76.94 22 VAL B N 1
ATOM 5272 C CA . VAL B 1 22 ? 3.129 31.766 6.418 1 76.94 22 VAL B CA 1
ATOM 5273 C C . VAL B 1 22 ? 2.127 32 7.543 1 76.94 22 VAL B C 1
ATOM 5275 O O . VAL B 1 22 ? 1.787 33.156 7.848 1 76.94 22 VAL B O 1
ATOM 5278 N N . LEU B 1 23 ? 1.789 30.969 8.227 1 76.5 23 LEU B N 1
ATOM 5279 C CA . LEU B 1 23 ? 0.862 31.078 9.344 1 76.5 23 LEU B CA 1
ATOM 5280 C C . LEU B 1 23 ? 1.508 31.828 10.508 1 76.5 23 LEU B C 1
ATOM 5282 O O . LEU B 1 23 ? 0.876 32.688 11.125 1 76.5 23 LEU B O 1
ATOM 5286 N N . ALA B 1 24 ? 2.783 31.484 10.719 1 75.88 24 ALA B N 1
ATOM 5287 C CA . ALA B 1 24 ? 3.514 32.156 11.789 1 75.88 24 ALA B CA 1
ATOM 5288 C C . ALA B 1 24 ? 3.65 33.656 11.5 1 75.88 24 ALA B C 1
ATOM 5290 O O . ALA B 1 24 ? 3.482 34.469 12.398 1 75.88 24 ALA B O 1
ATOM 5291 N N . PHE B 1 25 ? 3.855 34 10.258 1 76.75 25 PHE B N 1
ATOM 5292 C CA . PHE B 1 25 ? 4.031 35.375 9.859 1 76.75 25 PHE B CA 1
ATOM 5293 C C . PHE B 1 25 ? 2.73 36.156 10 1 76.75 25 PHE B C 1
ATOM 5295 O O . PHE B 1 25 ? 2.727 37.281 10.484 1 76.75 25 PHE B O 1
ATOM 5302 N N . ILE B 1 26 ? 1.644 35.531 9.695 1 74.94 26 ILE B N 1
ATOM 5303 C CA . ILE B 1 26 ? 0.346 36.188 9.703 1 74.94 26 ILE B CA 1
ATOM 5304 C C . ILE B 1 26 ? -0.095 36.438 11.148 1 74.94 26 ILE B C 1
ATOM 5306 O O . ILE B 1 26 ? -0.761 37.406 11.445 1 74.94 26 ILE B O 1
ATOM 5310 N N . VAL B 1 27 ? 0.449 35.562 12.086 1 76.19 27 VAL B N 1
ATOM 5311 C CA . VAL B 1 27 ? 0.078 35.656 13.492 1 76.19 27 VAL B CA 1
ATOM 5312 C C . VAL B 1 27 ? 1.023 36.625 14.195 1 76.19 27 VAL B C 1
ATOM 5314 O O . VAL B 1 27 ? 0.582 37.5 14.953 1 76.19 27 VAL B O 1
ATOM 5317 N N . LEU B 1 28 ? 2.352 36.625 13.867 1 76.25 28 LEU B N 1
ATOM 5318 C CA . LEU B 1 28 ? 3.369 37.344 14.617 1 76.25 28 LEU B CA 1
ATOM 5319 C C . LEU B 1 28 ? 3.4 38.812 14.219 1 76.25 28 LEU B C 1
ATOM 5321 O O . LEU B 1 28 ? 3.66 39.688 15.055 1 76.25 28 LEU B O 1
ATOM 5325 N N . VAL B 1 29 ? 3.004 39.156 13.023 1 76.75 29 VAL B N 1
ATOM 5326 C CA . VAL B 1 29 ? 3.141 40.531 12.539 1 76.75 29 VAL B CA 1
ATOM 5327 C C . VAL B 1 29 ? 2.131 41.438 13.25 1 76.75 29 VAL B C 1
ATOM 5329 O O . VAL B 1 29 ? 2.504 42.438 13.836 1 76.75 29 VAL B O 1
ATOM 5332 N N . PRO B 1 30 ? 0.833 40.969 13.266 1 74.69 30 PRO B N 1
ATOM 5333 C CA . PRO B 1 30 ? -0.104 41.844 13.992 1 74.69 30 PRO B CA 1
ATOM 5334 C C . PRO B 1 30 ? 0.17 41.875 15.492 1 74.69 30 PRO B C 1
ATOM 5336 O O . PRO B 1 30 ? -0.02 42.938 16.125 1 74.69 30 PRO B O 1
ATOM 5339 N N . LEU B 1 31 ? 0.688 40.844 16.094 1 77.56 31 LEU B N 1
ATOM 5340 C CA . LEU B 1 31 ? 0.989 40.812 17.516 1 77.56 31 LEU B CA 1
ATOM 5341 C C . LEU B 1 31 ? 2.164 41.719 17.844 1 77.56 31 LEU B C 1
ATOM 5343 O O . LEU B 1 31 ? 2.135 42.438 18.844 1 77.56 31 LEU B O 1
ATOM 5347 N N . LEU B 1 32 ? 3.131 41.781 16.953 1 77.19 32 LEU B N 1
ATOM 5348 C CA . LEU B 1 32 ? 4.301 42.625 17.156 1 77.19 32 LEU B CA 1
ATOM 5349 C C . LEU B 1 32 ? 3.959 44.094 16.922 1 77.19 32 LEU B C 1
ATOM 5351 O O . LEU B 1 32 ? 4.445 44.969 17.641 1 77.19 32 LEU B O 1
ATOM 5355 N N . LEU B 1 33 ? 3.086 44.344 15.977 1 76.94 33 LEU B N 1
ATOM 5356 C CA . LEU B 1 33 ? 2.707 45.719 15.68 1 76.94 33 LEU B CA 1
ATOM 5357 C C . LEU B 1 33 ? 1.886 46.312 16.812 1 76.94 33 LEU B C 1
ATOM 5359 O O . LEU B 1 33 ? 2.146 47.438 17.266 1 76.94 33 LEU B O 1
ATOM 5363 N N . LEU B 1 34 ? 0.957 45.438 17.312 1 75.81 34 LEU B N 1
ATOM 5364 C CA . LEU B 1 34 ? 0.131 45.906 18.422 1 75.81 34 LEU B CA 1
ATOM 5365 C C . LEU B 1 34 ? 0.952 46.031 19.703 1 75.81 34 LEU B C 1
ATOM 5367 O O . LEU B 1 34 ? 0.792 46.969 20.453 1 75.81 34 LEU B O 1
ATOM 5371 N N . GLY B 1 35 ? 1.884 45.031 19.828 1 75.88 35 GLY B N 1
ATOM 5372 C CA . GLY B 1 35 ? 2.742 45.094 21 1 75.88 35 GLY B CA 1
ATOM 5373 C C . GLY B 1 35 ? 3.678 46.281 21.016 1 75.88 35 GLY B C 1
ATOM 5374 O O . GLY B 1 35 ? 3.836 46.938 22.047 1 75.88 35 GLY B O 1
ATOM 5375 N N . THR B 1 36 ? 4.199 46.719 19.891 1 78.69 36 THR B N 1
ATOM 5376 C CA . THR B 1 36 ? 5.121 47.844 19.797 1 78.69 36 THR B CA 1
ATOM 5377 C C . THR B 1 36 ? 4.387 49.156 20.016 1 78.69 36 THR B C 1
ATOM 5379 O O . THR B 1 36 ? 4.898 50.062 20.688 1 78.69 36 THR B O 1
ATOM 5382 N N . ARG B 1 37 ? 3.213 49.25 19.531 1 76.62 37 ARG B N 1
ATOM 5383 C CA . ARG B 1 37 ? 2.441 50.469 19.719 1 76.62 37 ARG B CA 1
ATOM 5384 C C . ARG B 1 37 ? 2.084 50.688 21.188 1 76.62 37 ARG B C 1
ATOM 5386 O O . ARG B 1 37 ? 2.135 51.812 21.688 1 76.62 37 ARG B O 1
ATOM 5393 N N . PHE B 1 38 ? 1.797 49.594 21.781 1 79.25 38 PHE B N 1
ATOM 5394 C CA . PHE B 1 38 ? 1.444 49.688 23.203 1 79.25 38 PHE B CA 1
ATOM 5395 C C . PHE B 1 38 ? 2.656 50.062 24.031 1 79.25 38 PHE B C 1
ATOM 5397 O O . PHE B 1 38 ? 2.541 50.875 24.969 1 79.25 38 PHE B O 1
ATOM 5404 N N . ILE B 1 39 ? 3.861 49.656 23.672 1 80.94 39 ILE B N 1
ATOM 5405 C CA . ILE B 1 39 ? 5.086 49.938 24.406 1 80.94 39 ILE B CA 1
ATOM 5406 C C . ILE B 1 39 ? 5.477 51.406 24.188 1 80.94 39 ILE B C 1
ATOM 5408 O O . ILE B 1 39 ? 5.918 52.094 25.125 1 80.94 39 ILE B O 1
ATOM 5412 N N . VAL B 1 40 ? 5.227 51.875 23.016 1 80.88 40 VAL B N 1
ATOM 5413 C CA . VAL B 1 40 ? 5.559 53.281 22.719 1 80.88 40 VAL B CA 1
ATOM 5414 C C . VAL B 1 40 ? 4.652 54.219 23.5 1 80.88 40 VAL B C 1
ATOM 5416 O O . VAL B 1 40 ? 5.113 55.219 24.062 1 80.88 40 VAL B O 1
ATOM 5419 N N . GLN B 1 41 ? 3.43 53.781 23.594 1 78.12 41 GLN B N 1
ATOM 5420 C CA . GLN B 1 41 ? 2.486 54.594 24.359 1 78.12 41 GLN B CA 1
ATOM 5421 C C . GLN B 1 41 ? 2.873 54.625 25.844 1 78.12 41 GLN B C 1
ATOM 5423 O O . GLN B 1 41 ? 2.814 55.688 26.469 1 78.12 41 GLN B O 1
ATOM 5428 N N . LEU B 1 42 ? 3.291 53.531 26.406 1 80.12 42 LEU B N 1
ATOM 5429 C CA . LEU B 1 42 ? 3.686 53.469 27.797 1 80.12 42 LEU B CA 1
ATOM 5430 C C . LEU B 1 42 ? 4.969 54.25 28.047 1 80.12 42 LEU B C 1
ATOM 5432 O O . LEU B 1 42 ? 5.098 54.938 29.062 1 80.12 42 LEU B O 1
ATOM 5436 N N . ASN B 1 43 ? 5.867 54.281 27.078 1 84.5 43 ASN B N 1
ATOM 5437 C CA . ASN B 1 43 ? 7.121 55.031 27.188 1 84.5 43 ASN B CA 1
ATOM 5438 C C . ASN B 1 43 ? 6.891 56.531 27.109 1 84.5 43 ASN B C 1
ATOM 5440 O O . ASN B 1 43 ? 7.551 57.312 27.828 1 84.5 43 ASN B O 1
ATOM 5444 N N . ASP B 1 44 ? 5.891 56.938 26.359 1 82.81 44 ASP B N 1
ATOM 5445 C CA . ASP B 1 44 ? 5.559 58.344 26.266 1 82.81 44 ASP B CA 1
ATOM 5446 C C . ASP B 1 44 ? 4.977 58.875 27.578 1 82.81 44 ASP B C 1
ATOM 5448 O O . ASP B 1 44 ? 5.348 59.938 28.047 1 82.81 44 ASP B O 1
ATOM 5452 N N . SER B 1 45 ? 4.129 58.062 28.109 1 82.81 45 SER B N 1
ATOM 5453 C CA . SER B 1 45 ? 3.529 58.438 29.375 1 82.81 45 SER B CA 1
ATOM 5454 C C . SER B 1 45 ? 4.582 58.531 30.484 1 82.81 45 SER B C 1
ATOM 5456 O O . SER B 1 45 ? 4.539 59.438 31.312 1 82.81 45 SER B O 1
ATOM 5458 N N . LEU B 1 46 ? 5.582 57.75 30.5 1 85.5 46 LEU B N 1
ATOM 5459 C CA . LEU B 1 46 ? 6.652 57.719 31.484 1 85.5 46 LEU B CA 1
ATOM 5460 C C . LEU B 1 46 ? 7.578 58.938 31.297 1 85.5 46 LEU B C 1
ATOM 5462 O O . LEU B 1 46 ? 8.039 59.5 32.281 1 85.5 46 LEU B O 1
ATOM 5466 N N . ALA B 1 47 ? 7.781 59.344 30.078 1 86.06 47 ALA B N 1
ATOM 5467 C CA . ALA B 1 47 ? 8.633 60.469 29.781 1 86.06 47 ALA B CA 1
ATOM 5468 C C . ALA B 1 47 ? 7.996 61.781 30.297 1 86.06 47 ALA B C 1
ATOM 5470 O O . ALA B 1 47 ? 8.688 62.656 30.828 1 86.06 47 ALA B O 1
ATOM 5471 N N . VAL B 1 48 ? 6.684 61.781 30.188 1 85.31 48 VAL B N 1
ATOM 5472 C CA . VAL B 1 48 ? 5.961 62.969 30.656 1 85.31 48 VAL B CA 1
ATOM 5473 C C . VAL B 1 48 ? 6.074 63.062 32.188 1 85.31 48 VAL B C 1
ATOM 5475 O O . VAL B 1 48 ? 6.352 64.125 32.719 1 85.31 48 VAL B O 1
ATOM 5478 N N . ILE B 1 49 ? 5.98 61.938 32.875 1 86.94 49 ILE B N 1
ATOM 5479 C CA . ILE B 1 49 ? 6.051 61.938 34.344 1 86.94 49 ILE B CA 1
ATOM 5480 C C . ILE B 1 49 ? 7.461 62.312 34.781 1 86.94 49 ILE B C 1
ATOM 5482 O O . ILE B 1 49 ? 7.633 63.062 35.75 1 86.94 49 ILE B O 1
ATOM 5486 N N . ARG B 1 50 ? 8.469 62.031 34.125 1 89.5 50 ARG B N 1
ATOM 5487 C CA . ARG B 1 50 ? 9.852 62.375 34.469 1 89.5 50 ARG B CA 1
ATOM 5488 C C . ARG B 1 50 ? 10.125 63.844 34.281 1 89.5 50 ARG B C 1
ATOM 5490 O O . ARG B 1 50 ? 10.844 64.438 35.062 1 89.5 50 ARG B O 1
ATOM 5497 N N . SER B 1 51 ? 9.508 64.375 33.219 1 90.69 51 SER B N 1
ATOM 5498 C CA . SER B 1 51 ? 9.648 65.812 33 1 90.69 51 SER B CA 1
ATOM 5499 C C . SER B 1 51 ? 8.969 66.625 34.094 1 90.69 51 SER B C 1
ATOM 5501 O O . SER B 1 51 ? 9.492 67.625 34.531 1 90.69 51 SER B O 1
ATOM 5503 N N . GLU B 1 52 ? 7.926 66.062 34.531 1 90.88 52 GLU B N 1
ATOM 5504 C CA . GLU B 1 52 ? 7.223 66.688 35.625 1 90.88 52 GLU B CA 1
ATOM 5505 C C . GLU B 1 52 ? 8.047 66.688 36.906 1 90.88 52 GLU B C 1
ATOM 5507 O O . GLU B 1 52 ? 8.07 67.625 37.688 1 90.88 52 GLU B O 1
ATOM 5512 N N . GLN B 1 53 ? 8.672 65.562 37.125 1 91.06 53 GLN B N 1
ATOM 5513 C CA . GLN B 1 53 ? 9.523 65.438 38.312 1 91.06 53 GLN B CA 1
ATOM 5514 C C . GLN B 1 53 ? 10.672 66.438 38.25 1 91.06 53 GLN B C 1
ATOM 5516 O O . GLN B 1 53 ? 11.031 67.062 39.281 1 91.06 53 GLN B O 1
ATOM 5521 N N . THR B 1 54 ? 11.188 66.625 37.125 1 92.38 54 THR B N 1
ATOM 5522 C CA . THR B 1 54 ? 12.25 67.625 36.938 1 92.38 54 THR B CA 1
ATOM 5523 C C . THR B 1 54 ? 11.734 69 37.25 1 92.38 54 THR B C 1
ATOM 5525 O O . THR B 1 54 ? 12.422 69.812 37.906 1 92.38 54 THR B O 1
ATOM 5528 N N . GLY B 1 55 ? 10.57 69.312 36.781 1 92.81 55 GLY B N 1
ATOM 5529 C CA . GLY B 1 55 ? 9.961 70.562 37.094 1 92.81 55 GLY B CA 1
ATOM 5530 C C . GLY B 1 55 ? 9.758 70.812 38.562 1 92.81 55 GLY B C 1
ATOM 5531 O O . GLY B 1 55 ? 10.047 71.875 39.094 1 92.81 55 GLY B O 1
ATOM 5532 N N . GLN B 1 56 ? 9.305 69.812 39.188 1 93.44 56 GLN B N 1
ATOM 5533 C CA . GLN B 1 56 ? 9.055 69.875 40.625 1 93.44 56 GLN B CA 1
ATOM 5534 C C . GLN B 1 56 ? 10.352 70.125 41.406 1 93.44 56 GLN B C 1
ATOM 5536 O O . GLN B 1 56 ? 10.398 70.938 42.344 1 93.44 56 GLN B O 1
ATOM 5541 N N . ARG B 1 57 ? 11.383 69.5 41.062 1 92.19 57 ARG B N 1
ATOM 5542 C CA . ARG B 1 57 ? 12.68 69.688 41.719 1 92.19 57 ARG B CA 1
ATOM 5543 C C . ARG B 1 57 ? 13.195 71.125 41.5 1 92.19 57 ARG B C 1
ATOM 5545 O O . ARG B 1 57 ? 13.758 71.75 42.438 1 92.19 57 ARG B O 1
ATOM 5552 N N . TYR B 1 58 ? 13.008 71.625 40.344 1 95.06 58 TYR B N 1
ATOM 5553 C CA . TYR B 1 58 ? 13.391 73 40.031 1 95.06 58 TYR B CA 1
ATOM 5554 C C . TYR B 1 58 ? 12.641 74 40.906 1 95.06 58 TYR B C 1
ATOM 5556 O O . TYR B 1 58 ? 13.242 74.875 41.438 1 95.06 58 TYR B O 1
ATOM 5564 N N . LEU B 1 59 ? 11.383 73.75 41.062 1 94 59 LEU B N 1
ATOM 5565 C CA . LEU B 1 59 ? 10.531 74.625 41.781 1 94 59 LEU B CA 1
ATOM 5566 C C . LEU B 1 59 ? 10.828 74.625 43.281 1 94 59 LEU B C 1
ATOM 5568 O O . LEU B 1 59 ? 10.648 75.625 44 1 94 59 LEU B O 1
ATOM 5572 N N . LEU B 1 60 ? 11.281 73.562 43.75 1 94.19 60 LEU B N 1
ATOM 5573 C CA . LEU B 1 60 ? 11.695 73.438 45.156 1 94.19 60 LEU B CA 1
ATOM 5574 C C . LEU B 1 60 ? 12.867 74.375 45.438 1 94.19 60 LEU B C 1
ATOM 5576 O O . LEU B 1 60 ? 12.992 74.875 46.531 1 94.19 60 LEU B O 1
ATOM 5580 N N . ASP B 1 61 ? 13.609 74.688 44.375 1 95 61 ASP B N 1
ATOM 5581 C CA . ASP B 1 61 ? 14.758 75.562 44.562 1 95 61 ASP B CA 1
ATOM 5582 C C . ASP B 1 61 ? 14.367 77.062 44.312 1 95 61 ASP B C 1
ATOM 5584 O O . ASP B 1 61 ? 15.102 77.938 44.719 1 95 61 ASP B O 1
ATOM 5588 N N . VAL B 1 62 ? 13.242 77.25 43.781 1 96 62 VAL B N 1
ATOM 5589 C CA . VAL B 1 62 ? 12.734 78.625 43.594 1 96 62 VAL B CA 1
ATOM 5590 C C . VAL B 1 62 ? 11.992 79.062 44.875 1 96 62 VAL B C 1
ATOM 5592 O O . VAL B 1 62 ? 11.977 80.25 45.188 1 96 62 VAL B O 1
ATOM 5595 N N . THR B 1 63 ? 11.438 78.188 45.562 1 94.94 63 THR B N 1
ATOM 5596 C CA . THR B 1 63 ? 10.578 78.438 46.719 1 94.94 63 THR B CA 1
ATOM 5597 C C . THR B 1 63 ? 11.32 79.25 47.781 1 94.94 63 THR B C 1
ATOM 5599 O O . THR B 1 63 ? 10.812 80.25 48.281 1 94.94 63 THR B O 1
ATOM 5602 N N . PRO B 1 64 ? 12.578 78.938 48.094 1 94.94 64 PRO B N 1
ATOM 5603 C CA . PRO B 1 64 ? 13.289 79.75 49.094 1 94.94 64 PRO B CA 1
ATOM 5604 C C . PRO B 1 64 ? 13.531 81.188 48.625 1 94.94 64 PRO B C 1
ATOM 5606 O O . PRO B 1 64 ? 13.531 82.125 49.438 1 94.94 64 PRO B O 1
ATOM 5609 N N . ILE B 1 65 ? 13.711 81.438 47.438 1 96.38 65 ILE B N 1
ATOM 5610 C CA . ILE B 1 65 ? 13.906 82.812 46.906 1 96.38 65 ILE B CA 1
ATOM 5611 C C . ILE B 1 65 ? 12.648 83.625 47.125 1 96.38 65 ILE B C 1
ATOM 5613 O O . ILE B 1 65 ? 12.727 84.75 47.562 1 96.38 65 ILE B O 1
ATOM 5617 N N . LEU B 1 66 ? 11.539 83 46.906 1 94.88 66 LEU B N 1
ATOM 5618 C CA . LEU B 1 66 ? 10.258 83.688 47.125 1 94.88 66 LEU B CA 1
ATOM 5619 C C . LEU B 1 66 ? 10.094 84.062 48.594 1 94.88 66 LEU B C 1
ATOM 5621 O O . LEU B 1 66 ? 9.758 85.188 48.938 1 94.88 66 LEU B O 1
ATOM 5625 N N . ARG B 1 67 ? 10.414 83.188 49.438 1 92.62 67 ARG B N 1
ATOM 5626 C CA . ARG B 1 67 ? 10.234 83.375 50.875 1 92.62 67 ARG B CA 1
ATOM 5627 C C . ARG B 1 67 ? 11.195 84.438 51.406 1 92.62 67 ARG B C 1
ATOM 5629 O O . ARG B 1 67 ? 10.773 85.312 52.125 1 92.62 67 ARG B O 1
ATOM 5636 N N . LEU B 1 68 ? 12.367 84.312 51 1 95.31 68 LEU B N 1
ATOM 5637 C CA . LEU B 1 68 ? 13.398 85.25 51.5 1 95.31 68 LEU B CA 1
ATOM 5638 C C . LEU B 1 68 ? 13.219 86.625 50.938 1 95.31 68 LEU B C 1
ATOM 5640 O O . LEU B 1 68 ? 13.484 87.625 51.625 1 95.31 68 LEU B O 1
ATOM 5644 N N . SER B 1 69 ? 12.758 86.75 49.75 1 95.56 69 SER B N 1
ATOM 5645 C CA . SER B 1 69 ? 12.461 88.062 49.188 1 95.56 69 SER B CA 1
ATOM 5646 C C . SER B 1 69 ? 11.289 88.688 49.906 1 95.56 69 SER B C 1
ATOM 5648 O O . SER B 1 69 ? 11.297 89.938 50.094 1 95.56 69 SER B O 1
ATOM 5650 N N . MET B 1 70 ? 10.367 87.875 50.219 1 92.38 70 MET B N 1
ATOM 5651 C CA . MET B 1 70 ? 9.242 88.438 50.969 1 92.38 70 MET B CA 1
ATOM 5652 C C . MET B 1 70 ? 9.695 88.938 52.344 1 92.38 70 MET B C 1
ATOM 5654 O O . MET B 1 70 ? 9.273 90 52.781 1 92.38 70 MET B O 1
ATOM 5658 N N . MET B 1 71 ? 10.555 88.25 52.938 1 90.94 71 MET B N 1
ATOM 5659 C CA . MET B 1 71 ? 11.109 88.625 54.219 1 90.94 71 MET B CA 1
ATOM 5660 C C . MET B 1 71 ? 11.961 89.875 54.062 1 90.94 71 MET B C 1
ATOM 5662 O O . MET B 1 71 ? 11.898 90.812 54.906 1 90.94 71 MET B O 1
ATOM 5666 N N . GLN B 1 72 ? 12.688 89.938 53.031 1 93.88 72 GLN B N 1
ATOM 5667 C CA . GLN B 1 72 ? 13.523 91.125 52.781 1 93.88 72 GLN B CA 1
ATOM 5668 C C . GLN B 1 72 ? 12.672 92.375 52.625 1 93.88 72 GLN B C 1
ATOM 5670 O O . GLN B 1 72 ? 13.062 93.438 53.094 1 93.88 72 GLN B O 1
ATOM 5675 N N . ARG B 1 73 ? 11.562 92.188 51.938 1 92.81 73 ARG B N 1
ATOM 5676 C CA . ARG B 1 73 ? 10.625 93.312 51.781 1 92.81 73 ARG B CA 1
ATOM 5677 C C . ARG B 1 73 ? 10.164 93.812 53.125 1 92.81 73 ARG B C 1
ATOM 5679 O O . ARG B 1 73 ? 10.172 95.062 53.344 1 92.81 73 ARG B O 1
ATOM 5686 N N . ALA B 1 74 ? 9.828 92.938 53.969 1 89 74 ALA B N 1
ATOM 5687 C CA . ALA B 1 74 ? 9.344 93.312 55.312 1 89 74 ALA B CA 1
ATOM 5688 C C . ALA B 1 74 ? 10.453 93.938 56.125 1 89 74 ALA B C 1
ATOM 5690 O O . ALA B 1 74 ? 10.242 95 56.781 1 89 74 ALA B O 1
ATOM 5691 N N . LEU B 1 75 ? 11.641 93.438 56.094 1 89.81 75 LEU B N 1
ATOM 5692 C CA . LEU B 1 75 ? 12.766 93.938 56.875 1 89.81 75 LEU B CA 1
ATOM 5693 C C . LEU B 1 75 ? 13.227 95.312 56.375 1 89.81 75 LEU B C 1
ATOM 5695 O O . LEU B 1 75 ? 13.539 96.188 57.156 1 89.81 75 LEU B O 1
ATOM 5699 N N . THR B 1 76 ? 13.266 95.438 55.094 1 92.06 76 THR B N 1
ATOM 5700 C CA . THR B 1 76 ? 13.664 96.75 54.531 1 92.06 76 THR B CA 1
ATOM 5701 C C . THR B 1 76 ? 12.664 97.812 54.875 1 92.06 76 THR B C 1
ATOM 5703 O O . THR B 1 76 ? 13.047 99 55.156 1 92.06 76 THR B O 1
ATOM 5706 N N . ASN B 1 77 ? 11.406 97.5 54.812 1 89.25 77 ASN B N 1
ATOM 5707 C CA . ASN B 1 77 ? 10.375 98.438 55.156 1 89.25 77 ASN B CA 1
ATOM 5708 C C . ASN B 1 77 ? 10.477 98.875 56.625 1 89.25 77 ASN B C 1
ATOM 5710 O O . ASN B 1 77 ? 10.281 100 56.969 1 89.25 77 ASN B O 1
ATOM 5714 N N . ARG B 1 78 ? 10.836 97.938 57.469 1 85.38 78 ARG B N 1
ATOM 5715 C CA . ARG B 1 78 ? 11.023 98.25 58.906 1 85.38 78 ARG B CA 1
ATOM 5716 C C . ARG B 1 78 ? 12.234 99.125 59.125 1 85.38 78 ARG B C 1
ATOM 5718 O O . ARG B 1 78 ? 12.172 100.062 59.938 1 85.38 78 ARG B O 1
ATOM 5725 N N . LEU B 1 79 ? 13.234 98.938 58.469 1 89.12 79 LEU B N 1
ATOM 5726 C CA . LEU B 1 79 ? 14.461 99.688 58.594 1 89.12 79 LEU B CA 1
ATOM 5727 C C . LEU B 1 79 ? 14.25 101.125 58.125 1 89.12 79 LEU B C 1
ATOM 5729 O O . LEU B 1 79 ? 14.633 102.062 58.812 1 89.12 79 LEU B O 1
ATOM 5733 N N . LEU B 1 80 ? 13.594 101.312 57.031 1 88.81 80 LEU B N 1
ATOM 5734 C CA . LEU B 1 80 ? 13.406 102.625 56.438 1 88.81 80 LEU B CA 1
ATOM 5735 C C . LEU B 1 80 ? 12.344 103.438 57.188 1 88.81 80 LEU B C 1
ATOM 5737 O O . LEU B 1 80 ? 12.273 104.625 57.062 1 88.81 80 LEU B O 1
ATOM 5741 N N . SER B 1 81 ? 11.508 102.75 57.969 1 80.88 81 SER B N 1
ATOM 5742 C CA . SER B 1 81 ? 10.492 103.375 58.75 1 80.88 81 SER B CA 1
ATOM 5743 C C . SER B 1 81 ? 11.047 103.875 60.094 1 80.88 81 SER B C 1
ATOM 5745 O O . SER B 1 81 ? 10.297 104.25 60.969 1 80.88 81 SER B O 1
ATOM 5747 N N . GLY B 1 82 ? 12.422 103.688 60.375 1 80.5 82 GLY B N 1
ATOM 5748 C CA . GLY B 1 82 ? 13.062 104.312 61.531 1 80.5 82 GLY B CA 1
ATOM 5749 C C . GLY B 1 82 ? 13.602 103.312 62.531 1 80.5 82 GLY B C 1
ATOM 5750 O O . GLY B 1 82 ? 14.211 103.75 63.531 1 80.5 82 GLY B O 1
ATOM 5751 N N . ASP B 1 83 ? 13.438 102.062 62.375 1 83.62 83 ASP B N 1
ATOM 5752 C CA . ASP B 1 83 ? 13.938 101.062 63.312 1 83.62 83 ASP B CA 1
ATOM 5753 C C . ASP B 1 83 ? 15.352 100.625 62.938 1 83.62 83 ASP B C 1
ATOM 5755 O O . ASP B 1 83 ? 15.531 99.688 62.156 1 83.62 83 ASP B O 1
ATOM 5759 N N . GLN B 1 84 ? 16.312 101.062 63.594 1 85.06 84 GLN B N 1
ATOM 5760 C CA . GLN B 1 84 ? 17.719 100.812 63.25 1 85.06 84 GLN B CA 1
ATOM 5761 C C . GLN B 1 84 ? 18.141 99.438 63.688 1 85.06 84 GLN B C 1
ATOM 5763 O O . GLN B 1 84 ? 19.141 98.875 63.188 1 85.06 84 GLN B O 1
ATOM 5768 N N . THR B 1 85 ? 17.406 98.812 64.562 1 85.75 85 THR B N 1
ATOM 5769 C CA . THR B 1 85 ? 17.75 97.438 65 1 85.75 85 THR B CA 1
ATOM 5770 C C . THR B 1 85 ? 17.547 96.438 63.938 1 85.75 85 THR B C 1
ATOM 5772 O O . THR B 1 85 ? 18.062 95.312 64 1 85.75 85 THR B O 1
ATOM 5775 N N . ALA B 1 86 ? 16.891 96.812 62.844 1 88.44 86 ALA B N 1
ATOM 5776 C CA . ALA B 1 86 ? 16.562 95.875 61.781 1 88.44 86 ALA B CA 1
ATOM 5777 C C . ALA B 1 86 ? 17.75 95.688 60.812 1 88.44 86 ALA B C 1
ATOM 5779 O O . ALA B 1 86 ? 17.75 94.812 59.969 1 88.44 86 ALA B O 1
ATOM 5780 N N . GLN B 1 87 ? 18.781 96.562 60.969 1 90.75 87 GLN B N 1
ATOM 5781 C CA . GLN B 1 87 ? 19.891 96.562 60.031 1 90.75 87 GLN B CA 1
ATOM 5782 C C . GLN B 1 87 ? 20.625 95.188 60 1 90.75 87 GLN B C 1
ATOM 5784 O O . GLN B 1 87 ? 20.953 94.688 58.938 1 90.75 87 GLN B O 1
ATOM 5789 N N . ALA B 1 88 ? 20.797 94.625 61.125 1 92.62 88 ALA B N 1
ATOM 5790 C CA . ALA B 1 88 ? 21.484 93.375 61.219 1 92.62 88 ALA B CA 1
ATOM 5791 C C . ALA B 1 88 ? 20.672 92.25 60.531 1 92.62 88 ALA B C 1
ATOM 5793 O O . ALA B 1 88 ? 21.234 91.375 59.844 1 92.62 88 ALA B O 1
ATOM 5794 N N . ASP B 1 89 ? 19.438 92.25 60.719 1 92.38 89 ASP B N 1
ATOM 5795 C CA . ASP B 1 89 ? 18.547 91.25 60.156 1 92.38 89 ASP B CA 1
ATOM 5796 C C . ASP B 1 89 ? 18.484 91.375 58.625 1 92.38 89 ASP B C 1
ATOM 5798 O O . ASP B 1 89 ? 18.406 90.375 57.906 1 92.38 89 ASP B O 1
ATOM 5802 N N . VAL B 1 90 ? 18.469 92.625 58.094 1 94 90 VAL B N 1
ATOM 5803 C CA . VAL B 1 90 ? 18.438 92.875 56.656 1 94 90 VAL B CA 1
ATOM 5804 C C . VAL B 1 90 ? 19.688 92.312 56 1 94 90 VAL B C 1
ATOM 5806 O O . VAL B 1 90 ? 19.594 91.625 54.969 1 94 90 VAL B O 1
ATOM 5809 N N . LEU B 1 91 ? 20.844 92.5 56.656 1 93.94 91 LEU B N 1
ATOM 5810 C CA . LEU B 1 91 ? 22.094 92.062 56.094 1 93.94 91 LEU B CA 1
ATOM 5811 C C . LEU B 1 91 ? 22.172 90.5 56.156 1 93.94 91 LEU B C 1
ATOM 5813 O O . LEU B 1 91 ? 22.641 89.875 55.219 1 93.94 91 LEU B O 1
ATOM 5817 N N . ALA B 1 92 ? 21.703 89.938 57.188 1 95.44 92 ALA B N 1
ATOM 5818 C CA . ALA B 1 92 ? 21.703 88.5 57.312 1 95.44 92 ALA B CA 1
ATOM 5819 C C . ALA B 1 92 ? 20.797 87.812 56.281 1 95.44 92 ALA B C 1
ATOM 5821 O O . ALA B 1 92 ? 21.125 86.812 55.719 1 95.44 92 ALA B O 1
ATOM 5822 N N . ASN B 1 93 ? 19.641 88.375 56.031 1 95.75 93 ASN B N 1
ATOM 5823 C CA . ASN B 1 93 ? 18.703 87.875 55.062 1 95.75 93 ASN B CA 1
ATOM 5824 C C . ASN B 1 93 ? 19.219 88 53.625 1 95.75 93 ASN B C 1
ATOM 5826 O O . ASN B 1 93 ? 18.938 87.188 52.75 1 95.75 93 ASN B O 1
ATOM 5830 N N . GLN B 1 94 ? 19.969 89.125 53.406 1 96.38 94 GLN B N 1
ATOM 5831 C CA . GLN B 1 94 ? 20.547 89.375 52.094 1 96.38 94 GLN B CA 1
ATOM 5832 C C . GLN B 1 94 ? 21.547 88.25 51.75 1 96.38 94 GLN B C 1
ATOM 5834 O O . GLN B 1 94 ? 21.594 87.75 50.594 1 96.38 94 GLN B O 1
ATOM 5839 N N . ALA B 1 95 ? 22.188 87.812 52.719 1 96.06 95 ALA B N 1
ATOM 5840 C CA . ALA B 1 95 ? 23.125 86.688 52.5 1 96.06 95 ALA B CA 1
ATOM 5841 C C . ALA B 1 95 ? 22.391 85.438 52.156 1 96.06 95 ALA B C 1
ATOM 5843 O O . ALA B 1 95 ? 22.859 84.625 51.344 1 96.06 95 ALA B O 1
ATOM 5844 N N . LYS B 1 96 ? 21.328 85.188 52.781 1 96.69 96 LYS B N 1
ATOM 5845 C CA . LYS B 1 96 ? 20.547 84 52.5 1 96.69 96 LYS B CA 1
ATOM 5846 C C . LYS B 1 96 ? 19.938 84.062 51.125 1 96.69 96 LYS B C 1
ATOM 5848 O O . LYS B 1 96 ? 19.844 83 50.438 1 96.69 96 LYS B O 1
ATOM 5853 N N . ILE B 1 97 ? 19.5 85.188 50.688 1 97.25 97 ILE B N 1
ATOM 5854 C CA . ILE B 1 97 ? 18.953 85.312 49.344 1 97.25 97 ILE B CA 1
ATOM 5855 C C . ILE B 1 97 ? 20.031 85 48.281 1 97.25 97 ILE B C 1
ATOM 5857 O O . ILE B 1 97 ? 19.766 84.312 47.312 1 97.25 97 ILE B O 1
ATOM 5861 N N . GLU B 1 98 ? 21.188 85.5 48.594 1 96.75 98 GLU B N 1
ATOM 5862 C CA . GLU B 1 98 ? 22.297 85.25 47.656 1 96.75 98 GLU B CA 1
ATOM 5863 C C . GLU B 1 98 ? 22.625 83.75 47.594 1 96.75 98 GLU B C 1
ATOM 5865 O O . GLU B 1 98 ? 22.922 83.25 46.531 1 96.75 98 GLU B O 1
ATOM 5870 N N . ALA B 1 99 ? 22.562 83.125 48.656 1 96.81 99 ALA B N 1
ATOM 5871 C CA . ALA B 1 99 ? 22.812 81.688 48.719 1 96.81 99 ALA B CA 1
ATOM 5872 C C . ALA B 1 99 ? 21.719 80.938 47.969 1 96.81 99 ALA B C 1
ATOM 5874 O O . ALA B 1 99 ? 22.016 79.938 47.281 1 96.81 99 ALA B O 1
ATOM 5875 N N . ALA B 1 100 ? 20.531 81.312 48.125 1 97.19 100 ALA B N 1
ATOM 5876 C CA . ALA B 1 100 ? 19.422 80.688 47.469 1 97.19 100 ALA B CA 1
ATOM 5877 C C . ALA B 1 100 ? 19.531 80.875 45.938 1 97.19 100 ALA B C 1
ATOM 5879 O O . ALA B 1 100 ? 19.266 79.875 45.188 1 97.19 100 ALA B O 1
ATOM 5880 N N . PHE B 1 101 ? 19.922 82.062 45.531 1 97.38 101 PHE B N 1
ATOM 5881 C CA . PHE B 1 101 ? 20.078 82.25 44.094 1 97.38 101 PHE B CA 1
ATOM 5882 C C . PHE B 1 101 ? 21.234 81.438 43.562 1 97.38 101 PHE B C 1
ATOM 5884 O O . PHE B 1 101 ? 21.188 81 42.406 1 97.38 101 PHE B O 1
ATOM 5891 N N . SER B 1 102 ? 22.25 81.25 44.312 1 96.38 102 SER B N 1
ATOM 5892 C CA . SER B 1 102 ? 23.375 80.438 43.906 1 96.38 102 SER B CA 1
ATOM 5893 C C . SER B 1 102 ? 22.953 78.938 43.719 1 96.38 102 SER B C 1
ATOM 5895 O O . SER B 1 102 ? 23.359 78.312 42.781 1 96.38 102 SER B O 1
ATOM 5897 N N . LYS B 1 103 ? 22.219 78.562 44.625 1 96.56 103 LYS B N 1
ATOM 5898 C CA . LYS B 1 103 ? 21.688 77.188 44.5 1 96.56 103 LYS B CA 1
ATOM 5899 C C . LYS B 1 103 ? 20.797 77 43.281 1 96.56 103 LYS B C 1
ATOM 5901 O O . LYS B 1 103 ? 20.891 76 42.562 1 96.56 103 LYS B O 1
ATOM 5906 N N . LEU B 1 104 ? 19.938 78 43.062 1 97.06 104 LEU B N 1
ATOM 5907 C CA . LEU B 1 104 ? 19.062 77.938 41.906 1 97.06 104 LEU B CA 1
ATOM 5908 C C . LEU B 1 104 ? 19.859 78 40.594 1 97.06 104 LEU B C 1
ATOM 5910 O O . LEU B 1 104 ? 19.5 77.375 39.594 1 97.06 104 LEU B O 1
ATOM 5914 N N . ALA B 1 105 ? 20.859 78.812 40.656 1 95.88 105 ALA B N 1
ATOM 5915 C CA . ALA B 1 105 ? 21.719 78.875 39.5 1 95.88 105 ALA B CA 1
ATOM 5916 C C . ALA B 1 105 ? 22.328 77.562 39.125 1 95.88 105 ALA B C 1
ATOM 5918 O O . ALA B 1 105 ? 22.469 77.188 37.938 1 95.88 105 ALA B O 1
ATOM 5919 N N . THR B 1 106 ? 22.672 76.75 40.062 1 95.19 106 THR B N 1
ATOM 5920 C CA . THR B 1 106 ? 23.203 75.438 39.844 1 95.19 106 THR B CA 1
ATOM 5921 C C . THR B 1 106 ? 22.141 74.5 39.219 1 95.19 106 THR B C 1
ATOM 5923 O O . THR B 1 106 ? 22.422 73.812 38.281 1 95.19 106 THR B O 1
ATOM 5926 N N . THR B 1 107 ? 21.062 74.625 39.812 1 95.56 107 THR B N 1
ATOM 5927 C CA . THR B 1 107 ? 19.953 73.812 39.281 1 95.56 107 THR B CA 1
ATOM 5928 C C . THR B 1 107 ? 19.578 74.25 37.875 1 95.56 107 THR B C 1
ATOM 5930 O O . THR B 1 107 ? 19.297 73.438 37.031 1 95.56 107 THR B O 1
ATOM 5933 N N . ASP B 1 108 ? 19.562 75.5 37.656 1 95.94 108 ASP B N 1
ATOM 5934 C CA . ASP B 1 108 ? 19.219 76.062 36.344 1 95.94 108 ASP B CA 1
ATOM 5935 C C . ASP B 1 108 ? 20.25 75.625 35.281 1 95.94 108 ASP B C 1
ATOM 5937 O O . ASP B 1 108 ? 19.922 75.438 34.125 1 95.94 108 ASP B O 1
ATOM 5941 N N . GLY B 1 109 ? 21.469 75.562 35.625 1 93.25 109 GLY B N 1
ATOM 5942 C CA . GLY B 1 109 ? 22.5 75.125 34.719 1 93.25 109 GLY B CA 1
ATOM 5943 C C . GLY B 1 109 ? 22.25 73.688 34.25 1 93.25 109 GLY B C 1
ATOM 5944 O O . GLY B 1 109 ? 22.562 73.375 33.094 1 93.25 109 GLY B O 1
ATOM 5945 N N . GLN B 1 110 ? 21.656 72.938 35.094 1 93.44 110 GLN B N 1
ATOM 5946 C CA . GLN B 1 110 ? 21.406 71.562 34.75 1 93.44 110 GLN B CA 1
ATOM 5947 C C . GLN B 1 110 ? 20.156 71.438 33.875 1 93.44 110 GLN B C 1
ATOM 5949 O O . GLN B 1 110 ? 20.078 70.5 33.031 1 93.44 110 GLN B O 1
ATOM 5954 N N . PHE B 1 111 ? 19.156 72.312 34.031 1 93 111 PHE B N 1
ATOM 5955 C CA . PHE B 1 111 ? 17.859 72.062 33.406 1 93 111 PHE B CA 1
ATOM 5956 C C . PHE B 1 111 ? 17.453 73.188 32.5 1 93 111 PHE B C 1
ATOM 5958 O O . PHE B 1 111 ? 16.328 73.25 32 1 93 111 PHE B O 1
ATOM 5965 N N . ASN B 1 112 ? 18.281 74.188 32.281 1 92.62 112 ASN B N 1
ATOM 5966 C CA . ASN B 1 112 ? 17.953 75.375 31.516 1 92.62 112 ASN B CA 1
ATOM 5967 C C . ASN B 1 112 ? 17.5 75.062 30.094 1 92.62 112 ASN B C 1
ATOM 5969 O O . ASN B 1 112 ? 16.547 75.625 29.594 1 92.62 112 ASN B O 1
ATOM 5973 N N . ASP B 1 113 ? 18.094 74.125 29.484 1 91 113 ASP B N 1
ATOM 5974 C CA . ASP B 1 113 ? 17.75 73.75 28.109 1 91 113 ASP B CA 1
ATOM 5975 C C . ASP B 1 113 ? 16.406 73.062 28.047 1 91 113 ASP B C 1
ATOM 5977 O O . ASP B 1 113 ? 15.578 73.312 27.172 1 91 113 ASP B O 1
ATOM 5981 N N . ALA B 1 114 ? 16.172 72.188 28.953 1 89.5 114 ALA B N 1
ATOM 5982 C CA . ALA B 1 114 ? 14.945 71.438 28.969 1 89.5 114 ALA B CA 1
ATOM 5983 C C . ALA B 1 114 ? 13.734 72.312 29.312 1 89.5 114 ALA B C 1
ATOM 5985 O O . ALA B 1 114 ? 12.648 72.125 28.766 1 89.5 114 ALA B O 1
ATOM 5986 N N . LEU B 1 115 ? 13.906 73.188 30.125 1 92 115 LEU B N 1
ATOM 5987 C CA . LEU B 1 115 ? 12.805 74 30.609 1 92 115 LEU B CA 1
ATOM 5988 C C . LEU B 1 115 ? 12.766 75.375 29.875 1 92 115 LEU B C 1
ATOM 5990 O O . LEU B 1 115 ? 11.828 76.125 30.047 1 92 115 LEU B O 1
ATOM 5994 N N . GLN B 1 116 ? 13.781 75.688 29.141 1 91.38 116 GLN B N 1
ATOM 5995 C CA . GLN B 1 116 ? 13.859 76.938 28.359 1 91.38 116 GLN B CA 1
ATOM 5996 C C . GLN B 1 116 ? 13.727 78.188 29.234 1 91.38 116 GLN B C 1
ATOM 5998 O O . GLN B 1 116 ? 12.922 79.062 28.953 1 91.38 116 GLN B O 1
ATOM 6003 N N . THR B 1 117 ? 14.445 78.188 30.266 1 92.75 117 THR B N 1
ATOM 6004 C CA . THR B 1 117 ? 14.367 79.312 31.203 1 92.75 117 THR B CA 1
ATOM 6005 C C . THR B 1 117 ? 15.18 80.5 30.688 1 92.75 117 THR B C 1
ATOM 6007 O O . THR B 1 117 ? 14.961 81.625 31.125 1 92.75 117 THR B O 1
ATOM 6010 N N . GLY B 1 118 ? 16.141 80.312 29.797 1 91.94 118 GLY B N 1
ATOM 6011 C CA . GLY B 1 118 ? 16.922 81.375 29.234 1 91.94 118 GLY B CA 1
ATOM 6012 C C . GLY B 1 118 ? 17.719 82.188 30.266 1 91.94 118 GLY B C 1
ATOM 6013 O O . GLY B 1 118 ? 18.453 81.562 31.047 1 91.94 118 GLY B O 1
ATOM 6014 N N . ASP B 1 119 ? 17.422 83.5 30.281 1 93.12 119 ASP B N 1
ATOM 6015 C CA . ASP B 1 119 ? 18.156 84.375 31.219 1 93.12 119 ASP B CA 1
ATOM 6016 C C . ASP B 1 119 ? 17.266 84.875 32.344 1 93.12 119 ASP B C 1
ATOM 6018 O O . ASP B 1 119 ? 17.562 85.875 33 1 93.12 119 ASP B O 1
ATOM 6022 N N . ARG B 1 120 ? 16.266 84.188 32.531 1 93.75 120 ARG B N 1
ATOM 6023 C CA . ARG B 1 120 ? 15.258 84.625 33.469 1 93.75 120 ARG B CA 1
ATOM 6024 C C . ARG B 1 120 ? 15.797 84.625 34.906 1 93.75 120 ARG B C 1
ATOM 6026 O O . ARG B 1 120 ? 15.547 85.5 35.688 1 93.75 120 ARG B O 1
ATOM 6033 N N . VAL B 1 121 ? 16.562 83.562 35.219 1 96.31 121 VAL B N 1
ATOM 6034 C CA . VAL B 1 121 ? 17.109 83.438 36.562 1 96.31 121 VAL B CA 1
ATOM 6035 C C . VAL B 1 121 ? 18.125 84.562 36.781 1 96.31 121 VAL B C 1
ATOM 6037 O O . VAL B 1 121 ? 18.141 85.188 37.875 1 96.31 121 VAL B O 1
ATOM 6040 N N . GLU B 1 122 ? 18.844 84.938 35.844 1 94.88 122 GLU B N 1
ATOM 6041 C CA . GLU B 1 122 ? 19.828 86 35.938 1 94.88 122 GLU B CA 1
ATOM 6042 C C . GLU B 1 122 ? 19.141 87.375 36.094 1 94.88 122 GLU B C 1
ATOM 6044 O O . GLU B 1 122 ? 19.609 88.25 36.844 1 94.88 122 GLU B O 1
ATOM 6049 N N . ARG B 1 123 ? 18.141 87.562 35.375 1 95.12 123 ARG B N 1
ATOM 6050 C CA . ARG B 1 123 ? 17.391 88.812 35.469 1 95.12 123 ARG B CA 1
ATOM 6051 C C . ARG B 1 123 ? 16.75 89 36.844 1 95.12 123 ARG B C 1
ATOM 6053 O O . ARG B 1 123 ? 16.734 90.062 37.406 1 95.12 123 ARG B O 1
ATOM 6060 N N . LEU B 1 124 ? 16.203 87.812 37.312 1 95.69 124 LEU B N 1
ATOM 6061 C CA . LEU B 1 124 ? 15.609 87.875 38.656 1 95.69 124 LEU B CA 1
ATOM 6062 C C . LEU B 1 124 ? 16.672 88.188 39.719 1 95.69 124 LEU B C 1
ATOM 6064 O O . LEU B 1 124 ? 16.422 88.938 40.625 1 95.69 124 LEU B O 1
ATOM 6068 N N . HIS B 1 125 ? 17.781 87.625 39.594 1 96.38 125 HIS B N 1
ATOM 6069 C CA . HIS B 1 125 ? 18.891 87.812 40.531 1 96.38 125 HIS B CA 1
ATOM 6070 C C . HIS B 1 125 ? 19.359 89.312 40.438 1 96.38 125 HIS B C 1
ATOM 6072 O O . HIS B 1 125 ? 19.578 89.938 41.469 1 96.38 125 HIS B O 1
ATOM 6078 N N . ALA B 1 126 ? 19.469 89.812 39.25 1 95.94 126 ALA B N 1
ATOM 6079 C CA . ALA B 1 126 ? 19.906 91.188 39.062 1 95.94 126 ALA B CA 1
ATOM 6080 C C . ALA B 1 126 ? 18.906 92.188 39.656 1 95.94 126 ALA B C 1
ATOM 6082 O O . ALA B 1 126 ? 19.297 93.188 40.25 1 95.94 126 ALA B O 1
ATOM 6083 N N . SER B 1 127 ? 17.734 91.875 39.469 1 95.62 127 SER B N 1
ATOM 6084 C CA . SER B 1 127 ? 16.703 92.75 40.031 1 95.62 127 SER B CA 1
ATOM 6085 C C . SER B 1 127 ? 16.734 92.75 41.531 1 95.62 127 SER B C 1
ATOM 6087 O O . SER B 1 127 ? 16.625 93.75 42.188 1 95.62 127 SER B O 1
ATOM 6089 N N . ALA B 1 128 ? 16.938 91.562 42.125 1 96.25 128 ALA B N 1
ATOM 6090 C CA . ALA B 1 128 ? 17.031 91.5 43.562 1 96.25 128 ALA B CA 1
ATOM 6091 C C . ALA B 1 128 ? 18.266 92.188 44.094 1 96.25 128 ALA B C 1
ATOM 6093 O O . ALA B 1 128 ? 18.219 92.875 45.125 1 96.25 128 ALA B O 1
ATOM 6094 N N . THR B 1 129 ? 19.328 92.125 43.438 1 95.25 129 THR B N 1
ATOM 6095 C CA . THR B 1 129 ? 20.578 92.75 43.812 1 95.25 129 THR B CA 1
ATOM 6096 C C . THR B 1 129 ? 20.469 94.25 43.75 1 95.25 129 THR B C 1
ATOM 6098 O O . THR B 1 129 ? 20.953 94.938 44.625 1 95.25 129 THR B O 1
ATOM 6101 N N . ARG B 1 130 ? 19.828 94.688 42.781 1 94.94 130 ARG B N 1
ATOM 6102 C CA . ARG B 1 130 ? 19.625 96.125 42.625 1 94.94 130 ARG B CA 1
ATOM 6103 C C . ARG B 1 130 ? 18.781 96.688 43.781 1 94.94 130 ARG B C 1
ATOM 6105 O O . ARG B 1 130 ? 19.078 97.75 44.312 1 94.94 130 ARG B O 1
ATOM 6112 N N . LEU B 1 131 ? 17.828 95.938 44.125 1 95.62 131 LEU B N 1
ATOM 6113 C CA . LEU B 1 131 ? 16.953 96.375 45.219 1 95.62 131 LEU B CA 1
ATOM 6114 C C . LEU B 1 131 ? 17.672 96.312 46.562 1 95.62 131 LEU B C 1
ATOM 6116 O O . LEU B 1 131 ? 17.5 97.188 47.406 1 95.62 131 LEU B O 1
ATOM 6120 N N . MET B 1 132 ? 18.484 95.375 46.781 1 94 132 MET B N 1
ATOM 6121 C CA . MET B 1 132 ? 19.234 95.25 48.031 1 94 132 MET B CA 1
ATOM 6122 C C . MET B 1 132 ? 20.266 96.375 48.188 1 94 132 MET B C 1
ATOM 6124 O O . MET B 1 132 ? 20.469 96.875 49.25 1 94 132 MET B O 1
ATOM 6128 N N . SER B 1 133 ? 20.781 96.812 47.062 1 92 133 SER B N 1
ATOM 6129 C CA . SER B 1 133 ? 21.812 97.812 47.094 1 92 133 SER B CA 1
ATOM 6130 C C . SER B 1 133 ? 21.203 99.25 47.219 1 92 133 SER B C 1
ATOM 6132 O O . SER B 1 133 ? 21.844 100.125 47.719 1 92 133 SER B O 1
ATOM 6134 N N . SER B 1 134 ? 20.031 99.375 46.844 1 90.62 134 SER B N 1
ATOM 6135 C CA . SER B 1 134 ? 19.375 100.688 46.844 1 90.62 134 SER B CA 1
ATOM 6136 C C . SER B 1 134 ? 18.75 100.938 48.188 1 90.62 134 SER B C 1
ATOM 6138 O O . SER B 1 134 ? 18.266 102.062 48.438 1 90.62 134 SER B O 1
ATOM 6140 N N . ALA B 1 135 ? 18.75 100 49.094 1 86.94 135 ALA B N 1
ATOM 6141 C CA . ALA B 1 135 ? 18.141 100.188 50.406 1 86.94 135 ALA B CA 1
ATOM 6142 C C . ALA B 1 135 ? 19.047 101 51.312 1 86.94 135 ALA B C 1
ATOM 6144 O O . ALA B 1 135 ? 19.719 100.438 52.219 1 86.94 135 ALA B O 1
ATOM 6145 N N . LYS B 1 136 ? 19.188 102.5 51.125 1 79.5 136 LYS B N 1
ATOM 6146 C CA . LYS B 1 136 ? 20 103.438 51.875 1 79.5 136 LYS B CA 1
ATOM 6147 C C . LYS B 1 136 ? 19.125 104.375 52.688 1 79.5 136 LYS B C 1
ATOM 6149 O O . LYS B 1 136 ? 17.938 104.562 52.375 1 79.5 136 LYS B O 1
ATOM 6154 N N . PRO B 1 137 ? 19.812 104.812 53.781 1 76.81 137 PRO B N 1
ATOM 6155 C CA . PRO B 1 137 ? 19.062 105.75 54.625 1 76.81 137 PRO B CA 1
ATOM 6156 C C . PRO B 1 137 ? 18.625 107 53.844 1 76.81 137 PRO B C 1
ATOM 6158 O O . PRO B 1 137 ? 19.422 107.562 53.094 1 76.81 137 PRO B O 1
ATOM 6161 N N . GLY B 1 138 ? 17.359 107.375 53.781 1 79.69 138 GLY B N 1
ATOM 6162 C CA . GLY B 1 138 ? 16.844 108.562 53.094 1 79.69 138 GLY B CA 1
ATOM 6163 C C . GLY B 1 138 ? 15.961 108.25 51.906 1 79.69 138 GLY B C 1
ATOM 6164 O O . GLY B 1 138 ? 15.289 109.125 51.344 1 79.69 138 GLY B O 1
ATOM 6165 N N . VAL B 1 139 ? 15.914 106.938 51.469 1 86.94 139 VAL B N 1
ATOM 6166 C CA . VAL B 1 139 ? 15.102 106.5 50.312 1 86.94 139 VAL B CA 1
ATOM 6167 C C . VAL B 1 139 ? 13.633 106.438 50.719 1 86.94 139 VAL B C 1
ATOM 6169 O O . VAL B 1 139 ? 13.336 106.125 51.906 1 86.94 139 VAL B O 1
ATOM 6172 N N . ASP B 1 140 ? 12.812 106.688 49.75 1 86.19 140 ASP B N 1
ATOM 6173 C CA . ASP B 1 140 ? 11.375 106.625 50 1 86.19 140 ASP B CA 1
ATOM 6174 C C . ASP B 1 140 ? 10.938 105.188 50.312 1 86.19 140 ASP B C 1
ATOM 6176 O O . ASP B 1 140 ? 11.086 104.312 49.5 1 86.19 140 ASP B O 1
ATOM 6180 N N . PRO B 1 141 ? 10.547 105 51.562 1 86.12 141 PRO B N 1
ATOM 6181 C CA . PRO B 1 141 ? 10.141 103.688 51.969 1 86.12 141 PRO B CA 1
ATOM 6182 C C . PRO B 1 141 ? 9.039 103.062 51.062 1 86.12 141 PRO B C 1
ATOM 6184 O O . PRO B 1 141 ? 9.055 101.875 50.75 1 86.12 141 PRO B O 1
ATOM 6187 N N . SER B 1 142 ? 8.141 103.875 50.625 1 83.12 142 SER B N 1
ATOM 6188 C CA . SER B 1 142 ? 7.051 103.375 49.781 1 83.12 142 SER B CA 1
ATOM 6189 C C . SER B 1 142 ? 7.562 102.938 48.438 1 83.12 142 SER B C 1
ATOM 6191 O O . SER B 1 142 ? 7.105 101.938 47.875 1 83.12 142 SER B O 1
ATOM 6193 N N . GLY B 1 143 ? 8.477 103.625 47.875 1 86.12 143 GLY B N 1
ATOM 6194 C CA . GLY B 1 143 ? 9.07 103.25 46.594 1 86.12 143 GLY B CA 1
ATOM 6195 C C . GLY B 1 143 ? 9.844 101.938 46.656 1 86.12 143 GLY B C 1
ATOM 6196 O O . GLY B 1 143 ? 9.766 101.125 45.75 1 86.12 143 GLY B O 1
ATOM 6197 N N . MET B 1 144 ? 10.555 101.75 47.719 1 91.12 144 MET B N 1
ATOM 6198 C CA . MET B 1 144 ? 11.32 100.562 47.906 1 91.12 144 MET B CA 1
ATOM 6199 C C . MET B 1 144 ? 10.391 99.375 48.125 1 91.12 144 MET B C 1
ATOM 6201 O O . MET B 1 144 ? 10.664 98.25 47.625 1 91.12 144 MET B O 1
ATOM 6205 N N . PHE B 1 145 ? 9.344 99.5 48.844 1 90.25 145 PHE B N 1
ATOM 6206 C CA . PHE B 1 145 ? 8.359 98.438 49.062 1 90.25 145 PHE B CA 1
ATOM 6207 C C . PHE B 1 145 ? 7.719 98 47.75 1 90.25 145 PHE B C 1
ATOM 6209 O O . PHE B 1 145 ? 7.582 96.812 47.5 1 90.25 145 PHE B O 1
ATOM 6216 N N . ASP B 1 146 ? 7.41 98.938 46.938 1 87.38 146 ASP B N 1
ATOM 6217 C CA . ASP B 1 146 ? 6.82 98.625 45.625 1 87.38 146 ASP B CA 1
ATOM 6218 C C . ASP B 1 146 ? 7.816 97.938 44.719 1 87.38 146 ASP B C 1
ATOM 6220 O O . ASP B 1 146 ? 7.434 97.062 43.906 1 87.38 146 ASP B O 1
ATOM 6224 N N . GLY B 1 147 ? 9.023 98.312 44.844 1 89.94 147 GLY B N 1
ATOM 6225 C CA . GLY B 1 147 ? 10.055 97.625 44.062 1 89.94 147 GLY B CA 1
ATOM 6226 C C . GLY B 1 147 ? 10.164 96.125 44.375 1 89.94 147 GLY B C 1
ATOM 6227 O O . GLY B 1 147 ? 10.266 95.312 43.469 1 89.94 147 GLY B O 1
ATOM 6228 N N . TRP B 1 148 ? 10.133 95.812 45.656 1 93.81 148 TRP B N 1
ATOM 6229 C CA . TRP B 1 148 ? 10.18 94.375 46.062 1 93.81 148 TRP B CA 1
ATOM 6230 C C . TRP B 1 148 ? 8.914 93.688 45.625 1 93.81 148 TRP B C 1
ATOM 6232 O O . TRP B 1 148 ? 8.961 92.5 45.25 1 93.81 148 TRP B O 1
ATOM 6242 N N . ASN B 1 149 ? 7.805 94.312 45.656 1 90.38 149 ASN B N 1
ATOM 6243 C CA . ASN B 1 149 ? 6.574 93.688 45.188 1 90.38 149 ASN B CA 1
ATOM 6244 C C . ASN B 1 149 ? 6.676 93.312 43.688 1 90.38 149 ASN B C 1
ATOM 6246 O O . ASN B 1 149 ? 6.223 92.25 43.281 1 90.38 149 ASN B O 1
ATOM 6250 N N . ASP B 1 150 ? 7.242 94.188 42.969 1 89 150 ASP B N 1
ATOM 6251 C CA . ASP B 1 150 ? 7.43 93.938 41.531 1 89 150 ASP B CA 1
ATOM 6252 C C . ASP B 1 150 ? 8.352 92.75 41.312 1 89 150 ASP B C 1
ATOM 6254 O O . ASP B 1 150 ? 8.086 91.875 40.469 1 89 150 ASP B O 1
ATOM 6258 N N . GLN B 1 151 ? 9.406 92.75 42.062 1 93.75 151 GLN B N 1
ATOM 6259 C CA . GLN B 1 151 ? 10.352 91.625 42 1 93.75 151 GLN B CA 1
ATOM 6260 C C . GLN B 1 151 ? 9.672 90.312 42.344 1 93.75 151 GLN B C 1
ATOM 6262 O O . GLN B 1 151 ? 9.93 89.312 41.719 1 93.75 151 GLN B O 1
ATOM 6267 N N . LEU B 1 152 ? 8.883 90.25 43.312 1 94 152 LEU B N 1
ATOM 6268 C CA . LEU B 1 152 ? 8.188 89.062 43.75 1 94 152 LEU B CA 1
ATOM 6269 C C . LEU B 1 152 ? 7.148 88.625 42.719 1 94 152 LEU B C 1
ATOM 6271 O O . LEU B 1 152 ? 6.941 87.438 42.5 1 94 152 LEU B O 1
ATOM 6275 N N . THR B 1 153 ? 6.488 89.5 42.125 1 88.62 153 THR B N 1
ATOM 6276 C CA . THR B 1 153 ? 5.555 89.188 41.031 1 88.62 153 THR B CA 1
ATOM 6277 C C . THR B 1 153 ? 6.273 88.5 39.875 1 88.62 153 THR B C 1
ATOM 6279 O O . THR B 1 153 ? 5.773 87.562 39.312 1 88.62 153 THR B O 1
ATOM 6282 N N . GLU B 1 154 ? 7.375 89 39.562 1 91.12 154 GLU B N 1
ATOM 6283 C CA . GLU B 1 154 ? 8.164 88.375 38.5 1 91.12 154 GLU B CA 1
ATOM 6284 C C . GLU B 1 154 ? 8.594 87 38.875 1 91.12 154 GLU B C 1
ATOM 6286 O O . GLU B 1 154 ? 8.641 86.125 38.031 1 91.12 154 GLU B O 1
ATOM 6291 N N . THR B 1 155 ? 8.969 86.812 40.062 1 94.44 155 THR B N 1
ATOM 6292 C CA . THR B 1 155 ? 9.367 85.5 40.531 1 94.44 155 THR B CA 1
ATOM 6293 C C . THR B 1 155 ? 8.188 84.5 40.469 1 94.44 155 THR B C 1
ATOM 6295 O O . THR B 1 155 ? 8.344 83.375 40.094 1 94.44 155 THR B O 1
ATOM 6298 N N . LEU B 1 156 ? 7.02 84.938 40.844 1 92.38 156 LEU B N 1
ATOM 6299 C CA . LEU B 1 156 ? 5.82 84.125 40.781 1 92.38 156 LEU B CA 1
ATOM 6300 C C . LEU B 1 156 ? 5.492 83.75 39.344 1 92.38 156 LEU B C 1
ATOM 6302 O O . LEU B 1 156 ? 5.082 82.625 39.062 1 92.38 156 LEU B O 1
ATOM 6306 N N . ASN B 1 157 ? 5.672 84.688 38.5 1 89.69 157 ASN B N 1
ATOM 6307 C CA . ASN B 1 157 ? 5.473 84.375 37.094 1 89.69 157 ASN B CA 1
ATOM 6308 C C . ASN B 1 157 ? 6.473 83.375 36.562 1 89.69 157 ASN B C 1
ATOM 6310 O O . ASN B 1 157 ? 6.145 82.5 35.719 1 89.69 157 ASN B O 1
ATOM 6314 N N . PHE B 1 158 ? 7.668 83.438 37.031 1 92.12 158 PHE B N 1
ATOM 6315 C CA . PHE B 1 158 ? 8.695 82.5 36.688 1 92.12 158 PHE B CA 1
ATOM 6316 C C . PHE B 1 158 ? 8.305 81.062 37.156 1 92.12 158 PHE B C 1
ATOM 6318 O O . PHE B 1 158 ? 8.539 80.062 36.438 1 92.12 158 PHE B O 1
ATOM 6325 N N . VAL B 1 159 ? 7.727 81 38.344 1 93.69 159 VAL B N 1
ATOM 6326 C CA . VAL B 1 159 ? 7.254 79.688 38.844 1 93.69 159 VAL B CA 1
ATOM 6327 C C . VAL B 1 159 ? 6.234 79.062 37.906 1 93.69 159 VAL B C 1
ATOM 6329 O O . VAL B 1 159 ? 6.301 77.875 37.562 1 93.69 159 VAL B O 1
ATOM 6332 N N . TYR B 1 160 ? 5.316 79.812 37.438 1 88.69 160 TYR B N 1
ATOM 6333 C CA . TYR B 1 160 ? 4.312 79.375 36.5 1 88.69 160 TYR B CA 1
ATOM 6334 C C . TYR B 1 160 ? 4.957 78.938 35.188 1 88.69 160 TYR B C 1
ATOM 6336 O O . TYR B 1 160 ? 4.559 77.938 34.562 1 88.69 160 TYR B O 1
ATOM 6344 N N . TYR B 1 161 ? 5.887 79.75 34.781 1 91.44 161 TYR B N 1
ATOM 6345 C CA . TYR B 1 161 ? 6.578 79.438 33.531 1 91.44 161 TYR B CA 1
ATOM 6346 C C . TYR B 1 161 ? 7.234 78.062 33.594 1 91.44 161 TYR B C 1
ATOM 6348 O O . TYR B 1 161 ? 7.102 77.25 32.688 1 91.44 161 TYR B O 1
ATOM 6356 N N . VAL B 1 162 ? 7.934 77.812 34.656 1 93.81 162 VAL B N 1
ATOM 6357 C CA . VAL B 1 162 ? 8.617 76.5 34.812 1 93.81 162 VAL B CA 1
ATOM 6358 C C . VAL B 1 162 ? 7.59 75.375 34.906 1 93.81 162 VAL B C 1
ATOM 6360 O O . VAL B 1 162 ? 7.809 74.312 34.344 1 93.81 162 VAL B O 1
ATOM 6363 N N . SER B 1 163 ? 6.508 75.562 35.594 1 91.62 163 SER B N 1
ATOM 6364 C CA . SER B 1 163 ? 5.449 74.562 35.688 1 91.62 163 SER B CA 1
ATOM 6365 C C . SER B 1 163 ? 4.867 74.25 34.312 1 91.62 163 SER B C 1
ATOM 6367 O O . SER B 1 163 ? 4.531 73.125 34.031 1 91.62 163 SER B O 1
ATOM 6369 N N . ALA B 1 164 ? 4.801 75.25 33.5 1 88.62 164 ALA B N 1
ATOM 6370 C CA . ALA B 1 164 ? 4.25 75.062 32.156 1 88.62 164 ALA B CA 1
ATOM 6371 C C . ALA B 1 164 ? 5.238 74.312 31.25 1 88.62 164 ALA B C 1
ATOM 6373 O O . ALA B 1 164 ? 4.859 73.375 30.531 1 88.62 164 ALA B O 1
ATOM 6374 N N . THR B 1 165 ? 6.469 74.75 31.281 1 90.56 165 THR B N 1
ATOM 6375 C CA . THR B 1 165 ? 7.457 74.188 30.375 1 90.56 165 THR B CA 1
ATOM 6376 C C . THR B 1 165 ? 7.832 72.75 30.781 1 90.56 165 THR B C 1
ATOM 6378 O O . THR B 1 165 ? 8.25 71.938 29.938 1 90.56 165 THR B O 1
ATOM 6381 N N . SER B 1 166 ? 7.719 72.438 32.094 1 92.06 166 SER B N 1
ATOM 6382 C CA . SER B 1 166 ? 7.996 71.062 32.531 1 92.06 166 SER B CA 1
ATOM 6383 C C . SER B 1 166 ? 6.816 70.125 32.281 1 92.06 166 SER B C 1
ATOM 6385 O O . SER B 1 166 ? 6.926 68.938 32.469 1 92.06 166 SER B O 1
ATOM 6387 N N . GLY B 1 167 ? 5.727 70.812 31.906 1 86.94 167 GLY B N 1
ATOM 6388 C CA . GLY B 1 167 ? 4.555 70 31.625 1 86.94 167 GLY B CA 1
ATOM 6389 C C . GLY B 1 167 ? 3.713 69.75 32.844 1 86.94 167 GLY B C 1
ATOM 6390 O O . GLY B 1 167 ? 2.74 68.938 32.781 1 86.94 167 GLY B O 1
ATOM 6391 N N . MET B 1 168 ? 3.975 70.188 33.906 1 89 168 MET B N 1
ATOM 6392 C CA . MET B 1 168 ? 3.232 70 35.156 1 89 168 MET B CA 1
ATOM 6393 C C . MET B 1 168 ? 1.788 70.5 35 1 89 168 MET B C 1
ATOM 6395 O O . MET B 1 168 ? 0.865 69.812 35.469 1 89 168 MET B O 1
ATOM 6399 N N . VAL B 1 169 ? 1.602 71.5 34.281 1 82.62 169 VAL B N 1
ATOM 6400 C CA . VAL B 1 169 ? 0.265 72.062 34.125 1 82.62 169 VAL B CA 1
ATOM 6401 C C . VAL B 1 169 ? -0.578 71.125 33.219 1 82.62 169 VAL B C 1
ATOM 6403 O O . VAL B 1 169 ? -1.807 71.25 33.219 1 82.62 169 VAL B O 1
ATOM 6406 N N . LEU B 1 170 ? 0.068 70.188 32.531 1 77.75 170 LEU B N 1
ATOM 6407 C CA . LEU B 1 170 ? -0.616 69.312 31.609 1 77.75 170 LEU B CA 1
ATOM 6408 C C . LEU B 1 170 ? -0.747 67.875 32.188 1 77.75 170 LEU B C 1
ATOM 6410 O O . LEU B 1 170 ? -0.95 66.938 31.453 1 77.75 170 LEU B O 1
ATOM 6414 N N . ASP B 1 171 ? -0.596 67.938 33.469 1 83.94 171 ASP B N 1
ATOM 6415 C CA . ASP B 1 171 ? -0.631 66.625 34.125 1 83.94 171 ASP B CA 1
ATOM 6416 C C . ASP B 1 171 ? -1.957 65.938 33.844 1 83.94 171 ASP B C 1
ATOM 6418 O O . ASP B 1 171 ? -3.02 66.5 33.906 1 83.94 171 ASP B O 1
ATOM 6422 N N . GLU B 1 172 ? -1.859 64.75 33.5 1 78.44 172 GLU B N 1
ATOM 6423 C CA . GLU B 1 172 ? -3.035 64 33.125 1 78.44 172 GLU B CA 1
ATOM 6424 C C . GLU B 1 172 ? -3.809 63.531 34.344 1 78.44 172 GLU B C 1
ATOM 6426 O O . GLU B 1 172 ? -4.992 63.188 34.25 1 78.44 172 GLU B O 1
ATOM 6431 N N . ASP B 1 173 ? -3.209 63.5 35.469 1 84.75 173 ASP B N 1
ATOM 6432 C CA . ASP B 1 173 ? -3.844 63.031 36.688 1 84.75 173 ASP B CA 1
ATOM 6433 C C . ASP B 1 173 ? -4.539 64.188 37.438 1 84.75 173 ASP B C 1
ATOM 6435 O O . ASP B 1 173 ? -3.926 65.188 37.688 1 84.75 173 ASP B O 1
ATOM 6439 N N . TYR B 1 174 ? -5.691 63.844 37.719 1 83.69 174 TYR B N 1
ATOM 6440 C CA . TYR B 1 174 ? -6.531 64.875 38.344 1 83.69 174 TYR B CA 1
ATOM 6441 C C . TYR B 1 174 ? -5.941 65.312 39.688 1 83.69 174 TYR B C 1
ATOM 6443 O O . TYR B 1 174 ? -5.828 66.5 39.938 1 83.69 174 TYR B O 1
ATOM 6451 N N . ALA B 1 175 ? -5.566 64.375 40.469 1 85 175 ALA B N 1
ATOM 6452 C CA . ALA B 1 175 ? -5.059 64.688 41.781 1 85 175 ALA B CA 1
ATOM 6453 C C . ALA B 1 175 ? -3.748 65.5 41.688 1 85 175 ALA B C 1
ATOM 6455 O O . ALA B 1 175 ? -3.578 66.5 42.375 1 85 175 ALA B O 1
ATOM 6456 N N . SER B 1 176 ? -2.871 65.062 40.844 1 87.69 176 SER B N 1
ATOM 6457 C CA . SER B 1 176 ? -1.577 65.688 40.719 1 87.69 176 SER B CA 1
ATOM 6458 C C . SER B 1 176 ? -1.729 67.125 40.094 1 87.69 176 SER B C 1
ATOM 6460 O O . SER B 1 176 ? -1.007 68.062 40.469 1 87.69 176 SER B O 1
ATOM 6462 N N . LEU B 1 177 ? -2.686 67.188 39.281 1 87.06 177 LEU B N 1
ATOM 6463 C CA . LEU B 1 177 ? -2.891 68.5 38.625 1 87.06 177 LEU B CA 1
ATOM 6464 C C . LEU B 1 177 ? -3.287 69.562 39.625 1 87.06 177 LEU B C 1
ATOM 6466 O O . LEU B 1 177 ? -2.734 70.688 39.625 1 87.06 177 LEU B O 1
ATOM 6470 N N . PHE B 1 178 ? -4.234 69.25 40.438 1 88.81 178 PHE B N 1
ATOM 6471 C CA . PHE B 1 178 ? -4.707 70.25 41.406 1 88.81 178 PHE B CA 1
ATOM 6472 C C . PHE B 1 178 ? -3.676 70.5 42.5 1 88.81 178 PHE B C 1
ATOM 6474 O O . PHE B 1 178 ? -3.559 71.625 43 1 88.81 178 PHE B O 1
ATOM 6481 N N . MET B 1 179 ? -2.916 69.438 42.781 1 90.31 179 MET B N 1
ATOM 6482 C CA . MET B 1 179 ? -1.802 69.688 43.719 1 90.31 179 MET B CA 1
ATOM 6483 C C . MET B 1 179 ? -0.763 70.625 43.094 1 90.31 179 MET B C 1
ATOM 6485 O O . MET B 1 179 ? -0.198 71.438 43.812 1 90.31 179 MET B O 1
ATOM 6489 N N . ILE B 1 180 ? -0.588 70.5 41.812 1 90.88 180 ILE B N 1
ATOM 6490 C CA . ILE B 1 180 ? 0.339 71.375 41.125 1 90.88 180 ILE B CA 1
ATOM 6491 C C . ILE B 1 180 ? -0.199 72.75 41.094 1 90.88 180 ILE B C 1
ATOM 6493 O O . ILE B 1 180 ? 0.539 73.75 41.375 1 90.88 180 ILE B O 1
ATOM 6497 N N . ASP B 1 181 ? -1.438 72.875 40.844 1 88 181 ASP B N 1
ATOM 6498 C CA . ASP B 1 181 ? -2.09 74.188 40.844 1 88 181 ASP B CA 1
ATOM 6499 C C . ASP B 1 181 ? -1.958 74.812 42.219 1 88 181 ASP B C 1
ATOM 6501 O O . ASP B 1 181 ? -1.602 76 42.312 1 88 181 ASP B O 1
ATOM 6505 N N . LEU B 1 182 ? -2.203 74.125 43.25 1 90.69 182 LEU B N 1
ATOM 6506 C CA . LEU B 1 182 ? -2.121 74.625 44.625 1 90.69 182 LEU B CA 1
ATOM 6507 C C . LEU B 1 182 ? -0.689 75 44.969 1 90.69 182 LEU B C 1
ATOM 6509 O O . LEU B 1 182 ? -0.457 76.062 45.562 1 90.69 182 LEU B O 1
ATOM 6513 N N . SER B 1 183 ? 0.197 74.25 44.531 1 90.88 183 SER B N 1
ATOM 6514 C CA . SER B 1 183 ? 1.59 74.438 44.938 1 90.88 183 SER B CA 1
ATOM 6515 C C . SER B 1 183 ? 2.26 75.5 44.125 1 90.88 183 SER B C 1
ATOM 6517 O O . SER B 1 183 ? 3.131 76.25 44.625 1 90.88 183 SER B O 1
ATOM 6519 N N . THR B 1 184 ? 1.806 75.75 42.875 1 87.69 184 THR B N 1
ATOM 6520 C CA . THR B 1 184 ? 2.555 76.625 41.969 1 87.69 184 THR B CA 1
ATOM 6521 C C . THR B 1 184 ? 1.832 77.938 41.812 1 87.69 184 THR B C 1
ATOM 6523 O O . THR B 1 184 ? 2.459 79 41.5 1 87.69 184 THR B O 1
ATOM 6526 N N . LEU B 1 185 ? 0.556 77.938 42.031 1 84.69 185 LEU B N 1
ATOM 6527 C CA . LEU B 1 185 ? -0.178 79.125 41.688 1 84.69 185 LEU B CA 1
ATOM 6528 C C . LEU B 1 185 ? -0.911 79.688 42.906 1 84.69 185 LEU B C 1
ATOM 6530 O O . LEU B 1 185 ? -0.586 80.75 43.406 1 84.69 185 LEU B O 1
ATOM 6534 N N . ARG B 1 186 ? -1.705 78.938 43.5 1 88.75 186 ARG B N 1
ATOM 6535 C CA . ARG B 1 186 ? -2.674 79.5 44.469 1 88.75 186 ARG B CA 1
ATOM 6536 C C . ARG B 1 186 ? -2.006 79.75 45.812 1 88.75 186 ARG B C 1
ATOM 6538 O O . ARG B 1 186 ? -2.123 80.875 46.344 1 88.75 186 ARG B O 1
ATOM 6545 N N . LEU B 1 187 ? -1.287 78.875 46.312 1 92.69 187 LEU B N 1
ATOM 6546 C CA . LEU B 1 187 ? -0.699 79.062 47.656 1 92.69 187 LEU B CA 1
ATOM 6547 C C . LEU B 1 187 ? 0.377 80.125 47.625 1 92.69 187 LEU B C 1
ATOM 6549 O O . LEU B 1 187 ? 0.404 81 48.5 1 92.69 187 LEU B O 1
ATOM 6553 N N . PRO B 1 188 ? 1.189 80.188 46.625 1 91.81 188 PRO B N 1
ATOM 6554 C CA . PRO B 1 188 ? 2.186 81.25 46.594 1 91.81 188 PRO B CA 1
ATOM 6555 C C . PRO B 1 188 ? 1.556 82.625 46.5 1 91.81 188 PRO B C 1
ATOM 6557 O O . PRO B 1 188 ? 2.049 83.562 47.094 1 91.81 188 PRO B O 1
ATOM 6560 N N . ARG B 1 189 ? 0.514 82.75 45.812 1 89.69 189 ARG B N 1
ATOM 6561 C CA . ARG B 1 189 ? -0.186 84 45.719 1 89.69 189 ARG B CA 1
ATOM 6562 C C . ARG B 1 189 ? -0.793 84.438 47.062 1 89.69 189 ARG B C 1
ATOM 6564 O O . ARG B 1 189 ? -0.751 85.562 47.469 1 89.69 189 ARG B O 1
ATOM 6571 N N . GLN B 1 190 ? -1.291 83.5 47.75 1 92.69 190 GLN B N 1
ATOM 6572 C CA . GLN B 1 190 ? -1.831 83.75 49.062 1 92.69 190 GLN B CA 1
ATOM 6573 C C . GLN B 1 190 ? -0.732 84.125 50.031 1 92.69 190 GLN B C 1
ATOM 6575 O O . GLN B 1 190 ? -0.911 85.125 50.812 1 92.69 190 GLN B O 1
ATOM 6580 N N . ILE B 1 191 ? 0.349 83.562 49.969 1 94.38 191 ILE B N 1
ATOM 6581 C CA . ILE B 1 191 ? 1.477 83.875 50.844 1 94.38 191 ILE B CA 1
ATOM 6582 C C . ILE B 1 191 ? 1.969 85.312 50.531 1 94.38 191 ILE B C 1
ATOM 6584 O O . ILE B 1 191 ? 2.236 86.062 51.438 1 94.38 191 ILE B O 1
ATOM 6588 N N . ASN B 1 192 ? 1.984 85.625 49.312 1 92.5 192 ASN B N 1
ATOM 6589 C CA . ASN B 1 192 ? 2.5 86.875 48.875 1 92.5 192 ASN B CA 1
ATOM 6590 C C . ASN B 1 192 ? 1.611 88.062 49.375 1 92.5 192 ASN B C 1
ATOM 6592 O O . ASN B 1 192 ? 2.109 89.062 49.875 1 92.5 192 ASN B O 1
ATOM 6596 N N . ILE B 1 193 ? 0.317 87.812 49.25 1 91.38 193 ILE B N 1
ATOM 6597 C CA . ILE B 1 193 ? -0.587 88.875 49.625 1 91.38 193 ILE B CA 1
ATOM 6598 C C . ILE B 1 193 ? -0.561 89.062 51.156 1 91.38 193 ILE B C 1
ATOM 6600 O O . ILE B 1 193 ? -0.597 90.188 51.656 1 91.38 193 ILE B O 1
ATOM 6604 N N . VAL B 1 194 ? -0.451 88.062 51.875 1 93.19 194 VAL B N 1
ATOM 6605 C CA . VAL B 1 194 ? -0.329 88.125 53.312 1 93.19 194 VAL B CA 1
ATOM 6606 C C . VAL B 1 194 ? 1.021 88.75 53.688 1 93.19 194 VAL B C 1
ATOM 6608 O O . VAL B 1 194 ? 1.109 89.562 54.625 1 93.19 194 VAL B O 1
ATOM 6611 N N . GLY B 1 195 ? 1.972 88.438 52.938 1 92.44 195 GLY B N 1
ATOM 6612 C CA . GLY B 1 195 ? 3.279 89 53.156 1 92.44 195 GLY B CA 1
ATOM 6613 C C . GLY B 1 195 ? 3.291 90.5 52.906 1 92.44 195 GLY B C 1
ATOM 6614 O O . GLY B 1 195 ? 3.961 91.25 53.656 1 92.44 195 GLY B O 1
ATOM 6615 N N . GLN B 1 196 ? 2.57 90.875 51.938 1 91 196 GLN B N 1
ATOM 6616 C CA . GLN B 1 196 ? 2.451 92.312 51.688 1 91 196 GLN B CA 1
ATOM 6617 C C . GLN B 1 196 ? 1.752 93.062 52.844 1 91 196 GLN B C 1
ATOM 6619 O O . GLN B 1 196 ? 2.193 94.125 53.281 1 91 196 GLN B O 1
ATOM 6624 N N . LEU B 1 197 ? 0.729 92.438 53.281 1 90.75 197 LEU B N 1
ATOM 6625 C CA . LEU B 1 197 ? -0.003 93 54.406 1 90.75 197 LEU B CA 1
ATOM 6626 C C . LEU B 1 197 ? 0.875 93.062 55.656 1 90.75 197 LEU B C 1
ATOM 6628 O O . LEU B 1 197 ? 0.872 94.062 56.375 1 90.75 197 LEU B O 1
ATOM 6632 N N . ARG B 1 198 ? 1.597 92.062 55.844 1 88.88 198 ARG B N 1
ATOM 6633 C CA . ARG B 1 198 ? 2.529 92.062 56.969 1 88.88 198 ARG B CA 1
ATOM 6634 C C . ARG B 1 198 ? 3.609 93.125 56.812 1 88.88 198 ARG B C 1
ATOM 6636 O O . ARG B 1 198 ? 3.977 93.75 57.781 1 88.88 198 ARG B O 1
ATOM 6643 N N . GLY B 1 199 ? 4.148 93.25 55.656 1 86.12 199 GLY B N 1
ATOM 6644 C CA . GLY B 1 199 ? 5.156 94.25 55.406 1 86.12 199 GLY B CA 1
ATOM 6645 C C . GLY B 1 199 ? 4.652 95.688 55.656 1 86.12 199 GLY B C 1
ATOM 6646 O O . GLY B 1 199 ? 5.359 96.5 56.25 1 86.12 199 GLY B O 1
ATOM 6647 N N . LEU B 1 200 ? 3.465 95.875 55.281 1 83.94 200 LEU B N 1
ATOM 6648 C CA . LEU B 1 200 ? 2.865 97.188 55.5 1 83.94 200 LEU B CA 1
ATOM 6649 C C . LEU B 1 200 ? 2.623 97.438 57 1 83.94 200 LEU B C 1
ATOM 6651 O O . LEU B 1 200 ? 2.861 98.5 57.531 1 83.94 200 LEU B O 1
ATOM 6655 N N . ALA B 1 201 ? 2.211 96.375 57.625 1 85.56 201 ALA B N 1
ATOM 6656 C CA . ALA B 1 201 ? 1.928 96.438 59.062 1 85.56 201 ALA B CA 1
ATOM 6657 C C . ALA B 1 201 ? 3.203 96.688 59.844 1 85.56 201 ALA B C 1
ATOM 6659 O O . ALA B 1 201 ? 3.164 97.312 60.906 1 85.56 201 ALA B O 1
ATOM 6660 N N . SER B 1 202 ? 4.34 96.312 59.406 1 82.75 202 SER B N 1
ATOM 6661 C CA . SER B 1 202 ? 5.609 96.5 60.094 1 82.75 202 SER B CA 1
ATOM 6662 C C . SER B 1 202 ? 6.074 97.938 60.125 1 82.75 202 SER B C 1
ATOM 6664 O O . SER B 1 202 ? 6.91 98.312 60.938 1 82.75 202 SER B O 1
ATOM 6666 N N . GLY B 1 203 ? 5.5 98.75 59.25 1 77.81 203 GLY B N 1
ATOM 6667 C CA . GLY B 1 203 ? 5.836 100.125 59.219 1 77.81 203 GLY B CA 1
ATOM 6668 C C . GLY B 1 203 ? 4.934 101 60.094 1 77.81 203 GLY B C 1
ATOM 6669 O O . GLY B 1 203 ? 5.168 102.188 60.25 1 77.81 203 GLY B O 1
ATOM 6670 N N . LEU B 1 204 ? 3.918 100.438 60.719 1 79.19 204 LEU B N 1
ATOM 6671 C CA . LEU B 1 204 ? 2.979 101.125 61.562 1 79.19 204 LEU B CA 1
ATOM 6672 C C . LEU B 1 204 ? 3.551 101.375 62.969 1 79.19 204 LEU B C 1
ATOM 6674 O O . LEU B 1 204 ? 4.191 100.438 63.531 1 79.19 204 LEU B O 1
ATOM 6678 N N . ARG B 1 205 ? 3.504 102.75 63.562 1 79.12 205 ARG B N 1
ATOM 6679 C CA . ARG B 1 205 ? 4.016 103.062 64.875 1 79.12 205 ARG B CA 1
ATOM 6680 C C . ARG B 1 205 ? 2.926 103.688 65.75 1 79.12 205 ARG B C 1
ATOM 6682 O O . ARG B 1 205 ? 2.113 104.5 65.312 1 79.12 205 ARG B O 1
ATOM 6689 N N . GLU B 1 206 ? 2.996 103.188 66.875 1 76.88 206 GLU B N 1
ATOM 6690 C CA . GLU B 1 206 ? 2.035 103.688 67.875 1 76.88 206 GLU B CA 1
ATOM 6691 C C . GLU B 1 206 ? 2.15 105.188 68.062 1 76.88 206 GLU B C 1
ATOM 6693 O O . GLU B 1 206 ? 3.256 105.688 68.188 1 76.88 206 GLU B O 1
ATOM 6698 N N . GLY B 1 207 ? 1.128 105.875 67.938 1 76.25 207 GLY B N 1
ATOM 6699 C CA . GLY B 1 207 ? 1.098 107.312 68.125 1 76.25 207 GLY B CA 1
ATOM 6700 C C . GLY B 1 207 ? 1.185 108.125 66.875 1 76.25 207 GLY B C 1
ATOM 6701 O O . GLY B 1 207 ? 1.025 109.375 66.875 1 76.25 207 GLY B O 1
ATOM 6702 N N . GLN B 1 208 ? 1.475 107.5 65.75 1 77.44 208 GLN B N 1
ATOM 6703 C CA . GLN B 1 208 ? 1.585 108.188 64.5 1 77.44 208 GLN B CA 1
ATOM 6704 C C . GLN B 1 208 ? 0.258 108.188 63.719 1 77.44 208 GLN B C 1
ATOM 6706 O O . GLN B 1 208 ? -0.512 107.25 63.844 1 77.44 208 GLN B O 1
ATOM 6711 N N . PRO B 1 209 ? -0.015 109.312 63.062 1 80.44 209 PRO B N 1
ATOM 6712 C CA . PRO B 1 209 ? -1.259 109.312 62.312 1 80.44 209 PRO B CA 1
ATOM 6713 C C . PRO B 1 209 ? -1.204 108.438 61.062 1 80.44 209 PRO B C 1
ATOM 6715 O O . PRO B 1 209 ? -0.138 108.25 60.469 1 80.44 209 PRO B O 1
ATOM 6718 N N . LEU B 1 210 ? -2.24 107.688 60.844 1 79.88 210 LEU B N 1
ATOM 6719 C CA . LEU B 1 210 ? -2.387 106.938 59.625 1 79.88 210 LEU B CA 1
ATOM 6720 C C . LEU B 1 210 ? -2.908 107.75 58.469 1 79.88 210 LEU B C 1
ATOM 6722 O O . LEU B 1 210 ? -4.043 108.25 58.5 1 79.88 210 LEU B O 1
ATOM 6726 N N . SER B 1 211 ? -1.977 107.938 57.531 1 75.88 211 SER B N 1
ATOM 6727 C CA . SER B 1 211 ? -2.373 108.75 56.375 1 75.88 211 SER B CA 1
ATOM 6728 C C . SER B 1 211 ? -3.566 108.125 55.656 1 75.88 211 SER B C 1
ATOM 6730 O O . SER B 1 211 ? -3.707 106.938 55.625 1 75.88 211 SER B O 1
ATOM 6732 N N . PRO B 1 212 ? -4.543 108.938 55.25 1 75.19 212 PRO B N 1
ATOM 6733 C CA . PRO B 1 212 ? -5.676 108.438 54.469 1 75.19 212 PRO B CA 1
ATOM 6734 C C . PRO B 1 212 ? -5.238 107.562 53.281 1 75.19 212 PRO B C 1
ATOM 6736 O O . PRO B 1 212 ? -5.918 106.625 52.938 1 75.19 212 PRO B O 1
ATOM 6739 N N . ALA B 1 213 ? -4.121 107.812 52.781 1 71 213 ALA B N 1
ATOM 6740 C CA . ALA B 1 213 ? -3.607 107.062 51.656 1 71 213 ALA B CA 1
ATOM 6741 C C . ALA B 1 213 ? -3.234 105.625 52.062 1 71 213 ALA B C 1
ATOM 6743 O O . ALA B 1 213 ? -3.604 104.688 51.406 1 71 213 ALA B O 1
ATOM 6744 N N . THR B 1 214 ? -2.584 105.625 53.156 1 76.44 214 THR B N 1
ATOM 6745 C CA . THR B 1 214 ? -2.166 104.312 53.656 1 76.44 214 THR B CA 1
ATOM 6746 C C . THR B 1 214 ? -3.373 103.5 54.125 1 76.44 214 THR B C 1
ATOM 6748 O O . THR B 1 214 ? -3.404 102.25 53.938 1 76.44 214 THR B O 1
ATOM 6751 N N . ARG B 1 215 ? -4.391 104.188 54.719 1 81.69 215 ARG B N 1
ATOM 6752 C CA . ARG B 1 215 ? -5.629 103.562 55.125 1 81.69 215 ARG B CA 1
ATOM 6753 C C . ARG B 1 215 ? -6.344 102.938 53.906 1 81.69 215 ARG B C 1
ATOM 6755 O O . ARG B 1 215 ? -6.816 101.812 53.969 1 81.69 215 ARG B O 1
ATOM 6762 N N . GLY B 1 216 ? -6.355 103.562 52.812 1 72.19 216 GLY B N 1
ATOM 6763 C CA . GLY B 1 216 ? -6.988 103.062 51.594 1 72.19 216 GLY B CA 1
ATOM 6764 C C . GLY B 1 216 ? -6.273 101.875 51 1 72.19 216 GLY B C 1
ATOM 6765 O O . GLY B 1 216 ? -6.91 100.938 50.531 1 72.19 216 GLY B O 1
ATOM 6766 N N . VAL B 1 217 ? -5.008 101.875 51.094 1 76.62 217 VAL B N 1
ATOM 6767 C CA . VAL B 1 217 ? -4.207 100.75 50.531 1 76.62 217 VAL B CA 1
ATOM 6768 C C . VAL B 1 217 ? -4.414 99.5 51.312 1 76.62 217 VAL B C 1
ATOM 6770 O O . VAL B 1 217 ? -4.582 98.438 50.75 1 76.62 217 VAL B O 1
ATOM 6773 N N . ILE B 1 218 ? -4.398 99.562 52.625 1 82.75 218 ILE B N 1
ATOM 6774 C CA . ILE B 1 218 ? -4.574 98.375 53.469 1 82.75 218 ILE B CA 1
ATOM 6775 C C . ILE B 1 218 ? -5.965 97.75 53.25 1 82.75 218 ILE B C 1
ATOM 6777 O O . ILE B 1 218 ? -6.117 96.562 53.156 1 82.75 218 ILE B O 1
ATOM 6781 N N . LYS B 1 219 ? -6.953 98.625 53.156 1 81.44 219 LYS B N 1
ATOM 6782 C CA . LYS B 1 219 ? -8.312 98.188 52.938 1 81.44 219 LYS B CA 1
ATOM 6783 C C . LYS B 1 219 ? -8.438 97.438 51.594 1 81.44 219 LYS B C 1
ATOM 6785 O O . LYS B 1 219 ? -9.102 96.438 51.5 1 81.44 219 LYS B O 1
ATOM 6790 N N . SER B 1 220 ? -7.797 97.938 50.594 1 76.56 220 SER B N 1
ATOM 6791 C CA . SER B 1 220 ? -7.82 97.312 49.281 1 76.56 220 SER B CA 1
ATOM 6792 C C . SER B 1 220 ? -7.102 96 49.281 1 76.56 220 SER B C 1
ATOM 6794 O O . SER B 1 220 ? -7.566 95 48.656 1 76.56 220 SER B O 1
ATOM 6796 N N . MET B 1 221 ? -6.066 95.875 49.906 1 83.88 221 MET B N 1
ATOM 6797 C CA . MET B 1 221 ? -5.289 94.688 49.969 1 83.88 221 MET B CA 1
ATOM 6798 C C . MET B 1 221 ? -6.047 93.562 50.75 1 83.88 221 MET B C 1
ATOM 6800 O O . MET B 1 221 ? -5.961 92.375 50.406 1 83.88 221 MET B O 1
ATOM 6804 N N . LEU B 1 222 ? -6.695 94.062 51.781 1 88.12 222 LEU B N 1
ATOM 6805 C CA . LEU B 1 222 ? -7.5 93.062 52.562 1 88.12 222 LEU B CA 1
ATOM 6806 C C . LEU B 1 222 ? -8.609 92.5 51.688 1 88.12 222 LEU B C 1
ATOM 6808 O O . LEU B 1 222 ? -8.914 91.312 51.781 1 88.12 222 LEU B O 1
ATOM 6812 N N . LYS B 1 223 ? -9.164 93.25 50.844 1 80.25 223 LYS B N 1
ATOM 6813 C CA . LYS B 1 223 ? -10.188 92.812 49.938 1 80.25 223 LYS B CA 1
ATOM 6814 C C . LYS B 1 223 ? -9.602 91.812 48.906 1 80.25 223 LYS B C 1
ATOM 6816 O O . LYS B 1 223 ? -10.203 90.75 48.625 1 80.25 223 LYS B O 1
ATOM 6821 N N . ASN B 1 224 ? -8.469 92.125 48.406 1 82.31 224 ASN B N 1
ATOM 6822 C CA . ASN B 1 224 ? -7.785 91.25 47.469 1 82.31 224 ASN B CA 1
ATOM 6823 C C . ASN B 1 224 ? -7.43 89.938 48.125 1 82.31 224 ASN B C 1
ATOM 6825 O O . ASN B 1 224 ? -7.516 88.875 47.5 1 82.31 224 ASN B O 1
ATOM 6829 N N . GLU B 1 225 ? -6.93 90.062 49.312 1 89.88 225 GLU B N 1
ATOM 6830 C CA . GLU B 1 225 ? -6.59 88.812 50.062 1 89.88 225 GLU B CA 1
ATOM 6831 C C . GLU B 1 225 ? -7.801 87.938 50.188 1 89.88 225 GLU B C 1
ATOM 6833 O O . GLU B 1 225 ? -7.676 86.688 50.031 1 89.88 225 GLU B O 1
ATOM 6838 N N . LEU B 1 226 ? -8.969 88.438 50.438 1 87.31 226 LEU B N 1
ATOM 6839 C CA . LEU B 1 226 ? -10.18 87.688 50.562 1 87.31 226 LEU B CA 1
ATOM 6840 C C . LEU B 1 226 ? -10.508 86.938 49.25 1 87.31 226 LEU B C 1
ATOM 6842 O O . LEU B 1 226 ? -10.984 85.812 49.25 1 87.31 226 LEU B O 1
ATOM 6846 N N . LEU B 1 227 ? -10.227 87.625 48.188 1 81 227 LEU B N 1
ATOM 6847 C CA . LEU B 1 227 ? -10.461 87 46.906 1 81 227 LEU B CA 1
ATOM 6848 C C . LEU B 1 227 ? -9.508 85.812 46.656 1 81 227 LEU B C 1
ATOM 6850 O O . LEU B 1 227 ? -9.93 84.75 46.219 1 81 227 LEU B O 1
ATOM 6854 N N . ILE B 1 228 ? -8.297 86 46.938 1 87.81 228 ILE B N 1
ATOM 6855 C CA . ILE B 1 228 ? -7.285 84.938 46.75 1 87.81 228 ILE B CA 1
ATOM 6856 C C . ILE B 1 228 ? -7.578 83.75 47.688 1 87.81 228 ILE B C 1
ATOM 6858 O O . ILE B 1 228 ? -7.391 82.625 47.312 1 87.81 228 ILE B O 1
ATOM 6862 N N . HIS B 1 229 ? -8.039 84.188 48.844 1 90.88 229 HIS B N 1
ATOM 6863 C CA . HIS B 1 229 ? -8.445 83.188 49.812 1 90.88 229 HIS B CA 1
ATOM 6864 C C . HIS B 1 229 ? -9.547 82.312 49.281 1 90.88 229 HIS B C 1
ATOM 6866 O O . HIS B 1 229 ? -9.477 81.062 49.375 1 90.88 229 HIS B O 1
ATOM 6872 N N . LYS B 1 230 ? -10.461 82.812 48.562 1 86.19 230 LYS B N 1
ATOM 6873 C CA . LYS B 1 230 ? -11.578 82.062 48 1 86.19 230 LYS B CA 1
ATOM 6874 C C . LYS B 1 230 ? -11.109 81.188 46.844 1 86.19 230 LYS B C 1
ATOM 6876 O O . LYS B 1 230 ? -11.602 80.062 46.688 1 86.19 230 LYS B O 1
ATOM 6881 N N . GLU B 1 231 ? -10.242 81.688 46.094 1 86 231 GLU B N 1
ATOM 6882 C CA . GLU B 1 231 ? -9.703 80.875 45 1 86 231 GLU B CA 1
ATOM 6883 C C . GLU B 1 231 ? -8.945 79.688 45.531 1 86 231 GLU B C 1
ATOM 6885 O O . GLU B 1 231 ? -9.039 78.562 44.938 1 86 231 GLU B O 1
ATOM 6890 N N . LEU B 1 232 ? -8.188 79.875 46.562 1 91.88 232 LEU B N 1
ATOM 6891 C CA . LEU B 1 232 ? -7.445 78.812 47.156 1 91.88 232 LEU B CA 1
ATOM 6892 C C . LEU B 1 232 ? -8.398 77.75 47.719 1 91.88 232 LEU B C 1
ATOM 6894 O O . LEU B 1 232 ? -8.195 76.562 47.531 1 91.88 232 LEU B O 1
ATOM 6898 N N . GLN B 1 233 ? -9.43 78.188 48.375 1 89.88 233 GLN B N 1
ATOM 6899 C CA . GLN B 1 233 ? -10.414 77.312 48.906 1 89.88 233 GLN B CA 1
ATOM 6900 C C . GLN B 1 233 ? -11.117 76.5 47.812 1 89.88 233 GLN B C 1
ATOM 6902 O O . GLN B 1 233 ? -11.383 75.312 47.969 1 89.88 233 GLN B O 1
ATOM 6907 N N . GLN B 1 234 ? -11.383 77.062 46.781 1 88.69 234 GLN B N 1
ATOM 6908 C CA . GLN B 1 234 ? -12.023 76.438 45.656 1 88.69 234 GLN B CA 1
ATOM 6909 C C . GLN B 1 234 ? -11.117 75.312 45.062 1 88.69 234 GLN B C 1
ATOM 6911 O O . GLN B 1 234 ? -11.586 74.25 44.719 1 88.69 234 GLN B O 1
ATOM 6916 N N . SER B 1 235 ? -9.93 75.688 44.875 1 90.12 235 SER B N 1
ATOM 6917 C CA . SER B 1 235 ? -8.984 74.75 44.344 1 90.12 235 SER B CA 1
ATOM 6918 C C . SER B 1 235 ? -8.875 73.5 45.281 1 90.12 235 SER B C 1
ATOM 6920 O O . SER B 1 235 ? -8.781 72.375 44.812 1 90.12 235 SER B O 1
ATOM 6922 N N . LEU B 1 236 ? -8.906 73.75 46.562 1 91.88 236 LEU B N 1
ATOM 6923 C CA . LEU B 1 236 ? -8.852 72.688 47.531 1 91.88 236 LEU B CA 1
ATOM 6924 C C . LEU B 1 236 ? -10.117 71.812 47.469 1 91.88 236 LEU B C 1
ATOM 6926 O O . LEU B 1 236 ? -10.047 70.562 47.625 1 91.88 236 LEU B O 1
ATOM 6930 N N . GLU B 1 237 ? -11.211 72.438 47.219 1 89.81 237 GLU B N 1
ATOM 6931 C CA . GLU B 1 237 ? -12.469 71.688 47.094 1 89.81 237 GLU B CA 1
ATOM 6932 C C . GLU B 1 237 ? -12.469 70.812 45.812 1 89.81 237 GLU B C 1
ATOM 6934 O O . GLU B 1 237 ? -13.031 69.688 45.812 1 89.81 237 GLU B O 1
ATOM 6939 N N . LEU B 1 238 ? -11.914 71.312 44.844 1 89.12 238 LEU B N 1
ATOM 6940 C CA . LEU B 1 238 ? -11.82 70.562 43.594 1 89.12 238 LEU B CA 1
ATOM 6941 C C . LEU B 1 238 ? -10.914 69.375 43.781 1 89.12 238 LEU B C 1
ATOM 6943 O O . LEU B 1 238 ? -11.188 68.312 43.281 1 89.12 238 LEU B O 1
ATOM 6947 N N . LEU B 1 239 ? -9.812 69.562 44.5 1 90.69 239 LEU B N 1
ATOM 6948 C CA . LEU B 1 239 ? -8.945 68.438 44.812 1 90.69 239 LEU B CA 1
ATOM 6949 C C . LEU B 1 239 ? -9.688 67.375 45.656 1 90.69 239 LEU B C 1
ATOM 6951 O O . LEU B 1 239 ? -9.539 66.188 45.469 1 90.69 239 LEU B O 1
ATOM 6955 N N . ARG B 1 240 ? -10.523 67.875 46.594 1 90 240 ARG B N 1
ATOM 6956 C CA . ARG B 1 240 ? -11.273 67 47.5 1 90 240 ARG B CA 1
ATOM 6957 C C . ARG B 1 240 ? -12.305 66.188 46.75 1 90 240 ARG B C 1
ATOM 6959 O O . ARG B 1 240 ? -12.586 65.062 47.125 1 90 240 ARG B O 1
ATOM 6966 N N . ARG B 1 241 ? -12.828 66.688 45.656 1 86.81 241 ARG B N 1
ATOM 6967 C CA . ARG B 1 241 ? -13.844 66 44.875 1 86.81 241 ARG B CA 1
ATOM 6968 C C . ARG B 1 241 ? -13.344 64.625 44.375 1 86.81 241 ARG B C 1
ATOM 6970 O O . ARG B 1 241 ? -14.094 63.656 44.344 1 86.81 241 ARG B O 1
ATOM 6977 N N . ARG B 1 242 ? -12.094 64.625 44.094 1 83.94 242 ARG B N 1
ATOM 6978 C CA . ARG B 1 242 ? -11.594 63.406 43.469 1 83.94 242 ARG B CA 1
ATOM 6979 C C . ARG B 1 242 ? -10.719 62.625 44.438 1 83.94 242 ARG B C 1
ATOM 6981 O O . ARG B 1 242 ? -10.664 61.406 44.406 1 83.94 242 ARG B O 1
ATOM 6988 N N . GLU B 1 243 ? -9.945 63.531 45.344 1 89.56 243 GLU B N 1
ATOM 6989 C CA . GLU B 1 243 ? -9.047 62.875 46.281 1 89.56 243 GLU B CA 1
ATOM 6990 C C . GLU B 1 243 ? -9.234 63.469 47.688 1 89.56 243 GLU B C 1
ATOM 6992 O O . GLU B 1 243 ? -8.398 64.25 48.156 1 89.56 243 GLU B O 1
ATOM 6997 N N . PRO B 1 244 ? -10.203 63 48.375 1 90.62 244 PRO B N 1
ATOM 6998 C CA . PRO B 1 244 ? -10.508 63.594 49.656 1 90.62 244 PRO B CA 1
ATOM 6999 C C . PRO B 1 244 ? -9.391 63.344 50.688 1 90.62 244 PRO B C 1
ATOM 7001 O O . PRO B 1 244 ? -9.07 64.25 51.469 1 90.62 244 PRO B O 1
ATOM 7004 N N . ALA B 1 245 ? -8.812 62.125 50.688 1 89.25 245 ALA B N 1
ATOM 7005 C CA . ALA B 1 245 ? -7.77 61.812 51.656 1 89.25 245 ALA B CA 1
ATOM 7006 C C . ALA B 1 245 ? -6.57 62.75 51.5 1 89.25 245 ALA B C 1
ATOM 7008 O O . ALA B 1 245 ? -6.035 63.281 52.469 1 89.25 245 ALA B O 1
ATOM 7009 N N . LEU B 1 246 ? -6.203 63 50.312 1 86.44 246 LEU B N 1
ATOM 7010 C CA . LEU B 1 246 ? -5.09 63.875 50.031 1 86.44 246 LEU B CA 1
ATOM 7011 C C . LEU B 1 246 ? -5.449 65.312 50.344 1 86.44 246 LEU B C 1
ATOM 7013 O O . LEU B 1 246 ? -4.625 66.062 50.906 1 86.44 246 LEU B O 1
ATOM 7017 N N . ALA B 1 247 ? -6.633 65.688 50.031 1 90.12 247 ALA B N 1
ATOM 7018 C CA . ALA B 1 247 ? -7.113 67.062 50.344 1 90.12 247 ALA B CA 1
ATOM 7019 C C . ALA B 1 247 ? -7.094 67.312 51.844 1 90.12 247 ALA B C 1
ATOM 7021 O O . ALA B 1 247 ? -6.734 68.438 52.25 1 90.12 247 ALA B O 1
ATOM 7022 N N . ASP B 1 248 ? -7.434 66.312 52.594 1 88.12 248 ASP B N 1
ATOM 7023 C CA . ASP B 1 248 ? -7.469 66.5 54.031 1 88.12 248 ASP B CA 1
ATOM 7024 C C . ASP B 1 248 ? -6.062 66.688 54.594 1 88.12 248 ASP B C 1
ATOM 7026 O O . ASP B 1 248 ? -5.871 67.5 55.531 1 88.12 248 ASP B O 1
ATOM 7030 N N . ARG B 1 249 ? -5.152 66.062 54.125 1 87.31 249 ARG B N 1
ATOM 7031 C CA . ARG B 1 249 ? -3.773 66.188 54.594 1 87.31 249 ARG B CA 1
ATOM 7032 C C . ARG B 1 249 ? -3.207 67.562 54.281 1 87.31 249 ARG B C 1
ATOM 7034 O O . ARG B 1 249 ? -2.447 68.125 55.094 1 87.31 249 ARG B O 1
ATOM 7041 N N . ILE B 1 250 ? -3.602 68.062 53.125 1 87.25 250 ILE B N 1
ATOM 7042 C CA . ILE B 1 250 ? -3.078 69.375 52.719 1 87.25 250 ILE B CA 1
ATOM 7043 C C . ILE B 1 250 ? -3.893 70.5 53.344 1 87.25 250 ILE B C 1
ATOM 7045 O O . ILE B 1 250 ? -3.365 71.562 53.625 1 87.25 250 ILE B O 1
ATOM 7049 N N . GLN B 1 251 ? -5.152 70.25 53.625 1 88.62 251 GLN B N 1
ATOM 7050 C CA . GLN B 1 251 ? -6.078 71.25 54.125 1 88.62 251 GLN B CA 1
ATOM 7051 C C . GLN B 1 251 ? -5.777 71.625 55.594 1 88.62 251 GLN B C 1
ATOM 7053 O O . GLN B 1 251 ? -5.988 72.75 56 1 88.62 251 GLN B O 1
ATOM 7058 N N . ALA B 1 252 ? -5.219 70.75 56.344 1 88.5 252 ALA B N 1
ATOM 7059 C CA . ALA B 1 252 ? -5.016 71 57.781 1 88.5 252 ALA B CA 1
ATOM 7060 C C . ALA B 1 252 ? -4.074 72.125 58.062 1 88.5 252 ALA B C 1
ATOM 7062 O O . ALA B 1 252 ? -4.43 73.062 58.75 1 88.5 252 ALA B O 1
ATOM 7063 N N . PRO B 1 253 ? -2.945 72.062 57.406 1 88.31 253 PRO B N 1
ATOM 7064 C CA . PRO B 1 253 ? -2.072 73.25 57.625 1 88.31 253 PRO B CA 1
ATOM 7065 C C . PRO B 1 253 ? -2.648 74.5 57.062 1 88.31 253 PRO B C 1
ATOM 7067 O O . PRO B 1 253 ? -2.418 75.625 57.625 1 88.31 253 PRO B O 1
ATOM 7070 N N . ILE B 1 254 ? -3.422 74.5 56.094 1 91.12 254 ILE B N 1
ATOM 7071 C CA . ILE B 1 254 ? -4.02 75.688 55.469 1 91.12 254 ILE B CA 1
ATOM 7072 C C . ILE B 1 254 ? -5.109 76.25 56.375 1 91.12 254 ILE B C 1
ATOM 7074 O O . ILE B 1 254 ? -5.211 77.438 56.562 1 91.12 254 ILE B O 1
ATOM 7078 N N . ASP B 1 255 ? -5.828 75.375 56.969 1 89.62 255 ASP B N 1
ATOM 7079 C CA . ASP B 1 255 ? -6.875 75.812 57.906 1 89.62 255 ASP B CA 1
ATOM 7080 C C . ASP B 1 255 ? -6.277 76.5 59.125 1 89.62 255 ASP B C 1
ATOM 7082 O O . ASP B 1 255 ? -6.816 77.5 59.625 1 89.62 255 ASP B O 1
ATOM 7086 N N . SER B 1 256 ? -5.266 75.938 59.594 1 89.69 256 SER B N 1
ATOM 7087 C CA . SER B 1 256 ? -4.578 76.562 60.719 1 89.69 256 SER B CA 1
ATOM 7088 C C . SER B 1 256 ? -4.102 78 60.344 1 89.69 256 SER B C 1
ATOM 7090 O O . SER B 1 256 ? -4.254 78.938 61.156 1 89.69 256 SER B O 1
ATOM 7092 N N . ALA B 1 257 ? -3.58 78.062 59.188 1 92 257 ALA B N 1
ATOM 7093 C CA . ALA B 1 257 ? -3.123 79.375 58.719 1 92 257 ALA B CA 1
ATOM 7094 C C . ALA B 1 257 ? -4.293 80.375 58.562 1 92 257 ALA B C 1
ATOM 7096 O O . ALA B 1 257 ? -4.172 81.562 58.875 1 92 257 ALA B O 1
ATOM 7097 N N . PHE B 1 258 ? -5.41 79.875 58.125 1 90.94 258 PHE B N 1
ATOM 7098 C CA . PHE B 1 258 ? -6.586 80.688 57.906 1 90.94 258 PHE B CA 1
ATOM 7099 C C . PHE B 1 258 ? -7.18 81.188 59.219 1 90.94 258 PHE B C 1
ATOM 7101 O O . PHE B 1 258 ? -7.703 82.312 59.312 1 90.94 258 PHE B O 1
ATOM 7108 N N . MET B 1 259 ? -7.027 80.375 60.188 1 90.75 259 MET B N 1
ATOM 7109 C CA . MET B 1 259 ? -7.48 80.812 61.5 1 90.75 259 MET B CA 1
ATOM 7110 C C . MET B 1 259 ? -6.633 81.938 62.031 1 90.75 259 MET B C 1
ATOM 7112 O O . MET B 1 259 ? -7.168 82.938 62.562 1 90.75 259 MET B O 1
ATOM 7116 N N . SER B 1 260 ? -5.414 81.75 61.875 1 91.75 260 SER B N 1
ATOM 7117 C CA . SER B 1 260 ? -4.516 82.812 62.281 1 91.75 260 SER B CA 1
ATOM 7118 C C . SER B 1 260 ? -4.719 84.062 61.406 1 91.75 260 SER B C 1
ATOM 7120 O O . SER B 1 260 ? -4.613 85.188 61.906 1 91.75 260 SER B O 1
ATOM 7122 N N . LEU B 1 261 ? -5.031 83.875 60.219 1 93.19 261 LEU B N 1
ATOM 7123 C CA . LEU B 1 261 ? -5.242 84.938 59.281 1 93.19 261 LEU B CA 1
ATOM 7124 C C . LEU B 1 261 ? -6.488 85.75 59.656 1 93.19 261 LEU B C 1
ATOM 7126 O O . LEU B 1 261 ? -6.523 86.938 59.469 1 93.19 261 LEU B O 1
ATOM 7130 N N . THR B 1 262 ? -7.477 85.125 60.125 1 91.12 262 THR B N 1
ATOM 7131 C CA . THR B 1 262 ? -8.695 85.812 60.531 1 91.12 262 THR B CA 1
ATOM 7132 C C . THR B 1 262 ? -8.398 86.812 61.656 1 91.12 262 THR B C 1
ATOM 7134 O O . THR B 1 262 ? -8.898 87.938 61.625 1 91.12 262 THR B O 1
ATOM 7137 N N . GLY B 1 263 ? -7.621 86.375 62.562 1 88.75 263 GLY B N 1
ATOM 7138 C CA . GLY B 1 263 ? -7.207 87.312 63.625 1 88.75 263 GLY B CA 1
ATOM 7139 C C . GLY B 1 263 ? -6.398 88.438 63.094 1 88.75 263 GLY B C 1
ATOM 7140 O O . GLY B 1 263 ? -6.629 89.625 63.5 1 88.75 263 GLY B O 1
ATOM 7141 N N . PHE B 1 264 ? -5.48 88.25 62.281 1 91.75 264 PHE B N 1
ATOM 7142 C CA . PHE B 1 264 ? -4.656 89.312 61.656 1 91.75 264 PHE B CA 1
ATOM 7143 C C . PHE B 1 264 ? -5.516 90.25 60.875 1 91.75 264 PHE B C 1
ATOM 7145 O O . PHE B 1 264 ? -5.34 91.5 61 1 91.75 264 PHE B O 1
ATOM 7152 N N . ARG B 1 265 ? -6.492 89.688 60.094 1 91.44 265 ARG B N 1
ATOM 7153 C CA . ARG B 1 265 ? -7.414 90.5 59.312 1 91.44 265 ARG B CA 1
ATOM 7154 C C . ARG B 1 265 ? -8.258 91.375 60.219 1 91.44 265 ARG B C 1
ATOM 7156 O O . ARG B 1 265 ? -8.461 92.562 59.938 1 91.44 265 ARG B O 1
ATOM 7163 N N . ALA B 1 266 ? -8.656 90.875 61.281 1 89 266 ALA B N 1
ATOM 7164 C CA . ALA B 1 266 ? -9.484 91.625 62.219 1 89 266 ALA B CA 1
ATOM 7165 C C . ALA B 1 266 ? -8.695 92.812 62.844 1 89 266 ALA B C 1
ATOM 7167 O O . ALA B 1 266 ? -9.234 93.938 63 1 89 266 ALA B O 1
ATOM 7168 N N . ASP B 1 267 ? -7.5 92.562 63.125 1 88.5 267 ASP B N 1
ATOM 7169 C CA . ASP B 1 267 ? -6.652 93.562 63.688 1 88.5 267 ASP B CA 1
ATOM 7170 C C . ASP B 1 267 ? -6.414 94.688 62.688 1 88.5 267 ASP B C 1
ATOM 7172 O O . ASP B 1 267 ? -6.441 95.875 63.031 1 88.5 267 ASP B O 1
ATOM 7176 N N . LEU B 1 268 ? -6.16 94.312 61.5 1 89.56 268 LEU B N 1
ATOM 7177 C CA . LEU B 1 268 ? -5.926 95.312 60.438 1 89.56 268 LEU B CA 1
ATOM 7178 C C . LEU B 1 268 ? -7.199 96.125 60.156 1 89.56 268 LEU B C 1
ATOM 7180 O O . LEU B 1 268 ? -7.152 97.312 59.875 1 89.56 268 LEU B O 1
ATOM 7184 N N . ASP B 1 269 ? -8.312 95.438 60.156 1 86.56 269 ASP B N 1
ATOM 7185 C CA . ASP B 1 269 ? -9.602 96.062 59.969 1 86.56 269 ASP B CA 1
ATOM 7186 C C . ASP B 1 269 ? -9.875 97.062 61.094 1 86.56 269 ASP B C 1
ATOM 7188 O O . ASP B 1 269 ? -10.43 98.188 60.844 1 86.56 269 ASP B O 1
ATOM 7192 N N . ALA B 1 270 ? -9.477 96.812 62.219 1 84.38 270 ALA B N 1
ATOM 7193 C CA . ALA B 1 270 ? -9.664 97.688 63.375 1 84.38 270 ALA B CA 1
ATOM 7194 C C . ALA B 1 270 ? -8.797 98.938 63.25 1 84.38 270 ALA B C 1
ATOM 7196 O O . ALA B 1 270 ? -9.234 100 63.594 1 84.38 270 ALA B O 1
ATOM 7197 N N . VAL B 1 271 ? -7.672 98.688 62.75 1 82.69 271 VAL B N 1
ATOM 7198 C CA . VAL B 1 271 ? -6.742 99.75 62.562 1 82.69 271 VAL B CA 1
ATOM 7199 C C . VAL B 1 271 ? -7.27 100.688 61.469 1 82.69 271 VAL B C 1
ATOM 7201 O O . VAL B 1 271 ? -7.18 101.938 61.594 1 82.69 271 VAL B O 1
ATOM 7204 N N . THR B 1 272 ? -7.816 100.25 60.469 1 82.31 272 THR B N 1
ATOM 7205 C CA . THR B 1 272 ? -8.25 101.062 59.344 1 82.31 272 THR B CA 1
ATOM 7206 C C . THR B 1 272 ? -9.625 101.625 59.594 1 82.31 272 THR B C 1
ATOM 7208 O O . THR B 1 272 ? -9.992 102.625 58.969 1 82.31 272 THR B O 1
ATOM 7211 N N . SER B 1 273 ? -10.414 101.125 60.469 1 78.31 273 SER B N 1
ATOM 7212 C CA . SER B 1 273 ? -11.758 101.562 60.75 1 78.31 273 SER B CA 1
ATOM 7213 C C . SER B 1 273 ? -11.75 102.625 61.906 1 78.31 273 SER B C 1
ATOM 7215 O O . SER B 1 273 ? -12.75 103.312 62.125 1 78.31 273 SER B O 1
ATOM 7217 N N . SER B 1 274 ? -10.648 102.688 62.594 1 75.25 274 SER B N 1
ATOM 7218 C CA . SER B 1 274 ? -10.586 103.562 63.75 1 75.25 274 SER B CA 1
ATOM 7219 C C . SER B 1 274 ? -10.633 105.062 63.312 1 75.25 274 SER B C 1
ATOM 7221 O O . SER B 1 274 ? -10.016 105.438 62.312 1 75.25 274 SER B O 1
ATOM 7223 N N . THR B 1 275 ? -11.562 105.938 63.812 1 65.44 275 THR B N 1
ATOM 7224 C CA . THR B 1 275 ? -11.789 107.312 63.5 1 65.44 275 THR B CA 1
ATOM 7225 C C . THR B 1 275 ? -10.711 108.188 64.125 1 65.44 275 THR B C 1
ATOM 7227 O O . THR B 1 275 ? -10.609 109.375 63.844 1 65.44 275 THR B O 1
ATOM 7230 N N . SER B 1 276 ? -9.914 107.625 65 1 66.44 276 SER B N 1
ATOM 7231 C CA . SER B 1 276 ? -8.867 108.438 65.625 1 66.44 276 SER B CA 1
ATOM 7232 C C . SER B 1 276 ? -7.648 108.562 64.75 1 66.44 276 SER B C 1
ATOM 7234 O O . SER B 1 276 ? -7.277 107.625 64.062 1 66.44 276 SER B O 1
ATOM 7236 N N . ASP B 1 277 ? -7.148 109.625 64.562 1 65 277 ASP B N 1
ATOM 7237 C CA . ASP B 1 277 ? -6.023 110 63.688 1 65 277 ASP B CA 1
ATOM 7238 C C . ASP B 1 277 ? -4.742 109.312 64.188 1 65 277 ASP B C 1
ATOM 7240 O O . ASP B 1 277 ? -3.77 109.188 63.406 1 65 277 ASP B O 1
ATOM 7244 N N . THR B 1 278 ? -4.785 108.875 65.5 1 74.12 278 THR B N 1
ATOM 7245 C CA . THR B 1 278 ? -3.549 108.312 66 1 74.12 278 THR B CA 1
ATOM 7246 C C . THR B 1 278 ? -3.662 106.812 66.188 1 74.12 278 THR B C 1
ATOM 7248 O O . THR B 1 278 ? -4.688 106.312 66.625 1 74.12 278 THR B O 1
ATOM 7251 N N . LEU B 1 279 ? -2.707 105.938 65.75 1 78.19 279 LEU B N 1
ATOM 7252 C CA . LEU B 1 279 ? -2.654 104.5 65.75 1 78.19 279 LEU B CA 1
ATOM 7253 C C . LEU B 1 279 ? -2.492 104 67.188 1 78.19 279 LEU B C 1
ATOM 7255 O O . LEU B 1 279 ? -1.644 104.5 67.938 1 78.19 279 LEU B O 1
ATOM 7259 N N . VAL B 1 280 ? -3.502 103.188 67.625 1 75.75 280 VAL B N 1
ATOM 7260 C CA . VAL B 1 280 ? -3.426 102.625 68.938 1 75.75 280 VAL B CA 1
ATOM 7261 C C . VAL B 1 280 ? -3.363 101.125 68.875 1 75.75 280 VAL B C 1
ATOM 7263 O O . VAL B 1 280 ? -4.043 100.5 68 1 75.75 280 VAL B O 1
ATOM 7266 N N . ASN B 1 281 ? -2.494 100.438 69.625 1 74.38 281 ASN B N 1
ATOM 7267 C CA . ASN B 1 281 ? -2.418 99 69.812 1 74.38 281 ASN B CA 1
ATOM 7268 C C . ASN B 1 281 ? -1.948 98.312 68.562 1 74.38 281 ASN B C 1
ATOM 7270 O O . ASN B 1 281 ? -2.543 97.312 68.188 1 74.38 281 ASN B O 1
ATOM 7274 N N . VAL B 1 282 ? -0.965 98.875 67.875 1 80.88 282 VAL B N 1
ATOM 7275 C CA . VAL B 1 282 ? -0.493 98.312 66.562 1 80.88 282 VAL B CA 1
ATOM 7276 C C . VAL B 1 282 ? 0.813 97.562 66.812 1 80.88 282 VAL B C 1
ATOM 7278 O O . VAL B 1 282 ? 1.345 96.938 65.875 1 80.88 282 VAL B O 1
ATOM 7281 N N . GLN B 1 283 ? 1.242 97.438 68.062 1 76.5 283 GLN B N 1
ATOM 7282 C CA . GLN B 1 283 ? 2.549 96.875 68.375 1 76.5 283 GLN B CA 1
ATOM 7283 C C . GLN B 1 283 ? 2.564 95.375 68.062 1 76.5 283 GLN B C 1
ATOM 7285 O O . GLN B 1 283 ? 3.578 94.875 67.625 1 76.5 283 GLN B O 1
ATOM 7290 N N . ASN B 1 284 ? 1.466 94.688 68.125 1 84.38 284 ASN B N 1
ATOM 7291 C CA . ASN B 1 284 ? 1.467 93.25 68 1 84.38 284 ASN B CA 1
ATOM 7292 C C . ASN B 1 284 ? 0.973 92.812 66.625 1 84.38 284 ASN B C 1
ATOM 7294 O O . ASN B 1 284 ? 0.965 91.625 66.312 1 84.38 284 ASN B O 1
ATOM 7298 N N . VAL B 1 285 ? 0.625 93.562 65.75 1 87.88 285 VAL B N 1
ATOM 7299 C CA . VAL B 1 285 ? 0.009 93.25 64.438 1 87.88 285 VAL B CA 1
ATOM 7300 C C . VAL B 1 285 ? 1.043 92.625 63.531 1 87.88 285 VAL B C 1
ATOM 7302 O O . VAL B 1 285 ? 0.784 91.562 62.938 1 87.88 285 VAL B O 1
ATOM 7305 N N . PRO B 1 286 ? 2.273 93.125 63.5 1 85.5 286 PRO B N 1
ATOM 7306 C CA . PRO B 1 286 ? 3.266 92.5 62.625 1 85.5 286 PRO B CA 1
ATOM 7307 C C . PRO B 1 286 ? 3.633 91.062 63.094 1 85.5 286 PRO B C 1
ATOM 7309 O O . PRO B 1 286 ? 3.854 90.188 62.25 1 85.5 286 PRO B O 1
ATOM 7312 N N . ALA B 1 287 ? 3.656 90.938 64.375 1 86.44 287 ALA B N 1
ATOM 7313 C CA . ALA B 1 287 ? 3.971 89.625 64.938 1 86.44 287 ALA B CA 1
ATOM 7314 C C . ALA B 1 287 ? 2.898 88.562 64.562 1 86.44 287 ALA B C 1
ATOM 7316 O O . ALA B 1 287 ? 3.203 87.438 64.25 1 86.44 287 ALA B O 1
ATOM 7317 N N . LYS B 1 288 ? 1.651 88.938 64.5 1 90.12 288 LYS B N 1
ATOM 7318 C CA . LYS B 1 288 ? 0.568 88.062 64.062 1 90.12 288 LYS B CA 1
ATOM 7319 C C . LYS B 1 288 ? 0.69 87.75 62.562 1 90.12 288 LYS B C 1
ATOM 7321 O O . LYS B 1 288 ? 0.41 86.625 62.125 1 90.12 288 LYS B O 1
ATOM 7326 N N . GLY B 1 289 ? 1.07 88.688 61.875 1 90.94 289 GLY B N 1
ATOM 7327 C CA . GLY B 1 289 ? 1.329 88.5 60.469 1 90.94 289 GLY B CA 1
ATOM 7328 C C . GLY B 1 289 ? 2.441 87.5 60.219 1 90.94 289 GLY B C 1
ATOM 7329 O O . GLY B 1 289 ? 2.344 86.625 59.344 1 90.94 289 GLY B O 1
ATOM 7330 N N . ASN B 1 290 ? 3.463 87.5 61.031 1 89.25 290 ASN B N 1
ATOM 7331 C CA . ASN B 1 290 ? 4.566 86.562 60.938 1 89.25 290 ASN B CA 1
ATOM 7332 C C . ASN B 1 290 ? 4.109 85.125 61.219 1 89.25 290 ASN B C 1
ATOM 7334 O O . ASN B 1 290 ? 4.566 84.188 60.594 1 89.25 290 ASN B O 1
ATOM 7338 N N . THR B 1 291 ? 3.24 85.062 62.062 1 90.94 291 THR B N 1
ATOM 7339 C CA . THR B 1 291 ? 2.736 83.75 62.406 1 90.94 291 THR B CA 1
ATOM 7340 C C . THR B 1 291 ? 1.932 83.125 61.25 1 90.94 291 THR B C 1
ATOM 7342 O O . THR B 1 291 ? 2.059 81.938 60.969 1 90.94 291 THR B O 1
ATOM 7345 N N . VAL B 1 292 ? 1.122 83.875 60.625 1 93.62 292 VAL B N 1
ATOM 7346 C CA . VAL B 1 292 ? 0.316 83.438 59.5 1 93.62 292 VAL B CA 1
ATOM 7347 C C . VAL B 1 292 ? 1.229 83 58.344 1 93.62 292 VAL B C 1
ATOM 7349 O O . VAL B 1 292 ? 1.037 81.875 57.781 1 93.62 292 VAL B O 1
ATOM 7352 N N . VAL B 1 293 ? 2.189 83.75 58.031 1 93.31 293 VAL B N 1
ATOM 7353 C CA . VAL B 1 293 ? 3.094 83.438 56.938 1 93.31 293 VAL B CA 1
ATOM 7354 C C . VAL B 1 293 ? 3.873 82.188 57.25 1 93.31 293 VAL B C 1
ATOM 7356 O O . VAL B 1 293 ? 4.082 81.312 56.344 1 93.31 293 VAL B O 1
ATOM 7359 N N . ALA B 1 294 ? 4.262 82.062 58.438 1 91.25 294 ALA B N 1
ATOM 7360 C CA . ALA B 1 294 ? 4.988 80.875 58.812 1 91.25 294 ALA B CA 1
ATOM 7361 C C . ALA B 1 294 ? 4.121 79.625 58.656 1 91.25 294 ALA B C 1
ATOM 7363 O O . ALA B 1 294 ? 4.605 78.562 58.25 1 91.25 294 ALA B O 1
ATOM 7364 N N . GLU B 1 295 ? 2.904 79.688 59.031 1 92.56 295 GLU B N 1
ATOM 7365 C CA . GLU B 1 295 ? 1.987 78.562 58.875 1 92.56 295 GLU B CA 1
ATOM 7366 C C . GLU B 1 295 ? 1.722 78.25 57.406 1 92.56 295 GLU B C 1
ATOM 7368 O O . GLU B 1 295 ? 1.594 77.125 57.031 1 92.56 295 GLU B O 1
ATOM 7373 N N . LEU B 1 296 ? 1.636 79.25 56.625 1 94 296 LEU B N 1
ATOM 7374 C CA . LEU B 1 296 ? 1.438 79.062 55.188 1 94 296 LEU B CA 1
ATOM 7375 C C . LEU B 1 296 ? 2.664 78.375 54.562 1 94 296 LEU B C 1
ATOM 7377 O O . LEU B 1 296 ? 2.537 77.562 53.625 1 94 296 LEU B O 1
ATOM 7381 N N . TYR B 1 297 ? 3.822 78.75 55.031 1 93.38 297 TYR B N 1
ATOM 7382 C CA . TYR B 1 297 ? 5.039 78.125 54.562 1 93.38 297 TYR B CA 1
ATOM 7383 C C . TYR B 1 297 ? 5.039 76.625 54.906 1 93.38 297 TYR B C 1
ATOM 7385 O O . TYR B 1 297 ? 5.461 75.812 54.125 1 93.38 297 TYR B O 1
ATOM 7393 N N . LYS B 1 298 ? 4.559 76.438 56.062 1 91.12 298 LYS B N 1
ATOM 7394 C CA . LYS B 1 298 ? 4.461 75 56.469 1 91.12 298 LYS B CA 1
ATOM 7395 C C . LYS B 1 298 ? 3.51 74.25 55.531 1 91.12 298 LYS B C 1
ATOM 7397 O O . LYS B 1 298 ? 3.781 73.125 55.188 1 91.12 298 LYS B O 1
ATOM 7402 N N . ALA B 1 299 ? 2.396 74.875 55.25 1 92.44 299 ALA B N 1
ATOM 7403 C CA . ALA B 1 299 ? 1.445 74.25 54.312 1 92.44 299 ALA B CA 1
ATOM 7404 C C . ALA B 1 299 ? 2.086 74 52.938 1 92.44 299 ALA B C 1
ATOM 7406 O O . ALA B 1 299 ? 1.856 73 52.312 1 92.44 299 ALA B O 1
ATOM 7407 N N . GLN B 1 300 ? 2.826 74.938 52.531 1 93.81 300 GLN B N 1
ATOM 7408 C CA . GLN B 1 300 ? 3.512 74.812 51.25 1 93.81 300 GLN B CA 1
ATOM 7409 C C . GLN B 1 300 ? 4.512 73.688 51.25 1 93.81 300 GLN B C 1
ATOM 7411 O O . GLN B 1 300 ? 4.605 72.938 50.281 1 93.81 300 GLN B O 1
ATOM 7416 N N . ASP B 1 301 ? 5.238 73.5 52.281 1 92.38 301 ASP B N 1
ATOM 7417 C CA . ASP B 1 301 ? 6.203 72.438 52.406 1 92.38 301 ASP B CA 1
ATOM 7418 C C . ASP B 1 301 ? 5.504 71.062 52.344 1 92.38 301 ASP B C 1
ATOM 7420 O O . ASP B 1 301 ? 5.965 70.125 51.656 1 92.38 301 ASP B O 1
ATOM 7424 N N . THR B 1 302 ? 4.441 71 53.031 1 91.56 302 THR B N 1
ATOM 7425 C CA . THR B 1 302 ? 3.686 69.75 53.062 1 91.56 302 THR B CA 1
ATOM 7426 C C . THR B 1 302 ? 3.156 69.438 51.656 1 91.56 302 THR B C 1
ATOM 7428 O O . THR B 1 302 ? 3.229 68.25 51.219 1 91.56 302 THR B O 1
ATOM 7431 N N . LEU B 1 303 ? 2.662 70.375 51.094 1 93.12 303 LEU B N 1
ATOM 7432 C CA . LEU B 1 303 ? 2.117 70.25 49.75 1 93.12 303 LEU B CA 1
ATOM 7433 C C . LEU B 1 303 ? 3.207 69.812 48.781 1 93.12 303 LEU B C 1
ATOM 7435 O O . LEU B 1 303 ? 2.996 68.875 47.938 1 93.12 303 LEU B O 1
ATOM 7439 N N . GLN B 1 304 ? 4.332 70.438 48.844 1 92.75 304 GLN B N 1
ATOM 7440 C CA . GLN B 1 304 ? 5.426 70.125 47.906 1 92.75 304 GLN B CA 1
ATOM 7441 C C . GLN B 1 304 ? 5.969 68.75 48.156 1 92.75 304 GLN B C 1
ATOM 7443 O O . GLN B 1 304 ? 6.297 68 47.219 1 92.75 304 GLN B O 1
ATOM 7448 N N . GLU B 1 305 ? 6.023 68.375 49.375 1 91.12 305 GLU B N 1
ATOM 7449 C CA . GLU B 1 305 ? 6.488 67 49.719 1 91.12 305 GLU B CA 1
ATOM 7450 C C . GLU B 1 305 ? 5.512 65.938 49.219 1 91.12 305 GLU B C 1
ATOM 7452 O O . GLU B 1 305 ? 5.922 64.938 48.656 1 91.12 305 GLU B O 1
ATOM 7457 N N . GLU B 1 306 ? 4.281 66.25 49.406 1 91.19 306 GLU B N 1
ATOM 7458 C CA . GLU B 1 306 ? 3.264 65.25 48.969 1 91.19 306 GLU B CA 1
ATOM 7459 C C . GLU B 1 306 ? 3.248 65.188 47.438 1 91.19 306 GLU B C 1
ATOM 7461 O O . GLU B 1 306 ? 3.004 64.062 46.906 1 91.19 306 GLU B O 1
ATOM 7466 N N . LEU B 1 307 ? 3.428 66.25 46.812 1 91.94 307 LEU B N 1
ATOM 7467 C CA . LEU B 1 307 ? 3.471 66.25 45.344 1 91.94 307 LEU B CA 1
ATOM 7468 C C . LEU B 1 307 ? 4.668 65.438 44.844 1 91.94 307 LEU B C 1
ATOM 7470 O O . LEU B 1 307 ? 4.547 64.625 43.906 1 91.94 307 LEU B O 1
ATOM 7474 N N . LEU B 1 308 ? 5.801 65.625 45.469 1 91.5 308 LEU B N 1
ATOM 7475 C CA . LEU B 1 308 ? 7 64.875 45.125 1 91.5 308 LEU B CA 1
ATOM 7476 C C . LEU B 1 308 ? 6.777 63.375 45.281 1 91.5 308 LEU B C 1
ATOM 7478 O O . LEU B 1 308 ? 7.152 62.562 44.438 1 91.5 308 LEU B O 1
ATOM 7482 N N . ASN B 1 309 ? 6.133 63 46.312 1 90.62 309 ASN B N 1
ATOM 7483 C CA . ASN B 1 309 ? 5.875 61.594 46.594 1 90.62 309 ASN B CA 1
ATOM 7484 C C . ASN B 1 309 ? 4.867 61 45.625 1 90.62 309 ASN B C 1
ATOM 7486 O O . ASN B 1 309 ? 5.023 59.844 45.156 1 90.62 309 ASN B O 1
ATOM 7490 N N . ARG B 1 310 ? 3.908 61.75 45.281 1 90 310 ARG B N 1
ATOM 7491 C CA . ARG B 1 310 ? 2.881 61.281 44.375 1 90 310 ARG B CA 1
ATOM 7492 C C . ARG B 1 310 ? 3.453 61.031 42.969 1 90 310 ARG B C 1
ATOM 7494 O O . ARG B 1 310 ? 3.133 60.062 42.344 1 90 310 ARG B O 1
ATOM 7501 N N . LEU B 1 311 ? 4.266 61.938 42.531 1 90.94 311 LEU B N 1
ATOM 7502 C CA . LEU B 1 311 ? 4.867 61.812 41.219 1 90.94 311 LEU B CA 1
ATOM 7503 C C . LEU B 1 311 ? 5.816 60.594 41.188 1 90.94 311 LEU B C 1
ATOM 7505 O O . LEU B 1 311 ? 5.867 59.906 40.188 1 90.94 311 LEU B O 1
ATOM 7509 N N . ALA B 1 312 ? 6.492 60.406 42.281 1 90.44 312 ALA B N 1
ATOM 7510 C CA . ALA B 1 312 ? 7.398 59.281 42.344 1 90.44 312 ALA B CA 1
ATOM 7511 C C . ALA B 1 312 ? 6.621 57.969 42.312 1 90.44 312 ALA B C 1
ATOM 7513 O O . ALA B 1 312 ? 7.012 57 41.656 1 90.44 312 ALA B O 1
ATOM 7514 N N . TYR B 1 313 ? 5.535 57.938 43 1 89.88 313 TYR B N 1
ATOM 7515 C CA . TYR B 1 313 ? 4.688 56.75 43.062 1 89.88 313 TYR B CA 1
ATOM 7516 C C . TYR B 1 313 ? 4.102 56.438 41.688 1 89.88 313 TYR B C 1
ATOM 7518 O O . TYR B 1 313 ? 4.082 55.281 41.25 1 89.88 313 TYR B O 1
ATOM 7526 N N . ARG B 1 314 ? 3.676 57.375 40.969 1 88.38 314 ARG B N 1
ATOM 7527 C CA . ARG B 1 314 ? 3.084 57.219 39.656 1 88.38 314 ARG B CA 1
ATOM 7528 C C . ARG B 1 314 ? 4.117 56.688 38.656 1 88.38 314 ARG B C 1
ATOM 7530 O O . ARG B 1 314 ? 3.805 55.844 37.812 1 88.38 314 ARG B O 1
ATOM 7537 N N . ALA B 1 315 ? 5.309 57.281 38.75 1 89.44 315 ALA B N 1
ATOM 7538 C CA . ALA B 1 315 ? 6.379 56.812 37.875 1 89.44 315 ALA B CA 1
ATOM 7539 C C . ALA B 1 315 ? 6.703 55.344 38.094 1 89.44 315 ALA B C 1
ATOM 7541 O O . ALA B 1 315 ? 6.895 54.594 37.156 1 89.44 315 ALA B O 1
ATOM 7542 N N . GLN B 1 316 ? 6.707 54.938 39.344 1 89.12 316 GLN B N 1
ATOM 7543 C CA . GLN B 1 316 ? 7.004 53.562 39.688 1 89.12 316 GLN B CA 1
ATOM 7544 C C . GLN B 1 316 ? 5.875 52.625 39.25 1 89.12 316 GLN B C 1
ATOM 7546 O O . GLN B 1 316 ? 6.121 51.531 38.781 1 89.12 316 GLN B O 1
ATOM 7551 N N . GLU B 1 317 ? 4.668 53.094 39.375 1 86.88 317 GLU B N 1
ATOM 7552 C CA . GLU B 1 317 ? 3.508 52.312 39 1 86.88 317 GLU B CA 1
ATOM 7553 C C . GLU B 1 317 ? 3.482 52.062 37.469 1 86.88 317 GLU B C 1
ATOM 7555 O O . GLU B 1 317 ? 3.223 50.969 37.031 1 86.88 317 GLU B O 1
ATOM 7560 N N . LYS B 1 318 ? 3.82 53.062 36.781 1 86.25 318 LYS B N 1
ATOM 7561 C CA . LYS B 1 318 ? 3.801 52.969 35.344 1 86.25 318 LYS B CA 1
ATOM 7562 C C . LYS B 1 318 ? 4.941 52.062 34.844 1 86.25 318 LYS B C 1
ATOM 7564 O O . LYS B 1 318 ? 4.781 51.312 33.875 1 86.25 318 LYS B O 1
ATOM 7569 N N . THR B 1 319 ? 6.07 52.125 35.531 1 87.06 319 THR B N 1
ATOM 7570 C CA . THR B 1 319 ? 7.203 51.281 35.156 1 87.06 319 THR B CA 1
ATOM 7571 C C . THR B 1 319 ? 6.898 49.812 35.438 1 87.06 319 THR B C 1
ATOM 7573 O O . THR B 1 319 ? 7.238 48.938 34.656 1 87.06 319 THR B O 1
ATOM 7576 N N . SER B 1 320 ? 6.242 49.594 36.531 1 88.88 320 SER B N 1
ATOM 7577 C CA . SER B 1 320 ? 5.859 48.219 36.875 1 88.88 320 SER B CA 1
ATOM 7578 C C . SER B 1 320 ? 4.828 47.688 35.906 1 88.88 320 SER B C 1
ATOM 7580 O O . SER B 1 320 ? 4.875 46.5 35.531 1 88.88 320 SER B O 1
ATOM 7582 N N . GLU B 1 321 ? 3.953 48.531 35.406 1 82.5 321 GLU B N 1
ATOM 7583 C CA . GLU B 1 321 ? 2.959 48.125 34.406 1 82.5 321 GLU B CA 1
ATOM 7584 C C . GLU B 1 321 ? 3.615 47.781 33.094 1 82.5 321 GLU B C 1
ATOM 7586 O O . GLU B 1 321 ? 3.236 46.781 32.438 1 82.5 321 GLU B O 1
ATOM 7591 N N . ARG B 1 322 ? 4.586 48.469 32.781 1 82.75 322 ARG B N 1
ATOM 7592 C CA . ARG B 1 322 ? 5.305 48.219 31.531 1 82.75 322 ARG B CA 1
ATOM 7593 C C . ARG B 1 322 ? 6.023 46.875 31.562 1 82.75 322 ARG B C 1
ATOM 7595 O O . ARG B 1 322 ? 5.93 46.094 30.625 1 82.75 322 ARG B O 1
ATOM 7602 N N . LEU B 1 323 ? 6.633 46.562 32.719 1 83.12 323 LEU B N 1
ATOM 7603 C CA . LEU B 1 323 ? 7.379 45.344 32.844 1 83.12 323 LEU B CA 1
ATOM 7604 C C . LEU B 1 323 ? 6.438 44.125 32.844 1 83.12 323 LEU B C 1
ATOM 7606 O O . LEU B 1 323 ? 6.734 43.094 32.25 1 83.12 323 LEU B O 1
ATOM 7610 N N . PHE B 1 324 ? 5.281 44.344 33.406 1 82 324 PHE B N 1
ATOM 7611 C CA . PHE B 1 324 ? 4.297 43.281 33.469 1 82 324 PHE B CA 1
ATOM 7612 C C . PHE B 1 324 ? 3.75 42.938 32.094 1 82 324 PHE B C 1
ATOM 7614 O O . PHE B 1 324 ? 3.646 41.781 31.703 1 82 324 PHE B O 1
ATOM 7621 N N . ILE B 1 325 ? 3.527 43.969 31.344 1 77.62 325 ILE B N 1
ATOM 7622 C CA . ILE B 1 325 ? 2.949 43.781 30.016 1 77.62 325 ILE B CA 1
ATOM 7623 C C . ILE B 1 325 ? 4.004 43.188 29.078 1 77.62 325 ILE B C 1
ATOM 7625 O O . ILE B 1 325 ? 3.709 42.281 28.281 1 77.62 325 ILE B O 1
ATOM 7629 N N . LEU B 1 326 ? 5.254 43.562 29.266 1 81.88 326 LEU B N 1
ATOM 7630 C CA . LEU B 1 326 ? 6.348 43.031 28.453 1 81.88 326 LEU B CA 1
ATOM 7631 C C . LEU B 1 326 ? 6.57 41.562 28.781 1 81.88 326 LEU B C 1
ATOM 7633 O O . LEU B 1 326 ? 6.789 40.75 27.875 1 81.88 326 LEU B O 1
ATOM 7637 N N . GLY B 1 327 ? 6.5 41.25 30.078 1 79.88 327 GLY B N 1
ATOM 7638 C CA . GLY B 1 327 ? 6.621 39.844 30.469 1 79.88 327 GLY B CA 1
ATOM 7639 C C . GLY B 1 327 ? 5.504 38.969 29.938 1 79.88 327 GLY B C 1
ATOM 7640 O O . GLY B 1 327 ? 5.746 37.875 29.469 1 79.88 327 GLY B O 1
ATOM 7641 N N . MET B 1 328 ? 4.332 39.531 29.906 1 77 328 MET B N 1
ATOM 7642 C CA . MET B 1 328 ? 3.182 38.781 29.406 1 77 328 MET B CA 1
ATOM 7643 C C . MET B 1 328 ? 3.295 38.531 27.906 1 77 328 MET B C 1
ATOM 7645 O O . MET B 1 328 ? 3.002 37.438 27.422 1 77 328 MET B O 1
ATOM 7649 N N . PHE B 1 329 ? 3.818 39.5 27.172 1 77.56 329 PHE B N 1
ATOM 7650 C CA . PHE B 1 329 ? 4.012 39.375 25.734 1 77.56 329 PHE B CA 1
ATOM 7651 C C . PHE B 1 329 ? 5.078 38.344 25.422 1 77.56 329 PHE B C 1
ATOM 7653 O O . PHE B 1 329 ? 4.926 37.531 24.484 1 77.56 329 PHE B O 1
ATOM 7660 N N . ALA B 1 330 ? 6.047 38.344 26.266 1 79.69 330 ALA B N 1
ATOM 7661 C CA . ALA B 1 330 ? 7.129 37.375 26.062 1 79.69 330 ALA B CA 1
ATOM 7662 C C . ALA B 1 330 ? 6.656 35.938 26.344 1 79.69 330 ALA B C 1
ATOM 7664 O O . ALA B 1 330 ? 6.949 35.031 25.562 1 79.69 330 ALA B O 1
ATOM 7665 N N . VAL B 1 331 ? 5.816 35.75 27.344 1 80.31 331 VAL B N 1
ATOM 7666 C CA . VAL B 1 331 ? 5.348 34.438 27.719 1 80.31 331 VAL B CA 1
ATOM 7667 C C . VAL B 1 331 ? 4.375 33.906 26.672 1 80.31 331 VAL B C 1
ATOM 7669 O O . VAL B 1 331 ? 4.48 32.75 26.234 1 80.31 331 VAL B O 1
ATOM 7672 N N . VAL B 1 332 ? 3.479 34.75 26.156 1 75.88 332 VAL B N 1
ATOM 7673 C CA . VAL B 1 332 ? 2.496 34.344 25.156 1 75.88 332 VAL B CA 1
ATOM 7674 C C . VAL B 1 332 ? 3.197 34.031 23.828 1 75.88 332 VAL B C 1
ATOM 7676 O O . VAL B 1 332 ? 2.867 33.062 23.141 1 75.88 332 VAL B O 1
ATOM 7679 N N . GLY B 1 333 ? 4.16 34.938 23.516 1 75.94 333 GLY B N 1
ATOM 7680 C CA . GLY B 1 333 ? 4.938 34.688 22.312 1 75.94 333 GLY B CA 1
ATOM 7681 C C . GLY B 1 333 ? 5.715 33.375 22.359 1 75.94 333 GLY B C 1
ATOM 7682 O O . GLY B 1 333 ? 5.695 32.625 21.391 1 75.94 333 GLY B O 1
ATOM 7683 N N . LEU B 1 334 ? 6.34 33.094 23.5 1 80.56 334 LEU B N 1
ATOM 7684 C CA . LEU B 1 334 ? 7.117 31.859 23.641 1 80.56 334 LEU B CA 1
ATOM 7685 C C . LEU B 1 334 ? 6.207 30.625 23.625 1 80.56 334 LEU B C 1
ATOM 7687 O O . LEU B 1 334 ? 6.566 29.594 23.047 1 80.56 334 LEU B O 1
ATOM 7691 N N . LEU B 1 335 ? 5.066 30.766 24.234 1 78.56 335 LEU B N 1
ATOM 7692 C CA . LEU B 1 335 ? 4.105 29.672 24.234 1 78.56 335 LEU B CA 1
ATOM 7693 C C . LEU B 1 335 ? 3.611 29.375 22.828 1 78.56 335 LEU B C 1
ATOM 7695 O O . LEU B 1 335 ? 3.465 28.219 22.438 1 78.56 335 LEU B O 1
ATOM 7699 N N . LEU B 1 336 ? 3.406 30.391 22.047 1 76.38 336 LEU B N 1
ATOM 7700 C CA . LEU B 1 336 ? 2.965 30.234 20.656 1 76.38 336 LEU B CA 1
ATOM 7701 C C . LEU B 1 336 ? 4.02 29.516 19.828 1 76.38 336 LEU B C 1
ATOM 7703 O O . LEU B 1 336 ? 3.707 28.562 19.109 1 76.38 336 LEU B O 1
ATOM 7707 N N . VAL B 1 337 ? 5.242 29.953 20.016 1 76.94 337 VAL B N 1
ATOM 7708 C CA . VAL B 1 337 ? 6.34 29.344 19.266 1 76.94 337 VAL B CA 1
ATOM 7709 C C . VAL B 1 337 ? 6.508 27.875 19.703 1 76.94 337 VAL B C 1
ATOM 7711 O O . VAL B 1 337 ? 6.715 27 18.859 1 76.94 337 VAL B O 1
ATOM 7714 N N . TYR B 1 338 ? 6.309 27.578 20.953 1 82.31 338 TYR B N 1
ATOM 7715 C CA . TYR B 1 338 ? 6.457 26.25 21.5 1 82.31 338 TYR B CA 1
ATOM 7716 C C . TYR B 1 338 ? 5.391 25.312 20.953 1 82.31 338 TYR B C 1
ATOM 7718 O O . TYR B 1 338 ? 5.699 24.203 20.484 1 82.31 338 TYR B O 1
ATOM 7726 N N . VAL B 1 339 ? 4.176 25.766 20.969 1 77 339 VAL B N 1
ATOM 7727 C CA . VAL B 1 339 ? 3.07 24.938 20.516 1 77 339 VAL B CA 1
ATOM 7728 C C . VAL B 1 339 ? 3.164 24.734 19 1 77 339 VAL B C 1
ATOM 7730 O O . VAL B 1 339 ? 2.939 23.641 18.5 1 77 339 VAL B O 1
ATOM 7733 N N . PHE B 1 340 ? 3.559 25.766 18.328 1 78.56 340 PHE B N 1
ATOM 7734 C CA . PHE B 1 340 ? 3.709 25.688 16.875 1 78.56 340 PHE B CA 1
ATOM 7735 C C . PHE B 1 340 ? 4.809 24.703 16.5 1 78.56 340 PHE B C 1
ATOM 7737 O O . PHE B 1 340 ? 4.621 23.875 15.602 1 78.56 340 PHE B O 1
ATOM 7744 N N . CYS B 1 341 ? 5.906 24.812 17.156 1 78 341 CYS B N 1
ATOM 7745 C CA . CYS B 1 341 ? 7.027 23.922 16.859 1 78 341 CYS B CA 1
ATOM 7746 C C . CYS B 1 341 ? 6.688 22.484 17.203 1 78 341 CYS B C 1
ATOM 7748 O O . CYS B 1 341 ? 7.102 21.562 16.5 1 78 341 CYS B O 1
ATOM 7750 N N . GLY B 1 342 ? 5.945 22.328 18.25 1 78.19 342 GLY B N 1
ATOM 7751 C CA . GLY B 1 342 ? 5.52 21 18.625 1 78.19 342 GLY B CA 1
ATOM 7752 C C . GLY B 1 342 ? 4.598 20.359 17.609 1 78.19 342 GLY B C 1
ATOM 7753 O O . GLY B 1 342 ? 4.812 19.203 17.203 1 78.19 342 GLY B O 1
ATOM 7754 N N . ILE B 1 343 ? 3.639 21.047 17.156 1 76.31 343 ILE B N 1
ATOM 7755 C CA . ILE B 1 343 ? 2.68 20.547 16.172 1 76.31 343 ILE B CA 1
ATOM 7756 C C . ILE B 1 343 ? 3.389 20.266 14.844 1 76.31 343 ILE B C 1
ATOM 7758 O O . ILE B 1 343 ? 3.158 19.234 14.211 1 76.31 343 ILE B O 1
ATOM 7762 N N . TYR B 1 344 ? 4.305 21.156 14.469 1 80.38 344 TYR B N 1
ATOM 7763 C CA . TYR B 1 344 ? 5.066 20.984 13.234 1 80.38 344 TYR B CA 1
ATOM 7764 C C . TYR B 1 344 ? 5.949 19.75 13.297 1 80.38 344 TYR B C 1
ATOM 7766 O O . TYR B 1 344 ? 5.973 18.953 12.352 1 80.38 344 TYR B O 1
ATOM 7774 N N . SER B 1 345 ? 6.602 19.672 14.328 1 81.62 345 SER B N 1
ATOM 7775 C CA . SER B 1 345 ? 7.52 18.547 14.453 1 81.62 345 SER B CA 1
ATOM 7776 C C . SER B 1 345 ? 6.766 17.219 14.477 1 81.62 345 SER B C 1
ATOM 7778 O O . SER B 1 345 ? 7.203 16.25 13.859 1 81.62 345 SER B O 1
ATOM 7780 N N . ALA B 1 346 ? 5.668 17.141 15.117 1 79.31 346 ALA B N 1
ATOM 7781 C CA . ALA B 1 346 ? 4.855 15.93 15.18 1 79.31 346 ALA B CA 1
ATOM 7782 C C . ALA B 1 346 ? 4.324 15.555 13.805 1 79.31 346 ALA B C 1
ATOM 7784 O O . ALA B 1 346 ? 4.383 14.383 13.406 1 79.31 346 ALA B O 1
ATOM 7785 N N . MET B 1 347 ? 3.885 16.484 13.094 1 77.38 347 MET B N 1
ATOM 7786 C CA . MET B 1 347 ? 3.326 16.234 11.766 1 77.38 347 MET B CA 1
ATOM 7787 C C . MET B 1 347 ? 4.414 15.812 10.781 1 77.38 347 MET B C 1
ATOM 7789 O O . MET B 1 347 ? 4.215 14.898 9.984 1 77.38 347 MET B O 1
ATOM 7793 N N . ARG B 1 348 ? 5.492 16.516 10.844 1 78.56 348 ARG B N 1
ATOM 7794 C CA . ARG B 1 348 ? 6.602 16.203 9.945 1 78.56 348 ARG B CA 1
ATOM 7795 C C . ARG B 1 348 ? 7.09 14.773 10.156 1 78.56 348 ARG B C 1
ATOM 7797 O O . ARG B 1 348 ? 7.332 14.047 9.188 1 78.56 348 ARG B O 1
ATOM 7804 N N . ARG B 1 349 ? 7.23 14.273 11.289 1 85 349 ARG B N 1
ATOM 7805 C CA . ARG B 1 349 ? 7.727 12.938 11.602 1 85 349 ARG B CA 1
ATOM 7806 C C . ARG B 1 349 ? 6.738 11.867 11.141 1 85 349 ARG B C 1
ATOM 7808 O O . ARG B 1 349 ? 7.141 10.852 10.555 1 85 349 ARG B O 1
ATOM 7815 N N . SER B 1 350 ? 5.48 12.141 11.469 1 80.69 350 SER B N 1
ATOM 7816 C CA . SER B 1 350 ? 4.457 11.164 11.102 1 80.69 350 SER B CA 1
ATOM 7817 C C . SER B 1 350 ? 4.371 11 9.586 1 80.69 350 SER B C 1
ATOM 7819 O O . SER B 1 350 ? 4.254 9.875 9.086 1 80.69 350 SER B O 1
ATOM 7821 N N . ILE B 1 351 ? 4.473 12.055 8.852 1 81.56 351 ILE B N 1
ATOM 7822 C CA . ILE B 1 351 ? 4.387 12.016 7.395 1 81.56 351 ILE B CA 1
ATOM 7823 C C . ILE B 1 351 ? 5.633 11.344 6.82 1 81.56 351 ILE B C 1
ATOM 7825 O O . ILE B 1 351 ? 5.539 10.539 5.891 1 81.56 351 ILE B O 1
ATOM 7829 N N . GLN B 1 352 ? 6.727 11.695 7.43 1 82.25 352 GLN B N 1
ATOM 7830 C CA . GLN B 1 352 ? 7.973 11.094 6.965 1 82.25 352 GLN B CA 1
ATOM 7831 C C . GLN B 1 352 ? 7.973 9.586 7.188 1 82.25 352 GLN B C 1
ATOM 7833 O O . GLN B 1 352 ? 8.469 8.828 6.348 1 82.25 352 GLN B O 1
ATOM 7838 N N . ASP B 1 353 ? 7.438 9.156 8.258 1 84.56 353 ASP B N 1
ATOM 7839 C CA . ASP B 1 353 ? 7.352 7.727 8.547 1 84.56 353 ASP B CA 1
ATOM 7840 C C . ASP B 1 353 ? 6.492 7.008 7.508 1 84.56 353 ASP B C 1
ATOM 7842 O O . ASP B 1 353 ? 6.859 5.93 7.031 1 84.56 353 ASP B O 1
ATOM 7846 N N . VAL B 1 354 ? 5.414 7.543 7.191 1 82.69 354 VAL B N 1
ATOM 7847 C CA . VAL B 1 354 ? 4.516 6.949 6.207 1 82.69 354 VAL B CA 1
ATOM 7848 C C . VAL B 1 354 ? 5.176 6.957 4.832 1 82.69 354 VAL B C 1
ATOM 7850 O O . VAL B 1 354 ? 5.109 5.969 4.098 1 82.69 354 VAL B O 1
ATOM 7853 N N . LEU B 1 355 ? 5.832 8.062 4.543 1 82.44 355 LEU B N 1
ATOM 7854 C CA . LEU B 1 355 ? 6.496 8.188 3.25 1 82.44 355 LEU B CA 1
ATOM 7855 C C . LEU B 1 355 ? 7.617 7.168 3.115 1 82.44 355 LEU B C 1
ATOM 7857 O O . LEU B 1 355 ? 7.73 6.496 2.086 1 82.44 355 LEU B O 1
ATOM 7861 N N . GLN B 1 356 ? 8.398 7.055 4.102 1 83.88 356 GLN B N 1
ATOM 7862 C CA . GLN B 1 356 ? 9.5 6.094 4.082 1 83.88 356 GLN B CA 1
ATOM 7863 C C . GLN B 1 356 ? 8.977 4.664 3.965 1 83.88 356 GLN B C 1
ATOM 7865 O O . GLN B 1 356 ? 9.508 3.865 3.193 1 83.88 356 GLN B O 1
ATOM 7870 N N . ALA B 1 357 ? 7.973 4.352 4.73 1 84.31 357 ALA B N 1
ATOM 7871 C CA . ALA B 1 357 ? 7.391 3.012 4.688 1 84.31 357 ALA B CA 1
ATOM 7872 C C . ALA B 1 357 ? 6.82 2.703 3.307 1 84.31 357 ALA B C 1
ATOM 7874 O O . ALA B 1 357 ? 7.051 1.621 2.762 1 84.31 357 ALA B O 1
ATOM 7875 N N . THR B 1 358 ? 6.121 3.578 2.766 1 82.19 358 THR B N 1
ATOM 7876 C CA . THR B 1 358 ? 5.508 3.367 1.46 1 82.19 358 THR B CA 1
ATOM 7877 C C . THR B 1 358 ? 6.574 3.201 0.381 1 82.19 358 THR B C 1
ATOM 7879 O O . THR B 1 358 ? 6.41 2.404 -0.545 1 82.19 358 THR B O 1
ATOM 7882 N N . GLN B 1 359 ? 7.672 3.949 0.51 1 82.56 359 GLN B N 1
ATOM 7883 C CA . GLN B 1 359 ? 8.758 3.83 -0.455 1 82.56 359 GLN B CA 1
ATOM 7884 C C . GLN B 1 359 ? 9.445 2.469 -0.35 1 82.56 359 GLN B C 1
ATOM 7886 O O . GLN B 1 359 ? 9.742 1.838 -1.366 1 82.56 359 GLN B O 1
ATOM 7891 N N . LEU B 1 360 ? 9.656 2.059 0.834 1 83.12 360 LEU B N 1
ATOM 7892 C CA . LEU B 1 360 ? 10.273 0.756 1.056 1 83.12 360 LEU B CA 1
ATOM 7893 C C . LEU B 1 360 ? 9.375 -0.366 0.551 1 83.12 360 LEU B C 1
ATOM 7895 O O . LEU B 1 360 ? 9.852 -1.324 -0.06 1 83.12 360 LEU B O 1
ATOM 7899 N N . ILE B 1 361 ? 8.141 -0.23 0.798 1 81.44 361 ILE B N 1
ATOM 7900 C CA . ILE B 1 361 ? 7.168 -1.219 0.34 1 81.44 361 ILE B CA 1
ATOM 7901 C C . ILE B 1 361 ? 7.121 -1.227 -1.187 1 81.44 361 ILE B C 1
ATOM 7903 O O . ILE B 1 361 ? 7.059 -2.291 -1.807 1 81.44 361 ILE B O 1
ATOM 7907 N N . ALA B 1 362 ? 7.164 -0.058 -1.772 1 77.19 362 ALA B N 1
ATOM 7908 C CA . ALA B 1 362 ? 7.164 0.052 -3.229 1 77.19 362 ALA B CA 1
ATOM 7909 C C . ALA B 1 362 ? 8.406 -0.606 -3.826 1 77.19 362 ALA B C 1
ATOM 7911 O O . ALA B 1 362 ? 8.367 -1.106 -4.953 1 77.19 362 ALA B O 1
ATOM 7912 N N . GLN B 1 363 ? 9.531 -0.611 -3.057 1 78.94 363 GLN B N 1
ATOM 7913 C CA . GLN B 1 363 ? 10.773 -1.229 -3.504 1 78.94 363 GLN B CA 1
ATOM 7914 C C . GLN B 1 363 ? 10.781 -2.727 -3.209 1 78.94 363 GLN B C 1
ATOM 7916 O O . GLN B 1 363 ? 11.742 -3.426 -3.543 1 78.94 363 GLN B O 1
ATOM 7921 N N . GLY B 1 364 ? 9.75 -3.207 -2.533 1 80.5 364 GLY B N 1
ATOM 7922 C CA . GLY B 1 364 ? 9.594 -4.645 -2.396 1 80.5 364 GLY B CA 1
ATOM 7923 C C . GLY B 1 364 ? 9.742 -5.129 -0.964 1 80.5 364 GLY B C 1
ATOM 7924 O O . GLY B 1 364 ? 9.625 -6.324 -0.692 1 80.5 364 GLY B O 1
ATOM 7925 N N . ASP B 1 365 ? 10.008 -4.258 -0.032 1 83.06 365 ASP B N 1
ATOM 7926 C CA . ASP B 1 365 ? 10.172 -4.672 1.358 1 83.06 365 ASP B CA 1
ATOM 7927 C C . ASP B 1 365 ? 8.836 -4.664 2.098 1 83.06 365 ASP B C 1
ATOM 7929 O O . ASP B 1 365 ? 8.438 -3.645 2.664 1 83.06 365 ASP B O 1
ATOM 7933 N N . LEU B 1 366 ? 8.219 -5.812 2.201 1 82.25 366 LEU B N 1
ATOM 7934 C CA . LEU B 1 366 ? 6.91 -5.902 2.838 1 82.25 366 LEU B CA 1
ATOM 7935 C C . LEU B 1 366 ? 7.051 -6.188 4.332 1 82.25 366 LEU B C 1
ATOM 7937 O O . LEU B 1 366 ? 6.051 -6.305 5.043 1 82.25 366 LEU B O 1
ATOM 7941 N N . SER B 1 367 ? 8.312 -6.266 4.801 1 81.88 367 SER B N 1
ATOM 7942 C CA . SER B 1 367 ? 8.539 -6.508 6.219 1 81.88 367 SER B CA 1
ATOM 7943 C C . SER B 1 367 ? 8.477 -5.211 7.02 1 81.88 367 SER B C 1
ATOM 7945 O O . SER B 1 367 ? 8.336 -5.234 8.242 1 81.88 367 SER B O 1
ATOM 7947 N N . THR B 1 368 ? 8.477 -4.113 6.301 1 82.38 368 THR B N 1
ATOM 7948 C CA . THR B 1 368 ? 8.477 -2.807 6.953 1 82.38 368 THR B CA 1
ATOM 7949 C C . THR B 1 368 ? 7.074 -2.438 7.426 1 82.38 368 THR B C 1
ATOM 7951 O O . THR B 1 368 ? 6.09 -2.74 6.754 1 82.38 368 THR B O 1
ATOM 7954 N N . ARG B 1 369 ? 7 -1.957 8.641 1 85.38 369 ARG B N 1
ATOM 7955 C CA . ARG B 1 369 ? 5.75 -1.463 9.211 1 85.38 369 ARG B CA 1
ATOM 7956 C C . ARG B 1 369 ? 5.867 0.007 9.602 1 85.38 369 ARG B C 1
ATOM 7958 O O . ARG B 1 369 ? 6.949 0.471 9.969 1 85.38 369 ARG B O 1
ATOM 7965 N N . VAL B 1 370 ? 4.781 0.77 9.352 1 83.12 370 VAL B N 1
ATOM 7966 C CA . VAL B 1 370 ? 4.75 2.164 9.781 1 83.12 370 VAL B CA 1
ATOM 7967 C C . VAL B 1 370 ? 4.641 2.234 11.305 1 83.12 370 VAL B C 1
ATOM 7969 O O . VAL B 1 370 ? 3.803 1.556 11.906 1 83.12 370 VAL B O 1
ATOM 7972 N N . GLN B 1 371 ? 5.559 2.914 11.992 1 81.5 371 GLN B N 1
ATOM 7973 C CA . GLN B 1 371 ? 5.469 3.131 13.43 1 81.5 371 GLN B CA 1
ATOM 7974 C C . GLN B 1 371 ? 4.363 4.125 13.766 1 81.5 371 GLN B C 1
ATOM 7976 O O . GLN B 1 371 ? 4.508 5.328 13.539 1 81.5 371 GLN B O 1
ATOM 7981 N N . VAL B 1 372 ? 3.229 3.576 14.219 1 78.5 372 VAL B N 1
ATOM 7982 C CA . VAL B 1 372 ? 2.084 4.422 14.539 1 78.5 372 VAL B CA 1
ATOM 7983 C C . VAL B 1 372 ? 2.27 5.039 15.922 1 78.5 372 VAL B C 1
ATOM 7985 O O . VAL B 1 372 ? 2.324 4.328 16.922 1 78.5 372 VAL B O 1
ATOM 7988 N N . ARG B 1 373 ? 2.699 6.219 16.156 1 75.44 373 ARG B N 1
ATOM 7989 C CA . ARG B 1 373 ? 3.049 6.867 17.422 1 75.44 373 ARG B CA 1
ATOM 7990 C C . ARG B 1 373 ? 1.861 7.637 17.984 1 75.44 373 ARG B C 1
ATOM 7992 O O . ARG B 1 373 ? 1.798 7.891 19.188 1 75.44 373 ARG B O 1
ATOM 7999 N N . GLY B 1 374 ? 0.719 7.809 17.312 1 75.12 374 GLY B N 1
ATOM 8000 C CA . GLY B 1 374 ? -0.339 8.68 17.797 1 75.12 374 GLY B CA 1
ATOM 8001 C C . GLY B 1 374 ? -1.729 8.18 17.453 1 75.12 374 GLY B C 1
ATOM 8002 O O . GLY B 1 374 ? -1.904 7.016 17.094 1 75.12 374 GLY B O 1
ATOM 8003 N N . LYS B 1 375 ? -2.73 8.867 17.953 1 79.5 375 LYS B N 1
ATOM 8004 C CA . LYS B 1 375 ? -4.121 8.5 17.703 1 79.5 375 LYS B CA 1
ATOM 8005 C C . LYS B 1 375 ? -4.789 9.492 16.75 1 79.5 375 LYS B C 1
ATOM 8007 O O . LYS B 1 375 ? -6.004 9.695 16.812 1 79.5 375 LYS B O 1
ATOM 8012 N N . ASP B 1 376 ? -3.988 10.188 15.977 1 77.56 376 ASP B N 1
ATOM 8013 C CA . ASP B 1 376 ? -4.555 11.188 15.078 1 77.56 376 ASP B CA 1
ATOM 8014 C C . ASP B 1 376 ? -4.828 10.586 13.695 1 77.56 376 ASP B C 1
ATOM 8016 O O . ASP B 1 376 ? -4.832 9.359 13.539 1 77.56 376 ASP B O 1
ATOM 8020 N N . GLU B 1 377 ? -5.18 11.398 12.719 1 78.25 377 GLU B N 1
ATOM 8021 C CA . GLU B 1 377 ? -5.523 10.961 11.367 1 78.25 377 GLU B CA 1
ATOM 8022 C C . GLU B 1 377 ? -4.336 10.297 10.68 1 78.25 377 GLU B C 1
ATOM 8024 O O . GLU B 1 377 ? -4.508 9.375 9.883 1 78.25 377 GLU B O 1
ATOM 8029 N N . MET B 1 378 ? -3.16 10.773 11.078 1 79.12 378 MET B N 1
ATOM 8030 C CA . MET B 1 378 ? -1.972 10.156 10.5 1 79.12 378 MET B CA 1
ATOM 8031 C C . MET B 1 378 ? -1.758 8.758 11.055 1 79.12 378 MET B C 1
ATOM 8033 O O . MET B 1 378 ? -1.243 7.879 10.359 1 79.12 378 MET B O 1
ATOM 8037 N N . ALA B 1 379 ? -2.105 8.594 12.281 1 81.62 379 ALA B N 1
ATOM 8038 C CA . ALA B 1 379 ? -2.062 7.254 12.867 1 81.62 379 ALA B CA 1
ATOM 8039 C C . ALA B 1 379 ? -3.031 6.312 12.148 1 81.62 379 ALA B C 1
ATOM 8041 O O . ALA B 1 379 ? -2.715 5.145 11.922 1 81.62 379 ALA B O 1
ATOM 8042 N N . ASP B 1 380 ? -4.148 6.824 11.766 1 81.94 380 ASP B N 1
ATOM 8043 C CA . ASP B 1 380 ? -5.129 6.031 11.023 1 81.94 380 ASP B CA 1
ATOM 8044 C C . ASP B 1 380 ? -4.574 5.605 9.672 1 81.94 380 ASP B C 1
ATOM 8046 O O . ASP B 1 380 ? -4.785 4.469 9.234 1 81.94 380 ASP B O 1
ATOM 8050 N N . VAL B 1 381 ? -3.922 6.469 9.031 1 82.31 381 VAL B N 1
ATOM 8051 C CA . VAL B 1 381 ? -3.301 6.168 7.746 1 82.31 381 VAL B CA 1
ATOM 8052 C C . VAL B 1 381 ? -2.234 5.09 7.926 1 82.31 381 VAL B C 1
ATOM 8054 O O . VAL B 1 381 ? -2.176 4.133 7.152 1 82.31 381 VAL B O 1
ATOM 8057 N N . GLY B 1 382 ? -1.424 5.367 8.953 1 85.31 382 GLY B N 1
ATOM 8058 C CA . GLY B 1 382 ? -0.381 4.391 9.219 1 85.31 382 GLY B CA 1
ATOM 8059 C C . GLY B 1 382 ? -0.923 3 9.5 1 85.31 382 GLY B C 1
ATOM 8060 O O . GLY B 1 382 ? -0.414 2.01 8.969 1 85.31 382 GLY B O 1
ATOM 8061 N N . ASN B 1 383 ? -1.95 2.867 10.297 1 85 383 ASN B N 1
ATOM 8062 C CA . ASN B 1 383 ? -2.576 1.588 10.609 1 85 383 ASN B CA 1
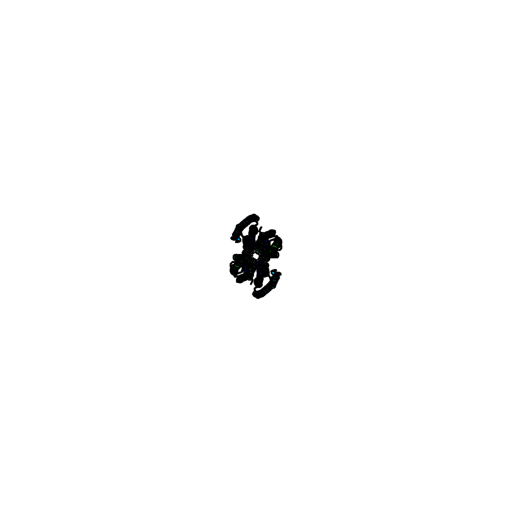ATOM 8063 C C . ASN B 1 383 ? -3.184 0.937 9.375 1 85 383 ASN B C 1
ATOM 8065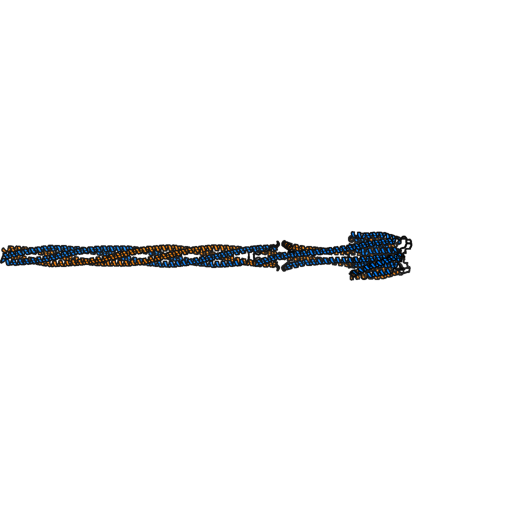 O O . ASN B 1 383 ? -3.078 -0.277 9.188 1 85 383 ASN B O 1
ATOM 8069 N N . SER B 1 384 ? -3.826 1.716 8.609 1 83.75 384 SER B N 1
ATOM 8070 C CA . SER B 1 384 ? -4.426 1.199 7.379 1 83.75 384 SER B CA 1
ATOM 8071 C C . SER B 1 384 ? -3.361 0.673 6.422 1 83.75 384 SER B C 1
ATOM 8073 O O . SER B 1 384 ? -3.553 -0.362 5.781 1 83.75 384 SER B O 1
ATOM 8075 N N . LEU B 1 385 ? -2.275 1.354 6.367 1 84.56 385 LEU B N 1
ATOM 8076 C CA . LEU B 1 385 ? -1.159 0.92 5.535 1 84.56 385 LEU B CA 1
ATOM 8077 C C . LEU B 1 385 ? -0.575 -0.391 6.047 1 84.56 385 LEU B C 1
ATOM 8079 O O . LEU B 1 385 ? -0.28 -1.294 5.262 1 84.56 385 LEU B O 1
ATOM 8083 N N . ASN B 1 386 ? -0.452 -0.506 7.305 1 86.44 386 ASN B N 1
ATOM 8084 C CA . ASN B 1 386 ? 0.066 -1.734 7.895 1 86.44 386 ASN B CA 1
ATOM 8085 C C . ASN B 1 386 ? -0.849 -2.922 7.609 1 86.44 386 ASN B C 1
ATOM 8087 O O . ASN B 1 386 ? -0.373 -4.023 7.332 1 86.44 386 ASN B O 1
ATOM 8091 N N . ARG B 1 387 ? -2.084 -2.893 7.617 1 87.5 387 ARG B N 1
ATOM 8092 C CA . ARG B 1 387 ? -3.037 -3.947 7.293 1 87.5 387 ARG B CA 1
ATOM 8093 C C . ARG B 1 387 ? -2.928 -4.352 5.828 1 87.5 387 ARG B C 1
ATOM 8095 O O . ARG B 1 387 ? -3.004 -5.539 5.496 1 87.5 387 ARG B O 1
ATOM 8102 N N . MET B 1 388 ? -2.793 -3.328 5.082 1 82.81 388 MET B N 1
ATOM 8103 C CA . MET B 1 388 ? -2.633 -3.58 3.652 1 82.81 388 MET B CA 1
ATOM 8104 C C . MET B 1 388 ? -1.389 -4.422 3.385 1 82.81 388 MET B C 1
ATOM 8106 O O . MET B 1 388 ? -1.448 -5.41 2.652 1 82.81 388 MET B O 1
ATOM 8110 N N . VAL B 1 389 ? -0.283 -3.955 3.955 1 84.31 389 VAL B N 1
ATOM 8111 C CA . VAL B 1 389 ? 0.982 -4.652 3.75 1 84.31 389 VAL B CA 1
ATOM 8112 C C . VAL B 1 389 ? 0.886 -6.07 4.301 1 84.31 389 VAL B C 1
ATOM 8114 O O . VAL B 1 389 ? 1.423 -7.012 3.709 1 84.31 389 VAL B O 1
ATOM 8117 N N . GLN B 1 390 ? 0.18 -6.219 5.375 1 83.12 390 GLN B N 1
ATOM 8118 C CA . GLN B 1 390 ? -0.009 -7.543 5.953 1 83.12 390 GLN B CA 1
ATOM 8119 C C . GLN B 1 390 ? -0.833 -8.438 5.031 1 83.12 390 GLN B C 1
ATOM 8121 O O . GLN B 1 390 ? -0.501 -9.609 4.832 1 83.12 390 GLN B O 1
ATOM 8126 N N . ALA B 1 391 ? -1.85 -7.926 4.539 1 79.62 391 ALA B N 1
ATOM 8127 C CA . ALA B 1 391 ? -2.689 -8.672 3.607 1 79.62 391 ALA B CA 1
ATOM 8128 C C . ALA B 1 391 ? -1.904 -9.07 2.361 1 79.62 391 ALA B C 1
ATOM 8130 O O . ALA B 1 391 ? -1.994 -10.211 1.901 1 79.62 391 ALA B O 1
ATOM 8131 N N . PHE B 1 392 ? -1.07 -8.297 1.857 1 83.44 392 PHE B N 1
ATOM 8132 C CA . PHE B 1 392 ? -0.246 -8.562 0.685 1 83.44 392 PHE B CA 1
ATOM 8133 C C . PHE B 1 392 ? 0.829 -9.602 1.003 1 83.44 392 PHE B C 1
ATOM 8135 O O . PHE B 1 392 ? 1.07 -10.516 0.213 1 83.44 392 PHE B O 1
ATOM 8142 N N . GLY B 1 393 ? 1.36 -9.281 2.143 1 82.69 393 GLY B N 1
ATOM 8143 C CA . GLY B 1 393 ? 2.385 -10.234 2.545 1 82.69 393 GLY B CA 1
ATOM 8144 C C . GLY B 1 393 ? 1.862 -11.656 2.672 1 82.69 393 GLY B C 1
ATOM 8145 O O . GLY B 1 393 ? 2.502 -12.602 2.211 1 82.69 393 GLY B O 1
ATOM 8146 N N . SER B 1 394 ? 0.734 -11.812 3.225 1 83.19 394 SER B N 1
ATOM 8147 C CA . SER B 1 394 ? 0.119 -13.133 3.371 1 83.19 394 SER B CA 1
ATOM 8148 C C . SER B 1 394 ? -0.212 -13.742 2.014 1 83.19 394 SER B C 1
ATOM 8150 O O . SER B 1 394 ? -0.014 -14.938 1.802 1 83.19 394 SER B O 1
ATOM 8152 N N . SER B 1 395 ? -0.705 -12.984 1.134 1 81.62 395 SER B N 1
ATOM 8153 C CA . SER B 1 395 ? -1.023 -13.445 -0.212 1 81.62 395 SER B CA 1
ATOM 8154 C C . SER B 1 395 ? 0.234 -13.883 -0.959 1 81.62 395 SER B C 1
ATOM 8156 O O . SER B 1 395 ? 0.241 -14.922 -1.623 1 81.62 395 SER B O 1
ATOM 8158 N N . LEU B 1 396 ? 1.271 -13.195 -0.819 1 82.12 396 LEU B N 1
ATOM 8159 C CA . LEU B 1 396 ? 2.518 -13.523 -1.507 1 82.12 396 LEU B CA 1
ATOM 8160 C C . LEU B 1 396 ? 3.16 -14.766 -0.909 1 82.12 396 LEU B C 1
ATOM 8162 O O . LEU B 1 396 ? 3.764 -15.562 -1.629 1 82.12 396 LEU B O 1
ATOM 8166 N N . THR B 1 397 ? 3.039 -14.914 0.326 1 84.25 397 THR B N 1
ATOM 8167 C CA . THR B 1 397 ? 3.533 -16.141 0.957 1 84.25 397 THR B CA 1
ATOM 8168 C C . THR B 1 397 ? 2.787 -17.359 0.427 1 84.25 397 THR B C 1
ATOM 8170 O O . THR B 1 397 ? 3.391 -18.406 0.194 1 84.25 397 THR B O 1
ATOM 8173 N N . GLN B 1 398 ? 1.57 -17.219 0.275 1 82.44 398 GLN B N 1
ATOM 8174 C CA . GLN B 1 398 ? 0.77 -18.297 -0.29 1 82.44 398 GLN B CA 1
ATOM 8175 C C . GLN B 1 398 ? 1.189 -18.594 -1.726 1 82.44 398 GLN B C 1
ATOM 8177 O O . GLN B 1 398 ? 1.273 -19.766 -2.121 1 82.44 398 GLN B O 1
ATOM 8182 N N . VAL B 1 399 ? 1.446 -17.656 -2.531 1 81.44 399 VAL B N 1
ATOM 8183 C CA . VAL B 1 399 ? 1.921 -17.828 -3.898 1 81.44 399 VAL B CA 1
ATOM 8184 C C . VAL B 1 399 ? 3.279 -18.516 -3.891 1 81.44 399 VAL B C 1
ATOM 8186 O O . VAL B 1 399 ? 3.545 -19.391 -4.727 1 81.44 399 VAL B O 1
ATOM 8189 N N . GLU B 1 400 ? 4.102 -18.156 -2.953 1 82.69 400 GLU B N 1
ATOM 8190 C CA . GLU B 1 400 ? 5.402 -18.797 -2.824 1 82.69 400 GLU B CA 1
ATOM 8191 C C . GLU B 1 400 ? 5.25 -20.297 -2.551 1 82.69 400 GLU B C 1
ATOM 8193 O O . GLU B 1 400 ? 5.934 -21.109 -3.168 1 82.69 400 GLU B O 1
ATOM 8198 N N . ARG B 1 401 ? 4.391 -20.656 -1.727 1 84.44 401 ARG B N 1
ATOM 8199 C CA . ARG B 1 401 ? 4.129 -22.062 -1.409 1 84.44 401 ARG B CA 1
ATOM 8200 C C . ARG B 1 401 ? 3.562 -22.797 -2.617 1 84.44 401 ARG B C 1
ATOM 8202 O O . ARG B 1 401 ? 3.967 -23.922 -2.906 1 84.44 401 ARG B O 1
ATOM 8209 N N . SER B 1 402 ? 2.686 -22.141 -3.209 1 81.56 402 SER B N 1
ATOM 8210 C CA . SER B 1 402 ? 2.092 -22.75 -4.395 1 81.56 402 SER B CA 1
ATOM 8211 C C . SER B 1 402 ? 3.131 -22.938 -5.496 1 81.56 402 SER B C 1
ATOM 8213 O O . SER B 1 402 ? 3.125 -23.953 -6.188 1 81.56 402 SER B O 1
ATOM 8215 N N . SER B 1 403 ? 3.99 -21.969 -5.664 1 84.12 403 SER B N 1
ATOM 8216 C CA . SER B 1 403 ? 5.059 -22.078 -6.652 1 84.12 403 SER B CA 1
ATOM 8217 C C . SER B 1 403 ? 5.98 -23.25 -6.344 1 84.12 403 SER B C 1
ATOM 8219 O O . SER B 1 403 ? 6.387 -23.984 -7.25 1 84.12 403 SER B O 1
ATOM 8221 N N . GLN B 1 404 ? 6.289 -23.5 -5.09 1 85.19 404 GLN B N 1
ATOM 8222 C CA . GLN B 1 404 ? 7.105 -24.625 -4.688 1 85.19 404 GLN B CA 1
ATOM 8223 C C . GLN B 1 404 ? 6.391 -25.953 -4.961 1 85.19 404 GLN B C 1
ATOM 8225 O O . GLN B 1 404 ? 7.008 -26.906 -5.426 1 85.19 404 GLN B O 1
ATOM 8230 N N . SER B 1 405 ? 5.16 -25.906 -4.688 1 87.06 405 SER B N 1
ATOM 8231 C CA . SER B 1 405 ? 4.375 -27.125 -4.926 1 87.06 405 SER B CA 1
ATOM 8232 C C . SER B 1 405 ? 4.309 -27.453 -6.41 1 87.06 405 SER B C 1
ATOM 8234 O O . SER B 1 405 ? 4.375 -28.625 -6.797 1 87.06 405 SER B O 1
ATOM 8236 N N . VAL B 1 406 ? 4.156 -26.5 -7.258 1 84.31 406 VAL B N 1
ATOM 8237 C CA . VAL B 1 406 ? 4.148 -26.703 -8.703 1 84.31 406 VAL B CA 1
ATOM 8238 C C . VAL B 1 406 ? 5.508 -27.234 -9.156 1 84.31 406 VAL B C 1
ATOM 8240 O O . VAL B 1 406 ? 5.582 -28.141 -9.977 1 84.31 406 VAL B O 1
ATOM 8243 N N . SER B 1 407 ? 6.555 -26.688 -8.617 1 86.5 407 SER B N 1
ATOM 8244 C CA . SER B 1 407 ? 7.898 -27.156 -8.938 1 86.5 407 SER B CA 1
ATOM 8245 C C . SER B 1 407 ? 8.086 -28.609 -8.547 1 86.5 407 SER B C 1
ATOM 8247 O O . SER B 1 407 ? 8.648 -29.406 -9.312 1 86.5 407 SER B O 1
ATOM 8249 N N . ASP B 1 408 ? 7.605 -28.984 -7.414 1 88.88 408 ASP B N 1
ATOM 8250 C CA . ASP B 1 408 ? 7.688 -30.375 -6.945 1 88.88 408 ASP B CA 1
ATOM 8251 C C . ASP B 1 408 ? 6.887 -31.297 -7.848 1 88.88 408 ASP B C 1
ATOM 8253 O O . ASP B 1 408 ? 7.332 -32.406 -8.164 1 88.88 408 ASP B O 1
ATOM 8257 N N . ALA B 1 409 ? 5.738 -30.828 -8.164 1 84.44 409 ALA B N 1
ATOM 8258 C CA . ALA B 1 409 ? 4.895 -31.625 -9.047 1 84.44 409 ALA B CA 1
ATOM 8259 C C . ALA B 1 409 ? 5.562 -31.828 -10.406 1 84.44 409 ALA B C 1
ATOM 8261 O O . ALA B 1 409 ? 5.527 -32.938 -10.969 1 84.44 409 ALA B O 1
ATOM 8262 N N . ALA B 1 410 ? 6.164 -30.812 -10.992 1 85.12 410 ALA B N 1
ATOM 8263 C CA . ALA B 1 410 ? 6.875 -30.891 -12.266 1 85.12 410 ALA B CA 1
ATOM 8264 C C . ALA B 1 410 ? 8.039 -31.875 -12.172 1 85.12 410 ALA B C 1
ATOM 8266 O O . ALA B 1 410 ? 8.273 -32.656 -13.094 1 85.12 410 ALA B O 1
ATOM 8267 N N . ALA B 1 411 ? 8.742 -31.891 -11.07 1 85.94 411 ALA B N 1
ATOM 8268 C CA . ALA B 1 411 ? 9.859 -32.812 -10.859 1 85.94 411 ALA B CA 1
ATOM 8269 C C . ALA B 1 411 ? 9.383 -34.25 -10.797 1 85.94 411 ALA B C 1
ATOM 8271 O O . ALA B 1 411 ? 9.992 -35.125 -11.398 1 85.94 411 ALA B O 1
ATOM 8272 N N . ARG B 1 412 ? 8.344 -34.438 -10.117 1 86.44 412 ARG B N 1
ATOM 8273 C CA . ARG B 1 412 ? 7.77 -35.781 -10.023 1 86.44 412 ARG B CA 1
ATOM 8274 C C . ARG B 1 412 ? 7.312 -36.281 -11.391 1 86.44 412 ARG B C 1
ATOM 8276 O O . ARG B 1 412 ? 7.508 -37.438 -11.734 1 86.44 412 ARG B O 1
ATOM 8283 N N . MET B 1 413 ? 6.75 -35.406 -12.117 1 82.75 413 MET B N 1
ATOM 8284 C CA . MET B 1 413 ? 6.324 -35.75 -13.469 1 82.75 413 MET B CA 1
ATOM 8285 C C . MET B 1 413 ? 7.523 -36.125 -14.344 1 82.75 413 MET B C 1
ATOM 8287 O O . MET B 1 413 ? 7.457 -37.062 -15.125 1 82.75 413 MET B O 1
ATOM 8291 N N . GLY B 1 414 ? 8.57 -35.312 -14.133 1 85.44 414 GLY B N 1
ATOM 8292 C CA . GLY B 1 414 ? 9.781 -35.656 -14.875 1 85.44 414 GLY B CA 1
ATOM 8293 C C . GLY B 1 414 ? 10.289 -37.031 -14.594 1 85.44 414 GLY B C 1
ATOM 8294 O O . GLY B 1 414 ? 10.633 -37.781 -15.523 1 85.44 414 GLY B O 1
ATOM 8295 N N . VAL B 1 415 ? 10.297 -37.469 -13.406 1 86.69 415 VAL B N 1
ATOM 8296 C CA . VAL B 1 415 ? 10.742 -38.781 -13.008 1 86.69 415 VAL B CA 1
ATOM 8297 C C . VAL B 1 415 ? 9.82 -39.844 -13.602 1 86.69 415 VAL B C 1
ATOM 8299 O O . VAL B 1 415 ? 10.281 -40.875 -14.125 1 86.69 415 VAL B O 1
ATOM 8302 N N . SER B 1 416 ? 8.539 -39.531 -13.516 1 83.88 416 SER B N 1
ATOM 8303 C CA . SER B 1 416 ? 7.547 -40.469 -14.055 1 83.88 416 SER B CA 1
ATOM 8304 C C . SER B 1 416 ? 7.711 -40.625 -15.562 1 83.88 416 SER B C 1
ATOM 8306 O O . SER B 1 416 ? 7.609 -41.75 -16.078 1 83.88 416 SER B O 1
ATOM 8308 N N . ILE B 1 417 ? 7.977 -39.594 -16.25 1 85.62 417 ILE B N 1
ATOM 8309 C CA . ILE B 1 417 ? 8.156 -39.594 -17.688 1 85.62 417 ILE B CA 1
ATOM 8310 C C . ILE B 1 417 ? 9.391 -40.406 -18.062 1 85.62 417 ILE B C 1
ATOM 8312 O O . ILE B 1 417 ? 9.359 -41.219 -18.984 1 85.62 417 ILE B O 1
ATOM 8316 N N . ASP B 1 418 ? 10.422 -40.281 -17.297 1 86.94 418 ASP B N 1
ATOM 8317 C CA . ASP B 1 418 ? 11.648 -41.031 -17.562 1 86.94 418 ASP B CA 1
ATOM 8318 C C . ASP B 1 418 ? 11.422 -42.531 -17.375 1 86.94 418 ASP B C 1
ATOM 8320 O O . ASP B 1 418 ? 11.883 -43.312 -18.188 1 86.94 418 ASP B O 1
ATOM 8324 N N . SER B 1 419 ? 10.766 -42.812 -16.344 1 86.31 419 SER B N 1
ATOM 8325 C CA . SER B 1 419 ? 10.445 -44.219 -16.078 1 86.31 419 SER B CA 1
ATOM 8326 C C . SER B 1 419 ? 9.578 -44.812 -17.188 1 86.31 419 SER B C 1
ATOM 8328 O O . SER B 1 419 ? 9.789 -45.938 -17.625 1 86.31 419 SER B O 1
ATOM 8330 N N . ALA B 1 420 ? 8.648 -44.031 -17.641 1 83.56 420 ALA B N 1
ATOM 8331 C CA . ALA B 1 420 ? 7.754 -44.469 -18.703 1 83.56 420 ALA B CA 1
ATOM 8332 C C . ALA B 1 420 ? 8.508 -44.656 -20.016 1 83.56 420 ALA B C 1
ATOM 8334 O O . ALA B 1 420 ? 8.273 -45.625 -20.75 1 83.56 420 ALA B O 1
ATOM 8335 N N . LYS B 1 421 ? 9.398 -43.75 -20.297 1 86.38 421 LYS B N 1
ATOM 8336 C CA . LYS B 1 421 ? 10.203 -43.875 -21.516 1 86.38 421 LYS B CA 1
ATOM 8337 C C . LYS B 1 421 ? 11.039 -45.156 -21.5 1 86.38 421 LYS B C 1
ATOM 8339 O O . LYS B 1 421 ? 11.125 -45.875 -22.5 1 86.38 421 LYS B O 1
ATOM 8344 N N . ARG B 1 422 ? 11.656 -45.438 -20.391 1 83.94 422 ARG B N 1
ATOM 8345 C CA . ARG B 1 422 ? 12.461 -46.656 -20.25 1 83.94 422 ARG B CA 1
ATOM 8346 C C . ARG B 1 422 ? 11.602 -47.906 -20.406 1 83.94 422 ARG B C 1
ATOM 8348 O O . ARG B 1 422 ? 11.992 -48.844 -21.109 1 83.94 422 ARG B O 1
ATOM 8355 N N . ALA B 1 423 ? 10.43 -47.875 -19.75 1 83.25 423 ALA B N 1
ATOM 8356 C CA . ALA B 1 423 ? 9.508 -49 -19.844 1 83.25 423 ALA B CA 1
ATOM 8357 C C . ALA B 1 423 ? 9.039 -49.219 -21.281 1 83.25 423 ALA B C 1
ATOM 8359 O O . ALA B 1 423 ? 8.953 -50.344 -21.75 1 83.25 423 ALA B O 1
ATOM 8360 N N . MET B 1 424 ? 8.773 -48.219 -21.984 1 84.25 424 MET B N 1
ATOM 8361 C CA . MET B 1 424 ? 8.297 -48.281 -23.359 1 84.25 424 MET B CA 1
ATOM 8362 C C . MET B 1 424 ? 9.391 -48.781 -24.297 1 84.25 424 MET B C 1
ATOM 8364 O O . MET B 1 424 ? 9.117 -49.562 -25.219 1 84.25 424 MET B O 1
ATOM 8368 N N . SER B 1 425 ? 10.555 -48.406 -24.094 1 87.06 425 SER B N 1
ATOM 8369 C CA . SER B 1 425 ? 11.672 -48.875 -24.891 1 87.06 425 SER B CA 1
ATOM 8370 C C . SER B 1 425 ? 11.836 -50.406 -24.75 1 87.06 425 SER B C 1
ATOM 8372 O O . SER B 1 425 ? 12.008 -51.094 -25.75 1 87.06 425 SER B O 1
ATOM 8374 N N . THR B 1 426 ? 11.812 -50.781 -23.516 1 86.12 426 THR B N 1
ATOM 8375 C CA . THR B 1 426 ? 11.914 -52.219 -23.266 1 86.12 426 THR B CA 1
ATOM 8376 C C . THR B 1 426 ? 10.766 -52.969 -23.938 1 86.12 426 THR B C 1
ATOM 8378 O O . THR B 1 426 ? 10.977 -54 -24.562 1 86.12 426 THR B O 1
ATOM 8381 N N . GLN B 1 427 ? 9.617 -52.438 -23.812 1 85.56 427 GLN B N 1
ATOM 8382 C CA . GLN B 1 427 ? 8.438 -53.062 -24.406 1 85.56 427 GLN B CA 1
ATOM 8383 C C . GLN B 1 427 ? 8.555 -53.156 -25.922 1 85.56 427 GLN B C 1
ATOM 8385 O O . GLN B 1 427 ? 8.164 -54.156 -26.531 1 85.56 427 GLN B O 1
ATOM 8390 N N . GLN B 1 428 ? 8.992 -52.156 -26.531 1 86.81 428 GLN B N 1
ATOM 8391 C CA . GLN B 1 428 ? 9.18 -52.156 -27.984 1 86.81 428 GLN B CA 1
ATOM 8392 C C . GLN B 1 428 ? 10.172 -53.219 -28.406 1 86.81 428 GLN B C 1
ATOM 8394 O O . GLN B 1 428 ? 9.961 -53.906 -29.422 1 86.81 428 GLN B O 1
ATOM 8399 N N . GLY B 1 429 ? 11.203 -53.344 -27.641 1 90.12 429 GLY B N 1
ATOM 8400 C CA . GLY B 1 429 ? 12.164 -54.406 -27.922 1 90.12 429 GLY B CA 1
ATOM 8401 C C . GLY B 1 429 ? 11.57 -55.781 -27.828 1 90.12 429 GLY B C 1
ATOM 8402 O O . GLY B 1 429 ? 11.789 -56.625 -28.703 1 90.12 429 GLY B O 1
ATOM 8403 N N . GLU B 1 430 ? 10.852 -55.938 -26.719 1 90.38 430 GLU B N 1
ATOM 8404 C CA . GLU B 1 430 ? 10.211 -57.219 -26.516 1 90.38 430 GLU B CA 1
ATOM 8405 C C . GLU B 1 430 ? 9.203 -57.531 -27.625 1 90.38 430 GLU B C 1
ATOM 8407 O O . GLU B 1 430 ? 9.094 -58.656 -28.078 1 90.38 430 GLU B O 1
ATOM 8412 N N . THR B 1 431 ? 8.469 -56.625 -28.031 1 89.69 431 THR B N 1
ATOM 8413 C CA . THR B 1 431 ? 7.465 -56.781 -29.078 1 89.69 431 THR B CA 1
ATOM 8414 C C . THR B 1 431 ? 8.125 -57.156 -30.406 1 89.69 431 THR B C 1
ATOM 8416 O O . THR B 1 431 ? 7.625 -58 -31.156 1 89.69 431 THR B O 1
ATOM 8419 N N . GLU B 1 432 ? 9.211 -56.531 -30.703 1 92.19 432 GLU B N 1
ATOM 8420 C CA . GLU B 1 432 ? 9.961 -56.844 -31.922 1 92.19 432 GLU B CA 1
ATOM 8421 C C . GLU B 1 432 ? 10.477 -58.281 -31.891 1 92.19 432 GLU B C 1
ATOM 8423 O O . GLU B 1 432 ? 10.477 -58.969 -32.906 1 92.19 432 GLU B O 1
ATOM 8428 N N . GLN B 1 433 ? 10.891 -58.594 -30.719 1 92.75 433 GLN B N 1
ATOM 8429 C CA . GLN B 1 433 ? 11.367 -59.969 -30.562 1 92.75 433 GLN B CA 1
ATOM 8430 C C . GLN B 1 433 ? 10.242 -60.969 -30.812 1 92.75 433 GLN B C 1
ATOM 8432 O O . GLN B 1 433 ? 10.445 -62 -31.453 1 92.75 433 GLN B O 1
ATOM 8437 N N . VAL B 1 434 ? 9.117 -60.688 -30.266 1 92.81 434 VAL B N 1
ATOM 8438 C CA . VAL B 1 434 ? 7.969 -61.562 -30.484 1 92.81 434 VAL B CA 1
ATOM 8439 C C . VAL B 1 434 ? 7.625 -61.594 -31.969 1 92.81 434 VAL B C 1
ATOM 8441 O O . VAL B 1 434 ? 7.32 -62.656 -32.531 1 92.81 434 VAL B O 1
ATOM 8444 N N . ALA B 1 435 ? 7.629 -60.5 -32.656 1 92.44 435 ALA B N 1
ATOM 8445 C CA . ALA B 1 435 ? 7.344 -60.406 -34.094 1 92.44 435 ALA B CA 1
ATOM 8446 C C . ALA B 1 435 ? 8.297 -61.312 -34.875 1 92.44 435 ALA B C 1
ATOM 8448 O O . ALA B 1 435 ? 7.867 -62.062 -35.75 1 92.44 435 ALA B O 1
ATOM 8449 N N . THR B 1 436 ? 9.547 -61.188 -34.531 1 93.12 436 THR B N 1
ATOM 8450 C CA . THR B 1 436 ? 10.547 -62 -35.219 1 93.12 436 THR B CA 1
ATOM 8451 C C . THR B 1 436 ? 10.305 -63.5 -34.938 1 93.12 436 THR B C 1
ATOM 8453 O O . THR B 1 436 ? 10.375 -64.312 -35.844 1 93.12 436 THR B O 1
ATOM 8456 N N . ALA B 1 437 ? 10.031 -63.688 -33.656 1 93.62 437 ALA B N 1
ATOM 8457 C CA . ALA B 1 437 ? 9.797 -65.062 -33.25 1 93.62 437 ALA B CA 1
ATOM 8458 C C . ALA B 1 437 ? 8.578 -65.688 -33.969 1 93.62 437 ALA B C 1
ATOM 8460 O O . ALA B 1 437 ? 8.602 -66.812 -34.375 1 93.62 437 ALA B O 1
ATOM 8461 N N . ILE B 1 438 ? 7.609 -64.938 -34.125 1 92.44 438 ILE B N 1
ATOM 8462 C CA . ILE B 1 438 ? 6.395 -65.438 -34.781 1 92.44 438 ILE B CA 1
ATOM 8463 C C . ILE B 1 438 ? 6.648 -65.625 -36.25 1 92.44 438 ILE B C 1
ATOM 8465 O O . ILE B 1 438 ? 6.074 -66.562 -36.875 1 92.44 438 ILE B O 1
ATOM 8469 N N . ASN B 1 439 ? 7.453 -64.875 -36.906 1 92.25 439 ASN B N 1
ATOM 8470 C CA . ASN B 1 439 ? 7.848 -65.125 -38.281 1 92.25 439 ASN B CA 1
ATOM 8471 C C . ASN B 1 439 ? 8.578 -66.438 -38.438 1 92.25 439 ASN B C 1
ATOM 8473 O O . ASN B 1 439 ? 8.312 -67.188 -39.406 1 92.25 439 ASN B O 1
ATOM 8477 N N . GLU B 1 440 ? 9.438 -66.625 -37.5 1 92.38 440 GLU B N 1
ATOM 8478 C CA . GLU B 1 440 ? 10.141 -67.875 -37.5 1 92.38 440 GLU B CA 1
ATOM 8479 C C . GLU B 1 440 ? 9.172 -69.062 -37.312 1 92.38 440 GLU B C 1
ATOM 8481 O O . GLU B 1 440 ? 9.289 -70.062 -38 1 92.38 440 GLU B O 1
ATOM 8486 N N . MET B 1 441 ? 8.234 -68.875 -36.5 1 89.5 441 MET B N 1
ATOM 8487 C CA . MET B 1 441 ? 7.219 -69.938 -36.219 1 89.5 441 MET B CA 1
ATOM 8488 C C . MET B 1 441 ? 6.383 -70.188 -37.469 1 89.5 441 MET B C 1
ATOM 8490 O O . MET B 1 441 ? 6.121 -71.375 -37.812 1 89.5 441 MET B O 1
ATOM 8494 N N . THR B 1 442 ? 5.984 -69.188 -38.125 1 91.44 442 THR B N 1
ATOM 8495 C CA . THR B 1 442 ? 5.191 -69.312 -39.344 1 91.44 442 THR B CA 1
ATOM 8496 C C . THR B 1 442 ? 5.953 -70.062 -40.406 1 91.44 442 THR B C 1
ATOM 8498 O O . THR B 1 442 ? 5.387 -70.938 -41.062 1 91.44 442 THR B O 1
ATOM 8501 N N . ALA B 1 443 ? 7.223 -69.75 -40.531 1 92.75 443 ALA B N 1
ATOM 8502 C CA . ALA B 1 443 ? 8.062 -70.5 -41.469 1 92.75 443 ALA B CA 1
ATOM 8503 C C . ALA B 1 443 ? 8.172 -72 -41.094 1 92.75 443 ALA B C 1
ATOM 8505 O O . ALA B 1 443 ? 8.086 -72.875 -41.969 1 92.75 443 ALA B O 1
ATOM 8506 N N . SER B 1 444 ? 8.336 -72.125 -39.844 1 93.69 444 SER B N 1
ATOM 8507 C CA . SER B 1 444 ? 8.469 -73.438 -39.375 1 93.69 444 SER B CA 1
ATOM 8508 C C . SER B 1 444 ? 7.18 -74.25 -39.562 1 93.69 444 SER B C 1
ATOM 8510 O O . SER B 1 444 ? 7.219 -75.438 -39.875 1 93.69 444 SER B O 1
ATOM 8512 N N . VAL B 1 445 ? 6.078 -73.688 -39.344 1 93.5 445 VAL B N 1
ATOM 8513 C CA . VAL B 1 445 ? 4.777 -74.375 -39.531 1 93.5 445 VAL B CA 1
ATOM 8514 C C . VAL B 1 445 ? 4.598 -74.688 -41 1 93.5 445 VAL B C 1
ATOM 8516 O O . VAL B 1 445 ? 4.055 -75.75 -41.344 1 93.5 445 VAL B O 1
ATOM 8519 N N . ALA B 1 446 ? 5.062 -73.875 -41.875 1 92.38 446 ALA B N 1
ATOM 8520 C CA . ALA B 1 446 ? 5.004 -74.125 -43.312 1 92.38 446 ALA B CA 1
ATOM 8521 C C . ALA B 1 446 ? 5.859 -75.375 -43.688 1 92.38 446 ALA B C 1
ATOM 8523 O O . ALA B 1 446 ? 5.457 -76.188 -44.5 1 92.38 446 ALA B O 1
ATOM 8524 N N . ASP B 1 447 ? 6.973 -75.438 -43.031 1 92.88 447 ASP B N 1
ATOM 8525 C CA . ASP B 1 447 ? 7.848 -76.562 -43.25 1 92.88 447 ASP B CA 1
ATOM 8526 C C . ASP B 1 447 ? 7.172 -77.875 -42.781 1 92.88 447 ASP B C 1
ATOM 8528 O O . ASP B 1 447 ? 7.258 -78.875 -43.469 1 92.88 447 ASP B O 1
ATOM 8532 N N . VAL B 1 448 ? 6.535 -77.812 -41.688 1 93.06 448 VAL B N 1
ATOM 8533 C CA . VAL B 1 448 ? 5.82 -78.938 -41.156 1 93.06 448 VAL B CA 1
ATOM 8534 C C . VAL B 1 448 ? 4.719 -79.375 -42.125 1 93.06 448 VAL B C 1
ATOM 8536 O O . VAL B 1 448 ? 4.574 -80.562 -42.438 1 93.06 448 VAL B O 1
ATOM 8539 N N . ALA B 1 449 ? 3.984 -78.438 -42.594 1 91.81 449 ALA B N 1
ATOM 8540 C CA . ALA B 1 449 ? 2.906 -78.688 -43.562 1 91.81 449 ALA B CA 1
ATOM 8541 C C . ALA B 1 449 ? 3.447 -79.375 -44.812 1 91.81 449 ALA B C 1
ATOM 8543 O O . ALA B 1 449 ? 2.896 -80.375 -45.312 1 91.81 449 ALA B O 1
ATOM 8544 N N . GLN B 1 450 ? 4.535 -78.875 -45.344 1 93.25 450 GLN B N 1
ATOM 8545 C CA . GLN B 1 450 ? 5.137 -79.438 -46.594 1 93.25 450 GLN B CA 1
ATOM 8546 C C . GLN B 1 450 ? 5.664 -80.812 -46.375 1 93.25 450 GLN B C 1
ATOM 8548 O O . GLN B 1 450 ? 5.438 -81.688 -47.219 1 93.25 450 GLN B O 1
ATOM 8553 N N . ASN B 1 451 ? 6.324 -80.938 -45.281 1 94.12 451 ASN B N 1
ATOM 8554 C CA . ASN B 1 451 ? 6.871 -82.25 -44.969 1 94.12 451 ASN B CA 1
ATOM 8555 C C . ASN B 1 451 ? 5.766 -83.25 -44.719 1 94.12 451 ASN B C 1
ATOM 8557 O O . ASN B 1 451 ? 5.895 -84.438 -45.062 1 94.12 451 ASN B O 1
ATOM 8561 N N . THR B 1 452 ? 4.758 -82.812 -44.094 1 94.19 452 THR B N 1
ATOM 8562 C CA . THR B 1 452 ? 3.617 -83.688 -43.812 1 94.19 452 THR B CA 1
ATOM 8563 C C . THR B 1 452 ? 2.951 -84.125 -45.125 1 94.19 452 THR B C 1
ATOM 8565 O O . THR B 1 452 ? 2.564 -85.25 -45.281 1 94.19 452 THR B O 1
ATOM 8568 N N . GLU B 1 453 ? 2.832 -83.25 -46.094 1 91.81 453 GLU B N 1
ATOM 8569 C CA . GLU B 1 453 ? 2.281 -83.562 -47.406 1 91.81 453 GLU B CA 1
ATOM 8570 C C . GLU B 1 453 ? 3.158 -84.625 -48.125 1 91.81 453 GLU B C 1
ATOM 8572 O O . GLU B 1 453 ? 2.648 -85.5 -48.75 1 91.81 453 GLU B O 1
ATOM 8577 N N . GLY B 1 454 ? 4.434 -84.312 -48.031 1 91.25 454 GLY B N 1
ATOM 8578 C CA . GLY B 1 454 ? 5.355 -85.25 -48.625 1 91.25 454 GLY B CA 1
ATOM 8579 C C . GLY B 1 454 ? 5.266 -86.625 -48.031 1 91.25 454 GLY B C 1
ATOM 8580 O O . GLY B 1 454 ? 5.262 -87.625 -48.719 1 91.25 454 GLY B O 1
ATOM 8581 N N . ALA B 1 455 ? 5.113 -86.625 -46.75 1 91.5 455 ALA B N 1
ATOM 8582 C CA . ALA B 1 455 ? 4.98 -87.938 -46.031 1 91.5 455 ALA B CA 1
ATOM 8583 C C . ALA B 1 455 ? 3.678 -88.625 -46.406 1 91.5 455 ALA B C 1
ATOM 8585 O O . ALA B 1 455 ? 3.654 -89.812 -46.594 1 91.5 455 ALA B O 1
ATOM 8586 N N . ALA B 1 456 ? 2.617 -87.875 -46.531 1 88.88 456 ALA B N 1
ATOM 8587 C CA . ALA B 1 456 ? 1.325 -88.438 -46.938 1 88.88 456 ALA B CA 1
ATOM 8588 C C . ALA B 1 456 ? 1.396 -89 -48.312 1 88.88 456 ALA B C 1
ATOM 8590 O O . ALA B 1 456 ? 0.855 -90.125 -48.562 1 88.88 456 ALA B O 1
ATOM 8591 N N . HIS B 1 457 ? 2.09 -88.375 -49.219 1 91.31 457 HIS B N 1
ATOM 8592 C CA . HIS B 1 457 ? 2.262 -88.875 -50.594 1 91.31 457 HIS B CA 1
ATOM 8593 C C . HIS B 1 457 ? 3.086 -90.188 -50.625 1 91.31 457 HIS B C 1
ATOM 8595 O O . HIS B 1 457 ? 2.727 -91.125 -51.281 1 91.31 457 HIS B O 1
ATOM 8601 N N . ALA B 1 458 ? 4.137 -90.062 -49.844 1 90.81 458 ALA B N 1
ATOM 8602 C CA . ALA B 1 458 ? 4.988 -91.25 -49.75 1 90.81 458 ALA B CA 1
ATOM 8603 C C . ALA B 1 458 ? 4.23 -92.438 -49.156 1 90.81 458 ALA B C 1
ATOM 8605 O O . ALA B 1 458 ? 4.371 -93.562 -49.625 1 90.81 458 ALA B O 1
ATOM 8606 N N . ALA B 1 459 ? 3.439 -92.25 -48.188 1 89.94 459 ALA B N 1
ATOM 8607 C CA . ALA B 1 459 ? 2.615 -93.25 -47.562 1 89.94 459 ALA B CA 1
ATOM 8608 C C . ALA B 1 459 ? 1.581 -93.812 -48.531 1 89.94 459 ALA B C 1
ATOM 8610 O O . ALA B 1 459 ? 1.329 -95 -48.594 1 89.94 459 ALA B O 1
ATOM 8611 N N . GLY B 1 460 ? 0.998 -93 -49.375 1 88.94 460 GLY B N 1
ATOM 8612 C CA . GLY B 1 460 ? 0.074 -93.438 -50.406 1 88.94 460 GLY B CA 1
ATOM 8613 C C . GLY B 1 460 ? 0.715 -94.312 -51.438 1 88.94 460 GLY B C 1
ATOM 8614 O O . GLY B 1 460 ? 0.14 -95.375 -51.812 1 88.94 460 GLY B O 1
ATOM 8615 N N . GLN B 1 461 ? 1.871 -94 -51.844 1 90.19 461 GLN B N 1
ATOM 8616 C CA . GLN B 1 461 ? 2.605 -94.812 -52.812 1 90.19 461 GLN B CA 1
ATOM 8617 C C . GLN B 1 461 ? 2.971 -96.125 -52.188 1 90.19 461 GLN B C 1
ATOM 8619 O O . GLN B 1 461 ? 2.854 -97.188 -52.844 1 90.19 461 GLN B O 1
ATOM 8624 N N . ALA B 1 462 ? 3.357 -96.062 -50.969 1 89.44 462 ALA B N 1
ATOM 8625 C CA . ALA B 1 462 ? 3.684 -97.25 -50.25 1 89.44 462 ALA B CA 1
ATOM 8626 C C . ALA B 1 462 ? 2.459 -98.188 -50.125 1 89.44 462 ALA B C 1
ATOM 8628 O O . ALA B 1 462 ? 2.555 -99.375 -50.312 1 89.44 462 ALA B O 1
ATOM 8629 N N . SER B 1 463 ? 1.355 -97.688 -49.844 1 90 463 SER B N 1
ATOM 8630 C CA . SER B 1 463 ? 0.1 -98.438 -49.75 1 90 463 SER B CA 1
ATOM 8631 C C . SER B 1 463 ? -0.265 -99.062 -51.062 1 90 463 SER B C 1
ATOM 8633 O O . SER B 1 463 ? -0.639 -100.25 -51.125 1 90 463 SER B O 1
ATOM 8635 N N . GLN B 1 464 ? -0.094 -98.375 -52.156 1 91.31 464 GLN B N 1
ATOM 8636 C CA . GLN B 1 464 ? -0.394 -98.875 -53.469 1 91.31 464 GLN B CA 1
ATOM 8637 C C . GLN B 1 464 ? 0.537 -100.062 -53.844 1 91.31 464 GLN B C 1
ATOM 8639 O O . GLN B 1 464 ? 0.093 -101.062 -54.375 1 91.31 464 GLN B O 1
ATOM 8644 N N . SER B 1 465 ? 1.733 -99.812 -53.5 1 91.38 465 SER B N 1
ATOM 8645 C CA . SER B 1 465 ? 2.713 -100.812 -53.781 1 91.38 465 SER B CA 1
ATOM 8646 C C . SER B 1 465 ? 2.428 -102.062 -52.938 1 91.38 465 SER B C 1
ATOM 8648 O O . SER B 1 465 ? 2.602 -103.188 -53.406 1 91.38 465 SER B O 1
ATOM 8650 N N . THR B 1 466 ? 1.978 -101.875 -51.719 1 90.75 466 THR B N 1
ATOM 8651 C CA . THR B 1 466 ? 1.633 -102.938 -50.844 1 90.75 466 THR B CA 1
ATOM 8652 C C . THR B 1 466 ? 0.444 -103.75 -51.375 1 90.75 466 THR B C 1
ATOM 8654 O O . THR B 1 466 ? 0.464 -105 -51.406 1 90.75 466 THR B O 1
ATOM 8657 N N . HIS B 1 467 ? -0.524 -103.125 -51.875 1 89.19 467 HIS B N 1
ATOM 8658 C CA . HIS B 1 467 ? -1.692 -103.75 -52.469 1 89.19 467 HIS B CA 1
ATOM 8659 C C . HIS B 1 467 ? -1.319 -104.562 -53.719 1 89.19 467 HIS B C 1
ATOM 8661 O O . HIS B 1 467 ? -1.797 -105.688 -53.938 1 89.19 467 HIS B O 1
ATOM 8667 N N . ALA B 1 468 ? -0.479 -103.938 -54.469 1 90.12 468 ALA B N 1
ATOM 8668 C CA . ALA B 1 468 ? -0.006 -104.625 -55.688 1 90.12 468 ALA B CA 1
ATOM 8669 C C . ALA B 1 468 ? 0.802 -105.875 -55.312 1 90.12 468 ALA B C 1
ATOM 8671 O O . ALA B 1 468 ? 0.634 -106.938 -55.938 1 90.12 468 ALA B O 1
ATOM 8672 N N . GLY B 1 469 ? 1.573 -105.625 -54.281 1 85.81 469 GLY B N 1
ATOM 8673 C CA . GLY B 1 469 ? 2.354 -106.75 -53.812 1 85.81 469 GLY B CA 1
ATOM 8674 C C . GLY B 1 469 ? 1.496 -107.875 -53.281 1 85.81 469 GLY B C 1
ATOM 8675 O O . GLY B 1 469 ? 1.765 -109.062 -53.562 1 85.81 469 GLY B O 1
ATOM 8676 N N . LEU B 1 470 ? 0.457 -107.625 -52.594 1 86.69 470 LEU B N 1
ATOM 8677 C CA . LEU B 1 470 ? -0.466 -108.625 -52.062 1 86.69 470 LEU B CA 1
ATOM 8678 C C . LEU B 1 470 ? -1.172 -109.375 -53.188 1 86.69 470 LEU B C 1
ATOM 8680 O O . LEU B 1 470 ? -1.324 -110.562 -53.156 1 86.69 470 LEU B O 1
ATOM 8684 N N . ALA B 1 471 ? -1.535 -108.688 -54.25 1 89.25 471 ALA B N 1
ATOM 8685 C CA . ALA B 1 471 ? -2.197 -109.312 -55.375 1 89.25 471 ALA B CA 1
ATOM 8686 C C . ALA B 1 471 ? -1.262 -110.25 -56.125 1 89.25 471 ALA B C 1
ATOM 8688 O O . ALA B 1 471 ? -1.665 -111.375 -56.469 1 89.25 471 ALA B O 1
ATOM 8689 N N . GLN B 1 472 ? -0.089 -109.812 -56.25 1 84.56 472 GLN B N 1
ATOM 8690 C CA . GLN B 1 472 ? 0.907 -110.688 -56.938 1 84.56 472 GLN B CA 1
ATOM 8691 C C . GLN B 1 472 ? 1.214 -111.938 -56.125 1 84.56 472 GLN B C 1
ATOM 8693 O O . GLN B 1 472 ? 1.397 -113 -56.688 1 84.56 472 GLN B O 1
ATOM 8698 N N . MET B 1 473 ? 1.224 -111.812 -54.812 1 85.69 473 MET B N 1
ATOM 8699 C CA . MET B 1 473 ? 1.476 -112.938 -53.938 1 85.69 473 MET B CA 1
ATOM 8700 C C . MET B 1 473 ? 0.32 -113.938 -54 1 85.69 473 MET B C 1
ATOM 8702 O O . MET B 1 473 ? 0.535 -115.125 -53.938 1 85.69 473 MET B O 1
ATOM 8706 N N . HIS B 1 474 ? -0.833 -113.438 -54.094 1 86.44 474 HIS B N 1
ATOM 8707 C CA . HIS B 1 474 ? -1.993 -114.312 -54.219 1 86.44 474 HIS B CA 1
ATOM 8708 C C . HIS B 1 474 ? -1.934 -115.125 -55.531 1 86.44 474 HIS B C 1
ATOM 8710 O O . HIS B 1 474 ? -2.191 -116.312 -55.531 1 86.44 474 HIS B O 1
ATOM 8716 N N . GLU B 1 475 ? -1.618 -114.438 -56.531 1 85.31 475 GLU B N 1
ATOM 8717 C CA . GLU B 1 475 ? -1.489 -115.125 -57.844 1 85.31 475 GLU B CA 1
ATOM 8718 C C . GLU B 1 475 ? -0.391 -116.188 -57.812 1 85.31 475 GLU B C 1
ATOM 8720 O O . GLU B 1 475 ? -0.557 -117.25 -58.344 1 85.31 475 GLU B O 1
ATOM 8725 N N . THR B 1 476 ? 0.646 -115.75 -57.125 1 82.88 476 THR B N 1
ATOM 8726 C CA . THR B 1 476 ? 1.757 -116.688 -56.969 1 82.88 476 THR B CA 1
ATOM 8727 C C . THR B 1 476 ? 1.317 -117.938 -56.219 1 82.88 476 THR B C 1
ATOM 8729 O O . THR B 1 476 ? 1.641 -119.062 -56.625 1 82.88 476 THR B O 1
ATOM 8732 N N . LYS B 1 477 ? 0.543 -117.812 -55.25 1 84.75 477 LYS B N 1
ATOM 8733 C CA . LYS B 1 477 ? 0.05 -118.938 -54.438 1 84.75 477 LYS B CA 1
ATOM 8734 C C . LYS B 1 477 ? -0.829 -119.875 -55.281 1 84.75 477 LYS B C 1
ATOM 8736 O O . LYS B 1 477 ? -0.683 -121.062 -55.219 1 84.75 477 LYS B O 1
ATOM 8741 N N . VAL B 1 478 ? -1.624 -119.312 -56.125 1 87.56 478 VAL B N 1
ATOM 8742 C CA . VAL B 1 478 ? -2.52 -120.125 -56.969 1 87.56 478 VAL B CA 1
ATOM 8743 C C . VAL B 1 478 ? -1.704 -120.875 -58 1 87.56 478 VAL B C 1
ATOM 8745 O O . VAL B 1 478 ? -1.979 -122.062 -58.25 1 87.56 478 VAL B O 1
ATOM 8748 N N . THR B 1 479 ? -0.755 -120.188 -58.469 1 83.44 479 THR B N 1
ATOM 8749 C CA . THR B 1 479 ? 0.076 -120.812 -59.469 1 83.44 479 THR B CA 1
ATOM 8750 C C . THR B 1 479 ? 0.88 -121.938 -58.875 1 83.44 479 THR B C 1
ATOM 8752 O O . THR B 1 479 ? 1.044 -123 -59.5 1 83.44 479 THR B O 1
ATOM 8755 N N . ILE B 1 480 ? 1.327 -121.812 -57.656 1 82.88 480 ILE B N 1
ATOM 8756 C CA . ILE B 1 480 ? 2.092 -122.812 -56.969 1 82.88 480 ILE B CA 1
ATOM 8757 C C . ILE B 1 480 ? 1.186 -124 -56.656 1 82.88 480 ILE B C 1
ATOM 8759 O O . ILE B 1 480 ? 1.595 -125.188 -56.812 1 82.88 480 ILE B O 1
ATOM 8763 N N . GLU B 1 481 ? -0.014 -123.812 -56.281 1 85.06 481 GLU B N 1
ATOM 8764 C CA . GLU B 1 481 ? -0.976 -124.875 -56.031 1 85.06 481 GLU B CA 1
ATOM 8765 C C . GLU B 1 481 ? -1.26 -125.688 -57.281 1 85.06 481 GLU B C 1
ATOM 8767 O O . GLU B 1 481 ? -1.322 -126.938 -57.25 1 85.06 481 GLU B O 1
ATOM 8772 N N . SER B 1 482 ? -1.387 -125.062 -58.375 1 85.06 482 SER B N 1
ATOM 8773 C CA . SER B 1 482 ? -1.608 -125.75 -59.625 1 85.06 482 SER B CA 1
ATOM 8774 C C . SER B 1 482 ? -0.403 -126.562 -60.031 1 85.06 482 SER B C 1
ATOM 8776 O O . SER B 1 482 ? -0.558 -127.625 -60.625 1 85.06 482 SER B O 1
ATOM 8778 N N . LEU B 1 483 ? 0.684 -125.938 -59.75 1 82.06 483 LEU B N 1
ATOM 8779 C CA . LEU B 1 483 ? 1.923 -126.688 -60.031 1 82.06 483 LEU B CA 1
ATOM 8780 C C . LEU B 1 483 ? 2.023 -127.938 -59.219 1 82.06 483 LEU B C 1
ATOM 8782 O O . LEU B 1 483 ? 2.391 -129 -59.719 1 82.06 483 LEU B O 1
ATOM 8786 N N . ALA B 1 484 ? 1.692 -127.875 -58 1 82.31 484 ALA B N 1
ATOM 8787 C CA . ALA B 1 484 ? 1.693 -129 -57.094 1 82.31 484 ALA B CA 1
ATOM 8788 C C . ALA B 1 484 ? 0.728 -130.125 -57.594 1 82.31 484 ALA B C 1
ATOM 8790 O O . ALA B 1 484 ? 1.055 -131.25 -57.562 1 82.31 484 ALA B O 1
ATOM 8791 N N . ASP B 1 485 ? -0.331 -129.75 -58.094 1 84 485 ASP B N 1
ATOM 8792 C CA . ASP B 1 485 ? -1.329 -130.75 -58.625 1 84 485 ASP B CA 1
ATOM 8793 C C . ASP B 1 485 ? -0.83 -131.375 -59.906 1 84 485 ASP B C 1
ATOM 8795 O O . ASP B 1 485 ? -1.038 -132.625 -60.062 1 84 485 ASP B O 1
ATOM 8799 N N . GLU B 1 486 ? -0.265 -130.5 -60.625 1 78.5 486 GLU B N 1
ATOM 8800 C CA . GLU B 1 486 ? 0.256 -131.125 -61.875 1 78.5 486 GLU B CA 1
ATOM 8801 C C . GLU B 1 486 ? 1.355 -132.125 -61.625 1 78.5 486 GLU B C 1
ATOM 8803 O O . GLU B 1 486 ? 1.418 -133.125 -62.281 1 78.5 486 GLU B O 1
ATOM 8808 N N . VAL B 1 487 ? 2.148 -131.875 -60.688 1 80.06 487 VAL B N 1
ATOM 8809 C CA . VAL B 1 487 ? 3.221 -132.75 -60.281 1 80.06 487 VAL B CA 1
ATOM 8810 C C . VAL B 1 487 ? 2.629 -134.125 -59.719 1 80.06 487 VAL B C 1
ATOM 8812 O O . VAL B 1 487 ? 3.109 -135.125 -60 1 80.06 487 VAL B O 1
ATOM 8815 N N . GLU B 1 488 ? 1.585 -134 -59 1 82 488 GLU B N 1
ATOM 8816 C CA . GLU B 1 488 ? 0.906 -135.125 -58.438 1 82 488 GLU B CA 1
ATOM 8817 C C . GLU B 1 488 ? 0.262 -136 -59.531 1 82 488 GLU B C 1
ATOM 8819 O O . GLU B 1 488 ? 0.344 -137.25 -59.5 1 82 488 GLU B O 1
ATOM 8824 N N . ARG B 1 489 ? -0.389 -135.375 -60.5 1 82.12 489 ARG B N 1
ATOM 8825 C CA . ARG B 1 489 ? -1.015 -136.125 -61.625 1 82.12 489 ARG B CA 1
ATOM 8826 C C . ARG B 1 489 ? 0.03 -136.875 -62.438 1 82.12 489 ARG B C 1
ATOM 8828 O O . ARG B 1 489 ? -0.2 -138 -62.906 1 82.12 489 ARG B O 1
ATOM 8835 N N . SER B 1 490 ? 1.18 -136.125 -62.562 1 81.12 490 SER B N 1
ATOM 8836 C CA . SER B 1 490 ? 2.289 -136.75 -63.312 1 81.12 490 SER B CA 1
ATOM 8837 C C . SER B 1 490 ? 2.844 -138 -62.562 1 81.12 490 SER B C 1
ATOM 8839 O O . SER B 1 490 ? 3.148 -139 -63.156 1 81.12 490 SER B O 1
ATOM 8841 N N . ALA B 1 491 ? 2.852 -137.75 -61.219 1 79.62 491 ALA B N 1
ATOM 8842 C CA . ALA B 1 491 ? 3.324 -138.875 -60.406 1 79.62 491 ALA B CA 1
ATOM 8843 C C . ALA B 1 491 ? 2.4 -140.125 -60.531 1 79.62 491 ALA B C 1
ATOM 8845 O O . ALA B 1 491 ? 2.867 -141.25 -60.594 1 79.62 491 ALA B O 1
ATOM 8846 N N . GLN B 1 492 ? 1.168 -140 -60.625 1 82.5 492 GLN B N 1
ATOM 8847 C CA . GLN B 1 492 ? 0.2 -141 -60.75 1 82.5 492 GLN B CA 1
ATOM 8848 C C . GLN B 1 492 ? 0.329 -141.75 -62.125 1 82.5 492 GLN B C 1
ATOM 8850 O O . GLN B 1 492 ? 0.291 -143 -62.188 1 82.5 492 GLN B O 1
ATOM 8855 N N . LYS B 1 493 ? 0.524 -141 -63.062 1 79.25 493 LYS B N 1
ATOM 8856 C CA . LYS B 1 493 ? 0.66 -141.5 -64.438 1 79.25 493 LYS B CA 1
ATOM 8857 C C . LYS B 1 493 ? 1.944 -142.375 -64.562 1 79.25 493 LYS B C 1
ATOM 8859 O O . LYS B 1 493 ? 1.944 -143.375 -65.125 1 79.25 493 LYS B O 1
ATOM 8864 N N . VAL B 1 494 ? 2.959 -141.875 -63.906 1 81.88 494 VAL B N 1
ATOM 8865 C CA . VAL B 1 494 ? 4.242 -142.5 -63.969 1 81.88 494 VAL B CA 1
ATOM 8866 C C . VAL B 1 494 ? 4.172 -143.75 -63.125 1 81.88 494 VAL B C 1
ATOM 8868 O O . VAL B 1 494 ? 4.758 -144.875 -63.5 1 81.88 494 VAL B O 1
ATOM 8871 N N . SER B 1 495 ? 3.477 -143.875 -62.125 1 82.38 495 SER B N 1
ATOM 8872 C CA . SER B 1 495 ? 3.266 -145 -61.312 1 82.38 495 SER B CA 1
ATOM 8873 C C . SER B 1 495 ? 2.502 -146.125 -62.125 1 82.38 495 SER B C 1
ATOM 8875 O O . SER B 1 495 ? 2.771 -147.25 -61.969 1 82.38 495 SER B O 1
ATOM 8877 N N . ALA B 1 496 ? 1.568 -145.75 -62.906 1 81.5 496 ALA B N 1
ATOM 8878 C CA . ALA B 1 496 ? 0.822 -146.625 -63.75 1 81.5 496 ALA B CA 1
ATOM 8879 C C . ALA B 1 496 ? 1.734 -147.375 -64.75 1 81.5 496 ALA B C 1
ATOM 8881 O O . ALA B 1 496 ? 1.558 -148.5 -65.125 1 81.5 496 ALA B O 1
ATOM 8882 N N . LEU B 1 497 ? 2.736 -146.5 -65.125 1 78.5 497 LEU B N 1
ATOM 8883 C CA . LEU B 1 497 ? 3.727 -147 -66.062 1 78.5 497 LEU B CA 1
ATOM 8884 C C . LEU B 1 497 ? 4.508 -148.125 -65.375 1 78.5 497 LEU B C 1
ATOM 8886 O O . LEU B 1 497 ? 4.84 -149.125 -66.062 1 78.5 497 LEU B O 1
ATOM 8890 N N . ALA B 1 498 ? 4.684 -148.125 -64.125 1 75.5 498 ALA B N 1
ATOM 8891 C CA . ALA B 1 498 ? 5.363 -149.125 -63.375 1 75.5 498 ALA B CA 1
ATOM 8892 C C . ALA B 1 498 ? 4.531 -150.5 -63.375 1 75.5 498 ALA B C 1
ATOM 8894 O O . ALA B 1 498 ? 5.078 -151.5 -63.5 1 75.5 498 ALA B O 1
ATOM 8895 N N . GLN B 1 499 ? 3.258 -150.375 -63.344 1 81.12 499 GLN B N 1
ATOM 8896 C CA . GLN B 1 499 ? 2.375 -151.5 -63.312 1 81.12 499 GLN B CA 1
ATOM 8897 C C . GLN B 1 499 ? 2.348 -152.25 -64.688 1 81.12 499 GLN B C 1
ATOM 8899 O O . GLN B 1 499 ? 2.385 -153.5 -64.75 1 81.12 499 GLN B O 1
ATOM 8904 N N . HIS B 1 500 ? 2.309 -151.375 -65.625 1 79.94 500 HIS B N 1
ATOM 8905 C CA . HIS B 1 500 ? 2.348 -152 -67 1 79.94 500 HIS B CA 1
ATOM 8906 C C . HIS B 1 500 ? 3.66 -152.75 -67.25 1 79.94 500 HIS B C 1
ATOM 8908 O O . HIS B 1 500 ? 3.666 -153.75 -67.875 1 79.94 500 HIS B O 1
ATOM 8914 N N . SER B 1 501 ? 4.707 -152.125 -66.688 1 80.94 501 SER B N 1
ATOM 8915 C CA . SER B 1 501 ? 6.016 -152.75 -66.875 1 80.94 501 SER B CA 1
ATOM 8916 C C . SER B 1 501 ? 6.07 -154.125 -66.125 1 80.94 501 SER B C 1
ATOM 8918 O O . SER B 1 501 ? 6.676 -155 -66.625 1 80.94 501 SER B O 1
ATOM 8920 N N . GLN B 1 502 ? 5.375 -154.25 -65.125 1 80.56 502 GLN B N 1
ATOM 8921 C CA . GLN B 1 502 ? 5.297 -155.5 -64.375 1 80.56 502 GLN B CA 1
ATOM 8922 C C . GLN B 1 502 ? 4.488 -156.5 -65.125 1 80.56 502 GLN B C 1
ATOM 8924 O O . GLN B 1 502 ? 4.82 -157.75 -65.125 1 80.56 502 GLN B O 1
ATOM 8929 N N . GLN B 1 503 ? 3.512 -156.125 -65.75 1 85.75 503 GLN B N 1
ATOM 8930 C CA . GLN B 1 503 ? 2.686 -157 -66.562 1 85.75 503 GLN B CA 1
ATOM 8931 C C . GLN B 1 503 ? 3.469 -157.625 -67.75 1 85.75 503 GLN B C 1
ATOM 8933 O O . GLN B 1 503 ? 3.354 -158.75 -68.062 1 85.75 503 GLN B O 1
ATOM 8938 N N . ILE B 1 504 ? 4.215 -156.75 -68.188 1 84.06 504 ILE B N 1
ATOM 8939 C CA . ILE B 1 504 ? 5.062 -157.125 -69.312 1 84.06 504 ILE B CA 1
ATOM 8940 C C . ILE B 1 504 ? 6.043 -158.25 -68.812 1 84.06 504 ILE B C 1
ATOM 8942 O O . ILE B 1 504 ? 6.273 -159.25 -69.5 1 84.06 504 ILE B O 1
ATOM 8946 N N . GLY B 1 505 ? 6.512 -157.875 -67.625 1 81.12 505 GLY B N 1
ATOM 8947 C CA . GLY B 1 505 ? 7.395 -158.875 -67 1 81.12 505 GLY B CA 1
ATOM 8948 C C . GLY B 1 505 ? 6.75 -160.25 -66.875 1 81.12 505 GLY B C 1
ATOM 8949 O O . GLY B 1 505 ? 7.379 -161.25 -67.188 1 81.12 505 GLY B O 1
ATOM 8950 N N . GLY B 1 506 ? 5.516 -160.375 -66.562 1 84.94 506 GLY B N 1
ATOM 8951 C CA . GLY B 1 506 ? 4.797 -161.625 -66.438 1 84.94 506 GLY B CA 1
ATOM 8952 C C . GLY B 1 506 ? 4.598 -162.375 -67.75 1 84.94 506 GLY B C 1
ATOM 8953 O O . GLY B 1 506 ? 4.801 -163.625 -67.875 1 84.94 506 GLY B O 1
ATOM 8954 N N . VAL B 1 507 ? 4.348 -161.625 -68.688 1 88 507 VAL B N 1
ATOM 8955 C CA . VAL B 1 507 ? 4.066 -162.25 -70 1 88 507 VAL B CA 1
ATOM 8956 C C . VAL B 1 507 ? 5.363 -162.75 -70.625 1 88 507 VAL B C 1
ATOM 8958 O O . VAL B 1 507 ? 5.375 -163.875 -71.25 1 88 507 VAL B O 1
ATOM 8961 N N . ILE B 1 508 ? 6.336 -162 -70.312 1 89.75 508 ILE B N 1
ATOM 8962 C CA . ILE B 1 508 ? 7.637 -162.5 -70.875 1 89.75 508 ILE B CA 1
ATOM 8963 C C . ILE B 1 508 ? 8.102 -163.75 -70.188 1 89.75 508 ILE B C 1
ATOM 8965 O O . ILE B 1 508 ? 8.742 -164.625 -70.812 1 89.75 508 ILE B O 1
ATOM 8969 N N . GLU B 1 509 ? 7.727 -164 -69.062 1 86.94 509 GLU B N 1
ATOM 8970 C CA . GLU B 1 509 ? 8.031 -165.25 -68.375 1 86.94 509 GLU B CA 1
ATOM 8971 C C . GLU B 1 509 ? 7.277 -166.375 -69 1 86.94 509 GLU B C 1
ATOM 8973 O O . GLU B 1 509 ? 7.82 -167.5 -69.125 1 86.94 509 GLU B O 1
ATOM 8978 N N . VAL B 1 510 ? 6.172 -166.25 -69.438 1 89.5 510 VAL B N 1
ATOM 8979 C CA . VAL B 1 510 ? 5.383 -167.25 -70.125 1 89.5 510 VAL B CA 1
ATOM 8980 C C . VAL B 1 510 ? 6.031 -167.625 -71.438 1 89.5 510 VAL B C 1
ATOM 8982 O O . VAL B 1 510 ? 6.191 -168.75 -71.812 1 89.5 510 VAL B O 1
ATOM 8985 N N . ILE B 1 511 ? 6.492 -166.5 -71.938 1 88.69 511 ILE B N 1
ATOM 8986 C CA . ILE B 1 511 ? 7.121 -166.75 -73.25 1 88.69 511 ILE B CA 1
ATOM 8987 C C . ILE B 1 511 ? 8.43 -167.5 -73.062 1 88.69 511 ILE B C 1
ATOM 8989 O O . ILE B 1 511 ? 8.734 -168.375 -73.875 1 88.69 511 ILE B O 1
ATOM 8993 N N . ARG B 1 512 ? 9.086 -167.25 -72.188 1 89.75 512 ARG B N 1
ATOM 8994 C CA . ARG B 1 512 ? 10.336 -168 -71.875 1 89.75 512 ARG B CA 1
ATOM 8995 C C . ARG B 1 512 ? 10.07 -169.5 -71.562 1 89.75 512 ARG B C 1
ATOM 8997 O O . ARG B 1 512 ? 10.781 -170.375 -72.062 1 89.75 512 ARG B O 1
ATOM 9004 N N . ASN B 1 513 ? 9.062 -169.75 -70.875 1 91.19 513 ASN B N 1
ATOM 9005 C CA . ASN B 1 513 ? 8.695 -171.125 -70.562 1 91.19 513 ASN B CA 1
ATOM 9006 C C . ASN B 1 513 ? 8.258 -171.875 -71.812 1 91.19 513 ASN B C 1
ATOM 9008 O O . ASN B 1 513 ? 8.594 -173 -72 1 91.19 513 ASN B O 1
ATOM 9012 N N . ILE B 1 514 ? 7.664 -171.125 -72.562 1 89.81 514 ILE B N 1
ATOM 9013 C CA . ILE B 1 514 ? 7.215 -171.75 -73.812 1 89.81 514 ILE B CA 1
ATOM 9014 C C . ILE B 1 514 ? 8.422 -172 -74.688 1 89.81 514 ILE B C 1
ATOM 9016 O O . ILE B 1 514 ? 8.477 -173.125 -75.25 1 89.81 514 ILE B O 1
ATOM 9020 N N . ALA B 1 515 ? 9.289 -171.25 -74.688 1 92.19 515 ALA B N 1
ATOM 9021 C CA . ALA B 1 515 ? 10.516 -171.375 -75.438 1 92.19 515 ALA B CA 1
ATOM 9022 C C . ALA B 1 515 ? 11.32 -172.625 -74.875 1 92.19 515 ALA B C 1
ATOM 9024 O O . ALA B 1 515 ? 11.891 -173.375 -75.625 1 92.19 515 ALA B O 1
ATOM 9025 N N . ASP B 1 516 ? 11.266 -172.75 -73.688 1 89 516 ASP B N 1
ATOM 9026 C CA . ASP B 1 516 ? 11.953 -173.875 -73 1 89 516 ASP B CA 1
ATOM 9027 C C . ASP B 1 516 ? 11.273 -175.25 -73.375 1 89 516 ASP B C 1
ATOM 9029 O O . ASP B 1 516 ? 11.953 -176.25 -73.625 1 89 516 ASP B O 1
ATOM 9033 N N . GLN B 1 517 ? 10.086 -175.125 -73.375 1 91.06 517 GLN B N 1
ATOM 9034 C CA . GLN B 1 517 ? 9.312 -176.375 -73.688 1 91.06 517 GLN B CA 1
ATOM 9035 C C . GLN B 1 517 ? 9.445 -176.75 -75.125 1 91.06 517 GLN B C 1
ATOM 9037 O O . GLN B 1 517 ? 9.555 -178 -75.438 1 91.06 517 GLN B O 1
ATOM 9042 N N . THR B 1 518 ? 9.492 -175.625 -75.812 1 89 518 THR B N 1
ATOM 9043 C CA . THR B 1 518 ? 9.672 -175.875 -77.25 1 89 518 THR B CA 1
ATOM 9044 C C . THR B 1 518 ? 11.062 -176.375 -77.562 1 89 518 THR B C 1
ATOM 9046 O O . THR B 1 518 ? 11.219 -177.25 -78.375 1 89 518 THR B O 1
ATOM 9049 N N . ASN B 1 519 ? 11.961 -176 -76.938 1 88.44 519 ASN B N 1
ATOM 9050 C CA . ASN B 1 519 ? 13.328 -176.5 -77.062 1 88.44 519 ASN B CA 1
ATOM 9051 C C . ASN B 1 519 ? 13.469 -177.875 -76.625 1 88.44 519 ASN B C 1
ATOM 9053 O O . ASN B 1 519 ? 14.148 -178.75 -77.25 1 88.44 519 ASN B O 1
ATOM 9057 N N . LEU B 1 520 ? 12.766 -178.375 -75.688 1 88.06 520 LEU B N 1
ATOM 9058 C CA . LEU B 1 520 ? 12.789 -179.75 -75.188 1 88.06 520 LEU B CA 1
ATOM 9059 C C . LEU B 1 520 ? 12.062 -180.75 -76.125 1 88.06 520 LEU B C 1
ATOM 9061 O O . LEU B 1 520 ? 12.508 -181.875 -76.312 1 88.06 520 LEU B O 1
ATOM 9065 N N . LEU B 1 521 ? 11.07 -180.125 -76.562 1 87.44 521 LEU B N 1
ATOM 9066 C CA . LEU B 1 521 ? 10.289 -181 -77.5 1 87.44 521 LEU B CA 1
ATOM 9067 C C . LEU B 1 521 ? 11.07 -181.25 -78.812 1 87.44 521 LEU B C 1
ATOM 9069 O O . LEU B 1 521 ? 11.031 -182.25 -79.375 1 87.44 521 LEU B O 1
ATOM 9073 N N . ALA B 1 522 ? 11.797 -180.25 -79.125 1 86.75 522 ALA B N 1
ATOM 9074 C CA . ALA B 1 522 ? 12.633 -180.375 -80.375 1 86.75 522 ALA B CA 1
ATOM 9075 C C . ALA B 1 522 ? 13.82 -181.25 -80.125 1 86.75 522 ALA B C 1
ATOM 9077 O O . ALA B 1 522 ? 14.211 -182 -81 1 86.75 522 ALA B O 1
ATOM 9078 N N . LEU B 1 523 ? 14.289 -181.375 -79.062 1 86 523 LEU B N 1
ATOM 9079 C CA . LEU B 1 523 ? 15.383 -182.25 -78.688 1 86 523 LEU B CA 1
ATOM 9080 C C . LEU B 1 523 ? 14.914 -183.75 -78.688 1 86 523 LEU B C 1
ATOM 9082 O O . LEU B 1 523 ? 15.602 -184.625 -79.25 1 86 523 LEU B O 1
ATOM 9086 N N . ASN B 1 524 ? 13.844 -184 -78.25 1 84.25 524 ASN B N 1
ATOM 9087 C CA . ASN B 1 524 ? 13.273 -185.375 -78.188 1 84.25 524 ASN B CA 1
ATOM 9088 C C . ASN B 1 524 ? 12.93 -185.875 -79.625 1 84.25 524 ASN B C 1
ATOM 9090 O O . ASN B 1 524 ? 13.102 -187 -79.938 1 84.25 524 ASN B O 1
ATOM 9094 N N . ALA B 1 525 ? 12.516 -184.75 -80.312 1 82.88 525 ALA B N 1
ATOM 9095 C CA . ALA B 1 525 ? 12.188 -185.125 -81.75 1 82.88 525 ALA B CA 1
ATOM 9096 C C . ALA B 1 525 ? 13.445 -185.375 -82.5 1 82.88 525 ALA B C 1
ATOM 9098 O O . ALA B 1 525 ? 13.445 -186.25 -83.375 1 82.88 525 ALA B O 1
ATOM 9099 N N . ALA B 1 526 ? 14.492 -184.875 -82.188 1 84.69 526 ALA B N 1
ATOM 9100 C CA . ALA B 1 526 ? 15.781 -185.125 -82.875 1 84.69 526 ALA B CA 1
ATOM 9101 C C . ALA B 1 526 ? 16.344 -186.5 -82.5 1 84.69 526 ALA B C 1
ATOM 9103 O O . ALA B 1 526 ? 16.922 -187.25 -83.312 1 84.69 526 ALA B O 1
ATOM 9104 N N . ILE B 1 527 ? 16.125 -186.875 -81.438 1 80.88 527 ILE B N 1
ATOM 9105 C CA . ILE B 1 527 ? 16.578 -188.25 -80.938 1 80.88 527 ILE B CA 1
ATOM 9106 C C . ILE B 1 527 ? 15.781 -189.375 -81.625 1 80.88 527 ILE B C 1
ATOM 9108 O O . ILE B 1 527 ? 16.359 -190.375 -82.062 1 80.88 527 ILE B O 1
ATOM 9112 N N . GLU B 1 528 ? 14.602 -189.125 -81.688 1 77.5 528 GLU B N 1
ATOM 9113 C CA . GLU B 1 528 ? 13.727 -190.125 -82.25 1 77.5 528 GLU B CA 1
ATOM 9114 C C . GLU B 1 528 ? 13.969 -190.25 -83.75 1 77.5 528 GLU B C 1
ATOM 9116 O O . GLU B 1 528 ? 13.906 -191.375 -84.312 1 77.5 528 GLU B O 1
ATOM 9121 N N . ALA B 1 529 ? 14.297 -189.125 -84.375 1 80.38 529 ALA B N 1
ATOM 9122 C CA . ALA B 1 529 ? 14.625 -189.125 -85.812 1 80.38 529 ALA B CA 1
ATOM 9123 C C . ALA B 1 529 ? 15.938 -189.875 -86.062 1 80.38 529 ALA B C 1
ATOM 9125 O O . ALA B 1 529 ? 16.078 -190.5 -87.062 1 80.38 529 ALA B O 1
ATOM 9126 N N . ALA B 1 530 ? 16.766 -190 -85.25 1 80 530 ALA B N 1
ATOM 9127 C CA . ALA B 1 530 ? 18.031 -190.625 -85.375 1 80 530 ALA B CA 1
ATOM 9128 C C . ALA B 1 530 ? 17.844 -192.125 -85.25 1 80 530 ALA B C 1
ATOM 9130 O O . ALA B 1 530 ? 18.484 -193 -85.938 1 80 530 ALA B O 1
ATOM 9131 N N . ARG B 1 531 ? 17.094 -192.5 -84.5 1 77.94 531 ARG B N 1
ATOM 9132 C CA . ARG B 1 531 ? 16.812 -193.875 -84.25 1 77.94 531 ARG B CA 1
ATOM 9133 C C . ARG B 1 531 ? 16.125 -194.625 -85.375 1 77.94 531 ARG B C 1
ATOM 9135 O O . ARG B 1 531 ? 16.234 -195.875 -85.562 1 77.94 531 ARG B O 1
ATOM 9142 N N . ALA B 1 532 ? 15.336 -193.875 -86.125 1 78.31 532 ALA B N 1
ATOM 9143 C CA . ALA B 1 532 ? 14.57 -194.375 -87.25 1 78.31 532 ALA B CA 1
ATOM 9144 C C . ALA B 1 532 ? 15.453 -194.5 -88.5 1 78.31 532 ALA B C 1
ATOM 9146 O O . ALA B 1 532 ? 14.984 -194.875 -89.562 1 78.31 532 ALA B O 1
ATOM 9147 N N . GLY B 1 533 ? 16.875 -194.125 -88.5 1 75.94 533 GLY B N 1
ATOM 9148 C CA . GLY B 1 533 ? 17.906 -194.375 -89.5 1 75.94 533 GLY B CA 1
ATOM 9149 C C . GLY B 1 533 ? 17.766 -193.625 -90.75 1 75.94 533 GLY B C 1
ATOM 9150 O O . GLY B 1 533 ? 17.609 -192.375 -90.625 1 75.94 533 GLY B O 1
ATOM 9151 N N . GLU B 1 534 ? 17.609 -194.25 -91.938 1 74.88 534 GLU B N 1
ATOM 9152 C CA . GLU B 1 534 ? 17.578 -193.625 -93.25 1 74.88 534 GLU B CA 1
ATOM 9153 C C . GLU B 1 534 ? 16.219 -192.875 -93.5 1 74.88 534 GLU B C 1
ATOM 9155 O O . GLU B 1 534 ? 16.125 -191.875 -94.25 1 74.88 534 GLU B O 1
ATOM 9160 N N . GLN B 1 535 ? 15.234 -193.375 -92.875 1 74.31 535 GLN B N 1
ATOM 9161 C CA . GLN B 1 535 ? 13.875 -192.875 -93.062 1 74.31 535 GLN B CA 1
ATOM 9162 C C . GLN B 1 535 ? 13.609 -191.625 -92.188 1 74.31 535 GLN B C 1
ATOM 9164 O O . GLN B 1 535 ? 12.641 -190.875 -92.438 1 74.31 535 GLN B O 1
ATOM 9169 N N . GLY B 1 536 ? 14.578 -191.375 -91.375 1 74.38 536 GLY B N 1
ATOM 9170 C CA . GLY B 1 536 ? 14.359 -190.25 -90.438 1 74.38 536 GLY B CA 1
ATOM 9171 C C . GLY B 1 536 ? 15.18 -189 -90.75 1 74.38 536 GLY B C 1
ATOM 9172 O O . GLY B 1 536 ? 15.156 -188 -90 1 74.38 536 GLY B O 1
ATOM 9173 N N . ARG B 1 537 ? 15.891 -189 -91.75 1 82.75 537 ARG B N 1
ATOM 9174 C CA . ARG B 1 537 ? 16.812 -187.875 -92.062 1 82.75 537 ARG B CA 1
ATOM 9175 C C . ARG B 1 537 ? 16.047 -186.625 -92.312 1 82.75 537 ARG B C 1
ATOM 9177 O O . ARG B 1 537 ? 16.5 -185.5 -91.875 1 82.75 537 ARG B O 1
ATOM 9184 N N . GLY B 1 538 ? 14.859 -186.625 -92.812 1 79.69 538 GLY B N 1
ATOM 9185 C CA . GLY B 1 538 ? 14.07 -185.375 -93.062 1 79.69 538 GLY B CA 1
ATOM 9186 C C . GLY B 1 538 ? 13.523 -184.75 -91.75 1 79.69 538 GLY B C 1
ATOM 9187 O O . GLY B 1 538 ? 13.547 -183.625 -91.562 1 79.69 538 GLY B O 1
ATOM 9188 N N . PHE B 1 539 ? 13.18 -185.5 -90.75 1 79.81 539 PHE B N 1
ATOM 9189 C CA . PHE B 1 539 ? 12.617 -185.125 -89.5 1 79.81 539 PHE B CA 1
ATOM 9190 C C . PHE B 1 539 ? 13.711 -184.625 -88.562 1 79.81 539 PHE B C 1
ATOM 9192 O O . PHE B 1 539 ? 13.477 -183.75 -87.75 1 79.81 539 PHE B O 1
ATOM 9199 N N . ALA B 1 540 ? 14.898 -185.125 -88.75 1 83 540 ALA B N 1
ATOM 9200 C CA . ALA B 1 540 ? 16.047 -184.625 -87.938 1 83 540 ALA B CA 1
ATOM 9201 C C . ALA B 1 540 ? 16.391 -183.125 -88.312 1 83 540 ALA B C 1
ATOM 9203 O O . ALA B 1 540 ? 16.703 -182.375 -87.438 1 83 540 ALA B O 1
ATOM 9204 N N . VAL B 1 541 ? 16.109 -182.75 -89.5 1 85.94 541 VAL B N 1
ATOM 9205 C CA . VAL B 1 541 ? 16.406 -181.375 -89.938 1 85.94 541 VAL B CA 1
ATOM 9206 C C . VAL B 1 541 ? 15.352 -180.5 -89.375 1 85.94 541 VAL B C 1
ATOM 9208 O O . VAL B 1 541 ? 15.68 -179.375 -88.938 1 85.94 541 VAL B O 1
ATOM 9211 N N . VAL B 1 542 ? 14.203 -180.875 -89.312 1 85 542 VAL B N 1
ATOM 9212 C CA . VAL B 1 542 ? 13.117 -180.125 -88.812 1 85 542 VAL B CA 1
ATOM 9213 C C . VAL B 1 542 ? 13.266 -179.875 -87.312 1 85 542 VAL B C 1
ATOM 9215 O O . VAL B 1 542 ? 13.086 -178.75 -86.75 1 85 542 VAL B O 1
ATOM 9218 N N . ALA B 1 543 ? 13.562 -180.875 -86.562 1 85.56 543 ALA B N 1
ATOM 9219 C CA . ALA B 1 543 ? 13.75 -180.875 -85.125 1 85.56 543 ALA B CA 1
ATOM 9220 C C . ALA B 1 543 ? 14.906 -179.875 -84.75 1 85.56 543 ALA B C 1
ATOM 9222 O O . ALA B 1 543 ? 14.812 -179.125 -83.75 1 85.56 543 ALA B O 1
ATOM 9223 N N . ASP B 1 544 ? 15.945 -179.875 -85.625 1 86.19 544 ASP B N 1
ATOM 9224 C CA . ASP B 1 544 ? 17.094 -179 -85.375 1 86.19 544 ASP B CA 1
ATOM 9225 C C . ASP B 1 544 ? 16.766 -177.5 -85.625 1 86.19 544 ASP B C 1
ATOM 9227 O O . ASP B 1 544 ? 17.266 -176.625 -84.938 1 86.19 544 ASP B O 1
ATOM 9231 N N . GLU B 1 545 ? 15.945 -177.375 -86.562 1 89.69 545 GLU B N 1
ATOM 9232 C CA . GLU B 1 545 ? 15.547 -176 -86.875 1 89.69 545 GLU B CA 1
ATOM 9233 C C . GLU B 1 545 ? 14.617 -175.5 -85.75 1 89.69 545 GLU B C 1
ATOM 9235 O O . GLU B 1 545 ? 14.75 -174.375 -85.375 1 89.69 545 GLU B O 1
ATOM 9240 N N . VAL B 1 546 ? 13.703 -176.25 -85.25 1 86 546 VAL B N 1
ATOM 9241 C CA . VAL B 1 546 ? 12.797 -175.875 -84.125 1 86 546 VAL B CA 1
ATOM 9242 C C . VAL B 1 546 ? 13.586 -175.625 -82.875 1 86 546 VAL B C 1
ATOM 9244 O O . VAL B 1 546 ? 13.281 -174.625 -82.125 1 86 546 VAL B O 1
ATOM 9247 N N . ARG B 1 547 ? 14.602 -176.375 -82.688 1 87.5 547 ARG B N 1
ATOM 9248 C CA . ARG B 1 547 ? 15.469 -176.125 -81.562 1 87.5 547 ARG B CA 1
ATOM 9249 C C . ARG B 1 547 ? 16.203 -174.875 -81.625 1 87.5 547 ARG B C 1
ATOM 9251 O O . ARG B 1 547 ? 16.312 -174.125 -80.625 1 87.5 547 ARG B O 1
ATOM 9258 N N . THR B 1 548 ? 16.609 -174.5 -82.75 1 90.44 548 THR B N 1
ATOM 9259 C CA . THR B 1 548 ? 17.328 -173.25 -83 1 90.44 548 THR B CA 1
ATOM 9260 C C . THR B 1 548 ? 16.391 -172 -82.812 1 90.44 548 THR B C 1
ATOM 9262 O O . THR B 1 548 ? 16.781 -171 -82.188 1 90.44 548 THR B O 1
ATOM 9265 N N . LEU B 1 549 ? 15.219 -172.25 -83.125 1 88.44 549 LEU B N 1
ATOM 9266 C CA . LEU B 1 549 ? 14.234 -171.125 -83 1 88.44 549 LEU B CA 1
ATOM 9267 C C . LEU B 1 549 ? 13.812 -171 -81.562 1 88.44 549 LEU B C 1
ATOM 9269 O O . LEU B 1 549 ? 13.625 -169.875 -81.062 1 88.44 549 LEU B O 1
ATOM 9273 N N . ALA B 1 550 ? 13.695 -172 -80.875 1 88.81 550 ALA B N 1
ATOM 9274 C CA . ALA B 1 550 ? 13.383 -171.875 -79.438 1 88.81 550 ALA B CA 1
ATOM 9275 C C . ALA B 1 550 ? 14.5 -171.25 -78.625 1 88.81 550 ALA B C 1
ATOM 9277 O O . ALA B 1 550 ? 14.242 -170.375 -77.75 1 88.81 550 ALA B O 1
ATOM 9278 N N . SER B 1 551 ? 15.719 -171.625 -79.125 1 89 551 SER B N 1
ATOM 9279 C CA . SER B 1 551 ? 16.875 -171 -78.5 1 89 551 SER B CA 1
ATOM 9280 C C . SER B 1 551 ? 16.938 -169.5 -78.812 1 89 551 SER B C 1
ATOM 9282 O O . SER B 1 551 ? 17.281 -168.625 -77.938 1 89 551 SER B O 1
ATOM 9284 N N . ARG B 1 552 ? 16.531 -169.125 -79.812 1 90.69 552 ARG B N 1
ATOM 9285 C CA . ARG B 1 552 ? 16.5 -167.75 -80.188 1 90.69 552 ARG B CA 1
ATOM 9286 C C . ARG B 1 552 ? 15.406 -167 -79.438 1 90.69 552 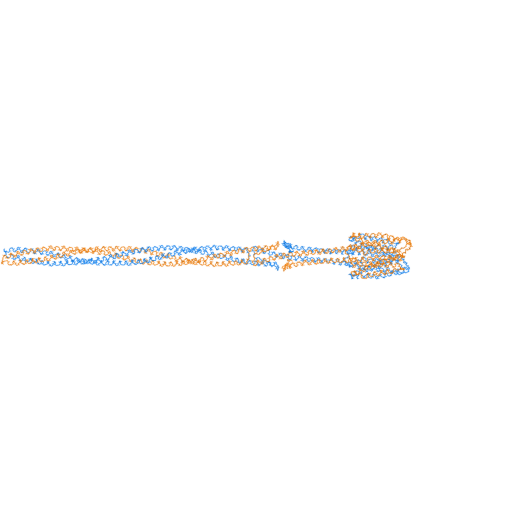ARG B C 1
ATOM 9288 O O . ARG B 1 552 ? 15.594 -165.875 -79 1 90.69 552 ARG B O 1
ATOM 9295 N N . THR B 1 553 ? 14.344 -167.5 -79.125 1 88.12 553 THR B N 1
ATOM 9296 C CA . THR B 1 553 ? 13.266 -166.875 -78.312 1 88.12 553 THR B CA 1
ATOM 9297 C C . THR B 1 553 ? 13.688 -166.75 -76.875 1 88.12 553 THR B C 1
ATOM 9299 O O . THR B 1 553 ? 13.383 -165.75 -76.25 1 88.12 553 THR B O 1
ATOM 9302 N N . GLN B 1 554 ? 14.383 -167.75 -76.438 1 87.69 554 GLN B N 1
ATOM 9303 C CA . GLN B 1 554 ? 14.891 -167.625 -75.062 1 87.69 554 GLN B CA 1
ATOM 9304 C C . GLN B 1 554 ? 15.828 -166.5 -74.875 1 87.69 554 GLN B C 1
ATOM 9306 O O . GLN B 1 554 ? 15.758 -165.75 -73.875 1 87.69 554 GLN B O 1
ATOM 9311 N N . ASN B 1 555 ? 16.656 -166.25 -76 1 90.62 555 ASN B N 1
ATOM 9312 C CA . ASN B 1 555 ? 17.594 -165.125 -75.938 1 90.62 555 ASN B CA 1
ATOM 9313 C C . ASN B 1 555 ? 16.859 -163.875 -76 1 90.62 555 ASN B C 1
ATOM 9315 O O . ASN B 1 555 ? 17.203 -162.875 -75.25 1 90.62 555 ASN B O 1
ATOM 9319 N N . SER B 1 556 ? 15.891 -163.875 -76.625 1 88.75 556 SER B N 1
ATOM 9320 C CA . SER B 1 556 ? 15.102 -162.625 -76.75 1 88.75 556 SER B CA 1
ATOM 9321 C C . SER B 1 556 ? 14.312 -162.25 -75.5 1 88.75 556 SER B C 1
ATOM 9323 O O . SER B 1 556 ? 14.195 -161.125 -75.125 1 88.75 556 SER B O 1
ATOM 9325 N N . THR B 1 557 ? 13.766 -163.125 -74.812 1 87.38 557 THR B N 1
ATOM 9326 C CA . THR B 1 557 ? 13.016 -163 -73.625 1 87.38 557 THR B CA 1
ATOM 9327 C C . THR B 1 557 ? 13.938 -162.5 -72.5 1 87.38 557 THR B C 1
ATOM 9329 O O . THR B 1 557 ? 13.531 -161.75 -71.625 1 87.38 557 THR B O 1
ATOM 9332 N N . GLU B 1 558 ? 15.188 -163.125 -72.625 1 87.62 558 GLU B N 1
ATOM 9333 C CA . GLU B 1 558 ? 16.156 -162.75 -71.625 1 87.62 558 GLU B CA 1
ATOM 9334 C C . GLU B 1 558 ? 16.531 -161.25 -71.875 1 87.62 558 GLU B C 1
ATOM 9336 O O . GLU B 1 558 ? 16.781 -160.5 -70.875 1 87.62 558 GLU B O 1
ATOM 9341 N N . GLU B 1 559 ? 16.547 -160.875 -73.062 1 90.25 559 GLU B N 1
ATOM 9342 C CA . GLU B 1 559 ? 16.828 -159.5 -73.375 1 90.25 559 GLU B CA 1
ATOM 9343 C C . GLU B 1 559 ? 15.688 -158.625 -72.875 1 90.25 559 GLU B C 1
ATOM 9345 O O . GLU B 1 559 ? 15.93 -157.625 -72.312 1 90.25 559 GLU B O 1
ATOM 9350 N N . ILE B 1 560 ? 14.539 -158.875 -72.938 1 86.31 560 ILE B N 1
ATOM 9351 C CA . ILE B 1 560 ? 13.383 -158.125 -72.5 1 86.31 560 ILE B CA 1
ATOM 9352 C C . ILE B 1 560 ? 13.32 -158 -71 1 86.31 560 ILE B C 1
ATOM 9354 O O . ILE B 1 560 ? 12.969 -157 -70.375 1 86.31 560 ILE B O 1
ATOM 9358 N N . ARG B 1 561 ? 13.625 -159.125 -70.5 1 83 561 ARG B N 1
ATOM 9359 C CA . ARG B 1 561 ? 13.633 -159.25 -69 1 83 561 ARG B CA 1
ATOM 9360 C C . ARG B 1 561 ? 14.578 -158.125 -68.438 1 83 561 ARG B C 1
ATOM 9362 O O . ARG B 1 561 ? 14.25 -157.5 -67.5 1 83 561 ARG B O 1
ATOM 9369 N N . ARG B 1 562 ? 15.727 -158 -69.125 1 87.12 562 ARG B N 1
ATOM 9370 C CA . ARG B 1 562 ? 16.703 -157 -68.688 1 87.12 562 ARG B CA 1
ATOM 9371 C C . ARG B 1 562 ? 16.156 -155.5 -68.875 1 87.12 562 ARG B C 1
ATOM 9373 O O . ARG B 1 562 ? 16.281 -154.75 -67.938 1 87.12 562 ARG B O 1
ATOM 9380 N N . ILE B 1 563 ? 15.453 -155.25 -69.812 1 83.12 563 ILE B N 1
ATOM 9381 C CA . ILE B 1 563 ? 14.922 -154 -70.125 1 83.12 563 ILE B CA 1
ATOM 9382 C C . ILE B 1 563 ? 13.789 -153.625 -69.188 1 83.12 563 ILE B C 1
ATOM 9384 O O . ILE B 1 563 ? 13.695 -152.5 -68.688 1 83.12 563 ILE B O 1
ATOM 9388 N N . ILE B 1 564 ? 13.047 -154.625 -68.812 1 81.44 564 ILE B N 1
ATOM 9389 C CA . ILE B 1 564 ? 11.922 -154.375 -67.875 1 81.44 564 ILE B CA 1
ATOM 9390 C C . ILE B 1 564 ? 12.438 -154 -66.5 1 81.44 564 ILE B C 1
ATOM 9392 O O . ILE B 1 564 ? 11.852 -153.25 -65.812 1 81.44 564 ILE B O 1
ATOM 9396 N N . GLN B 1 565 ? 13.484 -154.875 -66.188 1 84.75 565 GLN B N 1
ATOM 9397 C CA . GLN B 1 565 ? 14.07 -154.625 -64.875 1 84.75 565 GLN B CA 1
ATOM 9398 C C . GLN B 1 565 ? 14.602 -153.125 -64.812 1 84.75 565 GLN B C 1
ATOM 9400 O O . GLN B 1 565 ? 14.438 -152.5 -63.844 1 84.75 565 GLN B O 1
ATOM 9405 N N . GLU B 1 566 ? 15.117 -152.75 -66 1 82.88 566 GLU B N 1
ATOM 9406 C CA . GLU B 1 566 ? 15.617 -151.375 -66.062 1 82.88 566 GLU B CA 1
ATOM 9407 C C . GLU B 1 566 ? 14.469 -150.375 -66.062 1 82.88 566 GLU B C 1
ATOM 9409 O O . GLU B 1 566 ? 14.555 -149.25 -65.438 1 82.88 566 GLU B O 1
ATOM 9414 N N . LEU B 1 567 ? 13.367 -150.625 -66.562 1 78.62 567 LEU B N 1
ATOM 9415 C CA . LEU B 1 567 ? 12.195 -149.75 -66.625 1 78.62 567 LEU B CA 1
ATOM 9416 C C . LEU B 1 567 ? 11.547 -149.625 -65.25 1 78.62 567 LEU B C 1
ATOM 9418 O O . LEU B 1 567 ? 11.125 -148.5 -64.875 1 78.62 567 LEU B O 1
ATOM 9422 N N . GLN B 1 568 ? 11.508 -150.875 -64.625 1 79.75 568 GLN B N 1
ATOM 9423 C CA . GLN B 1 568 ? 10.922 -150.75 -63.281 1 79.75 568 GLN B CA 1
ATOM 9424 C C . GLN B 1 568 ? 11.75 -149.875 -62.344 1 79.75 568 GLN B C 1
ATOM 9426 O O . GLN B 1 568 ? 11.203 -149.125 -61.531 1 79.75 568 GLN B O 1
ATOM 9431 N N . SER B 1 569 ? 13.055 -150 -62.562 1 84.06 569 SER B N 1
ATOM 9432 C CA . SER B 1 569 ? 13.93 -149.125 -61.719 1 84.06 569 SER B CA 1
ATOM 9433 C C . SER B 1 569 ? 13.828 -147.625 -62.062 1 84.06 569 SER B C 1
ATOM 9435 O O . SER B 1 569 ? 13.805 -146.875 -61.156 1 84.06 569 SER B O 1
ATOM 9437 N N . ALA B 1 570 ? 13.633 -147.375 -63.25 1 75.56 570 ALA B N 1
ATOM 9438 C CA . ALA B 1 570 ? 13.555 -145.875 -63.688 1 75.56 570 ALA B CA 1
ATOM 9439 C C . ALA B 1 570 ? 12.227 -145.25 -63.281 1 75.56 570 ALA B C 1
ATOM 9441 O O . ALA B 1 570 ? 12.188 -144.125 -62.875 1 75.56 570 ALA B O 1
ATOM 9442 N N . THR B 1 571 ? 11.156 -146 -63.25 1 77.81 571 THR B N 1
ATOM 9443 C CA . THR B 1 571 ? 9.844 -145.5 -62.875 1 77.81 571 THR B CA 1
ATOM 9444 C C . THR B 1 571 ? 9.789 -145.25 -61.375 1 77.81 571 THR B C 1
ATOM 9446 O O . THR B 1 571 ? 9.219 -144.25 -60.938 1 77.81 571 THR B O 1
ATOM 9449 N N . SER B 1 572 ? 10.43 -146.25 -60.719 1 82 572 SER B N 1
ATOM 9450 C CA . SER B 1 572 ? 10.461 -146 -59.25 1 82 572 SER B CA 1
ATOM 9451 C C . SER B 1 572 ? 11.25 -144.75 -58.906 1 82 572 SER B C 1
ATOM 9453 O O . SER B 1 572 ? 10.859 -144 -58 1 82 572 SER B O 1
ATOM 9455 N N . ALA B 1 573 ? 12.281 -144.5 -59.688 1 80.75 573 ALA B N 1
ATOM 9456 C CA . ALA B 1 573 ? 13.094 -143.25 -59.438 1 80.75 573 ALA B CA 1
ATOM 9457 C C . ALA B 1 573 ? 12.352 -142 -59.844 1 80.75 573 ALA B C 1
ATOM 9459 O O . ALA B 1 573 ? 12.453 -141 -59.156 1 80.75 573 ALA B O 1
ATOM 9460 N N . ALA B 1 574 ? 11.539 -142 -60.75 1 76.44 574 ALA B N 1
ATOM 9461 C CA . ALA B 1 574 ? 10.773 -140.875 -61.219 1 76.44 574 ALA B CA 1
ATOM 9462 C C . ALA B 1 574 ? 9.68 -140.5 -60.219 1 76.44 574 ALA B C 1
ATOM 9464 O O . ALA B 1 574 ? 9.461 -139.375 -59.938 1 76.44 574 ALA B O 1
ATOM 9465 N N . VAL B 1 575 ? 9.023 -141.625 -59.75 1 77.5 575 VAL B N 1
ATOM 9466 C CA . VAL B 1 575 ? 7.953 -141.375 -58.781 1 77.5 575 VAL B CA 1
ATOM 9467 C C . VAL B 1 575 ? 8.531 -140.75 -57.531 1 77.5 575 VAL B C 1
ATOM 9469 O O . VAL B 1 575 ? 7.93 -139.75 -56.938 1 77.5 575 VAL B O 1
ATOM 9472 N N . GLU B 1 576 ? 9.805 -141.125 -57.188 1 82.62 576 GLU B N 1
ATOM 9473 C CA . GLU B 1 576 ? 10.438 -140.625 -56 1 82.62 576 GLU B CA 1
ATOM 9474 C C . GLU B 1 576 ? 10.82 -139.125 -56.219 1 82.62 576 GLU B C 1
ATOM 9476 O O . GLU B 1 576 ? 10.695 -138.25 -55.312 1 82.62 576 GLU B O 1
ATOM 9481 N N . GLN B 1 577 ? 11.195 -138.875 -57.344 1 79.06 577 GLN B N 1
ATOM 9482 C CA . GLN B 1 577 ? 11.555 -137.5 -57.656 1 79.06 577 GLN B CA 1
ATOM 9483 C C . GLN B 1 577 ? 10.32 -136.5 -57.688 1 79.06 577 GLN B C 1
ATOM 9485 O O . GLN B 1 577 ? 10.383 -135.375 -57.25 1 79.06 577 GLN B O 1
ATOM 9490 N N . MET B 1 578 ? 9.211 -137 -58.094 1 78 578 MET B N 1
ATOM 9491 C CA . MET B 1 578 ? 7.973 -136.125 -58.125 1 78 578 MET B CA 1
ATOM 9492 C C . MET B 1 578 ? 7.43 -136 -56.719 1 78 578 MET B C 1
ATOM 9494 O O . MET B 1 578 ? 6.855 -134.875 -56.438 1 78 578 MET B O 1
ATOM 9498 N N . LYS B 1 579 ? 7.68 -137 -55.938 1 81.19 579 LYS B N 1
ATOM 9499 C CA . LYS B 1 579 ? 7.301 -136.75 -54.531 1 81.19 579 LYS B CA 1
ATOM 9500 C C . LYS B 1 579 ? 8.125 -135.75 -53.906 1 81.19 579 LYS B C 1
ATOM 9502 O O . LYS B 1 579 ? 7.594 -134.875 -53.125 1 81.19 579 LYS B O 1
ATOM 9507 N N . ALA B 1 580 ? 9.367 -135.625 -54.375 1 82.12 580 ALA B N 1
ATOM 9508 C CA . ALA B 1 580 ? 10.219 -134.5 -53.875 1 82.12 580 ALA B CA 1
ATOM 9509 C C . ALA B 1 580 ? 9.766 -133.125 -54.438 1 82.12 580 ALA B C 1
ATOM 9511 O O . ALA B 1 580 ? 9.797 -132.125 -53.75 1 82.12 580 ALA B O 1
ATOM 9512 N N . GLY B 1 581 ? 9.312 -133.125 -55.531 1 75.06 581 GLY B N 1
ATOM 9513 C CA . GLY B 1 581 ? 8.789 -131.875 -56.156 1 75.06 581 GLY B CA 1
ATOM 9514 C C . GLY B 1 581 ? 7.539 -131.375 -55.469 1 75.06 581 GLY B C 1
ATOM 9515 O O . GLY B 1 581 ? 7.395 -130.125 -55.25 1 75.06 581 GLY B O 1
ATOM 9516 N N . ARG B 1 582 ? 6.695 -132.25 -55.125 1 78.5 582 ARG B N 1
ATOM 9517 C CA . ARG B 1 582 ? 5.484 -131.875 -54.438 1 78.5 582 ARG B CA 1
ATOM 9518 C C . ARG B 1 582 ? 5.82 -131.25 -53.062 1 78.5 582 ARG B C 1
ATOM 9520 O O . ARG B 1 582 ? 5.195 -130.375 -52.656 1 78.5 582 ARG B O 1
ATOM 9527 N N . GLN B 1 583 ? 6.891 -131.875 -52.469 1 84.94 583 GLN B N 1
ATOM 9528 C CA . GLN B 1 583 ? 7.301 -131.375 -51.188 1 84.94 583 GLN B CA 1
ATOM 9529 C C . GLN B 1 583 ? 7.875 -129.875 -51.312 1 84.94 583 GLN B C 1
ATOM 9531 O O . GLN B 1 583 ? 7.602 -129 -50.5 1 84.94 583 GLN B O 1
ATOM 9536 N N . ARG B 1 584 ? 8.492 -129.75 -52.344 1 80.62 584 ARG B N 1
ATOM 9537 C CA . ARG B 1 584 ? 9.055 -128.375 -52.594 1 80.62 584 ARG B CA 1
ATOM 9538 C C . ARG B 1 584 ? 7.961 -127.375 -52.906 1 80.62 584 ARG B C 1
ATOM 9540 O O . ARG B 1 584 ? 8.047 -126.188 -52.531 1 80.62 584 ARG B O 1
ATOM 9547 N N . ALA B 1 585 ? 6.965 -127.75 -53.594 1 80.12 585 ALA B N 1
ATOM 9548 C CA . ALA B 1 585 ? 5.836 -126.875 -53.875 1 80.12 585 ALA B CA 1
ATOM 9549 C C . ALA B 1 585 ? 5.121 -126.438 -52.594 1 80.12 585 ALA B C 1
ATOM 9551 O O . ALA B 1 585 ? 4.711 -125.25 -52.438 1 80.12 585 ALA B O 1
ATOM 9552 N N . GLN B 1 586 ? 5.102 -127.438 -51.688 1 86.12 586 GLN B N 1
ATOM 9553 C CA . GLN B 1 586 ? 4.469 -127.125 -50.406 1 86.12 586 GLN B CA 1
ATOM 9554 C C . GLN B 1 586 ? 5.293 -126.125 -49.625 1 86.12 586 GLN B C 1
ATOM 9556 O O . GLN B 1 586 ? 4.738 -125.25 -48.969 1 86.12 586 GLN B O 1
ATOM 9561 N N . GLU B 1 587 ? 6.574 -126.188 -49.812 1 84.25 587 GLU B N 1
ATOM 9562 C CA . GLU B 1 587 ? 7.453 -125.25 -49.156 1 84.25 587 GLU B CA 1
ATOM 9563 C C . GLU B 1 587 ? 7.32 -123.812 -49.781 1 84.25 587 GLU B C 1
ATOM 9565 O O . GLU B 1 587 ? 7.359 -122.812 -49.062 1 84.25 587 GLU B O 1
ATOM 9570 N N . CYS B 1 588 ? 7.047 -123.812 -50.969 1 80.81 588 CYS B N 1
ATOM 9571 C CA . CYS B 1 588 ? 6.848 -122.5 -51.688 1 80.81 588 CYS B CA 1
ATOM 9572 C C . CYS B 1 588 ? 5.559 -121.812 -51.219 1 80.81 588 CYS B C 1
ATOM 9574 O O . CYS B 1 588 ? 5.512 -120.625 -51.062 1 80.81 588 CYS B O 1
ATOM 9576 N N . LEU B 1 589 ? 4.598 -122.625 -51.031 1 83.44 589 LEU B N 1
ATOM 9577 C CA . LEU B 1 589 ? 3.322 -122.125 -50.594 1 83.44 589 LEU B CA 1
ATOM 9578 C C . LEU B 1 589 ? 3.459 -121.5 -49.188 1 83.44 589 LEU B C 1
ATOM 9580 O O . LEU B 1 589 ? 2.873 -120.438 -48.906 1 83.44 589 LEU B O 1
ATOM 9584 N N . GLN B 1 590 ? 4.336 -122.125 -48.406 1 87.06 590 GLN B N 1
ATOM 9585 C CA . GLN B 1 590 ? 4.551 -121.625 -47.062 1 87.06 590 GLN B CA 1
ATOM 9586 C C . GLN B 1 590 ? 5.32 -120.312 -47.094 1 87.06 590 GLN B C 1
ATOM 9588 O O . GLN B 1 590 ? 5.004 -119.375 -46.344 1 87.06 590 GLN B O 1
ATOM 9593 N N . SER B 1 591 ? 6.195 -120.25 -48 1 83.06 591 SER B N 1
ATOM 9594 C CA . SER B 1 591 ? 6.969 -119 -48.125 1 83.06 591 SER B CA 1
ATOM 9595 C C . SER B 1 591 ? 6.113 -117.875 -48.688 1 83.06 591 SER B C 1
ATOM 9597 O O . SER B 1 591 ? 6.234 -116.688 -48.25 1 83.06 591 SER B O 1
ATOM 9599 N N . ALA B 1 592 ? 5.258 -118.062 -49.531 1 81.56 592 ALA B N 1
ATOM 9600 C CA . ALA B 1 592 ? 4.352 -117.062 -50.125 1 81.56 592 ALA B CA 1
ATOM 9601 C C . ALA B 1 592 ? 3.373 -116.562 -49.062 1 81.56 592 ALA B C 1
ATOM 9603 O O . ALA B 1 592 ? 3.055 -115.375 -49.031 1 81.56 592 ALA B O 1
ATOM 9604 N N . ASP B 1 593 ? 3.041 -117.562 -48.219 1 87.44 593 ASP B N 1
ATOM 9605 C CA . ASP B 1 593 ? 2.148 -117.188 -47.125 1 87.44 593 ASP B CA 1
ATOM 9606 C C . ASP B 1 593 ? 2.846 -116.188 -46.156 1 87.44 593 ASP B C 1
ATOM 9608 O O . ASP B 1 593 ? 2.246 -115.25 -45.688 1 87.44 593 ASP B O 1
ATOM 9612 N N . ALA B 1 594 ? 4.039 -116.438 -45.969 1 86.94 594 ALA B N 1
ATOM 9613 C CA . ALA B 1 594 ? 4.809 -115.625 -45.062 1 86.94 594 ALA B CA 1
ATOM 9614 C C . ALA B 1 594 ? 5.027 -114.25 -45.656 1 86.94 594 ALA B C 1
ATOM 9616 O O . ALA B 1 594 ? 4.961 -113.188 -44.969 1 86.94 594 ALA B O 1
ATOM 9617 N N . ALA B 1 595 ? 5.207 -114.062 -46.875 1 83.25 595 ALA B N 1
ATOM 9618 C CA . ALA B 1 595 ? 5.363 -112.812 -47.562 1 83.25 595 ALA B CA 1
ATOM 9619 C C . ALA B 1 595 ? 4.059 -112 -47.531 1 83.25 595 ALA B C 1
ATOM 9621 O O . ALA B 1 595 ? 4.07 -110.812 -47.344 1 83.25 595 ALA B O 1
ATOM 9622 N N . SER B 1 596 ? 3.018 -112.812 -47.75 1 87.94 596 SER B N 1
ATOM 9623 C CA . SER B 1 596 ? 1.711 -112.125 -47.719 1 87.94 596 SER B CA 1
ATOM 9624 C C . SER B 1 596 ? 1.44 -111.562 -46.344 1 87.94 596 SER B C 1
ATOM 9626 O O . SER B 1 596 ? 0.887 -110.438 -46.219 1 87.94 596 SER B O 1
ATOM 9628 N N . ASN B 1 597 ? 1.914 -112.25 -45.312 1 90.06 597 ASN B N 1
ATOM 9629 C CA . ASN B 1 597 ? 1.748 -111.75 -43.938 1 90.06 597 ASN B CA 1
ATOM 9630 C C . ASN B 1 597 ? 2.59 -110.5 -43.719 1 90.06 597 ASN B C 1
ATOM 9632 O O . ASN B 1 597 ? 2.145 -109.562 -43.031 1 90.06 597 ASN B O 1
ATOM 9636 N N . SER B 1 598 ? 3.701 -110.5 -44.25 1 88.88 598 SER B N 1
ATOM 9637 C CA . SER B 1 598 ? 4.555 -109.375 -44.156 1 88.88 598 SER B CA 1
ATOM 9638 C C . SER B 1 598 ? 3.945 -108.125 -44.844 1 88.88 598 SER B C 1
ATOM 9640 O O . SER B 1 598 ? 3.969 -107 -44.344 1 88.88 598 SER B O 1
ATOM 9642 N N . LEU B 1 599 ? 3.344 -108.312 -45.938 1 87.75 599 LEU B N 1
ATOM 9643 C CA . LEU B 1 599 ? 2.709 -107.25 -46.719 1 87.75 599 LEU B CA 1
ATOM 9644 C C . LEU B 1 599 ? 1.479 -106.688 -45.969 1 87.75 599 LEU B C 1
ATOM 9646 O O . LEU B 1 599 ? 1.2 -105.5 -46.031 1 87.75 599 LEU B O 1
ATOM 9650 N N . ASP B 1 600 ? 0.863 -107.625 -45.281 1 89.5 600 ASP B N 1
ATOM 9651 C CA . ASP B 1 600 ? -0.276 -107.188 -44.469 1 89.5 600 ASP B CA 1
ATOM 9652 C C . ASP B 1 600 ? 0.174 -106.312 -43.312 1 89.5 600 ASP B C 1
ATOM 9654 O O . ASP B 1 600 ? -0.47 -105.312 -43.031 1 89.5 600 ASP B O 1
ATOM 9658 N N . ALA B 1 601 ? 1.233 -106.688 -42.781 1 90.19 601 ALA B N 1
ATOM 9659 C CA . ALA B 1 601 ? 1.774 -105.875 -41.719 1 90.19 601 ALA B CA 1
ATOM 9660 C C . ALA B 1 601 ? 2.234 -104.5 -42.219 1 90.19 601 ALA B C 1
ATOM 9662 O O . ALA B 1 601 ? 2.055 -103.5 -41.531 1 90.19 601 ALA B O 1
ATOM 9663 N N . ILE B 1 602 ? 2.742 -104.438 -43.312 1 90.06 602 ILE B N 1
ATOM 9664 C CA . ILE B 1 602 ? 3.172 -103.188 -43.906 1 90.06 602 ILE B CA 1
ATOM 9665 C C . ILE B 1 602 ? 1.956 -102.312 -44.188 1 90.06 602 ILE B C 1
ATOM 9667 O O . ILE B 1 602 ? 1.973 -101.062 -43.938 1 90.06 602 ILE B O 1
ATOM 9671 N N . SER B 1 603 ? 0.962 -102.938 -44.75 1 89.38 603 SER B N 1
ATOM 9672 C CA . SER B 1 603 ? -0.263 -102.188 -45.062 1 89.38 603 SER B CA 1
ATOM 9673 C C . SER B 1 603 ? -0.828 -101.562 -43.812 1 89.38 603 SER B C 1
ATOM 9675 O O . SER B 1 603 ? -1.229 -100.375 -43.844 1 89.38 603 SER B O 1
ATOM 9677 N N . GLU B 1 604 ? -0.755 -102.25 -42.719 1 89.94 604 GLU B N 1
ATOM 9678 C CA . GLU B 1 604 ? -1.243 -101.75 -41.438 1 89.94 604 GLU B CA 1
ATOM 9679 C C . GLU B 1 604 ? -0.361 -100.562 -40.969 1 89.94 604 GLU B C 1
ATOM 9681 O O . GLU B 1 604 ? -0.866 -99.562 -40.469 1 89.94 604 GLU B O 1
ATOM 9686 N N . GLY B 1 605 ? 0.873 -100.75 -41.094 1 87.81 605 GLY B N 1
ATOM 9687 C CA . GLY B 1 605 ? 1.804 -99.688 -40.688 1 87.81 605 GLY B CA 1
ATOM 9688 C C . GLY B 1 605 ? 1.634 -98.438 -41.5 1 87.81 605 GLY B C 1
ATOM 9689 O O . GLY B 1 605 ? 1.622 -97.312 -40.969 1 87.81 605 GLY B O 1
ATOM 9690 N N . VAL B 1 606 ? 1.462 -98.5 -42.781 1 89.12 606 VAL B N 1
ATOM 9691 C CA . VAL B 1 606 ? 1.303 -97.312 -43.688 1 89.12 606 VAL B CA 1
ATOM 9692 C C . VAL B 1 606 ? -0.009 -96.625 -43.375 1 89.12 606 VAL B C 1
ATOM 9694 O O . VAL B 1 606 ? -0.071 -95.375 -43.406 1 89.12 606 VAL B O 1
ATOM 9697 N N . GLU B 1 607 ? -0.985 -97.438 -43.062 1 88.88 607 GLU B N 1
ATOM 9698 C CA . GLU B 1 607 ? -2.262 -96.812 -42.688 1 88.88 607 GLU B CA 1
ATOM 9699 C C . GLU B 1 607 ? -2.129 -96 -41.406 1 88.88 607 GLU B C 1
ATOM 9701 O O . GLU B 1 607 ? -2.723 -94.938 -41.312 1 88.88 607 GLU B O 1
ATOM 9706 N N . GLN B 1 608 ? -1.395 -96.5 -40.531 1 91 608 GLN B N 1
ATOM 9707 C CA . GLN B 1 608 ? -1.153 -95.75 -39.312 1 91 608 GLN B CA 1
ATOM 9708 C C . GLN B 1 608 ? -0.39 -94.438 -39.594 1 91 608 GLN B C 1
ATOM 9710 O O . GLN B 1 608 ? -0.692 -93.438 -39 1 91 608 GLN B O 1
ATOM 9715 N N . ILE B 1 609 ? 0.506 -94.438 -40.438 1 90.62 609 ILE B N 1
ATOM 9716 C CA . ILE B 1 609 ? 1.298 -93.25 -40.781 1 90.62 609 ILE B CA 1
ATOM 9717 C C . ILE B 1 609 ? 0.397 -92.25 -41.438 1 90.62 609 ILE B C 1
ATOM 9719 O O . ILE B 1 609 ? 0.497 -91.062 -41.125 1 90.62 609 ILE B O 1
ATOM 9723 N N . VAL B 1 610 ? -0.429 -92.688 -42.344 1 88.25 610 VAL B N 1
ATOM 9724 C CA . VAL B 1 610 ? -1.355 -91.75 -43 1 88.25 610 VAL B CA 1
ATOM 9725 C C . VAL B 1 610 ? -2.23 -91.062 -41.938 1 88.25 610 VAL B C 1
ATOM 9727 O O . VAL B 1 610 ? -2.447 -89.875 -42 1 88.25 610 VAL B O 1
ATOM 9730 N N . GLY B 1 611 ? -2.697 -91.875 -41 1 90.31 611 GLY B N 1
ATOM 9731 C CA . GLY B 1 611 ? -3.508 -91.312 -39.938 1 90.31 611 GLY B CA 1
ATOM 9732 C C . GLY B 1 611 ? -2.768 -90.25 -39.125 1 90.31 611 GLY B C 1
ATOM 9733 O O . GLY B 1 611 ? -3.299 -89.188 -38.875 1 90.31 611 GLY B O 1
ATOM 9734 N N . MET B 1 612 ? -1.603 -90.5 -38.719 1 90.88 612 MET B N 1
ATOM 9735 C CA . MET B 1 612 ? -0.798 -89.562 -37.906 1 90.88 612 MET B CA 1
ATOM 9736 C C . MET B 1 612 ? -0.448 -88.312 -38.719 1 90.88 612 MET B C 1
ATOM 9738 O O . MET B 1 612 ? -0.463 -87.188 -38.188 1 90.88 612 MET B O 1
ATOM 9742 N N . ASN B 1 613 ? -0.147 -88.5 -39.969 1 90 613 ASN B N 1
ATOM 9743 C CA . ASN B 1 613 ? 0.188 -87.375 -40.812 1 90 613 ASN B CA 1
ATOM 9744 C C . ASN B 1 613 ? -1.018 -86.438 -41.031 1 90 613 ASN B C 1
ATOM 9746 O O . ASN B 1 613 ? -0.868 -85.25 -41.188 1 90 613 ASN B O 1
ATOM 9750 N N . THR B 1 614 ? -2.158 -87.125 -41.094 1 89.81 614 THR B N 1
ATOM 9751 C CA . THR B 1 614 ? -3.371 -86.312 -41.188 1 89.81 614 THR B CA 1
ATOM 9752 C C . THR B 1 614 ? -3.539 -85.438 -39.969 1 89.81 614 THR B C 1
ATOM 9754 O O . THR B 1 614 ? -3.922 -84.312 -40.062 1 89.81 614 THR B O 1
ATOM 9757 N N . GLN B 1 615 ? -3.229 -86.062 -38.844 1 92.94 615 GLN B N 1
ATOM 9758 C CA . GLN B 1 615 ? -3.311 -85.25 -37.625 1 92.94 615 GLN B CA 1
ATOM 9759 C C . GLN B 1 615 ? -2.266 -84.188 -37.594 1 92.94 615 GLN B C 1
ATOM 9761 O O . GLN B 1 615 ? -2.543 -83.062 -37.125 1 92.94 615 GLN B O 1
ATOM 9766 N N . ILE B 1 616 ? -1.089 -84.312 -38.031 1 93.5 616 ILE B N 1
ATOM 9767 C CA . ILE B 1 616 ? -0.023 -83.312 -38.094 1 93.5 616 ILE B CA 1
ATOM 9768 C C . ILE B 1 616 ? -0.426 -82.188 -39.031 1 93.5 616 ILE B C 1
ATOM 9770 O O . ILE B 1 616 ? -0.246 -81 -38.719 1 93.5 616 ILE B O 1
ATOM 9774 N N . ALA B 1 617 ? -0.932 -82.562 -40.156 1 91.44 617 ALA B N 1
ATOM 9775 C CA . ALA B 1 617 ? -1.388 -81.562 -41.125 1 91.44 617 ALA B CA 1
ATOM 9776 C C . ALA B 1 617 ? -2.447 -80.688 -40.5 1 91.44 617 ALA B C 1
ATOM 9778 O O . ALA B 1 617 ? -2.412 -79.438 -40.688 1 91.44 617 ALA B O 1
ATOM 9779 N N . SER B 1 618 ? -3.371 -81.312 -39.781 1 93.31 618 SER B N 1
ATOM 9780 C CA . SER B 1 618 ? -4.418 -80.562 -39.094 1 93.31 618 SER B CA 1
ATOM 9781 C C . SER B 1 618 ? -3.83 -79.562 -38.062 1 93.31 618 SER B C 1
ATOM 9783 O O . SER B 1 618 ? -4.238 -78.438 -37.969 1 93.31 618 SER B O 1
ATOM 9785 N N . ALA B 1 619 ? -2.93 -80.062 -37.344 1 92.94 619 ALA B N 1
ATOM 9786 C CA . ALA B 1 619 ? -2.264 -79.25 -36.344 1 92.94 619 ALA B CA 1
ATOM 9787 C C . ALA B 1 619 ? -1.509 -78.062 -37 1 92.94 619 ALA B C 1
ATOM 9789 O O . ALA B 1 619 ? -1.519 -76.938 -36.5 1 92.94 619 ALA B O 1
ATOM 9790 N N . ALA B 1 620 ? -0.896 -78.312 -38.062 1 91.81 620 ALA B N 1
ATOM 9791 C CA . ALA B 1 620 ? -0.145 -77.312 -38.781 1 91.81 620 ALA B CA 1
ATOM 9792 C C . ALA B 1 620 ? -1.069 -76.188 -39.281 1 91.81 620 ALA B C 1
ATOM 9794 O O . ALA B 1 620 ? -0.722 -75 -39.219 1 91.81 620 ALA B O 1
ATOM 9795 N N . VAL B 1 621 ? -2.238 -76.562 -39.75 1 92.31 621 VAL B N 1
ATOM 9796 C CA . VAL B 1 621 ? -3.217 -75.625 -40.188 1 92.31 621 VAL B CA 1
ATOM 9797 C C . VAL B 1 621 ? -3.662 -74.75 -39.031 1 92.31 621 VAL B C 1
ATOM 9799 O O . VAL B 1 621 ? -3.752 -73.5 -39.156 1 92.31 621 VAL B O 1
ATOM 9802 N N . GLN B 1 622 ? -3.879 -75.375 -37.938 1 92.06 622 GLN B N 1
ATOM 9803 C CA . GLN B 1 622 ? -4.258 -74.688 -36.75 1 92.06 622 GLN B CA 1
ATOM 9804 C C . GLN B 1 622 ? -3.129 -73.75 -36.281 1 92.06 622 GLN B C 1
ATOM 9806 O O . GLN B 1 622 ? -3.375 -72.562 -35.906 1 92.06 622 GLN B O 1
ATOM 9811 N N . GLN B 1 623 ? -1.941 -74.188 -36.312 1 92.25 623 GLN B N 1
ATOM 9812 C CA . GLN B 1 623 ? -0.783 -73.375 -35.906 1 92.25 623 GLN B CA 1
ATOM 9813 C C . GLN B 1 623 ? -0.599 -72.188 -36.812 1 92.25 623 GLN B C 1
ATOM 9815 O O . GLN B 1 623 ? -0.224 -71.062 -36.344 1 92.25 623 GLN B O 1
ATOM 9820 N N . HIS B 1 624 ? -0.828 -72.375 -38.031 1 92.38 624 HIS B N 1
ATOM 9821 C CA . HIS B 1 624 ? -0.746 -71.25 -38.969 1 92.38 624 HIS B CA 1
ATOM 9822 C C . HIS B 1 624 ? -1.769 -70.188 -38.625 1 92.38 624 HIS B C 1
ATOM 9824 O O . HIS B 1 624 ? -1.444 -69 -38.656 1 92.38 624 HIS B O 1
ATOM 9830 N N . ALA B 1 625 ? -2.973 -70.625 -38.312 1 93 625 ALA B N 1
ATOM 9831 C CA . ALA B 1 625 ? -4.027 -69.688 -37.938 1 93 625 ALA B CA 1
ATOM 9832 C C . ALA B 1 625 ? -3.67 -68.938 -36.656 1 93 625 ALA B C 1
ATOM 9834 O O . ALA B 1 625 ? -3.844 -67.688 -36.594 1 93 625 ALA B O 1
ATOM 9835 N N . VAL B 1 626 ? -3.182 -69.625 -35.688 1 93.19 626 VAL B N 1
ATOM 9836 C CA . VAL B 1 626 ? -2.803 -69 -34.406 1 93.19 626 VAL B CA 1
ATOM 9837 C C . VAL B 1 626 ? -1.643 -68.062 -34.625 1 93.19 626 VAL B C 1
ATOM 9839 O O . VAL B 1 626 ? -1.598 -67 -34 1 93.19 626 VAL B O 1
ATOM 9842 N N . SER B 1 627 ? -0.693 -68.375 -35.438 1 93.38 627 SER B N 1
ATOM 9843 C CA . SER B 1 627 ? 0.429 -67.5 -35.75 1 93.38 627 SER B CA 1
ATOM 9844 C C . SER B 1 627 ? -0.049 -66.188 -36.375 1 93.38 627 SER B C 1
ATOM 9846 O O . SER B 1 627 ? 0.486 -65.125 -36.094 1 93.38 627 SER B O 1
ATOM 9848 N N . GLU B 1 628 ? -1.051 -66.312 -37.219 1 92.44 628 GLU B N 1
ATOM 9849 C CA . GLU B 1 628 ? -1.623 -65.125 -37.812 1 92.44 628 GLU B CA 1
ATOM 9850 C C . GLU B 1 628 ? -2.301 -64.25 -36.781 1 92.44 628 GLU B C 1
ATOM 9852 O O . GLU B 1 628 ? -2.189 -63 -36.844 1 92.44 628 GLU B O 1
ATOM 9857 N N . ASP B 1 629 ? -2.945 -64.875 -35.875 1 93.12 629 ASP B N 1
ATOM 9858 C CA . ASP B 1 629 ? -3.586 -64.125 -34.812 1 93.12 629 ASP B CA 1
ATOM 9859 C C . ASP B 1 629 ? -2.551 -63.375 -33.938 1 93.12 629 ASP B C 1
ATOM 9861 O O . ASP B 1 629 ? -2.734 -62.219 -33.594 1 93.12 629 ASP B O 1
ATOM 9865 N N . ILE B 1 630 ? -1.526 -64 -33.625 1 92 630 ILE B N 1
ATOM 9866 C CA . ILE B 1 630 ? -0.47 -63.438 -32.812 1 92 630 ILE B CA 1
ATOM 9867 C C . ILE B 1 630 ? 0.159 -62.25 -33.562 1 92 630 ILE B C 1
ATOM 9869 O O . ILE B 1 630 ? 0.451 -61.219 -32.969 1 92 630 ILE B O 1
ATOM 9873 N N . ASN B 1 631 ? 0.341 -62.438 -34.812 1 91.81 631 ASN B N 1
ATOM 9874 C CA . ASN B 1 631 ? 0.891 -61.375 -35.656 1 91.81 631 ASN B CA 1
ATOM 9875 C C . ASN B 1 631 ? 0.009 -60.125 -35.594 1 91.81 631 ASN B C 1
ATOM 9877 O O . ASN B 1 631 ? 0.514 -59 -35.5 1 91.81 631 ASN B O 1
ATOM 9881 N N . ARG B 1 632 ? -1.24 -60.281 -35.656 1 92.56 632 ARG B N 1
ATOM 9882 C CA . ARG B 1 632 ? -2.182 -59.156 -35.562 1 92.56 632 ARG B CA 1
ATOM 9883 C C . ARG B 1 632 ? -2.109 -58.5 -34.219 1 92.56 632 ARG B C 1
ATOM 9885 O O . ARG B 1 632 ? -2.082 -57.281 -34.094 1 92.56 632 ARG B O 1
ATOM 9892 N N . ASN B 1 633 ? -2.074 -59.344 -33.188 1 92.38 633 ASN B N 1
ATOM 9893 C CA . ASN B 1 633 ? -1.993 -58.812 -31.828 1 92.38 633 ASN B CA 1
ATOM 9894 C C . ASN B 1 633 ? -0.708 -58 -31.609 1 92.38 633 ASN B C 1
ATOM 9896 O O . ASN B 1 633 ? -0.729 -56.938 -30.984 1 92.38 633 ASN B O 1
ATOM 9900 N N . VAL B 1 634 ? 0.361 -58.531 -32.062 1 91.44 634 VAL B N 1
ATOM 9901 C CA . VAL B 1 634 ? 1.659 -57.875 -31.906 1 91.44 634 VAL B CA 1
ATOM 9902 C C . VAL B 1 634 ? 1.666 -56.531 -32.625 1 91.44 634 VAL B C 1
ATOM 9904 O O . VAL B 1 634 ? 2.23 -55.562 -32.156 1 91.44 634 VAL B O 1
ATOM 9907 N N . THR B 1 635 ? 1.068 -56.469 -33.781 1 90.31 635 THR B N 1
ATOM 9908 C CA . THR B 1 635 ? 0.948 -55.219 -34.5 1 90.31 635 THR B CA 1
ATOM 9909 C C . THR B 1 635 ? 0.133 -54.219 -33.719 1 90.31 635 THR B C 1
ATOM 9911 O O . THR B 1 635 ? 0.488 -53.031 -33.656 1 90.31 635 THR B O 1
ATOM 9914 N N . GLU B 1 636 ? -0.904 -54.688 -33.094 1 89.5 636 GLU B N 1
ATOM 9915 C CA . GLU B 1 636 ? -1.73 -53.781 -32.281 1 89.5 636 GLU B CA 1
ATOM 9916 C C . GLU B 1 636 ? -0.973 -53.312 -31.047 1 89.5 636 GLU B C 1
ATOM 9918 O O . GLU B 1 636 ? -1.122 -52.156 -30.641 1 89.5 636 GLU B O 1
ATOM 9923 N N . ILE B 1 637 ? -0.235 -54.156 -30.484 1 87 637 ILE B N 1
ATOM 9924 C CA . ILE B 1 637 ? 0.599 -53.781 -29.359 1 87 637 ILE B CA 1
ATOM 9925 C C . ILE B 1 637 ? 1.599 -52.688 -29.781 1 87 637 ILE B C 1
ATOM 9927 O O . ILE B 1 637 ? 1.799 -51.719 -29.062 1 87 637 ILE B O 1
ATOM 9931 N N . ARG B 1 638 ? 2.221 -52.906 -30.891 1 87 638 ARG B N 1
ATOM 9932 C CA . ARG B 1 638 ? 3.172 -51.938 -31.422 1 87 638 ARG B CA 1
ATOM 9933 C C . ARG B 1 638 ? 2.506 -50.594 -31.656 1 87 638 ARG B C 1
ATOM 9935 O O . ARG B 1 638 ? 3.055 -49.531 -31.281 1 87 638 ARG B O 1
ATOM 9942 N N . ASN B 1 639 ? 1.324 -50.562 -32.219 1 86.75 639 ASN B N 1
ATOM 9943 C CA . ASN B 1 639 ? 0.581 -49.344 -32.438 1 86.75 639 ASN B CA 1
ATOM 9944 C C . ASN B 1 639 ? 0.226 -48.656 -31.141 1 86.75 639 ASN B C 1
ATOM 9946 O O . ASN B 1 639 ? 0.334 -47.406 -31.016 1 86.75 639 ASN B O 1
ATOM 9950 N N . GLY B 1 640 ? -0.233 -49.469 -30.25 1 82.44 640 GLY B N 1
ATOM 9951 C CA . GLY B 1 640 ? -0.513 -48.938 -28.938 1 82.44 640 GLY B CA 1
ATOM 9952 C C . GLY B 1 640 ? 0.707 -48.344 -28.266 1 82.44 640 GLY B C 1
ATOM 9953 O O . GLY B 1 640 ? 0.616 -47.281 -27.625 1 82.44 640 GLY B O 1
ATOM 9954 N N . SER B 1 641 ? 1.837 -48.875 -28.375 1 85.56 641 SER B N 1
ATOM 9955 C CA . SER B 1 641 ? 3.09 -48.375 -27.812 1 85.56 641 SER B CA 1
ATOM 9956 C C . SER B 1 641 ? 3.49 -47.062 -28.438 1 85.56 641 SER B C 1
ATOM 9958 O O . SER B 1 641 ? 3.996 -46.156 -27.75 1 85.56 641 SER B O 1
ATOM 9960 N N . LEU B 1 642 ? 3.25 -46.875 -29.703 1 84.25 642 LEU B N 1
ATOM 9961 C CA . LEU B 1 642 ? 3.561 -45.625 -30.375 1 84.25 642 LEU B CA 1
ATOM 9962 C C . LEU B 1 642 ? 2.668 -44.5 -29.875 1 84.25 642 LEU B C 1
ATOM 9964 O O . LEU B 1 642 ? 3.143 -43.406 -29.641 1 84.25 642 LEU B O 1
ATOM 9968 N N . ALA B 1 643 ? 1.444 -44.844 -29.719 1 82.88 643 ALA B N 1
ATOM 9969 C CA . ALA B 1 643 ? 0.513 -43.875 -29.188 1 82.88 643 ALA B CA 1
ATOM 9970 C C . ALA B 1 643 ? 0.904 -43.469 -27.766 1 82.88 643 ALA B C 1
ATOM 9972 O O . ALA B 1 643 ? 0.839 -42.281 -27.422 1 82.88 643 ALA B O 1
ATOM 9973 N N . LEU B 1 644 ? 1.291 -44.344 -26.953 1 83.88 644 LEU B N 1
ATOM 9974 C CA . LEU B 1 644 ? 1.726 -44.062 -25.594 1 83.88 644 LEU B CA 1
ATOM 9975 C C . LEU B 1 644 ? 2.984 -43.219 -25.578 1 83.88 644 LEU B C 1
ATOM 9977 O O . LEU B 1 644 ? 3.119 -42.312 -24.75 1 83.88 644 LEU B O 1
ATOM 9981 N N . MET B 1 645 ? 3.877 -43.5 -26.469 1 86.38 645 MET B N 1
ATOM 9982 C CA . MET B 1 645 ? 5.109 -42.719 -26.562 1 86.38 645 MET B CA 1
ATOM 9983 C C . MET B 1 645 ? 4.805 -41.25 -26.891 1 86.38 645 MET B C 1
ATOM 9985 O O . MET B 1 645 ? 5.445 -40.344 -26.359 1 86.38 645 MET B O 1
ATOM 9989 N N . GLU B 1 646 ? 3.848 -41.031 -27.734 1 86.75 646 GLU B N 1
ATOM 9990 C CA . GLU B 1 646 ? 3.422 -39.656 -28.047 1 86.75 646 GLU B CA 1
ATOM 9991 C C . GLU B 1 646 ? 2.869 -38.969 -26.812 1 86.75 646 GLU B C 1
ATOM 9993 O O . GLU B 1 646 ? 3.18 -37.812 -26.562 1 86.75 646 GLU B O 1
ATOM 9998 N N . GLY B 1 647 ? 2.08 -39.719 -26.141 1 83.62 647 GLY B N 1
ATOM 9999 C CA . GLY B 1 647 ? 1.555 -39.188 -24.906 1 83.62 647 GLY B CA 1
ATOM 10000 C C . GLY B 1 647 ? 2.637 -38.844 -23.891 1 83.62 647 GLY B C 1
ATOM 10001 O O . GLY B 1 647 ? 2.566 -37.812 -23.219 1 83.62 647 GLY B O 1
ATOM 10002 N N . ILE B 1 648 ? 3.615 -39.625 -23.719 1 85.75 648 ILE B N 1
ATOM 10003 C CA . ILE B 1 648 ? 4.738 -39.406 -22.812 1 85.75 648 ILE B CA 1
ATOM 10004 C C . ILE B 1 648 ? 5.527 -38.188 -23.234 1 85.75 648 ILE B C 1
ATOM 10006 O O . ILE B 1 648 ? 5.93 -37.375 -22.391 1 85.75 648 ILE B O 1
ATOM 10010 N N . GLU B 1 649 ? 5.699 -38 -24.484 1 88.44 649 GLU B N 1
ATOM 10011 C CA . GLU B 1 649 ? 6.402 -36.812 -25 1 88.44 649 GLU B CA 1
ATOM 10012 C C . GLU B 1 649 ? 5.621 -35.562 -24.719 1 88.44 649 GLU B C 1
ATOM 10014 O O . GLU B 1 649 ? 6.203 -34.531 -24.344 1 88.44 649 GLU B O 1
ATOM 10019 N N . ASP B 1 650 ? 4.371 -35.625 -24.906 1 87.88 650 ASP B N 1
ATOM 10020 C CA . ASP B 1 650 ? 3.514 -34.5 -24.578 1 87.88 650 ASP B CA 1
ATOM 10021 C C . ASP B 1 650 ? 3.621 -34.156 -23.094 1 87.88 650 ASP B C 1
ATOM 10023 O O . ASP B 1 650 ? 3.668 -32.969 -22.734 1 87.88 650 ASP B O 1
ATOM 10027 N N . ASN B 1 651 ? 3.625 -35.094 -22.297 1 85.62 651 ASN B N 1
ATOM 10028 C CA . ASN B 1 651 ? 3.754 -34.875 -20.859 1 85.62 651 ASN B CA 1
ATOM 10029 C C . ASN B 1 651 ? 5.105 -34.281 -20.5 1 85.62 651 ASN B C 1
ATOM 10031 O O . ASN B 1 651 ? 5.203 -33.469 -19.562 1 85.62 651 ASN B O 1
ATOM 10035 N N . ALA B 1 652 ? 6.098 -34.688 -21.188 1 88.12 652 ALA B N 1
ATOM 10036 C CA . ALA B 1 652 ? 7.422 -34.094 -20.953 1 88.12 652 ALA B CA 1
ATOM 10037 C C . ALA B 1 652 ? 7.426 -32.594 -21.25 1 88.12 652 ALA B C 1
ATOM 10039 O O . ALA B 1 652 ? 7.98 -31.812 -20.484 1 88.12 652 ALA B O 1
ATOM 10040 N N . VAL B 1 653 ? 6.773 -32.188 -22.328 1 89.75 653 VAL B N 1
ATOM 10041 C CA . VAL B 1 653 ? 6.664 -30.781 -22.688 1 89.75 653 VAL B CA 1
ATOM 10042 C C . VAL B 1 653 ? 5.875 -30.031 -21.625 1 89.75 653 VAL B C 1
ATOM 10044 O O . VAL B 1 653 ? 6.262 -28.938 -21.203 1 89.75 653 VAL B O 1
ATOM 10047 N N . THR B 1 654 ? 4.848 -30.641 -21.234 1 87.06 654 THR B N 1
ATOM 10048 C CA . THR B 1 654 ? 4.016 -30.047 -20.203 1 87.06 654 THR B CA 1
ATOM 10049 C C . THR B 1 654 ? 4.801 -29.875 -18.906 1 87.06 654 THR B C 1
ATOM 10051 O O . THR B 1 654 ? 4.68 -28.844 -18.219 1 87.06 654 THR B O 1
ATOM 10054 N N . ALA B 1 655 ? 5.586 -30.828 -18.484 1 86.94 655 ALA B N 1
ATOM 10055 C CA . ALA B 1 655 ? 6.418 -30.75 -17.281 1 86.94 655 ALA B CA 1
ATOM 10056 C C . ALA B 1 655 ? 7.426 -29.609 -17.391 1 86.94 655 ALA B C 1
ATOM 10058 O O . ALA B 1 655 ? 7.656 -28.891 -16.406 1 86.94 655 ALA B O 1
ATOM 10059 N N . GLU B 1 656 ? 7.992 -29.422 -18.5 1 89.31 656 GLU B N 1
ATOM 10060 C CA . GLU B 1 656 ? 8.922 -28.328 -18.734 1 89.31 656 GLU B CA 1
ATOM 10061 C C . GLU B 1 656 ? 8.219 -26.969 -18.594 1 89.31 656 GLU B C 1
ATOM 10063 O O . GLU B 1 656 ? 8.766 -26.047 -18 1 89.31 656 GLU B O 1
ATOM 10068 N N . GLU B 1 657 ? 7.09 -26.922 -19.203 1 88.94 657 GLU B N 1
ATOM 10069 C CA . GLU B 1 657 ? 6.293 -25.703 -19.094 1 88.94 657 GLU B CA 1
ATOM 10070 C C . GLU B 1 657 ? 5.961 -25.375 -17.641 1 88.94 657 GLU B C 1
ATOM 10072 O O . GLU B 1 657 ? 6.039 -24.219 -17.219 1 88.94 657 GLU B O 1
ATOM 10077 N N . LEU B 1 658 ? 5.617 -26.375 -16.891 1 87.19 658 LEU B N 1
ATOM 10078 C CA . LEU B 1 658 ? 5.289 -26.203 -15.484 1 87.19 658 LEU B CA 1
ATOM 10079 C C . LEU B 1 658 ? 6.504 -25.734 -14.695 1 87.19 658 LEU B C 1
ATOM 10081 O O . LEU B 1 658 ? 6.383 -24.906 -13.797 1 87.19 658 LEU B O 1
ATOM 10085 N N . THR B 1 659 ? 7.629 -26.234 -15.008 1 88.94 659 THR B N 1
ATOM 10086 C CA . THR B 1 659 ? 8.867 -25.797 -14.375 1 88.94 659 THR B CA 1
ATOM 10087 C C . THR B 1 659 ? 9.133 -24.328 -14.656 1 88.94 659 THR B C 1
ATOM 10089 O O . THR B 1 659 ? 9.492 -23.562 -13.758 1 88.94 659 THR B O 1
ATOM 10092 N N . LEU B 1 660 ? 8.914 -23.906 -15.852 1 88.19 660 LEU B N 1
ATOM 10093 C CA . LEU B 1 660 ? 9.094 -22.516 -16.234 1 88.19 660 LEU B CA 1
ATOM 10094 C C . LEU B 1 660 ? 8.102 -21.609 -15.5 1 88.19 660 LEU B C 1
ATOM 10096 O O . LEU B 1 660 ? 8.469 -20.547 -15.023 1 88.19 660 LEU B O 1
ATOM 10100 N N . LEU B 1 661 ? 6.934 -22.109 -15.445 1 83.94 661 LEU B N 1
ATOM 10101 C CA . LEU B 1 661 ? 5.895 -21.344 -14.758 1 83.94 661 LEU B CA 1
ATOM 10102 C C . LEU B 1 661 ? 6.211 -21.203 -13.273 1 83.94 661 LEU B C 1
ATOM 10104 O O . LEU B 1 661 ? 6.016 -20.125 -12.695 1 83.94 661 LEU B O 1
ATOM 10108 N N . ALA B 1 662 ? 6.648 -22.234 -12.617 1 86.44 662 ALA B N 1
ATOM 10109 C CA . ALA B 1 662 ? 7.059 -22.188 -11.219 1 86.44 662 ALA B CA 1
ATOM 10110 C C . ALA B 1 662 ? 8.195 -21.188 -11.008 1 86.44 662 ALA B C 1
ATOM 10112 O O . ALA B 1 662 ? 8.195 -20.438 -10.031 1 86.44 662 ALA B O 1
ATOM 10113 N N . THR B 1 663 ? 9.086 -21.125 -11.898 1 85.81 663 THR B N 1
ATOM 10114 C CA . THR B 1 663 ? 10.203 -20.188 -11.828 1 85.81 663 THR B CA 1
ATOM 10115 C C . THR B 1 663 ? 9.711 -18.75 -11.977 1 85.81 663 THR B C 1
ATOM 10117 O O . THR B 1 663 ? 10.172 -17.859 -11.266 1 85.81 663 THR B O 1
ATOM 10120 N N . GLU B 1 664 ? 8.82 -18.594 -12.844 1 84.31 664 GLU B N 1
ATOM 10121 C CA . GLU B 1 664 ? 8.234 -17.266 -13.031 1 84.31 664 GLU B CA 1
ATOM 10122 C C . GLU B 1 664 ? 7.516 -16.797 -11.773 1 84.31 664 GLU B C 1
ATOM 10124 O O . GLU B 1 664 ? 7.672 -15.641 -11.359 1 84.31 664 GLU B O 1
ATOM 10129 N N . LEU B 1 665 ? 6.75 -17.641 -11.203 1 84 665 LEU B N 1
ATOM 10130 C CA . LEU B 1 665 ? 6.043 -17.328 -9.961 1 84 665 LEU B CA 1
ATOM 10131 C C . LEU B 1 665 ? 7.027 -17 -8.844 1 84 665 LEU B C 1
ATOM 10133 O O . LEU B 1 665 ? 6.824 -16.047 -8.086 1 84 665 LEU B O 1
ATOM 10137 N N . ARG B 1 666 ? 8.125 -17.672 -8.766 1 86 666 ARG B N 1
ATOM 10138 C CA . ARG B 1 666 ? 9.164 -17.438 -7.766 1 86 666 ARG B CA 1
ATOM 10139 C C . ARG B 1 666 ? 9.836 -16.078 -7.98 1 86 666 ARG B C 1
ATOM 10141 O O . ARG B 1 666 ? 10.156 -15.383 -7.016 1 86 666 ARG B O 1
ATOM 10148 N N . THR B 1 667 ? 9.984 -15.805 -9.188 1 83.56 667 THR B N 1
ATOM 10149 C CA . THR B 1 667 ? 10.602 -14.523 -9.508 1 83.56 667 THR B CA 1
ATOM 10150 C C . THR B 1 667 ? 9.711 -13.367 -9.047 1 83.56 667 THR B C 1
ATOM 10152 O O . THR B 1 667 ? 10.211 -12.375 -8.516 1 83.56 667 THR B O 1
ATOM 10155 N N . VAL B 1 668 ? 8.422 -13.5 -9.25 1 78.12 668 VAL B N 1
ATOM 10156 C CA . VAL B 1 668 ? 7.477 -12.484 -8.812 1 78.12 668 VAL B CA 1
ATOM 10157 C C . VAL B 1 668 ? 7.531 -12.336 -7.297 1 78.12 668 VAL B C 1
ATOM 10159 O O . VAL B 1 668 ? 7.574 -11.227 -6.77 1 78.12 668 VAL B O 1
ATOM 10162 N N . VAL B 1 669 ? 7.602 -13.461 -6.574 1 79.94 669 VAL B N 1
ATOM 10163 C CA . VAL B 1 669 ? 7.617 -13.477 -5.117 1 79.94 669 VAL B CA 1
ATOM 10164 C C . VAL B 1 669 ? 8.961 -12.977 -4.605 1 79.94 669 VAL B C 1
ATOM 10166 O O . VAL B 1 669 ? 9.031 -12.273 -3.594 1 79.94 669 VAL B O 1
ATOM 10169 N N . SER B 1 670 ? 9.984 -13.312 -5.273 1 81.56 670 SER B N 1
ATOM 10170 C CA . SER B 1 670 ? 11.328 -12.961 -4.836 1 81.56 670 SER B CA 1
ATOM 10171 C C . SER B 1 670 ? 11.555 -11.453 -4.898 1 81.56 670 SER B C 1
ATOM 10173 O O . SER B 1 670 ? 12.453 -10.93 -4.238 1 81.56 670 SER B O 1
ATOM 10175 N N . ARG B 1 671 ? 10.75 -10.766 -5.652 1 79.19 671 ARG B N 1
ATOM 10176 C CA . ARG B 1 671 ? 10.828 -9.312 -5.73 1 79.19 671 ARG B CA 1
ATOM 10177 C C . ARG B 1 671 ? 10.406 -8.664 -4.418 1 79.19 671 ARG B C 1
ATOM 10179 O O . ARG B 1 671 ? 10.75 -7.516 -4.141 1 79.19 671 ARG B O 1
ATOM 10186 N N . PHE B 1 672 ? 9.656 -9.484 -3.689 1 80.06 672 PHE B N 1
ATOM 10187 C CA . PHE B 1 672 ? 9.117 -8.938 -2.449 1 80.06 672 PHE B CA 1
ATOM 10188 C C . PHE B 1 672 ? 9.703 -9.656 -1.24 1 80.06 672 PHE B C 1
ATOM 10190 O O . PHE B 1 672 ? 9.828 -10.883 -1.243 1 80.06 672 PHE B O 1
ATOM 10197 N N . LYS B 1 673 ? 10.375 -9.031 -0.422 1 77.19 673 LYS B N 1
ATOM 10198 C CA . LYS B 1 673 ? 10.867 -9.609 0.828 1 77.19 673 LYS B CA 1
ATOM 10199 C C . LYS B 1 673 ? 9.781 -9.578 1.903 1 77.19 673 LYS B C 1
ATOM 10201 O O . LYS B 1 673 ? 9.297 -8.508 2.277 1 77.19 673 LYS B O 1
ATOM 10206 N N . VAL B 1 674 ? 9.18 -10.633 2.324 1 74.5 674 VAL B N 1
ATOM 10207 C CA . VAL B 1 674 ? 8.109 -10.68 3.312 1 74.5 674 VAL B CA 1
ATOM 10208 C C . VAL B 1 674 ? 8.68 -11.023 4.684 1 74.5 674 VAL B C 1
ATOM 10210 O O . VAL B 1 674 ? 9.648 -11.781 4.785 1 74.5 674 VAL B O 1
#

Secondary structure (DSSP, 8-state):
--TTHHHHHHHHHS-HHHHHHHHHHHHHHHHHHHHHHHHHHHHHHHHHHHHHHHHHHHHHHHHHHHHHHHHHHHHHHHHHTT-GGGHHHHHHHHHHHHHHHHHHHHHHHHHHHHHT-TTHHHHHHHHHHHHHHH--TTS-HHHHHHHHHHHHHHHHHHHHHHHHHTTGGG-S-HHHHHHHHIIIIIHHHHHHHHHHHHHHHHT--TT-B--HHHHHHHHHHHHHHHHHHHHHHHHHHHHHHH-HHHHHHHHHHHHHHHHHHHHHHHHHHHHHH--SSB--S-TTHHHHHHHHHHHHHHHHHHHHHHHHHHHHHHHHHHHHHHHHHHHHHHHHHHHHHHHHHHHHHHHHHHHHHHHHHHHHHHTTBTT-------SSHHHHHHHHHHHHHHHHHHHHHHHHHHHHHHHHHHHHHHHHHHHHHHHHHHHHHHHHHHHHHHHHHHHHHHHHHHHHHHHHHHHHHHHHHHHHHHHHHHHHHHHHHHHHHHHHHHHHHHHHHHHHHHHHHHHHHHHHHHHHHHHHHHHHHHHHHHHTGGGGHHHHHHHHHHHHHHHHHHHHHHHHHHHHHHHHHHHHHHHHHHHHHHHHHHHHHHHHHHHHHHHHHHHHHHHHHHHHHHHHHHHHHHHHHHHHHHHHHHHHHHHHHHHHHHHHHHHHHHHHHHHHHHHHHHHHHHTSB-/--TTHHHHHHHHHS-HHHHHHHHHHHHHHHHHHHHHHHHHHHHHHHHHHHHHHHHHHHHHHHHHHHHHHHHHHHHHHHHHTT-GGGHHHHHHHHHHHHHHHHHHHHHHHHHHHHHT-TTHHHHHHHHHHHHHHH--TTS-HHHHHHHHHHHHHHHHHHHHHHHHHTTGGG-S-HHHHHHHHIIIIIHHHHHHHHHHHHHHHTT--TT-B--HHHHHHHHHHHHHHHHHHHHHHHHHHHHHHH-HHHHHHHHHHHHHHHHHHHHHHHHHHHHHH--SSB--S-TTHHHHHHHHHHHHHHHHHHHHHHHHHHHHHHHHHHHHHHHHHHHHHHHHHHHHHHHHHHHHHHHHHHHHHHHHHHHHHHTTBTT-------SSHHHHHHHHHHHHHHHHHHHHHHHHHHHHHHHHHHHHHHHHHHHHHHHHHHHHHHHHHHHHHHHHHHHHHHHHHHHHHHHHHHHHHHHHHHHHHHHHHHHHHHHHHHHHHHHHHHHHHHHHHHHHHHHHHHHHHHHHHHHHHHHHHHHHHHHHHHHTGGGGHHHHHHHHHHHHHHHHHHHHHHHHHHHHHHHHHHHHHHHHHHHHHHHHHHHHHHHHHHHHHHHHHHHHHHHHHHHHHHHHHHHHHHHHHHHHHHHHHHHHHHHHHHHHHHHHHHHHHHHHHHHHHHHHHHHHHHTSB-

Sequence (1348 aa):
MNILAPAVTLANRLRFPTKFAVLAFIVLVPLLLLGTRFIVQLNDSLAVIRSEQTGQRYLLDVTPILRLSMMQRALTNRLLSGDQTAQADVLANQAKIEAAFSKLATTDGQFNDALQTGDRVERLHASATRLMSSAKPGVDPSGMFDGWNDQLTETLNFVYYVSATSGMVLDEDYASLFMIDLSTLRLPRQINIVGQLRGLASGLREGQPLSPATRGVIKSMLKNELLIHKELQQSLELLRRREPALADRIQAPIDSAFMSLTGFRADLDAVTSSTSDTLVNVQNVPAKGNTVVAELYKAQDTLQEELLNRLAYRAQEKTSERLFILGMFAVVGLLLVYVFCGIYSAMRRSIQDVLQATQLIAQGDLSTRVQVRGKDEMADVGNSLNRMVQAFGSSLTQVERSSQSVSDAAARMGVSIDSAKRAMSTQQGETEQVATAINEMTASVADVAQNTEGAAHAAGQASQSTHAGLAQMHETKVTIESLADEVERSAQKVSALAQHSQQIGGVIEVIRNIADQTNLLALNAAIEAARAGEQGRGFAVVADEVRTLASRTQNSTEEIRRIIQELQSATSAAVEQMKAGRQRAQECLQSADAASNSLDAISEGVEQIVGMNTQIASAAVQQHAVSEDINRNVTEIRNGSLALMEGIEDNAVTAEELTLLATELRTVVSRFKVMNILAPAVTLANRLRFPTKFAVLAFIVLVPLLLLGTRFIVQLNDSLAVIRSEQTGQRYLLDVTPILRLSMMQRALTNRLLSGDQTAQADVLANQAKIEAAFSKLATTDGQFNDALQTGDRVERLHASATRLMSSAKPGVDPSGMFDGWNDQLTETLNFVYYVSATSGMVLDEDYASLFMIDLSTLRLPRQINIVGQLRGLASGLREGQPLSPATRGVIKSMLKNELLIHKELQQSLELLRRREPALADRIQAPIDSAFMSLTGFRADLDAVTSSTSDTLVNVQNVPAKGNTVVAELYKAQDTLQEELLNRLAYRAQEKTSERLFILGMFAVVGLLLVYVFCGIYSAMRRSIQDVLQATQLIAQGDLSTRVQVRGKDEMADVGNSLNRMVQAFGSSLTQVERSSQSVSDAAARMGVSIDSAKRAMSTQQGETEQVATAINEMTASVADVAQNTEGAAHAAGQASQSTHAGLAQMHETKVTIESLADEVERSAQKVSALAQHSQQIGGVIEVIRNIADQTNLLALNAAIEAARAGEQGRGFAVVADEVRTLASRTQNSTEEIRRIIQELQSATSAAVEQMKAGRQRAQECLQSADAASNSLDAISEGVEQIVGMNTQIASAAVQQHAVSEDINRNVTEIRNGSLALMEGIEDNAVTAEELTLLATELRTVVSRFKV